Protein 2WOJ (pdb70)

InterPro domains:
  IPR016300 Arsenical pump ATPase, ArsA/GET3 [PTHR10803] (14-340)
  IPR016300 Arsenical pump ATPase, ArsA/GET3 [TIGR00345] (22-335)
  IPR025723 ArsA/GET3, Anion-transporting ATPase-like domain [PF02374] (18-335)
  IPR027417 P-loop containing nucleoside triphosphate hydrolase [G3DSA:3.40.50.300] (1-354)
  IPR027417 P-loop containing nucleoside triphosphate hydrolase [SSF52540] (15-328)
  IPR027542 Arsenical pump ATPase, ArsA/GET3, eukaryotic [MF_03112] (5-342)

Foldseek 3Di:
DALFCQCVLQAPQAAEEEEAFAPPQQLLLQLLLSLLSNCVNCVPFAEEEEELALVDCNCVFAVHDAEQDWDARPPGDHYTYYYYQQLVVQQVVVVCVDPSPVSNVCSPDPCSSLVVVVVVVLVQLLCCVVVVDHDGRHYYYSYHHQPVVLVSLCCLVVVQVVLVVDVVVVSVVVNVSSVVVLVQQLDASHYEYAYEAEQADVRLVRSVVSVVSCVVSNGHYAYYEHEAAAVPCVPVSVVVNVSSVVSVVVVCVVNVRHNNAYAHRAPADQHHPVRSNLRSVCNNPPDDCVPCVVSSDVRDD/DDAQFCQCVLQAPQAAEEEEAFAPPLQLLLQLLLSLVSNCVNCVPFAEEEEELALPDCNCVQAVHDAEQDWDDRPVGPHYTYYYYQQLVVVVVVVVCVVPPCCSVPLVPPPCSSLVVVVVVVLVCLVVVCPTRHYYYSYHHQPVVLVSLCVLVVLLVCCVVVVPDVVVVVVSVSVNVSSVVVLVQQLDASHYAYEYGAEQADVRLVRVVVSVVSCVVSNGHYAHYEHEAAAVVVLPPVSVVVNVSSVVSVVVVCVVRVRGNYAYFHRAPDDQHHPVSSNLRSVCSNPPDDCNPCVCSSVVD/DAQFCQCVLQAPQAAEEEEAFAPPLQLLLQLLLSLLSNCVNCVPFAEEEEELALVDCNCVFAVHDAEQDWDARVPGDHYTYYYYQQLVVQVVVVCVSNVLSPDPPSSLVVVVVVVLVVVVVPRGRHYYYSYHHQPVVLVSLCVLVVLQVVLCPVVSVVVNVSSVVVLVQQLDASHYAYAYEFEQADVRLVRVVVSVVSCVVSNGHYAYYEHEAAAVDVVVSVVVNVSSVVSVVVCCVVRVRHNYAYYHQAPADQHHPVRSNLRSVCSNPNDDCVVCVCSSDVHD/DAQFCQCVLQADQAAEEEEAFAPPLQLLLQLLLSQLSNCVNCVPFAEEEEELALVDCNCVFAVHDAEQDWDARVVGPHYIYYYRDQLVVQQVVLVVVVVVDVCNPVSCVSVVPVPPPVSSLVVVVVVVLVVVVPRRHYYYSYHHQPVVLVSLCPLVVLLVVLVVVCVVVCSVVSNVSSVVVLVQQLDARHYAYEYEAEQADVRLVRSVVSVVSCVVSNGHYQHYEHEAAAPDVADHDPVSVVVNVSSVVSVVVCCVVNVRGNYAYFHRAPDDQHHPVSSNLRSVCNNPPDDCNPCVCSSVVHDD

Nearest PDB structures (foldseek):
  2woj-assembly1_D  TM=1.003E+00  e=1.338E-62  Saccharomyces cerevisiae
  3zs9-assembly1_B  TM=9.549E-01  e=4.796E-55  Saccharomyces cerevisiae
  4xwo-assembly2_G  TM=9.759E-01  e=1.314E-53  Saccharomyces cerevisiae S288C
  4xwo-assembly4_T  TM=9.427E-01  e=5.570E-53  Saccharomyces cerevisiae S288C
  4xwo-assembly3_N  TM=9.546E-01  e=2.094E-52  Saccharomyces cerevisiae S288C

Solvent-accessible surface area: 49358 Å² total; per-residue (Å²): 122,100,61,8,1,87,76,15,0,53,18,116,72,27,39,7,0,0,0,0,0,36,6,31,1,13,13,18,26,1,0,0,0,0,0,0,16,3,2,95,47,22,100,151,41,56,1,1,0,2,2,14,20,31,15,39,6,0,22,14,3,16,56,46,162,3,14,62,86,38,109,113,1,105,67,20,134,9,0,5,0,8,11,17,72,13,47,36,12,22,136,56,88,40,88,195,190,110,88,31,40,61,10,90,8,36,2,23,63,14,7,18,8,8,42,6,6,1,96,15,3,21,86,19,1,65,88,60,81,102,69,123,35,97,68,24,52,2,9,0,1,1,2,2,14,5,5,5,4,19,28,7,15,31,14,5,76,10,45,9,110,52,35,111,121,187,193,45,43,117,49,30,34,66,55,10,6,1,44,16,0,87,44,30,12,49,38,79,88,43,0,6,0,0,0,0,1,34,0,33,31,28,1,8,86,6,1,44,104,2,4,104,69,0,104,81,55,103,13,47,14,60,5,1,1,0,10,55,0,12,52,37,184,66,147,25,10,99,34,25,26,156,16,7,87,108,12,4,65,65,0,53,131,105,5,117,115,32,31,19,0,62,0,3,35,8,0,7,35,29,64,21,36,122,36,0,43,67,4,0,54,6,0,38,119,70,24,60,78,167,97,12,24,137,27,12,66,79,8,62,151,187,56,93,48,7,2,89,73,14,0,56,15,111,66,24,53,5,0,0,0,0,0,35,7,30,0,14,14,18,25,1,0,0,0,0,0,0,16,1,2,98,50,22,95,155,44,67,0,0,0,2,0,11,24,26,16,35,7,0,16,14,2,16,53,52,155,4,12,65,83,41,103,103,1,102,68,20,133,7,0,5,0,9,10,14,63,16,56,30,16,19,132,50,92,50,81,110,85,118,95,178,148,134,14,109,41,39,11,21,56,13,8,24,5,7,39,9,1,5,65,18,3,33,86,7,4,125,149,72,162,86,50,70,1,7,0,1,1,2,2,15,5,7,6,4,21,24,6,8,24,12,4,49,5,35,2,104,42,48,123,115,109,49,159,179,162,96,90,67,30,118,72,101,93,51,46,59,18,0,61,33,0,73,130,18,10,57,48,79,90,41,0,4,1,0,0,0,1,34,0,35,39,30,1,2,75,6,2,60,109,1,2,108,74,0,93,80,48,101,11,41,15,61,3,1,0,0,10,56,1,12,25,22,130,106,73,154,21,7,86,6,26,13,111,17,9,70,96,10,2,79,56,1,50,129,89,12,130,111,24,33,11,0,53,0,6,35,8,12,15,38,24,60,22,36,120,28,0,44,70,6,0,64,5,0,44,90,72,23,62,31,142,95,21,23,135,26,10,93,75,70,104,87,62,18,1,88,66,16,0,55,13,121,68,26,40,8,0,0,0,0,1,32,6,29,0,13,15,19,28,1,0,0,0,0,0,0,17,0,2,96,49,22,100,151,38,49,0,0,0,2,2,11,24,24,15,38,7,0,18,14,3,17,55,38,157,6,26,64,98,41,103,102,1,105,68,21,138,11,0,4,0,7,11,19,72,11,42,33,13,16,144,76,104,104,146,149,18,94,26,46,5,12,57,14,8,19,10,8,41,8,6,2,73,15,3,22,84,13,15,116,131,147,105,35,67,0,8,0,0,1,1,2,15,6,6,8,4,21,33,5,7,35,11,3,40,7,38,4,79,71,49,161,116,54,155,92,102,74,58,39,56,23,0,45,44,0,91,113,32,6,60,47,80,89,43,0,6,1,0,0,0,1,31,0,36,35,29,0,4,87,6,1,53,113,2,3,104,69,0,94,80,34,106,11,44,14,60,6,0,0,0,10,53,0,9,56,75,60,119,22,14,112,36,26,44,162,19,7,90,96,10,3,72,60,1,57,136,90,6,133,110,34,19,18,0,63,0,4,35,8,1,5,33,26,64,22,37,122,38,0,42,62,6,0,50,6,0,43,125,71,23,57,79,158,103,19,21,144,27,13,76,84,9,121,110,96,52,11,3,88,76,17,0,57,18,110,70,28,69,5,1,0,0,0,1,35,6,34,1,14,13,19,27,2,0,0,0,0,0,0,20,3,2,95,59,18,56,119,44,56,1,2,0,3,0,11,21,28,15,37,8,0,18,16,3,18,50,57,162,2,14,48,94,36,103,96,1,87,16,17,32,12,0,2,0,11,13,6,61,15,62,31,10,8,124,70,77,6,74,142,54,94,92,236,69,110,88,62,140,70,52,33,20,27,85,32,17,8,23,56,12,8,20,3,7,37,4,2,5,60,13,3,26,87,32,36,129,192,110,68,2,8,0,2,1,2,2,15,4,5,5,5,21,27,7,7,26,13,2,52,5,36,0,91,56,23,98,127,133,88,177,67,45,141,57,81,73,54,48,52,21,0,50,50,0,77,130,40,6,57,49,80,87,45,0,3,0,0,0,0,1,31,0,35,39,29,2,3,69,5,1,55,105,2,0,107,72,0,90,77,31,104,8,41,13,54,1,1,0,0,9,57,1,10,26,7,116,52,111,188,62,159,19,7,74,8,26,20,134,15,7,74,106,12,9,88,69,0,52,141,95,8,132,115,35,35,15,0,61,0,6,33,6,12,14,36,27,59,21,23,45,6,0,41,61,5,0,55,5,0,44,126,72,24,69,29,150,108,29,21,115,23,12,62,74,38,92,182

CATH classification: 3.40.50.300

Sequence (1190 aa):
VEPNLHSLITSTTHKWIFVGGKGGVGKTTSSCSIAIQMALSQPNKQFLLISTDPAHNLSDAFGEKFGKDARKVTGMNNLSCMEIDPSAALKDMNDMLQGGALADLTGSIPGIDEALSFMEVMKHIKRQEQGEGETFDTVIFDTAPTGHTLRFLQLPNTLSKLLEKFISGKLNELKANVETIRQQFTDPDLTTFVCVCISEFLSLYETERLIQELISYDMDVNSIIVNQLLFAECKRCQARWKMQKKYLDQIDELYEDFHVVKMPLCAGEIRGLNNLTKFSQFLNKEYNPITDGKVIYELEDTVEPNLHSLITSTTHKWIFVGGKGGVGKTTSSCSIAIQMALSQPNKQFLLISTDPAHNLSDAFGEKFGKDARKVTGMNNLSCMEIDPSAALKDMNDMAVSRALADLTGSIPGIDEALSFMEVMKHIKRQETFDTVIFDTAPTGHTLRFLQLPNTLSKLLEKFGEIVDISGKLNELKANVETIRQQFTDPDLTTFVCVCISEFLSLYETERLIQELISYDMDVNSIIVNQLLFAENCKRCQARWKMQKKYLDQIDELYEDFHVVKMPLCAGEIRGLNNLTKFSQFLNKEYNPITDGKVIYELVEPNLHSLITSTTHKWIFVGGKGGVGKTTSSCSIAIQMALSQPNKQFLLISTDPAHNLSDAFGEKFGKDARKVTGMNNLSCMEIDPSAALKDMNDLADLTGSIPGIDEALSFMEVMKHIKRQTFDTVIFDTAPTGHTLRFLQLPNTLSKLLESGKLNELKANVETIRQQFTDPDLTTFVCVCISEFLSLYETERLIQELISYDMDVNSIIVNQLLFACKRCQARWKMQKKYLDQIDELYEDFHVVKMPLCAGEIRGLNNLTKFSQFLNKEYNPITDGKVIYELEVEPNLHSLITSTTHKWIFVGGKGGVGKTTSSCSIAIQMALSQPNKQFLLISTDPAHNLSDAFGEKFGKDARKVTGMNNLSCMEIDPSAALKDMNDMAVSRGSLLQGGALADLTGSIPGIDEALSFMEVMKHIKRFDTVIFDTAPTGHTLRFLQLPNTLSKLLEKFGISGKLNELKANVETIRQQFTDPDLTTFVCVCISEFLSLYETERLIQELISYDMDVNSIIVNQLLFAENDQCKRCQARWKMQKKYLDQIDELYEDFHVVKMPLCAGEIRGLNNLTKFSQFLNKEYNPITDGKVIYELED

Structure (mmCIF, N/CA/C/O backbone):
data_2WOJ
#
_entry.id   2WOJ
#
_cell.length_a   53.612
_cell.length_b   82.628
_cell.length_c   167.282
_cell.angle_alpha   90.00
_cell.angle_beta   98.28
_cell.angle_gamma   90.00
#
_symmetry.space_group_name_H-M   'P 1 21 1'
#
loop_
_entity.id
_entity.type
_entity.pdbx_description
1 polymer 'ATPASE GET3'
2 non-polymer "ADENOSINE-5'-DIPHOSPHATE"
3 non-polymer 'TETRAFLUOROALUMINATE ION'
4 non-polymer 'MAGNESIUM ION'
5 non-polymer 'ZINC ION'
6 water water
#
loop_
_atom_site.group_PDB
_atom_site.id
_atom_site.type_symbol
_atom_site.label_atom_id
_atom_site.label_alt_id
_atom_site.label_comp_id
_atom_site.label_asym_id
_atom_site.label_entity_id
_atom_site.label_seq_id
_atom_site.pdbx_PDB_ins_code
_atom_site.Cartn_x
_atom_site.Cartn_y
_atom_site.Cartn_z
_atom_site.occupancy
_atom_site.B_iso_or_equiv
_atom_site.auth_seq_id
_atom_site.auth_comp_id
_atom_site.auth_asym_id
_atom_site.auth_atom_id
_atom_site.pdbx_PDB_model_num
ATOM 1 N N . VAL A 1 5 ? 17.740 54.332 32.937 1.00 69.03 5 VAL A N 1
ATOM 2 C CA . VAL A 1 5 ? 17.527 53.295 33.947 1.00 61.52 5 VAL A CA 1
ATOM 3 C C . VAL A 1 5 ? 16.171 53.434 34.642 1.00 56.72 5 VAL A C 1
ATOM 4 O O . VAL A 1 5 ? 15.983 54.290 35.507 1.00 59.00 5 VAL A O 1
ATOM 8 N N . GLU A 1 6 ? 15.233 52.574 34.257 1.00 53.02 6 GLU A N 1
ATOM 9 C CA . GLU A 1 6 ? 13.862 52.595 34.767 1.00 54.74 6 GLU A CA 1
ATOM 10 C C . GLU A 1 6 ? 13.772 52.589 36.323 1.00 43.34 6 GLU A C 1
ATOM 11 O O . GLU A 1 6 ? 14.380 51.745 36.988 1.00 38.06 6 GLU A O 1
ATOM 17 N N . PRO A 1 7 ? 13.010 53.537 36.898 1.00 39.30 7 PRO A N 1
ATOM 18 C CA . PRO A 1 7 ? 12.866 53.711 38.359 1.00 37.47 7 PRO A CA 1
ATOM 19 C C . PRO A 1 7 ? 11.888 52.696 38.940 1.00 37.28 7 PRO A C 1
ATOM 20 O O . PRO A 1 7 ? 11.005 53.058 39.710 1.00 35.56 7 PRO A O 1
ATOM 24 N N . ASN A 1 8 ? 12.026 51.435 38.543 1.00 37.69 8 ASN A N 1
ATOM 25 C CA . ASN A 1 8 ? 11.078 50.401 38.944 1.00 35.00 8 ASN A CA 1
ATOM 26 C C . ASN A 1 8 ? 11.693 49.018 38.737 1.00 40.09 8 ASN A C 1
ATOM 27 O O . ASN A 1 8 ? 12.776 48.881 38.151 1.00 37.24 8 ASN A O 1
ATOM 32 N N . LEU A 1 9 ? 11.017 47.990 39.226 1.00 37.26 9 LEU A N 1
ATOM 33 C CA . LEU A 1 9 ? 11.532 46.628 39.103 1.00 37.17 9 LEU A CA 1
ATOM 34 C C . LEU A 1 9 ? 10.790 45.825 38.051 1.00 39.71 9 LEU A C 1
ATOM 35 O O . LEU A 1 9 ? 10.781 44.587 38.078 1.00 35.84 9 LEU A O 1
ATOM 40 N N . HIS A 1 10 ? 10.156 46.513 37.112 1.00 36.30 10 HIS A N 1
ATOM 41 C CA . HIS A 1 10 ? 9.424 45.796 36.074 1.00 37.83 10 HIS A CA 1
ATOM 42 C C . HIS A 1 10 ? 10.264 44.723 35.378 1.00 38.44 10 HIS A C 1
ATOM 43 O O . HIS A 1 10 ? 9.768 43.641 35.089 1.00 41.22 10 HIS A O 1
ATOM 50 N N . SER A 1 11 ? 11.524 45.022 35.083 1.00 43.18 11 SER A N 1
ATOM 51 C CA . SER A 1 11 ? 12.402 44.063 34.395 1.00 47.31 11 SER A CA 1
ATOM 52 C C . SER A 1 11 ? 12.580 42.740 35.148 1.00 45.85 11 SER A C 1
ATOM 53 O O . SER A 1 11 ? 12.551 41.633 34.584 1.00 39.19 11 SER A O 1
ATOM 56 N N . LEU A 1 12 ? 12.813 42.870 36.435 1.00 36.38 12 LEU A N 1
ATOM 57 C CA . LEU A 1 12 ? 13.005 41.716 37.286 1.00 39.58 12 LEU A CA 1
ATOM 58 C C . LEU A 1 12 ? 11.691 40.958 37.434 1.00 41.07 12 LEU A C 1
ATOM 59 O O . LEU A 1 12 ? 11.642 39.747 37.286 1.00 41.80 12 LEU A O 1
ATOM 64 N N . ILE A 1 13 ? 10.624 41.685 37.719 1.00 38.44 13 ILE A N 1
ATOM 65 C CA . ILE A 1 13 ? 9.316 41.075 37.916 1.00 42.32 13 ILE A CA 1
ATOM 66 C C . ILE A 1 13 ? 8.888 40.194 36.726 1.00 42.93 13 ILE A C 1
ATOM 67 O O . ILE A 1 13 ? 8.186 39.197 36.898 1.00 40.31 13 ILE A O 1
ATOM 72 N N . THR A 1 14 ? 9.327 40.558 35.526 1.00 38.83 14 THR A N 1
ATOM 73 C CA . THR A 1 14 ? 8.884 39.857 34.308 1.00 40.96 14 THR A CA 1
ATOM 74 C C . THR A 1 14 ? 10.019 39.029 33.745 1.00 41.62 14 THR A C 1
ATOM 75 O O . THR A 1 14 ? 9.947 38.511 32.633 1.00 45.42 14 THR A O 1
ATOM 79 N N . SER A 1 15 ? 11.075 38.873 34.531 1.00 40.15 15 SER A N 1
ATOM 80 C CA . SER A 1 15 ? 12.230 38.113 34.086 1.00 47.36 15 SER A CA 1
ATOM 81 C C . SER A 1 15 ? 11.818 36.666 33.851 1.00 51.28 15 SER A C 1
ATOM 82 O O . SER A 1 15 ? 11.063 36.090 34.653 1.00 51.27 15 SER A O 1
ATOM 85 N N . THR A 1 16 ? 12.329 36.078 32.778 1.00 53.66 16 THR A N 1
ATOM 86 C CA . THR A 1 16 ? 12.094 34.668 32.513 1.00 59.50 16 THR A CA 1
ATOM 87 C C . THR A 1 16 ? 13.322 33.814 32.843 1.00 58.12 16 THR A C 1
ATOM 88 O O . THR A 1 16 ? 13.315 32.600 32.634 1.00 61.16 16 THR A O 1
ATOM 92 N N . THR A 1 17 ? 14.379 34.436 33.354 1.00 49.56 17 THR A N 1
ATOM 93 C CA . THR A 1 17 ? 15.620 33.686 33.583 1.00 51.54 17 THR A CA 1
ATOM 94 C C . THR A 1 17 ? 16.031 33.589 35.051 1.00 45.21 17 THR A C 1
ATOM 95 O O . THR A 1 17 ? 16.849 32.748 35.404 1.00 42.56 17 THR A O 1
ATOM 99 N N . HIS A 1 18 ? 15.492 34.451 35.903 1.00 44.41 18 HIS A N 1
ATOM 100 C CA . HIS A 1 18 ? 15.941 34.484 37.303 1.00 42.20 18 HIS A CA 1
ATOM 101 C C . HIS A 1 18 ? 15.438 33.316 38.147 1.00 41.95 18 HIS A C 1
ATOM 102 O O . HIS A 1 18 ? 14.248 32.989 38.151 1.00 43.97 18 HIS A O 1
ATOM 109 N N . LYS A 1 19 ? 16.378 32.681 38.832 1.00 38.73 19 LYS A N 1
ATOM 110 C CA . LYS A 1 19 ? 16.121 31.521 39.679 1.00 40.90 19 LYS A CA 1
ATOM 111 C C . LYS A 1 19 ? 16.226 31.889 41.150 1.00 39.07 19 LYS A C 1
ATOM 112 O O . LYS A 1 19 ? 15.474 31.379 41.984 1.00 36.90 19 LYS A O 1
ATOM 118 N N . TRP A 1 20 ? 17.143 32.797 41.463 1.00 33.64 20 TRP A N 1
ATOM 119 C CA . TRP A 1 20 ? 17.406 33.127 42.857 1.00 38.33 20 TRP A CA 1
ATOM 120 C C . TRP A 1 20 ? 17.404 34.634 43.042 1.00 38.59 20 TRP A C 1
ATOM 121 O O . TRP A 1 20 ? 18.211 35.337 42.435 1.00 38.86 20 TRP A O 1
ATOM 132 N N . ILE A 1 21 ? 16.481 35.130 43.852 1.00 29.71 21 ILE A N 1
ATOM 133 C CA . ILE A 1 21 ? 16.389 36.571 44.076 1.00 30.14 21 ILE A CA 1
ATOM 134 C C . ILE A 1 21 ? 16.479 36.911 45.562 1.00 32.27 21 ILE A C 1
ATOM 135 O O . ILE A 1 21 ? 15.614 36.523 46.352 1.00 29.68 21 ILE A O 1
ATOM 140 N N . PHE A 1 22 ? 17.532 37.639 45.930 1.00 28.86 22 PHE A N 1
ATOM 141 C CA . PHE A 1 22 ? 17.774 38.015 47.315 1.00 26.81 22 PHE A CA 1
ATOM 142 C C . PHE A 1 22 ? 17.312 39.447 47.582 1.00 25.80 22 PHE A C 1
ATOM 143 O O . PHE A 1 22 ? 17.558 40.347 46.780 1.00 26.59 22 PHE A O 1
ATOM 151 N N . VAL A 1 23 ? 16.643 39.651 48.708 1.00 27.40 23 VAL A N 1
ATOM 152 C CA . VAL A 1 23 ? 16.172 40.990 49.088 1.00 24.20 23 VAL A CA 1
ATOM 153 C C . VAL A 1 23 ? 16.817 41.252 50.435 1.00 28.18 23 VAL A C 1
ATOM 154 O O . VAL A 1 23 ? 16.551 40.535 51.386 1.00 24.95 23 VAL A O 1
ATOM 158 N N . GLY A 1 24 ? 17.687 42.257 50.497 1.00 23.01 24 GLY A N 1
ATOM 159 C CA . GLY A 1 24 ? 18.513 42.458 51.661 1.00 23.61 24 GLY A CA 1
ATOM 160 C C . GLY A 1 24 ? 18.711 43.928 51.974 1.00 24.45 24 GLY A C 1
ATOM 161 O O . GLY A 1 24 ? 18.256 44.825 51.211 1.00 24.94 24 GLY A O 1
ATOM 162 N N . GLY A 1 25 ? 19.396 44.177 53.087 1.00 23.54 25 GLY A N 1
ATOM 163 C CA . GLY A 1 25 ? 19.606 45.521 53.617 1.00 23.10 25 GLY A CA 1
ATOM 164 C C . GLY A 1 25 ? 19.616 45.597 55.141 1.00 26.77 25 GLY A C 1
ATOM 165 O O . GLY A 1 25 ? 19.493 44.583 55.855 1.00 23.98 25 GLY A O 1
ATOM 166 N N . LYS A 1 26 ? 19.734 46.821 55.638 1.00 24.25 26 LYS A N 1
ATOM 167 C CA . LYS A 1 26 ? 19.754 47.089 57.068 1.00 26.06 26 LYS A CA 1
ATOM 168 C C . LYS A 1 26 ? 18.452 46.619 57.736 1.00 23.60 26 LYS A C 1
ATOM 169 O O . LYS A 1 26 ? 17.446 46.431 57.071 1.00 21.82 26 LYS A O 1
ATOM 175 N N . GLY A 1 27 ? 18.474 46.439 59.059 1.00 25.95 27 GLY A N 1
ATOM 176 C CA . GLY A 1 27 ? 17.278 46.034 59.785 1.00 20.50 27 GLY A CA 1
ATOM 177 C C . GLY A 1 27 ? 16.171 47.086 59.701 1.00 20.70 27 GLY A C 1
ATOM 178 O O . GLY A 1 27 ? 16.444 48.324 59.675 1.00 21.07 27 GLY A O 1
ATOM 179 N N . GLY A 1 28 ? 14.919 46.606 59.626 1.00 20.65 28 GLY A N 1
ATOM 180 C CA . GLY A 1 28 ? 13.730 47.448 59.736 1.00 21.04 28 GLY A CA 1
ATOM 181 C C . GLY A 1 28 ? 13.443 48.330 58.507 1.00 23.76 28 GLY A C 1
ATOM 182 O O . GLY A 1 28 ? 12.491 49.119 58.521 1.00 25.01 28 GLY A O 1
ATOM 183 N N . VAL A 1 29 ? 14.253 48.229 57.455 1.00 21.24 29 VAL A N 1
ATOM 184 C CA . VAL A 1 29 ? 14.015 49.071 56.257 1.00 29.76 29 VAL A CA 1
ATOM 185 C C . VAL A 1 29 ? 12.826 48.660 55.367 1.00 29.53 29 VAL A C 1
ATOM 186 O O . VAL A 1 29 ? 12.272 49.499 54.643 1.00 26.02 29 VAL A O 1
ATOM 190 N N . GLY A 1 30 ? 12.440 47.389 55.428 1.00 26.02 30 GLY A N 1
ATOM 191 C CA . GLY A 1 30 ? 11.350 46.847 54.614 1.00 22.06 30 GLY A CA 1
ATOM 192 C C . GLY A 1 30 ? 11.719 45.653 53.720 1.00 27.39 30 GLY A C 1
ATOM 193 O O . GLY A 1 30 ? 11.111 45.424 52.665 1.00 25.40 30 GLY A O 1
ATOM 194 N N . LYS A 1 31 ? 12.714 44.874 54.134 1.00 24.15 31 LYS A N 1
ATOM 195 C CA . LYS A 1 31 ? 13.072 43.647 53.421 1.00 28.38 31 LYS A CA 1
ATOM 196 C C . LYS A 1 31 ? 11.896 42.694 53.295 1.00 25.66 31 LYS A C 1
ATOM 197 O O . LYS A 1 31 ? 11.564 42.231 52.219 1.00 27.95 31 LYS A O 1
ATOM 203 N N . THR A 1 32 ? 11.260 42.389 54.412 1.00 26.86 32 THR A N 1
ATOM 204 C CA . THR A 1 32 ? 10.198 41.418 54.369 1.00 24.84 32 THR A CA 1
ATOM 205 C C . THR A 1 32 ? 8.985 41.972 53.560 1.00 31.12 32 THR A C 1
ATOM 206 O O . THR A 1 32 ? 8.393 41.265 52.763 1.00 28.89 32 THR A O 1
ATOM 210 N N . THR A 1 33 ? 8.627 43.228 53.790 1.00 26.78 33 THR A N 1
ATOM 211 C CA . THR A 1 33 ? 7.554 43.891 53.027 1.00 26.87 33 THR A CA 1
ATOM 212 C C . THR A 1 33 ? 7.836 43.882 51.531 1.00 27.19 33 THR A C 1
ATOM 213 O O . THR A 1 33 ? 6.943 43.585 50.739 1.00 29.14 33 THR A O 1
ATOM 217 N N . SER A 1 34 ? 9.069 44.205 51.154 1.00 26.54 34 SER A N 1
ATOM 218 C CA . SER A 1 34 ? 9.483 44.305 49.763 1.00 27.24 34 SER A CA 1
ATOM 219 C C . SER A 1 34 ? 9.590 42.934 49.105 1.00 30.27 34 SER A C 1
ATOM 220 O O . SER A 1 34 ? 9.260 42.789 47.939 1.00 27.74 34 SER A O 1
ATOM 223 N N . SER A 1 35 ? 10.070 41.936 49.845 1.00 26.08 35 SER A N 1
ATOM 224 C CA . SER A 1 35 ? 10.243 40.621 49.270 1.00 24.73 35 SER A CA 1
ATOM 225 C C . SER A 1 35 ? 8.862 39.962 49.089 1.00 25.67 35 SER A C 1
ATOM 226 O O . SER A 1 35 ? 8.626 39.311 48.080 1.00 31.07 35 SER A O 1
ATOM 229 N N . CYS A 1 36 ? 7.933 40.186 50.013 1.00 25.66 36 CYS A N 1
ATOM 230 C CA . CYS A 1 36 ? 6.569 39.730 49.820 1.00 30.06 36 CYS A CA 1
ATOM 231 C C . CYS A 1 36 ? 5.973 40.401 48.572 1.00 34.74 36 CYS A C 1
ATOM 232 O O . CYS A 1 36 ? 5.290 39.755 47.780 1.00 33.84 36 CYS A O 1
ATOM 235 N N . SER A 1 37 ? 6.247 41.695 48.407 1.00 33.57 37 SER A N 1
ATOM 236 C CA . SER A 1 37 ? 5.726 42.482 47.284 1.00 30.96 37 SER A CA 1
ATOM 237 C C . SER A 1 37 ? 6.262 42.007 45.958 1.00 30.04 37 SER A C 1
ATOM 238 O O . SER A 1 37 ? 5.519 41.873 44.982 1.00 32.04 37 SER A O 1
ATOM 241 N N . ILE A 1 38 ? 7.558 41.759 45.920 1.00 29.97 38 ILE A N 1
ATOM 242 C CA . ILE A 1 38 ? 8.190 41.219 44.730 1.00 32.19 38 ILE A CA 1
ATOM 243 C C . ILE A 1 38 ? 7.650 39.824 44.389 1.00 30.78 38 ILE A C 1
ATOM 244 O O . ILE A 1 38 ? 7.381 39.523 43.227 1.00 33.90 38 ILE A O 1
ATOM 249 N N . ALA A 1 39 ? 7.478 38.978 45.395 1.00 31.03 39 ALA A N 1
ATOM 250 C CA . ALA A 1 39 ? 6.979 37.635 45.165 1.00 34.09 39 ALA A CA 1
ATOM 251 C C . ALA A 1 39 ? 5.557 37.651 44.610 1.00 34.95 39 ALA A C 1
ATOM 252 O O . ALA A 1 39 ? 5.232 36.874 43.717 1.00 34.77 39 ALA A O 1
ATOM 254 N N . ILE A 1 40 ? 4.716 38.513 45.170 1.00 31.70 40 ILE A N 1
ATOM 255 C CA . ILE A 1 40 ? 3.351 38.651 44.707 1.00 40.13 40 ILE A CA 1
ATOM 256 C C . ILE A 1 40 ? 3.358 39.144 43.263 1.00 46.17 40 ILE A C 1
ATOM 257 O O . ILE A 1 40 ? 2.677 38.563 42.385 1.00 35.93 40 ILE A O 1
ATOM 262 N N . GLN A 1 41 ? 4.128 40.202 43.000 1.00 33.45 41 GLN A N 1
ATOM 263 C CA . GLN A 1 41 ? 4.178 40.734 41.629 1.00 38.17 41 GLN A CA 1
ATOM 264 C C . GLN A 1 41 ? 4.655 39.711 40.610 1.00 41.25 41 GLN A C 1
ATOM 265 O O . GLN A 1 41 ? 4.118 39.618 39.498 1.00 39.31 41 GLN A O 1
ATOM 271 N N . MET A 1 42 ? 5.672 38.938 40.967 1.00 34.63 42 MET A N 1
ATOM 272 C CA . MET A 1 42 ? 6.123 37.908 40.050 1.00 37.16 42 MET A CA 1
ATOM 273 C C . MET A 1 42 ? 5.075 36.828 39.808 1.00 39.46 42 MET A C 1
ATOM 274 O O . MET A 1 42 ? 4.910 36.374 38.694 1.00 41.11 42 MET A O 1
ATOM 279 N N . ALA A 1 43 ? 4.377 36.428 40.861 1.00 36.91 43 ALA A N 1
ATOM 280 C CA . ALA A 1 43 ? 3.393 35.366 40.783 1.00 38.50 43 ALA A CA 1
ATOM 281 C C . ALA A 1 43 ? 2.175 35.792 39.955 1.00 43.14 43 ALA A C 1
ATOM 282 O O . ALA A 1 43 ? 1.636 35.000 39.170 1.00 42.92 43 ALA A O 1
ATOM 284 N N . LEU A 1 44 ? 1.743 37.041 40.118 1.00 39.87 44 LEU A N 1
ATOM 285 C CA . LEU A 1 44 ? 0.625 37.555 39.310 1.00 42.53 44 LEU A CA 1
ATOM 286 C C . LEU A 1 44 ? 1.034 37.736 37.850 1.00 46.08 44 LEU A C 1
ATOM 287 O O . LEU A 1 44 ? 0.277 37.428 36.916 1.00 46.34 44 LEU A O 1
ATOM 292 N N . SER A 1 45 ? 2.254 38.215 37.656 1.00 44.58 45 SER A N 1
ATOM 293 C CA . SER A 1 45 ? 2.756 38.509 36.325 1.00 49.62 45 SER A CA 1
ATOM 294 C C . SER A 1 45 ? 3.162 37.244 35.553 1.00 48.64 45 SER A C 1
ATOM 295 O O . SER A 1 45 ? 3.176 37.223 34.303 1.00 45.72 45 SER A O 1
ATOM 298 N N . GLN A 1 46 ? 3.452 36.173 36.287 1.00 44.20 46 GLN A N 1
ATOM 299 C CA . GLN A 1 46 ? 3.820 34.896 35.650 1.00 51.81 46 GLN A CA 1
ATOM 300 C C . GLN A 1 46 ? 3.031 33.685 36.193 1.00 51.25 46 GLN A C 1
ATOM 301 O O . GLN A 1 46 ? 3.564 32.859 36.944 1.00 50.22 46 GLN A O 1
ATOM 307 N N . PRO A 1 47 ? 1.749 33.584 35.808 1.00 51.85 47 PRO A N 1
ATOM 308 C CA . PRO A 1 47 ? 0.766 32.607 36.301 1.00 50.49 47 PRO A CA 1
ATOM 309 C C . PRO A 1 47 ? 1.188 31.162 36.081 1.00 52.62 47 PRO A C 1
ATOM 310 O O . PRO A 1 47 ? 0.748 30.302 36.845 1.00 55.32 47 PRO A O 1
ATOM 314 N N . ASN A 1 48 ? 1.992 30.908 35.051 1.00 50.30 48 ASN A N 1
ATOM 315 C CA . ASN A 1 48 ? 2.425 29.566 34.698 1.00 51.66 48 ASN A CA 1
ATOM 316 C C . ASN A 1 48 ? 3.620 29.071 35.507 1.00 52.27 48 ASN A C 1
ATOM 317 O O . ASN A 1 48 ? 3.979 27.902 35.436 1.00 54.50 48 ASN A O 1
ATOM 322 N N . LYS A 1 49 ? 4.253 29.962 36.249 1.00 50.77 49 LYS A N 1
ATOM 323 C CA . LYS A 1 49 ? 5.427 29.593 37.035 1.00 45.99 49 LYS A CA 1
ATOM 324 C C . LYS A 1 49 ? 5.117 29.482 38.537 1.00 44.28 49 LYS A C 1
ATOM 325 O O . LYS A 1 49 ? 4.172 30.083 39.039 1.00 43.92 49 LYS A O 1
ATOM 331 N N . GLN A 1 50 ? 5.908 28.682 39.247 1.00 43.63 50 GLN A N 1
ATOM 332 C CA . GLN A 1 50 ? 5.744 28.530 40.698 1.00 42.33 50 GLN A CA 1
ATOM 333 C C . GLN A 1 50 ? 6.874 29.241 41.458 1.00 39.93 50 GLN A C 1
ATOM 334 O O . GLN A 1 50 ? 8.058 29.055 41.167 1.00 39.61 50 GLN A O 1
ATOM 340 N N . PHE A 1 51 ? 6.484 30.027 42.451 1.00 38.46 51 PHE A N 1
ATOM 341 C CA . PHE A 1 51 ? 7.400 30.870 43.223 1.00 37.78 51 PHE A CA 1
ATOM 342 C C . PHE A 1 51 ? 7.405 30.430 44.689 1.00 41.13 51 PHE A C 1
ATOM 343 O O . PHE A 1 51 ? 6.367 30.046 45.251 1.00 36.11 51 PHE A O 1
ATOM 351 N N . LEU A 1 52 ? 8.597 30.431 45.275 1.00 34.15 52 LEU A N 1
ATOM 352 C CA . LEU A 1 52 ? 8.745 30.214 46.710 1.00 34.72 52 LEU A CA 1
ATOM 353 C C . LEU A 1 52 ? 9.412 31.435 47.360 1.00 31.26 52 LEU A C 1
ATOM 354 O O . LEU A 1 52 ? 10.462 31.891 46.892 1.00 33.76 52 LEU A O 1
ATOM 359 N N . LEU A 1 53 ? 8.787 31.947 48.414 1.00 30.52 53 LEU A N 1
ATOM 360 C CA . LEU A 1 53 ? 9.371 33.019 49.249 1.00 29.69 53 LEU A CA 1
ATOM 361 C C . LEU A 1 53 ? 9.878 32.374 50.540 1.00 31.32 53 LEU A C 1
ATOM 362 O O . LEU A 1 53 ? 9.083 31.893 51.351 1.00 31.94 53 LEU A O 1
ATOM 367 N N . ILE A 1 54 ? 11.197 32.305 50.697 1.00 27.73 54 ILE A N 1
ATOM 368 C CA . ILE A 1 54 ? 11.802 31.760 51.922 1.00 27.37 54 ILE A CA 1
ATOM 369 C C . ILE A 1 54 ? 12.472 32.827 52.800 1.00 27.08 54 ILE A C 1
ATOM 370 O O . ILE A 1 54 ? 13.299 33.594 52.333 1.00 28.49 54 ILE A O 1
ATOM 375 N N . SER A 1 55 ? 12.137 32.834 54.086 1.00 28.67 55 SER A N 1
ATOM 376 C CA . SER A 1 55 ? 12.758 33.754 55.032 1.00 27.74 55 SER A CA 1
ATOM 377 C C . SER A 1 55 ? 14.012 33.103 55.593 1.00 27.69 55 SER A C 1
ATOM 378 O O . SER A 1 55 ? 13.959 31.995 56.141 1.00 29.23 55 SER A O 1
ATOM 381 N N . THR A 1 56 ? 15.145 33.775 55.450 1.00 24.35 56 THR A N 1
ATOM 382 C CA . THR A 1 56 ? 16.363 33.266 56.049 1.00 26.56 56 THR A CA 1
ATOM 383 C C . THR A 1 56 ? 16.734 34.135 57.253 1.00 26.80 56 THR A C 1
ATOM 384 O O . THR A 1 56 ? 17.842 34.044 57.757 1.00 26.08 56 THR A O 1
ATOM 388 N N . ASP A 1 57 ? 15.794 34.972 57.701 1.00 26.21 57 ASP A N 1
ATOM 389 C CA . ASP A 1 57 ? 15.927 35.699 58.968 1.00 23.74 57 ASP A CA 1
ATOM 390 C C . ASP A 1 57 ? 15.482 34.774 60.092 1.00 25.36 57 ASP A C 1
ATOM 391 O O . ASP A 1 57 ? 14.318 34.385 60.134 1.00 27.16 57 ASP A O 1
ATOM 396 N N . PRO A 1 58 ? 16.393 34.399 61.003 1.00 27.32 58 PRO A N 1
ATOM 397 C CA . PRO A 1 58 ? 16.001 33.478 62.090 1.00 27.05 58 PRO A CA 1
ATOM 398 C C . PRO A 1 58 ? 14.833 34.012 62.906 1.00 26.02 58 PRO A C 1
ATOM 399 O O . PRO A 1 58 ? 14.087 33.225 63.492 1.00 28.15 58 PRO A O 1
ATOM 403 N N . ALA A 1 59 ? 14.665 35.329 62.953 1.00 24.58 59 ALA A N 1
ATOM 404 C CA . ALA A 1 59 ? 13.458 35.886 63.551 1.00 25.55 59 ALA A CA 1
ATOM 405 C C . ALA A 1 59 ? 12.523 36.119 62.391 1.00 32.90 59 ALA A C 1
ATOM 406 O O . ALA A 1 59 ? 12.480 37.225 61.865 1.00 29.26 59 ALA A O 1
ATOM 408 N N . HIS A 1 60 ? 11.795 35.065 61.987 1.00 24.09 60 HIS A N 1
ATOM 409 C CA . HIS A 1 60 ? 10.947 35.103 60.791 1.00 26.16 60 HIS A CA 1
ATOM 410 C C . HIS A 1 60 ? 9.772 36.059 60.957 1.00 25.37 60 HIS A C 1
ATOM 411 O O . HIS A 1 60 ? 9.181 36.140 62.031 1.00 27.44 60 HIS A O 1
ATOM 418 N N . ASN A 1 61 ? 9.379 36.719 59.873 1.00 24.78 61 ASN A N 1
ATOM 419 C CA . ASN A 1 61 ? 8.189 37.573 59.909 1.00 24.51 61 ASN A CA 1
ATOM 420 C C . ASN A 1 61 ? 7.232 37.364 58.729 1.00 31.73 61 ASN A C 1
ATOM 421 O O . ASN A 1 61 ? 6.352 38.208 58.522 1.00 27.74 61 ASN A O 1
ATOM 426 N N . LEU A 1 62 ? 7.404 36.283 57.951 1.00 25.63 62 LEU A N 1
ATOM 427 C CA . LEU A 1 62 ? 6.515 36.055 56.795 1.00 26.49 62 LEU A CA 1
ATOM 428 C C . LEU A 1 62 ? 5.124 35.662 57.317 1.00 28.68 62 LEU A C 1
ATOM 429 O O . LEU A 1 62 ? 4.086 36.125 56.789 1.00 28.67 62 LEU A O 1
ATOM 434 N N . SER A 1 63 ? 5.076 34.839 58.370 1.00 28.51 63 SER A N 1
ATOM 435 C CA . SER A 1 63 ? 3.788 34.476 58.976 1.00 30.11 63 SER A CA 1
ATOM 436 C C . SER A 1 63 ? 3.098 35.703 59.546 1.00 32.63 63 SER A C 1
ATOM 437 O O . SER A 1 63 ? 1.878 35.838 59.473 1.00 31.94 63 SER A O 1
ATOM 440 N N . ASP A 1 64 ? 3.881 36.566 60.175 1.00 28.84 64 ASP A N 1
ATOM 441 C CA . ASP A 1 64 ? 3.356 37.804 60.733 1.00 33.90 64 ASP A CA 1
ATOM 442 C C . ASP A 1 64 ? 2.789 38.702 59.616 1.00 28.87 64 ASP A C 1
ATOM 443 O O . ASP A 1 64 ? 1.744 39.311 59.780 1.00 33.00 64 ASP A O 1
ATOM 448 N N . ALA A 1 65 ? 3.518 38.817 58.513 1.00 27.92 65 ALA A N 1
ATOM 449 C CA . ALA A 1 65 ? 3.124 39.706 57.413 1.00 28.31 65 ALA A CA 1
ATOM 450 C C . ALA A 1 65 ? 1.837 39.219 56.681 1.00 30.41 65 ALA A C 1
ATOM 451 O O . ALA A 1 65 ? 0.956 40.004 56.388 1.00 30.34 65 ALA A O 1
ATOM 453 N N . PHE A 1 66 ? 1.728 37.922 56.419 1.00 30.29 66 PHE A N 1
ATOM 454 C CA . PHE A 1 66 ? 0.540 37.381 55.741 1.00 32.86 66 PHE A CA 1
ATOM 455 C C . PHE A 1 66 ? -0.612 37.067 56.669 1.00 38.28 66 PHE A C 1
ATOM 456 O O . PHE A 1 66 ? -1.749 37.032 56.236 1.00 36.45 66 PHE A O 1
ATOM 464 N N . GLY A 1 67 ? -0.336 36.825 57.945 1.00 38.39 67 GLY A N 1
ATOM 465 C CA . GLY A 1 67 ? -1.412 36.442 58.832 1.00 35.30 67 GLY A CA 1
ATOM 466 C C . GLY A 1 67 ? -1.799 34.978 58.664 1.00 39.34 67 GLY A C 1
ATOM 467 O O . GLY A 1 67 ? -2.937 34.588 58.930 1.00 44.12 67 GLY A O 1
ATOM 468 N N . GLU A 1 68 ? -0.849 34.167 58.205 1.00 39.14 68 GLU A N 1
ATOM 469 C CA . GLU A 1 68 ? -1.010 32.715 58.235 1.00 45.19 68 GLU A CA 1
ATOM 470 C C . GLU A 1 68 ? 0.302 32.013 58.619 1.00 44.44 68 GLU A C 1
ATOM 471 O O . GLU A 1 68 ? 1.384 32.570 58.463 1.00 39.02 68 GLU A O 1
ATOM 477 N N . LYS A 1 69 ? 0.198 30.792 59.129 1.00 37.61 69 LYS A N 1
ATOM 478 C CA . LYS A 1 69 ? 1.355 30.133 59.757 1.00 40.57 69 LYS A CA 1
ATOM 479 C C . LYS A 1 69 ? 2.176 29.323 58.755 1.00 40.13 69 LYS A C 1
ATOM 480 O O . LYS A 1 69 ? 1.705 28.318 58.213 1.00 39.96 69 LYS A O 1
ATOM 486 N N . PHE A 1 70 ? 3.391 29.781 58.486 1.00 37.02 70 PHE A N 1
ATOM 487 C CA . PHE A 1 70 ? 4.301 29.051 57.604 1.00 38.42 70 PHE A CA 1
ATOM 488 C C . PHE A 1 70 ? 5.279 28.214 58.440 1.00 42.26 70 PHE A C 1
ATOM 489 O O . PHE A 1 70 ? 5.237 28.275 59.656 1.00 38.28 70 PHE A O 1
ATOM 497 N N . GLY A 1 71 ? 6.135 27.427 57.797 1.00 34.31 71 GLY A N 1
ATOM 498 C CA . GLY A 1 71 ? 6.973 26.485 58.526 1.00 40.25 71 GLY A CA 1
ATOM 499 C C . GLY A 1 71 ? 8.073 25.932 57.647 1.00 37.67 71 GLY A C 1
ATOM 500 O O . GLY A 1 71 ? 8.384 26.509 56.623 1.00 33.54 71 GLY A O 1
ATOM 501 N N . LYS A 1 72 ? 8.679 24.816 58.041 1.00 36.94 72 LYS A N 1
ATOM 502 C CA . LYS A 1 72 ? 9.789 24.285 57.252 1.00 39.21 72 LYS A CA 1
ATOM 503 C C . LYS A 1 72 ? 9.356 23.672 55.936 1.00 40.01 72 LYS A C 1
ATOM 504 O O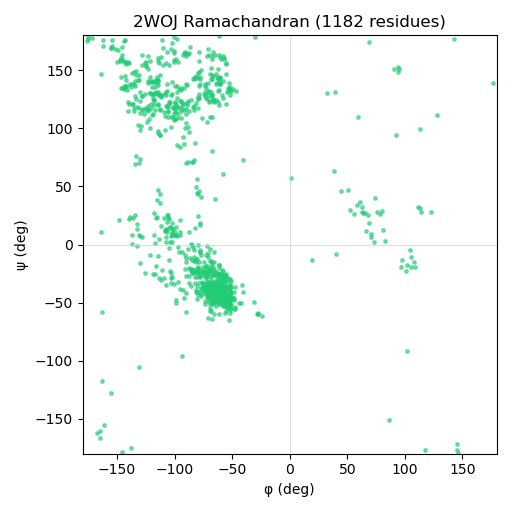 . LYS A 1 72 ? 10.151 23.591 55.004 1.00 40.91 72 LYS A O 1
ATOM 510 N N . ASP A 1 73 ? 8.111 23.214 55.861 1.00 42.86 73 ASP A N 1
ATOM 511 C CA . ASP A 1 73 ? 7.579 22.682 54.605 1.00 48.84 73 ASP A CA 1
ATOM 512 C C . ASP A 1 73 ? 6.770 23.770 53.939 1.00 47.88 73 ASP A C 1
ATOM 513 O O . ASP A 1 73 ? 5.931 24.394 54.582 1.00 38.62 73 ASP A O 1
ATOM 518 N N . ALA A 1 74 ? 7.028 23.999 52.654 1.00 44.52 74 ALA A N 1
ATOM 519 C CA . ALA A 1 74 ? 6.429 25.121 51.958 1.00 41.46 74 ALA A CA 1
ATOM 520 C C . ALA A 1 74 ? 4.897 25.007 51.975 1.00 47.16 74 ALA A C 1
ATOM 521 O O . ALA A 1 74 ? 4.354 23.898 51.903 1.00 42.76 74 ALA A O 1
ATOM 523 N N . ARG A 1 75 ? 4.211 26.147 52.094 1.00 38.65 75 ARG A N 1
ATOM 524 C CA . ARG A 1 75 ? 2.746 26.184 52.049 1.00 50.92 75 ARG A CA 1
ATOM 525 C C . ARG A 1 75 ? 2.303 27.316 51.139 1.00 49.15 75 ARG A C 1
ATOM 526 O O . ARG A 1 75 ? 2.900 28.396 51.159 1.00 37.72 75 ARG A O 1
ATOM 534 N N . LYS A 1 76 ? 1.248 27.068 50.357 1.00 41.81 76 LYS A N 1
ATOM 535 C CA . LYS A 1 76 ? 0.727 28.044 49.415 1.00 41.46 76 LYS A CA 1
ATOM 536 C C . LYS A 1 76 ? 0.214 29.228 50.223 1.00 40.44 76 LYS A C 1
ATOM 537 O O . LYS A 1 76 ? -0.373 29.052 51.289 1.00 46.82 76 LYS A O 1
ATOM 543 N N . VAL A 1 77 ? 0.471 30.443 49.762 1.00 39.04 77 VAL A N 1
ATOM 544 C CA . VAL A 1 77 ? -0.165 31.598 50.365 1.00 38.50 77 VAL A CA 1
ATOM 545 C C . VAL A 1 77 ? -1.675 31.576 50.063 1.00 47.03 77 VAL A C 1
ATOM 546 O O . VAL A 1 77 ? -2.074 31.415 48.918 1.00 42.40 77 VAL A O 1
ATOM 550 N N . THR A 1 78 ? -2.512 31.700 51.089 1.00 41.45 78 THR A N 1
ATOM 551 C CA . THR A 1 78 ? -3.956 31.633 50.877 1.00 45.01 78 THR A CA 1
ATOM 552 C C . THR A 1 78 ? -4.392 32.776 49.969 1.00 48.93 78 THR A C 1
ATOM 553 O O . THR A 1 78 ? -4.162 33.940 50.277 1.00 48.07 78 THR A O 1
ATOM 557 N N . GLY A 1 79 ? -5.024 32.448 48.847 1.00 55.18 79 GLY A N 1
ATOM 558 C CA . GLY A 1 79 ? -5.424 33.466 47.894 1.00 54.97 79 GLY A CA 1
ATOM 559 C C . GLY A 1 79 ? -4.573 33.438 46.632 1.00 53.38 79 GLY A C 1
ATOM 560 O O . GLY A 1 79 ? -4.941 34.036 45.615 1.00 51.66 79 GLY A O 1
ATOM 561 N N . MET A 1 80 ? -3.433 32.754 46.688 1.00 45.78 80 MET A N 1
ATOM 562 C CA . MET A 1 80 ? -2.583 32.627 45.503 1.00 43.62 80 MET A CA 1
ATOM 563 C C . MET A 1 80 ? -2.538 31.188 45.014 1.00 52.24 80 MET A C 1
ATOM 564 O O . MET A 1 80 ? -2.569 30.249 45.812 1.00 52.82 80 MET A O 1
ATOM 569 N N . ASN A 1 81 ? -2.452 31.020 43.697 1.00 55.49 81 ASN A N 1
ATOM 570 C CA . ASN A 1 81 ? -2.325 29.695 43.096 1.00 57.05 81 ASN A CA 1
ATOM 571 C C . ASN A 1 81 ? -0.870 29.241 42.987 1.00 46.48 81 ASN A C 1
ATOM 572 O O . ASN A 1 81 ? -0.586 28.041 42.975 1.00 48.28 81 ASN A O 1
ATOM 577 N N . ASN A 1 82 ? 0.046 30.200 42.890 1.00 44.94 82 ASN A N 1
ATOM 578 C CA . ASN A 1 82 ? 1.442 29.885 42.538 1.00 43.33 82 ASN A CA 1
ATOM 579 C C . ASN A 1 82 ? 2.487 30.615 43.391 1.00 40.69 82 ASN A C 1
ATOM 580 O O . ASN A 1 82 ? 3.632 30.797 42.957 1.00 39.73 82 ASN A O 1
ATOM 585 N N . LEU A 1 83 ? 2.094 31.052 44.583 1.00 39.72 83 LEU A N 1
ATOM 586 C CA . LEU A 1 83 ? 3.057 31.584 45.573 1.00 37.45 83 LEU A CA 1
ATOM 587 C C . LEU A 1 83 ? 3.001 30.790 46.881 1.00 37.34 83 LEU A C 1
ATOM 588 O O . LEU A 1 83 ? 1.922 30.562 47.417 1.00 39.74 83 LEU A O 1
ATOM 593 N N . SER A 1 84 ? 4.166 30.376 47.376 1.00 36.23 84 SER A N 1
ATOM 594 C CA . SER A 1 84 ? 4.292 29.587 48.597 1.00 36.18 84 SER A CA 1
ATOM 595 C C . SER A 1 84 ? 5.318 30.297 49.519 1.00 36.56 84 SER A C 1
ATOM 596 O O . SER A 1 84 ? 6.169 31.021 49.027 1.00 34.64 84 SER A O 1
ATOM 599 N N . CYS A 1 85 ? 5.233 30.103 50.835 1.00 38.96 85 CYS A N 1
ATOM 600 C CA . CYS A 1 85 ? 6.293 30.590 51.754 1.00 35.29 85 CYS A CA 1
ATOM 601 C C . CYS A 1 85 ? 6.908 29.481 52.603 1.00 38.65 85 CYS A C 1
ATOM 602 O O . CYS A 1 85 ? 6.313 28.411 52.747 1.00 33.77 85 CYS A O 1
ATOM 605 N N . MET A 1 86 ? 8.091 29.756 53.171 1.00 30.84 86 MET A N 1
ATOM 606 C CA . MET A 1 86 ? 8.802 28.801 53.995 1.00 31.08 86 MET A CA 1
ATOM 607 C C . MET A 1 86 ? 9.557 29.583 55.077 1.00 29.56 86 MET A C 1
ATOM 608 O O . MET A 1 86 ? 10.175 30.589 54.777 1.00 28.29 86 MET A O 1
ATOM 613 N N . GLU A 1 87 ? 9.472 29.114 56.309 1.00 29.90 87 GLU A N 1
ATOM 614 C CA . GLU A 1 87 ? 10.277 29.669 57.416 1.00 28.76 87 GLU A CA 1
ATOM 615 C C . GLU A 1 87 ? 10.883 28.479 58.110 1.00 33.04 87 GLU A C 1
ATOM 616 O O . GLU A 1 87 ? 10.204 27.771 58.854 1.00 33.59 87 GLU A O 1
ATOM 622 N N . ILE A 1 88 ? 12.154 28.232 57.858 1.0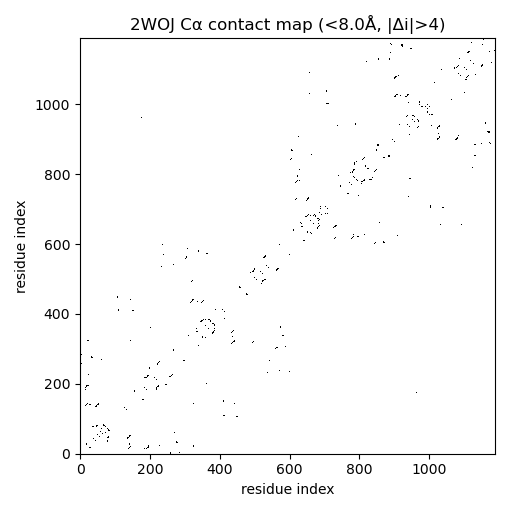0 29.23 88 ILE A N 1
ATOM 623 C CA . ILE A 1 88 ? 12.765 27.070 58.489 1.00 41.17 88 ILE A CA 1
ATOM 624 C C . ILE A 1 88 ? 12.939 27.269 59.975 1.00 37.00 88 ILE A C 1
ATOM 625 O O . ILE A 1 88 ? 13.437 28.306 60.402 1.00 32.35 88 ILE A O 1
ATOM 630 N N . ASP A 1 89 ? 12.525 26.259 60.753 1.00 42.20 89 ASP A N 1
ATOM 631 C CA . ASP A 1 89 ? 12.832 26.154 62.173 1.00 45.71 89 ASP A CA 1
ATOM 632 C C . ASP A 1 89 ? 13.949 25.126 62.364 1.00 45.10 89 ASP A C 1
ATOM 633 O O . ASP A 1 89 ? 13.699 23.916 62.322 1.00 38.88 89 ASP A O 1
ATOM 638 N N . PRO A 1 90 ? 15.184 25.610 62.565 1.00 41.29 90 PRO A N 1
ATOM 639 C CA . PRO A 1 90 ? 16.374 24.758 62.657 1.00 41.34 90 PRO A CA 1
ATOM 640 C C . PRO A 1 90 ? 16.188 23.578 63.602 1.00 40.87 90 PRO A C 1
ATOM 641 O O . PRO A 1 90 ? 16.510 22.464 63.239 1.00 40.34 90 PRO A O 1
ATOM 645 N N . SER A 1 91 ? 15.634 23.796 64.783 1.00 46.40 91 SER A N 1
ATOM 646 C CA . SER A 1 91 ? 15.521 22.692 65.730 1.00 52.61 91 SER A CA 1
ATOM 647 C C . SER A 1 91 ? 14.584 21.591 65.226 1.00 53.28 91 SER A C 1
ATOM 648 O O . SER A 1 91 ? 14.925 20.408 65.267 1.00 47.51 91 SER A O 1
ATOM 651 N N . ALA A 1 92 ? 13.410 21.989 64.740 1.00 54.89 92 ALA A N 1
ATOM 652 C CA . ALA A 1 92 ? 12.442 21.037 64.214 1.00 54.27 92 ALA A CA 1
ATOM 653 C C . ALA A 1 92 ? 12.990 20.381 62.955 1.00 52.22 92 ALA A C 1
ATOM 654 O O . ALA A 1 92 ? 12.711 19.209 62.681 1.00 52.60 92 ALA A O 1
ATOM 656 N N . ALA A 1 93 ? 13.764 21.137 62.179 1.00 44.14 93 ALA A N 1
ATOM 657 C CA . ALA A 1 93 ? 14.345 20.577 60.968 1.00 38.56 93 ALA A CA 1
ATOM 658 C C . ALA A 1 93 ? 15.357 19.469 61.310 1.00 46.21 93 ALA A C 1
ATOM 659 O O . ALA A 1 93 ? 15.310 18.389 60.726 1.00 45.99 93 ALA A O 1
ATOM 661 N N . LEU A 1 94 ? 16.248 19.731 62.272 1.00 44.60 94 LEU A N 1
ATOM 662 C CA . LEU A 1 94 ? 17.227 18.725 62.745 1.00 43.41 94 LEU A CA 1
ATOM 663 C C . LEU A 1 94 ? 16.585 17.534 63.428 1.00 43.47 94 LEU A C 1
ATOM 664 O O . LEU A 1 94 ? 16.994 16.392 63.201 1.00 46.35 94 LEU A O 1
ATOM 669 N N . LYS A 1 95 ? 15.594 17.785 64.277 1.00 49.33 95 LYS A N 1
ATOM 670 C CA . LYS A 1 95 ? 14.880 16.684 64.919 1.00 54.50 95 LYS A CA 1
ATOM 671 C C . LYS A 1 95 ? 14.386 15.706 63.855 1.00 62.64 95 LYS A C 1
ATOM 672 O O . LYS A 1 95 ? 14.557 14.483 63.980 1.00 63.99 95 LYS A O 1
ATOM 678 N N . ASP A 1 96 ? 13.790 16.252 62.795 1.00 61.62 96 ASP A N 1
ATOM 679 C CA . ASP A 1 96 ? 13.281 15.426 61.703 1.00 63.38 96 ASP A CA 1
ATOM 680 C C . ASP A 1 96 ? 14.381 14.675 60.926 1.00 64.49 96 ASP A C 1
ATOM 681 O O . ASP A 1 96 ? 14.196 13.507 60.590 1.00 65.32 96 ASP A O 1
ATOM 686 N N . MET A 1 97 ? 15.525 15.312 60.665 1.00 58.33 97 MET A N 1
ATOM 687 C CA . MET A 1 97 ? 16.640 14.580 60.054 1.00 54.43 97 MET A CA 1
ATOM 688 C C . MET A 1 97 ? 17.082 13.477 61.013 1.00 60.65 97 MET A C 1
ATOM 689 O O . MET A 1 97 ? 17.382 12.348 60.597 1.00 65.87 97 MET A O 1
ATOM 694 N N . ASN A 1 98 ? 17.129 13.807 62.302 1.00 59.23 98 ASN A N 1
ATOM 695 C CA . ASN A 1 98 ? 17.550 12.836 63.312 1.00 57.40 98 ASN A CA 1
ATOM 696 C C . ASN A 1 98 ? 16.570 11.669 63.379 1.00 66.45 98 ASN A C 1
ATOM 697 O O . ASN A 1 98 ? 16.968 10.527 63.604 1.00 73.39 98 ASN A O 1
ATOM 702 N N . ASP A 1 99 ? 15.289 11.966 63.176 1.00 74.93 99 ASP A N 1
ATOM 703 C CA . ASP A 1 99 ? 14.254 10.939 63.104 1.00 86.59 99 ASP A CA 1
ATOM 704 C C . ASP A 1 99 ? 14.252 10.281 61.723 1.00 95.83 99 ASP A C 1
ATOM 705 O O . ASP A 1 99 ? 13.189 10.071 61.137 1.00 102.07 99 ASP A O 1
ATOM 710 N N . MET A 1 100 ? 15.437 9.971 61.202 1.00 94.90 100 MET A N 1
ATOM 711 C CA . MET A 1 100 ? 15.563 9.318 59.901 1.00 93.14 100 MET A CA 1
ATOM 712 C C . MET A 1 100 ? 16.957 8.719 59.706 1.00 89.97 100 MET A C 1
ATOM 713 O O . MET A 1 100 ? 17.876 8.985 60.485 1.00 84.59 100 MET A O 1
ATOM 718 N N . LEU A 1 121 ? 24.402 7.689 67.190 1.00 103.15 121 LEU A N 1
ATOM 719 C CA . LEU A 1 121 ? 24.573 8.334 68.488 1.00 99.82 121 LEU A CA 1
ATOM 720 C C . LEU A 1 121 ? 23.434 9.306 68.801 1.00 95.46 121 LEU A C 1
ATOM 721 O O . LEU A 1 121 ? 23.674 10.487 69.061 1.00 99.32 121 LEU A O 1
ATOM 726 N N . GLN A 1 122 ? 22.198 8.802 68.788 1.00 90.91 122 GLN A N 1
ATOM 727 C CA . GLN A 1 122 ? 21.028 9.655 68.994 1.00 87.37 122 GLN A CA 1
ATOM 728 C C . GLN A 1 122 ? 19.936 9.142 69.944 1.00 90.57 122 GLN A C 1
ATOM 729 O O . GLN A 1 122 ? 19.312 8.101 69.715 1.00 92.49 122 GLN A O 1
ATOM 735 N N . GLY A 1 123 ? 19.738 9.893 71.023 1.00 88.45 123 GLY A N 1
ATOM 736 C CA . GLY A 1 123 ? 18.469 9.946 71.722 1.00 82.56 123 GLY A CA 1
ATOM 737 C C . GLY A 1 123 ? 17.925 11.339 71.413 1.00 81.66 123 GLY A C 1
ATOM 738 O O . GLY A 1 123 ? 17.114 11.895 72.159 1.00 87.27 123 GLY A O 1
ATOM 739 N N . GLY A 1 124 ? 18.398 11.913 70.307 1.00 65.32 124 GLY A N 1
ATOM 740 C CA . GLY A 1 124 ? 17.960 13.231 69.874 1.00 64.92 124 GLY A CA 1
ATOM 741 C C . GLY A 1 124 ? 18.672 14.398 70.546 1.00 64.36 124 GLY A C 1
ATOM 742 O O . GLY A 1 124 ? 18.347 15.558 70.296 1.00 65.24 124 GLY A O 1
ATOM 743 N N . ALA A 1 125 ? 19.651 14.101 71.394 1.00 64.26 125 ALA A N 1
ATOM 744 C CA . ALA A 1 125 ? 20.319 15.145 72.165 1.00 62.15 125 ALA A CA 1
ATOM 745 C C . ALA A 1 125 ? 21.325 15.950 71.344 1.00 61.27 125 ALA A C 1
ATOM 746 O O . ALA A 1 125 ? 21.354 17.179 71.432 1.00 58.13 125 ALA A O 1
ATOM 748 N N . LEU A 1 126 ? 22.138 15.270 70.540 1.00 62.77 126 LEU A N 1
ATOM 749 C CA . LEU A 1 126 ? 23.095 15.967 69.684 1.00 64.65 126 LEU A CA 1
ATOM 750 C C . LEU A 1 126 ? 22.427 16.894 68.660 1.00 60.88 126 LEU A C 1
ATOM 751 O O . LEU A 1 126 ? 22.940 17.973 68.351 1.00 54.70 126 LEU A O 1
ATOM 756 N N . ALA A 1 127 ? 21.281 16.486 68.133 1.00 64.23 127 ALA A N 1
ATOM 757 C CA . ALA A 1 127 ? 20.582 17.322 67.156 1.00 60.47 127 ALA A CA 1
ATOM 758 C C . ALA A 1 127 ? 19.996 18.564 67.814 1.00 56.42 127 ALA A C 1
ATOM 759 O O . ALA A 1 127 ? 19.965 19.650 67.218 1.00 47.65 127 ALA A O 1
ATOM 761 N N . ASP A 1 128 ? 19.511 18.417 69.039 1.00 57.81 128 ASP A N 1
ATOM 762 C CA . ASP A 1 128 ? 18.975 19.590 69.721 1.00 59.56 128 ASP A CA 1
ATOM 763 C C . ASP A 1 128 ? 20.093 20.577 70.043 1.00 52.68 128 ASP A C 1
ATOM 764 O O . ASP A 1 128 ? 19.913 21.781 69.925 1.00 56.48 128 ASP A O 1
ATOM 769 N N . LEU A 1 129 ? 21.241 20.059 70.467 1.00 51.85 129 LEU A N 1
ATOM 770 C CA . LEU A 1 129 ? 22.416 20.887 70.728 1.00 51.46 129 LEU A CA 1
ATOM 771 C C . LEU A 1 129 ? 22.813 21.654 69.466 1.00 51.75 129 LEU A C 1
ATOM 772 O O . LEU A 1 129 ? 22.977 22.883 69.483 1.00 46.96 129 LEU A O 1
ATOM 777 N N . THR A 1 130 ? 22.945 20.915 68.366 1.00 48.91 130 THR A N 1
ATOM 778 C CA . THR A 1 130 ? 23.337 21.468 67.076 1.00 40.57 130 THR A CA 1
ATOM 779 C C . THR A 1 130 ? 22.410 22.601 66.645 1.00 40.83 130 THR A C 1
ATOM 780 O O . THR A 1 130 ? 22.817 23.605 66.002 1.00 35.84 130 THR A O 1
ATOM 784 N N . GLY A 1 131 ? 21.133 22.435 66.963 1.00 43.08 131 GLY A N 1
ATOM 785 C CA . GLY A 1 131 ? 20.162 23.451 66.614 1.00 35.15 131 GLY A CA 1
ATOM 786 C C . GLY A 1 131 ? 20.319 24.741 67.418 1.00 48.06 131 GLY A C 1
ATOM 787 O O . GLY A 1 131 ? 19.606 25.709 67.169 1.00 49.66 131 GLY A O 1
ATOM 788 N N . SER A 1 132 ? 21.245 24.773 68.377 1.00 46.25 132 SER A N 1
ATOM 789 C CA . SER A 1 132 ? 21.463 26.005 69.143 1.00 55.99 132 SER A CA 1
ATOM 790 C C . SER A 1 132 ? 22.847 26.588 68.916 1.00 56.37 132 SER A C 1
ATOM 791 O O . SER A 1 132 ? 23.364 27.288 69.784 1.00 62.97 132 SER A O 1
ATOM 794 N N . ILE A 1 133 ? 23.473 26.264 67.792 1.00 41.53 133 ILE A N 1
ATOM 795 C CA . ILE A 1 133 ? 24.831 26.735 67.544 1.00 36.00 133 ILE A CA 1
ATOM 796 C C . ILE A 1 133 ? 24.761 27.900 66.576 1.00 37.25 133 ILE A C 1
ATOM 797 O O . ILE A 1 133 ? 24.119 27.805 65.550 1.00 37.17 133 ILE A O 1
ATOM 802 N N . PRO A 1 134 ? 25.404 29.016 66.916 1.00 38.01 134 PRO A N 1
ATOM 803 C CA . PRO A 1 134 ? 25.460 30.180 66.025 1.00 35.30 134 PRO A CA 1
ATOM 804 C C . PRO A 1 134 ? 25.944 29.759 64.631 1.00 29.30 134 PRO A C 1
ATOM 805 O O . PRO A 1 134 ? 26.901 29.007 64.527 1.00 30.75 134 PRO A O 1
ATOM 809 N N . GLY A 1 135 ? 25.293 30.245 63.585 1.00 28.28 135 GLY A N 1
ATOM 810 C CA . GLY A 1 135 ? 25.594 29.791 62.236 1.00 35.85 135 GLY A CA 1
ATOM 811 C C . GLY A 1 135 ? 24.666 28.687 61.728 1.00 36.18 135 GLY A C 1
ATOM 812 O O . GLY A 1 135 ? 24.560 28.460 60.515 1.00 31.74 135 GLY A O 1
ATOM 813 N N . ILE A 1 136 ? 23.989 27.993 62.640 1.00 34.90 136 ILE A N 1
ATOM 814 C CA . ILE A 1 136 ? 23.092 26.912 62.245 1.00 36.47 136 ILE A CA 1
ATOM 815 C C . ILE A 1 136 ? 21.978 27.399 61.303 1.00 36.39 136 ILE A C 1
ATOM 816 O O . ILE A 1 136 ? 21.608 26.694 60.375 1.00 29.84 136 ILE A O 1
ATOM 821 N N . ASP A 1 137 ? 21.449 28.606 61.529 1.00 27.94 137 ASP A N 1
ATOM 822 C CA . ASP A 1 137 ? 20.387 29.147 60.677 1.00 29.61 137 ASP A CA 1
ATOM 823 C C . ASP A 1 137 ? 20.827 29.280 59.223 1.00 33.55 137 ASP A C 1
ATOM 824 O O . ASP A 1 137 ? 20.080 28.941 58.305 1.00 31.68 137 ASP A O 1
ATOM 829 N N . GLU A 1 138 ? 22.045 29.772 59.032 1.00 31.46 138 GLU A N 1
ATOM 830 C CA . GLU A 1 138 ? 22.626 29.901 57.714 1.00 28.02 138 GLU A CA 1
ATOM 831 C C . GLU A 1 138 ? 22.904 28.520 57.109 1.00 34.37 138 GLU A C 1
ATOM 832 O O . GLU A 1 138 ? 22.652 28.300 55.931 1.00 28.91 138 GLU A O 1
ATOM 838 N N . ALA A 1 139 ? 23.395 27.580 57.905 1.00 29.56 139 ALA A N 1
ATOM 839 C CA . ALA A 1 139 ? 23.621 26.248 57.365 1.00 32.43 139 ALA A CA 1
ATOM 840 C C . ALA A 1 139 ? 22.318 25.609 56.856 1.00 33.24 139 ALA A C 1
ATOM 841 O O . ALA A 1 139 ? 22.304 24.982 55.810 1.00 33.05 139 ALA A O 1
ATOM 843 N N . LEU A 1 140 ? 21.235 25.740 57.607 1.00 30.91 140 LEU A N 1
ATOM 844 C CA . LEU A 1 140 ? 19.982 25.120 57.192 1.00 35.35 140 LEU A CA 1
ATOM 845 C C . LEU A 1 140 ? 19.364 25.805 55.983 1.00 32.61 140 LEU A C 1
ATOM 846 O O . LEU A 1 140 ? 18.780 25.144 55.127 1.00 31.75 140 LEU A O 1
ATOM 851 N N . SER A 1 141 ? 19.469 27.131 55.923 1.00 31.69 141 SER A N 1
ATOM 852 C CA . SER A 1 141 ? 18.969 27.874 54.775 1.00 31.98 141 SER A CA 1
ATOM 853 C C . SER A 1 141 ? 19.719 27.373 53.565 1.00 36.74 141 SER A C 1
ATOM 854 O O . SER A 1 141 ? 19.134 27.115 52.528 1.00 37.42 141 SER A O 1
ATOM 857 N N . PHE A 1 142 ? 21.028 27.229 53.709 1.00 31.46 142 PHE A N 1
ATOM 858 C CA . PHE A 1 142 ? 21.845 26.790 52.614 1.00 31.51 142 PHE A CA 1
ATOM 859 C C . PHE A 1 142 ? 21.488 25.354 52.186 1.00 32.99 142 PHE A C 1
ATOM 860 O O . PHE A 1 142 ? 21.482 25.045 50.997 1.00 33.94 142 PHE A O 1
ATOM 868 N N . MET A 1 143 ? 21.210 24.492 53.160 1.00 36.81 143 MET A N 1
ATOM 869 C CA . MET A 1 143 ? 20.854 23.102 52.875 1.00 39.47 143 MET A CA 1
ATOM 870 C C . MET A 1 143 ? 19.554 23.031 52.075 1.00 35.58 143 MET A C 1
ATOM 871 O O . MET A 1 143 ? 19.370 22.143 51.244 1.00 38.31 143 MET A O 1
ATOM 876 N N . GLU A 1 144 ? 18.653 23.962 52.343 1.00 34.16 144 GLU A N 1
ATOM 877 C CA . GLU A 1 144 ? 17.418 24.027 51.588 1.00 34.41 144 GLU A CA 1
ATOM 878 C C . GLU A 1 144 ? 17.742 24.379 50.127 1.00 42.71 144 GLU A C 1
ATOM 879 O O . GLU A 1 144 ? 17.169 23.796 49.197 1.00 38.36 144 GLU A O 1
ATOM 885 N N . VAL A 1 145 ? 18.653 25.323 49.916 1.00 37.43 145 VAL A N 1
ATOM 886 C CA . VAL A 1 145 ? 19.087 25.644 48.545 1.00 37.29 145 VAL A CA 1
ATOM 887 C C . VAL A 1 145 ? 19.676 24.402 47.864 1.00 37.15 145 VAL A C 1
ATOM 888 O O . VAL A 1 145 ? 19.403 24.102 46.684 1.00 43.23 145 VAL A O 1
ATOM 892 N N . MET A 1 146 ? 20.467 23.661 48.625 1.00 36.83 146 MET A N 1
ATOM 893 C CA . MET A 1 146 ? 21.108 22.448 48.132 1.00 38.93 146 MET A CA 1
ATOM 894 C C . MET A 1 146 ? 20.105 21.343 47.774 1.00 49.14 146 MET A C 1
ATOM 895 O O . MET A 1 146 ? 20.331 20.545 46.851 1.00 43.57 146 MET A O 1
ATOM 900 N N . LYS A 1 147 ? 19.014 21.269 48.525 1.00 39.98 147 LYS A N 1
ATOM 901 C CA . LYS A 1 147 ? 18.002 20.239 48.300 1.00 55.93 147 LYS A CA 1
ATOM 902 C C . LYS A 1 147 ? 17.387 20.383 46.904 1.00 54.53 147 LYS A C 1
ATOM 903 O O . LYS A 1 147 ? 17.167 19.390 46.198 1.00 52.64 147 LYS A O 1
ATOM 909 N N . HIS A 1 148 ? 17.138 21.625 46.510 1.00 49.87 148 HIS A N 1
ATOM 910 C CA . HIS A 1 148 ? 16.572 21.917 45.196 1.00 50.19 148 HIS A CA 1
ATOM 911 C C . HIS A 1 148 ? 17.548 21.562 44.077 1.00 56.34 148 HIS A C 1
ATOM 912 O O . HIS A 1 148 ? 17.184 20.848 43.139 1.00 58.07 148 HIS A O 1
ATOM 919 N N . ILE A 1 149 ? 18.783 22.049 44.189 1.00 52.73 149 ILE A N 1
ATOM 920 C CA . ILE A 1 149 ? 19.860 21.650 43.287 1.00 51.19 149 ILE A CA 1
ATOM 921 C C . ILE A 1 149 ? 19.914 20.131 43.135 1.00 51.23 149 ILE A C 1
ATOM 922 O O . ILE A 1 149 ? 19.828 19.614 42.037 1.00 54.99 149 ILE A O 1
ATOM 927 N N . LYS A 1 150 ? 20.034 19.430 44.258 1.00 49.72 150 LYS A N 1
ATOM 928 C CA . LYS A 1 150 ? 20.151 17.977 44.315 1.00 57.27 150 LYS A CA 1
ATOM 929 C C . LYS A 1 150 ? 19.039 17.232 43.579 1.00 63.72 150 LYS A C 1
ATOM 930 O O . LYS A 1 150 ? 19.280 16.214 42.895 1.00 63.97 150 LYS A O 1
ATOM 936 N N . ARG A 1 151 ? 17.820 17.715 43.763 1.00 64.27 151 ARG A N 1
ATOM 937 C CA . ARG A 1 151 ? 16.655 17.098 43.150 1.00 69.85 151 ARG A CA 1
ATOM 938 C C . ARG A 1 151 ? 16.691 17.182 41.629 1.00 67.70 151 ARG A C 1
ATOM 939 O O . ARG A 1 151 ? 16.446 16.179 40.963 1.00 69.26 151 ARG A O 1
ATOM 947 N N . GLN A 1 152 ? 16.995 18.362 41.084 1.00 67.00 152 GLN A N 1
ATOM 948 C CA . GLN A 1 152 ? 17.181 18.499 39.636 1.00 69.08 152 GLN A CA 1
ATOM 949 C C . GLN A 1 152 ? 18.203 17.476 39.125 1.00 75.70 152 GLN A C 1
ATOM 950 O O . GLN A 1 152 ? 17.877 16.571 38.348 1.00 69.13 152 GLN A O 1
ATOM 956 N N . GLU A 1 153 ? 19.445 17.619 39.578 1.00 81.68 153 GLU A N 1
ATOM 957 C CA . GLU A 1 153 ? 20.501 16.664 39.250 1.00 85.33 153 GLU A CA 1
ATOM 958 C C . GLU A 1 153 ? 19.993 15.224 39.290 1.00 85.96 153 GLU A C 1
ATOM 959 O O . GLU A 1 153 ? 20.340 14.413 38.435 1.00 91.64 153 GLU A O 1
ATOM 965 N N . GLN A 1 154 ? 19.168 14.912 40.286 1.00 83.90 154 GLN A N 1
ATOM 966 C CA . GLN A 1 154 ? 18.737 13.536 40.542 1.00 86.53 154 GLN A CA 1
ATOM 967 C C . GLN A 1 154 ? 17.653 13.047 39.580 1.00 88.28 154 GLN A C 1
ATOM 968 O O . GLN A 1 154 ? 17.311 11.860 39.575 1.00 89.68 154 GLN A O 1
ATOM 974 N N . GLY A 1 155 ? 17.106 13.960 38.780 1.00 87.19 155 GLY A N 1
ATOM 975 C CA . GLY A 1 155 ? 16.042 13.613 37.852 1.00 88.60 155 GLY A CA 1
ATOM 976 C C . GLY A 1 155 ? 14.687 13.563 38.538 1.00 84.29 155 GLY A C 1
ATOM 977 O O . GLY A 1 155 ? 13.714 13.050 37.981 1.00 80.17 155 GLY A O 1
ATOM 978 N N . GLU A 1 156 ? 14.630 14.085 39.760 1.00 79.60 156 GLU A N 1
ATOM 979 C CA . GLU A 1 156 ? 13.373 14.183 40.489 1.00 80.57 156 GLU A CA 1
ATOM 980 C C . GLU A 1 156 ? 12.626 15.415 40.000 1.00 75.37 156 GLU A C 1
ATOM 981 O O . GLU A 1 156 ? 11.439 15.602 40.290 1.00 70.54 156 GLU A O 1
ATOM 987 N N . GLY A 1 157 ? 13.336 16.253 39.251 1.00 72.25 157 GLY A N 1
ATOM 988 C CA . GLY A 1 157 ? 12.752 17.464 38.707 1.00 69.95 157 GLY A CA 1
ATOM 989 C C . GLY A 1 157 ? 12.798 18.645 39.662 1.00 67.38 157 GLY A C 1
ATOM 990 O O . GLY A 1 157 ? 13.678 18.759 40.534 1.00 62.64 157 GLY A O 1
ATOM 991 N N . GLU A 1 158 ? 11.823 19.529 39.508 1.00 68.37 158 GLU A N 1
ATOM 992 C CA . GLU A 1 158 ? 11.887 20.820 40.152 1.00 71.73 158 GLU A CA 1
ATOM 993 C C . GLU A 1 158 ? 10.512 21.211 40.644 1.00 67.48 158 GLU A C 1
ATOM 994 O O . GLU A 1 158 ? 9.527 21.101 39.921 1.00 66.36 158 GLU A O 1
ATOM 1000 N N . THR A 1 159 ? 10.439 21.673 41.880 1.00 64.35 159 THR A N 1
ATOM 1001 C CA . THR A 1 159 ? 9.155 22.079 42.418 1.00 63.61 159 THR A CA 1
ATOM 1002 C C . THR A 1 159 ? 8.905 23.580 42.213 1.00 58.79 159 THR A C 1
ATOM 1003 O O . THR A 1 159 ? 7.788 23.984 41.877 1.00 62.49 159 THR A O 1
ATOM 1007 N N . PHE A 1 160 ? 9.942 24.401 42.383 1.00 46.41 160 PHE A N 1
ATOM 1008 C CA . PHE A 1 160 ? 9.801 25.850 42.174 1.00 44.98 160 PHE A CA 1
ATOM 1009 C C . PHE A 1 160 ? 10.661 26.372 41.028 1.00 44.97 160 PHE A C 1
ATOM 1010 O O . PHE A 1 160 ? 11.796 25.954 40.845 1.00 48.26 160 PHE A O 1
ATOM 1018 N N . ASP A 1 161 ? 10.115 27.305 40.272 1.00 41.29 161 ASP A N 1
ATOM 1019 C CA . ASP A 1 161 ? 10.843 27.938 39.180 1.00 45.98 161 ASP A CA 1
ATOM 1020 C C . ASP A 1 161 ? 11.761 29.052 39.690 1.00 43.27 161 ASP A C 1
ATOM 1021 O O . ASP A 1 161 ? 12.865 29.243 39.187 1.00 44.55 161 ASP A O 1
ATOM 1026 N N . THR A 1 162 ? 11.281 29.808 40.663 1.00 37.78 162 THR A N 1
ATOM 1027 C CA . THR A 1 162 ? 12.075 30.896 41.215 1.00 37.71 162 THR A CA 1
ATOM 1028 C C . THR A 1 162 ? 11.965 30.932 42.733 1.00 36.62 162 THR A C 1
ATOM 1029 O O . THR A 1 162 ? 10.877 30.759 43.309 1.00 34.83 162 THR A O 1
ATOM 1033 N N . VAL A 1 163 ? 13.091 31.165 43.392 1.00 33.21 163 VAL A N 1
ATOM 1034 C CA . VAL A 1 163 ? 13.062 31.358 44.828 1.00 32.68 163 VAL A CA 1
ATOM 1035 C C . VAL A 1 163 ? 13.447 32.775 45.178 1.00 31.09 163 VAL A C 1
ATOM 1036 O O . VAL A 1 163 ? 14.476 33.267 44.712 1.00 32.74 163 VAL A O 1
ATOM 1040 N N . ILE A 1 164 ? 12.614 33.423 45.998 1.00 29.58 164 ILE A N 1
ATOM 1041 C CA . ILE A 1 164 ? 12.906 34.754 46.511 1.00 28.81 164 ILE A CA 1
ATOM 1042 C C . ILE A 1 164 ? 13.284 34.612 47.994 1.00 29.16 164 ILE A C 1
ATOM 1043 O O . ILE A 1 164 ? 12.584 33.939 48.746 1.00 28.99 164 ILE A O 1
ATOM 1048 N N . PHE A 1 165 ? 14.383 35.239 48.401 1.00 26.55 165 PHE A N 1
ATOM 1049 C CA . PHE A 1 165 ? 14.850 35.126 49.786 1.00 27.38 165 PHE A CA 1
ATOM 1050 C C . PHE A 1 165 ? 14.601 36.423 50.553 1.00 27.52 165 PHE A C 1
ATOM 1051 O O . PHE A 1 165 ? 15.147 37.465 50.193 1.00 27.88 165 PHE A O 1
ATOM 1059 N N . ASP A 1 166 ? 13.804 36.344 51.616 1.00 23.89 166 ASP A N 1
ATOM 1060 C CA . ASP A 1 166 ? 13.600 37.479 52.496 1.00 27.28 166 ASP A CA 1
ATOM 1061 C C . ASP A 1 166 ? 14.706 37.308 53.550 1.00 31.54 166 ASP A C 1
ATOM 1062 O O . ASP A 1 166 ? 14.642 36.414 54.381 1.00 30.95 166 ASP A O 1
ATOM 1067 N N . THR A 1 167 ? 15.758 38.106 53.462 1.00 27.61 167 THR A N 1
ATOM 1068 C CA . THR A 1 167 ? 16.973 37.790 54.217 1.00 29.60 167 THR A CA 1
ATOM 1069 C C . THR A 1 167 ? 17.035 38.461 55.597 1.00 29.91 167 THR A C 1
ATOM 1070 O O . THR A 1 167 ? 16.280 39.391 55.897 1.00 23.27 167 THR A O 1
ATOM 1074 N N . ALA A 1 168 ? 17.914 37.940 56.448 1.00 27.09 168 ALA A N 1
ATOM 1075 C CA . ALA A 1 168 ? 18.304 38.610 57.688 1.00 25.59 168 ALA A CA 1
ATOM 1076 C C . ALA A 1 168 ? 18.959 39.940 57.368 1.00 21.56 168 ALA A C 1
ATOM 1077 O O . ALA A 1 168 ? 19.420 40.159 56.246 1.00 23.08 168 ALA A O 1
ATOM 1079 N N . PRO A 1 169 ? 19.060 40.821 58.368 1.00 22.22 169 PRO A N 1
ATOM 1080 C CA . PRO A 1 169 ? 19.760 42.076 58.105 1.00 22.64 169 PRO A CA 1
ATOM 1081 C C . PRO A 1 169 ? 21.206 41.865 57.666 1.00 29.61 169 PRO A C 1
ATOM 1082 O O . PRO A 1 169 ? 21.833 40.817 57.888 1.00 27.86 169 PRO A O 1
ATOM 1086 N N . THR A 1 170 ? 21.722 42.899 57.022 1.00 25.16 170 THR A N 1
ATOM 1087 C CA . THR A 1 170 ? 23.005 42.881 56.332 1.00 25.08 170 THR A CA 1
ATOM 1088 C C . THR A 1 170 ? 24.121 41.945 56.823 1.00 32.87 170 THR A C 1
ATOM 1089 O O . THR A 1 170 ? 24.649 41.136 56.049 1.00 26.49 170 THR A O 1
ATOM 1093 N N . GLY A 1 171 ? 24.541 42.123 58.069 1.00 33.47 171 GLY A N 1
ATOM 1094 C CA . GLY A 1 171 ? 25.759 41.488 58.530 1.00 30.91 171 GLY A CA 1
ATOM 1095 C C . GLY A 1 171 ? 25.731 39.985 58.368 1.00 30.20 171 GLY A C 1
ATOM 1096 O O . GLY A 1 171 ? 26.713 39.376 57.949 1.00 36.45 171 GLY A O 1
ATOM 1097 N N . HIS A 1 172 ? 24.601 39.372 58.687 1.00 26.47 172 HIS A N 1
ATOM 1098 C CA . HIS A 1 172 ? 24.526 37.906 58.671 1.00 28.69 172 HIS A CA 1
ATOM 1099 C C . HIS A 1 172 ? 24.175 37.358 57.291 1.00 29.69 172 HIS A C 1
ATOM 1100 O O . HIS A 1 172 ? 24.450 36.194 56.957 1.00 27.70 172 HIS A O 1
ATOM 1107 N N . THR A 1 173 ? 23.586 38.209 56.469 1.00 26.05 173 THR A N 1
ATOM 1108 C CA . THR A 1 173 ? 23.318 37.810 55.100 1.00 27.35 173 THR A CA 1
ATOM 1109 C C . THR A 1 173 ? 24.582 37.730 54.272 1.00 28.84 173 THR A C 1
ATOM 1110 O O . THR A 1 173 ? 24.687 36.875 53.403 1.00 28.26 173 THR A O 1
ATOM 1114 N N . LEU A 1 174 ? 25.556 38.587 54.557 1.00 29.17 174 LEU A N 1
ATOM 1115 C CA . LEU A 1 174 ? 26.842 38.470 53.897 1.00 30.74 174 LEU A CA 1
ATOM 1116 C C . LEU A 1 174 ? 27.487 37.130 54.251 1.00 35.68 174 LEU A C 1
ATOM 1117 O O . LEU A 1 174 ? 28.145 36.502 53.411 1.00 32.30 174 LEU A O 1
ATOM 1122 N N . ARG A 1 175 ? 27.290 36.671 55.483 1.00 26.19 175 ARG A N 1
ATOM 1123 C CA . ARG A 1 175 ? 27.851 35.384 55.864 1.00 27.04 175 ARG A CA 1
ATOM 1124 C C . ARG A 1 175 ? 27.213 34.255 55.088 1.00 27.32 175 ARG A C 1
ATOM 1125 O O . ARG A 1 175 ? 27.905 33.360 54.621 1.00 29.67 175 ARG A O 1
ATOM 1133 N N . PHE A 1 176 ? 25.889 34.278 54.978 1.00 27.13 176 PHE A N 1
ATOM 1134 C CA . PHE A 1 176 ? 25.189 33.324 54.127 1.00 32.20 176 PHE A CA 1
ATOM 1135 C C . PHE A 1 176 ? 25.694 33.332 52.672 1.00 35.58 176 PHE A C 1
ATOM 1136 O O . PHE A 1 176 ? 25.959 32.278 52.103 1.00 36.75 176 PHE A O 1
ATOM 1144 N N . LEU A 1 177 ? 25.823 34.514 52.071 1.00 31.28 177 LEU A N 1
ATOM 1145 C CA . LEU A 1 177 ? 26.289 34.603 50.674 1.00 37.27 177 LEU A CA 1
ATOM 1146 C C . LEU A 1 177 ? 27.742 34.206 50.475 1.00 41.43 177 LEU A C 1
ATOM 1147 O O . LEU A 1 177 ? 28.167 34.021 49.345 1.00 40.95 177 LEU A O 1
ATOM 1152 N N . GLN A 1 178 ? 28.501 34.102 51.564 1.00 34.95 178 GLN A N 1
ATOM 1153 C CA . GLN A 1 178 ? 29.907 33.690 51.482 1.00 43.58 178 GLN A CA 1
ATOM 1154 C C . GLN A 1 178 ? 30.019 32.181 51.629 1.00 37.65 178 GLN A C 1
ATOM 1155 O O . GLN A 1 178 ? 31.084 31.594 51.454 1.00 41.31 178 GLN A O 1
ATOM 1161 N N . LEU A 1 179 ? 28.908 31.553 51.981 1.00 34.29 179 LEU A N 1
ATOM 1162 C CA . LEU A 1 179 ? 28.935 30.143 52.370 1.00 33.97 179 LEU A CA 1
ATOM 1163 C C . LEU A 1 179 ? 29.277 29.185 51.213 1.00 34.30 179 LEU A C 1
ATOM 1164 O O . LEU A 1 179 ? 29.934 28.176 51.425 1.00 38.67 179 LEU A O 1
ATOM 1169 N N . PRO A 1 180 ? 28.857 29.502 49.975 1.00 40.60 180 PRO A N 1
ATOM 1170 C CA . PRO A 1 180 ? 29.288 28.582 48.906 1.00 41.53 180 PRO A CA 1
ATOM 1171 C C . PRO A 1 180 ? 30.824 28.531 48.743 1.00 40.63 180 PRO A C 1
ATOM 1172 O O . PRO A 1 180 ? 31.427 27.458 48.641 1.00 39.74 180 PRO A O 1
ATOM 1176 N N . ASN A 1 181 ? 31.442 29.708 48.728 1.00 43.30 181 ASN A N 1
ATOM 1177 C CA . ASN A 1 181 ? 32.906 29.877 48.712 1.00 44.54 181 ASN A CA 1
ATOM 1178 C C . ASN A 1 181 ? 33.623 29.317 49.959 1.00 50.73 181 ASN A C 1
ATOM 1179 O O . ASN A 1 181 ? 34.679 28.662 49.869 1.00 52.22 181 ASN A O 1
ATOM 1184 N N . THR A 1 182 ? 33.059 29.554 51.135 1.00 49.10 182 THR A N 1
ATOM 1185 C CA . THR A 1 182 ? 33.662 29.016 52.355 1.00 47.50 182 THR A CA 1
ATOM 1186 C C . THR A 1 182 ? 33.532 27.498 52.383 1.00 47.04 182 THR A C 1
ATOM 1187 O O . THR A 1 182 ? 34.479 26.777 52.670 1.00 50.30 182 THR A O 1
ATOM 1191 N N . LEU A 1 183 ? 32.332 27.018 52.094 1.00 47.71 183 LEU A N 1
ATOM 1192 C CA . LEU A 1 183 ? 32.033 25.594 52.124 1.00 52.35 183 LEU A CA 1
ATOM 1193 C C . LEU A 1 183 ? 32.926 24.894 51.103 1.00 59.33 183 LEU A C 1
ATOM 1194 O O . LEU A 1 183 ? 33.377 23.764 51.302 1.00 61.96 183 LEU A O 1
ATOM 1199 N N . SER A 1 184 ? 33.196 25.604 50.012 1.00 59.88 184 SER A N 1
ATOM 1200 C CA . SER A 1 184 ? 34.021 25.106 48.932 1.00 62.43 184 SER A CA 1
ATOM 1201 C C . SER A 1 184 ? 35.485 24.958 49.359 1.00 66.55 184 SER A C 1
ATOM 1202 O O . SER A 1 184 ? 36.055 23.867 49.261 1.00 60.55 184 SER A O 1
ATOM 1205 N N . LYS A 1 185 ? 36.089 26.053 49.826 1.00 67.69 185 LYS A N 1
ATOM 1206 C CA . LYS A 1 185 ? 37.512 26.049 50.173 1.00 70.82 185 LYS A CA 1
ATOM 1207 C C . LYS A 1 185 ? 37.804 25.050 51.284 1.00 72.20 185 LYS A C 1
ATOM 1208 O O . LYS A 1 185 ? 38.797 24.323 51.240 1.00 81.29 185 LYS A O 1
ATOM 1214 N N . LEU A 1 186 ? 36.922 25.012 52.275 1.00 67.07 186 LEU A N 1
ATOM 1215 C CA . LEU A 1 186 ? 37.031 24.058 53.366 1.00 65.39 186 LEU A CA 1
ATOM 1216 C C . LEU A 1 186 ? 36.940 22.623 52.861 1.00 66.35 186 LEU A C 1
ATOM 1217 O O . LEU A 1 186 ? 37.858 21.835 53.063 1.00 63.09 186 LEU A O 1
ATOM 1222 N N . LEU A 1 187 ? 35.815 22.295 52.233 1.00 69.56 187 LEU A N 1
ATOM 1223 C CA . LEU A 1 187 ? 35.504 20.939 51.777 1.00 76.22 187 LEU A CA 1
ATOM 1224 C C . LEU A 1 187 ? 36.688 20.334 51.032 1.00 82.08 187 LEU A C 1
ATOM 1225 O O . LEU A 1 187 ? 36.970 19.126 51.122 1.00 75.72 187 LEU A O 1
ATOM 1230 N N . GLU A 1 188 ? 37.386 21.183 50.287 1.00 85.52 188 GLU A N 1
ATOM 1231 C CA . GLU A 1 188 ? 38.604 20.757 49.621 1.00 87.73 188 GLU A CA 1
ATOM 1232 C C . GLU A 1 188 ? 39.708 20.530 50.655 1.00 91.49 188 GLU A C 1
ATOM 1233 O O . GLU A 1 188 ? 40.197 19.403 50.825 1.00 93.57 188 GLU A O 1
ATOM 1239 N N . LYS A 1 189 ? 40.093 21.603 51.345 1.00 90.94 189 LYS A N 1
ATOM 1240 C CA . LYS A 1 189 ? 41.152 21.529 52.349 1.00 93.14 189 LYS A CA 1
ATOM 1241 C C . LYS A 1 189 ? 40.648 20.685 53.503 1.00 88.41 189 LYS A C 1
ATOM 1242 O O . LYS A 1 189 ? 40.208 21.199 54.535 1.00 83.21 189 LYS A O 1
ATOM 1248 N N . PHE A 1 190 ? 40.725 19.376 53.312 1.00 91.01 190 PHE A N 1
ATOM 1249 C CA . PHE A 1 190 ? 40.062 18.436 54.187 1.00 94.71 190 PHE A CA 1
ATOM 1250 C C . PHE A 1 190 ? 40.777 17.095 54.126 1.00 104.47 190 PHE A C 1
ATOM 1251 O O . PHE A 1 190 ? 41.057 16.578 53.041 1.00 111.74 190 PHE A O 1
ATOM 1259 N N . ILE A 1 212 ? 31.718 6.497 51.258 1.00 88.54 212 ILE A N 1
ATOM 1260 C CA . ILE A 1 212 ? 31.382 7.770 51.906 1.00 88.25 212 ILE A CA 1
ATOM 1261 C C . ILE A 1 212 ? 32.131 8.919 51.237 1.00 88.79 212 ILE A C 1
ATOM 1262 O O . ILE A 1 212 ? 31.895 10.095 51.513 1.00 86.22 212 ILE A O 1
ATOM 1267 N N . SER A 1 213 ? 33.046 8.552 50.350 1.00 94.14 213 SER A N 1
ATOM 1268 C CA . SER A 1 213 ? 33.875 9.507 49.638 1.00 93.10 213 SER A CA 1
ATOM 1269 C C . SER A 1 213 ? 33.032 10.165 48.555 1.00 86.03 213 SER A C 1
ATOM 1270 O O . SER A 1 213 ? 33.197 11.344 48.238 1.00 83.30 213 SER A O 1
ATOM 1273 N N . GLY A 1 214 ? 32.117 9.384 47.994 1.00 85.12 214 GLY A N 1
ATOM 1274 C CA . GLY A 1 214 ? 31.282 9.846 46.906 1.00 79.38 214 GLY A CA 1
ATOM 1275 C C . GLY A 1 214 ? 30.245 10.849 47.357 1.00 81.51 214 GLY A C 1
ATOM 1276 O O . GLY A 1 214 ? 29.737 11.638 46.554 1.00 83.11 214 GLY A O 1
ATOM 1277 N N . LYS A 1 215 ? 29.911 10.836 48.640 1.00 79.29 215 LYS A N 1
ATOM 1278 C CA . LYS A 1 215 ? 28.913 11.786 49.105 1.00 74.37 215 LYS A CA 1
ATOM 1279 C C . LYS A 1 215 ? 29.564 13.142 49.376 1.00 71.82 215 LYS A C 1
ATOM 1280 O O . LYS A 1 215 ? 28.927 14.194 49.249 1.00 65.52 215 LYS A O 1
ATOM 1286 N N . LEU A 1 216 ? 30.845 13.118 49.726 1.00 74.94 216 LEU A N 1
ATOM 1287 C CA . LEU A 1 216 ? 31.609 14.356 49.822 1.00 68.43 216 LEU A CA 1
ATOM 1288 C C . LEU A 1 216 ? 31.705 14.996 48.431 1.00 67.19 216 LEU A C 1
ATOM 1289 O O . LEU A 1 216 ? 31.610 16.217 48.300 1.00 69.23 216 LEU A O 1
ATOM 1294 N N . ASN A 1 217 ? 31.885 14.156 47.405 1.00 66.90 217 ASN A N 1
ATOM 1295 C CA . ASN A 1 217 ? 31.957 14.601 46.012 1.00 62.67 217 ASN A CA 1
ATOM 1296 C C . ASN A 1 217 ? 30.647 15.225 45.555 1.00 61.01 217 ASN A C 1
ATOM 1297 O O . ASN A 1 217 ? 30.639 16.295 44.956 1.00 61.55 217 ASN A O 1
ATOM 1302 N N . GLU A 1 218 ? 29.547 14.534 45.835 1.00 67.30 218 GLU A N 1
ATOM 1303 C CA . GLU A 1 218 ? 28.213 15.003 45.473 1.00 69.56 218 GLU A CA 1
ATOM 1304 C C . GLU A 1 218 ? 27.933 16.345 46.138 1.00 58.57 218 GLU A C 1
ATOM 1305 O O . GLU A 1 218 ? 27.274 17.214 45.559 1.00 60.43 218 GLU A O 1
ATOM 1311 N N . LEU A 1 219 ? 28.438 16.518 47.355 1.00 54.74 219 LEU A N 1
ATOM 1312 C CA . LEU A 1 219 ? 28.216 17.759 48.090 1.00 63.56 219 LEU A CA 1
ATOM 1313 C C . LEU A 1 219 ? 29.061 18.894 47.524 1.00 48.95 219 LEU A C 1
ATOM 1314 O O . LEU A 1 219 ? 28.607 20.034 47.437 1.00 48.31 219 LEU A O 1
ATOM 1319 N N . LYS A 1 220 ? 30.290 18.574 47.146 1.00 50.86 220 LYS A N 1
ATOM 1320 C CA . LYS A 1 220 ? 31.199 19.543 46.555 1.00 51.63 220 LYS A CA 1
ATOM 1321 C C . LYS A 1 220 ? 30.642 20.052 45.215 1.00 50.71 220 LYS A C 1
ATOM 1322 O O . LYS A 1 220 ? 30.594 21.260 44.963 1.00 49.21 220 LYS A O 1
ATOM 1328 N N . ALA A 1 221 ? 30.195 19.121 44.380 1.00 52.48 221 ALA A N 1
ATOM 1329 C CA . ALA A 1 221 ? 29.491 19.453 43.140 1.00 52.61 221 ALA A CA 1
ATOM 1330 C C . ALA A 1 221 ? 28.290 20.389 43.357 1.00 49.95 221 ALA A C 1
ATOM 1331 O O . ALA A 1 221 ? 28.157 21.420 42.688 1.00 49.11 221 ALA A O 1
ATOM 1333 N N . ASN A 1 222 ? 27.414 20.023 44.287 1.00 48.84 222 ASN A N 1
ATOM 1334 C CA . ASN A 1 222 ? 26.214 20.809 44.563 1.00 46.57 222 ASN A CA 1
ATOM 1335 C C . ASN A 1 222 ? 26.546 22.228 44.996 1.00 44.42 222 ASN A C 1
ATOM 1336 O O . ASN A 1 222 ? 25.836 23.165 44.678 1.00 43.02 222 ASN A O 1
ATOM 1341 N N . VAL A 1 223 ? 27.636 22.379 45.734 1.00 46.79 223 VAL A N 1
ATOM 1342 C CA . VAL A 1 223 ? 28.066 23.691 46.194 1.00 42.61 223 VAL A CA 1
ATOM 1343 C C . VAL A 1 223 ? 28.596 24.505 45.025 1.00 43.17 223 VAL A C 1
ATOM 1344 O O . VAL A 1 223 ? 28.310 25.687 44.882 1.00 41.74 223 VAL A O 1
ATOM 1348 N N . GLU A 1 224 ? 29.376 23.847 44.189 1.00 45.48 224 GLU A N 1
ATOM 1349 C CA . GLU A 1 224 ? 29.929 24.475 42.998 1.00 55.50 224 GLU A CA 1
ATOM 1350 C C . GLU A 1 224 ? 28.831 24.959 42.084 1.00 51.99 224 GLU A C 1
ATOM 1351 O O . GLU A 1 224 ? 28.949 26.018 41.473 1.00 45.64 224 GLU A O 1
ATOM 1357 N N . THR A 1 225 ? 27.749 24.195 41.998 1.00 53.98 225 THR A N 1
ATOM 1358 C CA . THR A 1 225 ? 26.619 24.613 41.172 1.00 54.86 225 THR A CA 1
ATOM 1359 C C . THR A 1 225 ? 26.013 25.893 41.749 1.00 46.90 225 THR A C 1
ATOM 1360 O O . THR A 1 225 ? 25.742 26.839 41.010 1.00 49.06 225 THR A O 1
ATOM 1364 N N . ILE A 1 226 ? 25.821 25.933 43.065 1.00 41.38 226 ILE A N 1
ATOM 1365 C CA . ILE A 1 226 ? 25.269 27.137 43.702 1.00 39.08 226 ILE A CA 1
ATOM 1366 C C . ILE A 1 226 ? 26.195 28.329 43.438 1.00 38.85 226 ILE A C 1
ATOM 1367 O O . ILE A 1 226 ? 25.757 29.404 43.089 1.00 39.81 226 ILE A O 1
ATOM 1372 N N . ARG A 1 227 ? 27.492 28.110 43.582 1.00 40.88 227 ARG A N 1
ATOM 1373 C CA . ARG A 1 227 ? 28.459 29.181 43.447 1.00 43.38 227 ARG A CA 1
ATOM 1374 C C . ARG A 1 227 ? 28.398 29.736 42.036 1.00 48.22 227 ARG A C 1
ATOM 1375 O O . ARG A 1 227 ? 28.444 30.948 41.842 1.00 42.63 227 ARG A O 1
ATOM 1383 N N . GLN A 1 228 ? 28.276 28.847 41.047 1.00 42.82 228 GLN A N 1
ATOM 1384 C CA . GLN A 1 228 ? 28.139 29.291 39.668 1.00 49.34 228 GLN A CA 1
ATOM 1385 C C . GLN A 1 228 ? 26.796 29.996 39.386 1.00 46.27 228 GLN A C 1
ATOM 1386 O O . GLN A 1 228 ? 26.751 30.995 38.673 1.00 47.21 228 GLN A O 1
ATOM 1392 N N . GLN A 1 229 ? 25.708 29.499 39.961 1.00 41.48 229 GLN A N 1
ATOM 1393 C CA . GLN A 1 229 ? 24.419 30.114 39.733 1.00 41.16 229 GLN A CA 1
ATOM 1394 C C . GLN A 1 229 ? 24.269 31.472 40.454 1.00 45.17 229 GLN A C 1
ATOM 1395 O O . GLN A 1 229 ? 23.712 32.416 39.882 1.00 40.02 229 GLN A O 1
ATOM 1401 N N . PHE A 1 230 ? 24.790 31.585 41.678 1.00 37.16 230 PHE A N 1
ATOM 1402 C CA . PHE A 1 230 ? 24.652 32.830 42.445 1.00 39.70 230 PHE A CA 1
ATOM 1403 C C . PHE A 1 230 ? 25.419 33.943 41.768 1.00 36.72 230 PHE A C 1
ATOM 1404 O O . PHE A 1 230 ? 25.152 35.119 41.990 1.00 40.10 230 PHE A O 1
ATOM 1412 N N . THR A 1 231 ? 26.390 33.556 40.956 1.00 37.95 231 THR A N 1
ATOM 1413 C CA . THR A 1 231 ? 27.316 34.519 40.396 1.00 51.29 231 THR A CA 1
ATOM 1414 C C . THR A 1 231 ? 27.052 34.770 38.893 1.00 49.72 231 THR A C 1
ATOM 1415 O O . THR A 1 231 ? 27.834 35.418 38.182 1.00 52.35 231 THR A O 1
ATOM 1419 N N . ASP A 1 232 ? 25.917 34.251 38.428 1.00 45.80 232 ASP A N 1
ATOM 1420 C CA . ASP A 1 232 ? 25.407 34.475 37.067 1.00 47.25 232 ASP A CA 1
ATOM 1421 C C . ASP A 1 232 ? 24.300 35.545 37.109 1.00 44.17 232 ASP A C 1
ATOM 1422 O O . ASP A 1 232 ? 23.223 35.315 37.675 1.00 39.44 232 ASP A O 1
ATOM 1427 N N . PRO A 1 233 ? 24.561 36.724 36.522 1.00 45.57 233 PRO A N 1
ATOM 1428 C CA . PRO A 1 233 ? 23.619 37.863 36.587 1.00 45.69 233 PRO A CA 1
ATOM 1429 C C . PRO A 1 233 ? 22.219 37.568 36.026 1.00 47.04 233 PRO A C 1
ATOM 1430 O O . PRO A 1 233 ? 21.288 38.262 36.414 1.00 46.64 233 PRO A O 1
ATOM 1434 N N . ASP A 1 234 ? 22.074 36.575 35.147 1.00 44.45 234 ASP A N 1
ATOM 1435 C CA . ASP A 1 234 ? 20.771 36.236 34.573 1.00 44.79 234 ASP A CA 1
ATOM 1436 C C . ASP A 1 234 ? 19.973 35.299 35.483 1.00 45.05 234 ASP A C 1
ATOM 1437 O O . ASP A 1 234 ? 18.735 35.229 35.401 1.00 43.29 234 ASP A O 1
ATOM 1442 N N . LEU A 1 235 ? 20.687 34.552 36.318 1.00 40.07 235 LEU A N 1
ATOM 1443 C CA . LEU A 1 235 ? 20.050 33.598 37.235 1.00 39.06 235 LEU A CA 1
ATOM 1444 C C . LEU A 1 235 ? 19.829 34.193 38.622 1.00 36.76 235 LEU A C 1
ATOM 1445 O O . LEU A 1 235 ? 18.835 33.903 39.275 1.00 39.25 235 LEU A O 1
ATOM 1450 N N . THR A 1 236 ? 20.765 34.991 39.106 1.00 38.40 236 THR A N 1
ATOM 1451 C CA . THR A 1 236 ? 20.537 35.532 40.447 1.00 35.06 236 THR A CA 1
ATOM 1452 C C . THR A 1 236 ? 20.884 37.000 40.576 1.00 33.41 236 THR A C 1
ATOM 1453 O O . THR A 1 236 ? 21.805 37.489 39.941 1.00 35.76 236 THR A O 1
ATOM 1457 N N . THR A 1 237 ? 20.135 37.678 41.432 1.00 31.88 237 THR A N 1
ATOM 1458 C CA . THR A 1 237 ? 20.358 39.091 41.671 1.00 31.47 237 THR A CA 1
ATOM 1459 C C . THR A 1 237 ? 20.020 39.417 43.107 1.00 33.80 237 THR A C 1
ATOM 1460 O O . THR A 1 237 ? 19.271 38.682 43.755 1.00 29.79 237 THR A O 1
ATOM 1464 N N . PHE A 1 238 ? 20.581 40.520 43.592 1.00 33.99 238 PHE A N 1
ATOM 1465 C CA . PHE A 1 238 ? 20.359 40.995 44.960 1.00 29.18 238 PHE A CA 1
ATOM 1466 C C . PHE A 1 238 ? 19.681 42.367 44.906 1.00 32.43 238 PHE A C 1
ATOM 1467 O O . PHE A 1 238 ? 20.220 43.300 44.321 1.00 34.53 238 PHE A O 1
ATOM 1475 N N . VAL A 1 239 ? 18.496 42.465 45.493 1.00 26.46 239 VAL A N 1
ATOM 1476 C CA . VAL A 1 239 ? 17.770 43.724 45.566 1.00 26.26 239 VAL A CA 1
ATOM 1477 C C . VAL A 1 239 ? 18.014 44.335 46.935 1.00 28.89 239 VAL A C 1
ATOM 1478 O O . VAL A 1 239 ? 17.653 43.763 47.975 1.00 25.73 239 VAL A O 1
ATOM 1482 N N . CYS A 1 240 ? 18.679 45.473 46.947 1.00 26.19 240 CYS A N 1
ATOM 1483 C CA . CYS A 1 240 ? 18.900 46.175 48.221 1.00 28.02 240 CYS A CA 1
ATOM 1484 C C . CYS A 1 240 ? 17.666 47.001 48.594 1.00 26.32 240 CYS A C 1
ATOM 1485 O O . CYS A 1 240 ? 17.014 47.567 47.723 1.00 31.82 240 CYS A O 1
ATOM 1488 N N . VAL A 1 241 ? 17.362 47.055 49.885 1.00 25.08 241 VAL A N 1
ATOM 1489 C CA . VAL A 1 241 ? 16.341 47.907 50.428 1.00 28.18 241 VAL A CA 1
ATOM 1490 C C . VAL A 1 241 ? 17.012 48.842 51.435 1.00 28.21 241 VAL A C 1
ATOM 1491 O O . VAL A 1 241 ? 17.848 48.412 52.234 1.00 24.94 241 VAL A O 1
ATOM 1495 N N . CYS A 1 242 ? 16.599 50.103 51.443 1.00 23.77 242 CYS A N 1
ATOM 1496 C CA . CYS A 1 242 ? 17.147 51.066 52.390 1.00 23.90 242 CYS A CA 1
ATOM 1497 C C . CYS A 1 242 ? 16.120 52.126 52.774 1.00 29.78 242 CYS A C 1
ATOM 1498 O O . CYS A 1 242 ? 15.068 52.232 52.154 1.00 26.61 242 CYS A O 1
ATOM 1501 N N . ILE A 1 243 ? 16.416 52.901 53.812 1.00 24.64 243 ILE A N 1
ATOM 1502 C CA . ILE A 1 243 ? 15.686 54.148 54.045 1.00 25.08 243 ILE A CA 1
ATOM 1503 C C . ILE A 1 243 ? 16.643 55.312 53.815 1.00 27.77 243 ILE A C 1
ATOM 1504 O O . ILE A 1 243 ? 17.864 55.132 53.787 1.00 29.98 243 ILE A O 1
ATOM 1509 N N . SER A 1 244 ? 16.103 56.506 53.602 1.00 27.31 244 SER A N 1
ATOM 1510 C CA . SER A 1 244 ? 16.949 57.625 53.221 1.00 28.55 244 SER A CA 1
ATOM 1511 C C . SER A 1 244 ? 17.477 58.346 54.478 1.00 31.46 244 SER A C 1
ATOM 1512 O O . SER A 1 244 ? 17.043 59.449 54.825 1.00 29.93 244 SER A O 1
ATOM 1515 N N . GLU A 1 245 ? 18.390 57.671 55.187 1.00 30.40 245 GLU A N 1
ATOM 1516 C CA . GLU A 1 245 ? 19.004 58.204 56.408 1.00 33.36 245 GLU A CA 1
ATOM 1517 C C . GLU A 1 245 ? 20.481 57.775 56.401 1.00 32.30 245 GLU A C 1
ATOM 1518 O O . GLU A 1 245 ? 20.832 56.780 55.782 1.00 29.22 245 GLU A O 1
ATOM 1524 N N . PHE A 1 246 ? 21.337 58.518 57.095 1.00 29.87 246 PHE A N 1
ATOM 1525 C CA . PHE A 1 246 ? 22.764 58.254 57.114 1.00 30.38 246 PHE A CA 1
ATOM 1526 C C . PHE A 1 246 ? 23.110 56.781 57.373 1.00 29.70 246 PHE A C 1
ATOM 1527 O O . PHE A 1 246 ? 23.880 56.164 56.612 1.00 29.10 246 PHE A O 1
ATOM 1535 N N . LEU A 1 247 ? 22.569 56.231 58.463 1.00 28.81 247 LEU A N 1
ATOM 1536 C CA . LEU A 1 247 ? 23.003 54.899 58.914 1.00 33.51 247 LEU A CA 1
ATOM 1537 C C . LEU A 1 247 ? 22.658 53.858 57.854 1.00 33.80 247 LEU A C 1
ATOM 1538 O O . LEU A 1 247 ? 23.478 53.001 57.521 1.00 32.06 247 LEU A O 1
ATOM 1543 N N . SER A 1 248 ? 21.460 53.958 57.294 1.00 25.66 248 SER A N 1
ATOM 1544 C CA . SER A 1 248 ? 21.050 53.021 56.254 1.00 27.56 248 SER A CA 1
ATOM 1545 C C . SER A 1 248 ? 21.823 53.241 54.966 1.00 31.12 248 SER A C 1
ATOM 1546 O O . SER A 1 248 ? 22.229 52.280 54.299 1.00 31.62 248 SER A O 1
ATOM 1549 N N . LEU A 1 249 ? 22.025 54.504 54.584 1.00 28.19 249 LEU A N 1
ATOM 1550 C CA . LEU A 1 249 ? 22.690 54.748 53.308 1.00 31.37 249 LEU A CA 1
ATOM 1551 C C . LEU A 1 249 ? 24.134 54.237 53.343 1.00 33.46 249 LEU A C 1
ATOM 1552 O O . LEU A 1 249 ? 24.584 53.574 52.416 1.00 30.96 249 LEU A O 1
ATOM 1557 N N . TYR A 1 250 ? 24.858 54.537 54.414 1.00 31.54 250 TYR A N 1
ATOM 1558 C CA . TYR A 1 250 ? 26.255 54.120 54.492 1.00 37.14 250 TYR A CA 1
ATOM 1559 C C . TYR A 1 250 ? 26.369 52.611 54.636 1.00 35.11 250 TYR A C 1
ATOM 1560 O O . TYR A 1 250 ? 27.264 52.003 54.071 1.00 32.53 250 TYR A O 1
ATOM 1569 N N . GLU A 1 251 ? 25.445 52.003 55.365 1.00 29.55 251 GLU A N 1
ATOM 1570 C CA . GLU A 1 251 ? 25.439 50.552 55.443 1.00 29.51 251 GLU A CA 1
ATOM 1571 C C . GLU A 1 251 ? 25.155 49.915 54.076 1.00 30.05 251 GLU A C 1
ATOM 1572 O O . GLU A 1 251 ? 25.785 48.922 53.680 1.00 29.25 251 GLU A O 1
ATOM 1578 N N . THR A 1 252 ? 24.179 50.460 53.377 1.00 28.27 252 THR A N 1
ATOM 1579 C CA . THR A 1 252 ? 23.851 49.954 52.050 1.00 30.43 252 THR A CA 1
ATOM 1580 C C . THR A 1 252 ? 25.029 50.015 51.075 1.00 34.27 252 THR A C 1
ATOM 1581 O O . THR A 1 252 ? 25.246 49.085 50.288 1.00 30.25 252 THR A O 1
ATOM 1585 N N . GLU A 1 253 ? 25.785 51.106 51.116 1.00 30.30 253 GLU A N 1
ATOM 1586 C CA . GLU A 1 253 ? 26.922 51.238 50.210 1.00 36.29 253 GLU A CA 1
ATOM 1587 C C . GLU A 1 253 ? 28.001 50.201 50.534 1.00 36.75 253 GLU A C 1
ATOM 1588 O O . GLU A 1 253 ? 28.633 49.637 49.640 1.00 33.52 253 GLU A O 1
ATOM 1594 N N . ARG A 1 254 ? 28.199 49.933 51.818 1.00 36.74 254 ARG A N 1
ATOM 1595 C CA . ARG A 1 254 ? 29.186 48.932 52.214 1.00 38.39 254 ARG A CA 1
ATOM 1596 C C . ARG A 1 254 ? 28.687 47.544 51.786 1.00 29.35 254 ARG A C 1
ATOM 1597 O O . ARG A 1 254 ? 29.438 46.750 51.242 1.00 33.89 254 ARG A O 1
ATOM 1605 N N . LEU A 1 255 ? 27.411 47.268 52.005 1.00 27.89 255 LEU A N 1
ATOM 1606 C CA . LEU A 1 255 ? 26.822 46.013 51.542 1.00 32.74 255 LEU A CA 1
ATOM 1607 C C . LEU A 1 255 ? 27.061 45.858 50.023 1.00 35.78 255 LEU A C 1
ATOM 1608 O O . LEU A 1 255 ? 27.618 44.852 49.557 1.00 30.94 255 LEU A O 1
ATOM 1613 N N . ILE A 1 256 ? 26.670 46.868 49.251 1.00 33.95 256 ILE A N 1
ATOM 1614 C CA . ILE A 1 256 ? 26.845 46.796 47.799 1.00 35.44 256 ILE A CA 1
ATOM 1615 C C . ILE A 1 256 ? 28.291 46.529 47.376 1.00 41.28 256 ILE A C 1
ATOM 1616 O O . ILE A 1 256 ? 28.527 45.699 46.485 1.00 34.07 256 ILE A O 1
ATOM 1621 N N . GLN A 1 257 ? 29.260 47.206 48.001 1.00 32.44 257 GLN A N 1
ATOM 1622 C CA . GLN A 1 257 ? 30.667 46.932 47.678 1.00 41.01 257 GLN A CA 1
ATOM 1623 C C . GLN A 1 257 ? 31.092 45.486 47.968 1.00 39.50 257 GLN A C 1
ATOM 1624 O O . GLN A 1 257 ? 31.911 44.932 47.243 1.00 38.75 257 GLN A O 1
ATOM 1630 N N . GLU A 1 258 ? 30.566 44.886 49.035 1.00 38.04 258 GLU A N 1
ATOM 1631 C CA . GLU A 1 258 ? 30.883 43.493 49.321 1.00 35.89 258 GLU A CA 1
ATOM 1632 C C . GLU A 1 258 ? 30.297 42.578 48.249 1.00 35.59 258 GLU A C 1
ATOM 1633 O O . GLU A 1 258 ? 30.961 41.654 47.785 1.00 38.08 258 GLU A O 1
ATOM 1639 N N . LEU A 1 259 ? 29.049 42.829 47.867 1.00 33.57 259 LEU A N 1
ATOM 1640 C CA . LEU A 1 259 ? 28.379 41.955 46.911 1.00 33.01 259 LEU A CA 1
ATOM 1641 C C . LEU A 1 259 ? 29.092 41.973 45.581 1.00 37.75 259 LEU A C 1
ATOM 1642 O O . LEU A 1 259 ? 29.235 40.932 44.939 1.00 40.10 259 LEU A O 1
ATOM 1647 N N . ILE A 1 260 ? 29.541 43.153 45.162 1.00 35.85 260 ILE A N 1
ATOM 1648 C CA . ILE A 1 260 ? 30.309 43.259 43.928 1.00 38.15 260 ILE A CA 1
ATOM 1649 C C . ILE A 1 260 ? 31.630 42.502 44.082 1.00 42.36 260 ILE A C 1
ATOM 1650 O O . ILE A 1 260 ? 32.079 41.833 43.158 1.00 46.51 260 ILE A O 1
ATOM 1655 N N . SER A 1 261 ? 32.247 42.573 45.257 1.00 42.24 261 SER A N 1
ATOM 1656 C CA . SER A 1 261 ? 33.497 41.829 45.448 1.00 44.00 261 SER A CA 1
ATOM 1657 C C . SER A 1 261 ? 33.241 40.322 45.466 1.00 41.32 261 SER A C 1
ATOM 1658 O O . SER A 1 261 ? 34.145 39.539 45.204 1.00 47.94 261 SER A O 1
ATOM 1661 N N . TYR A 1 262 ? 32.010 39.920 45.776 1.00 38.06 262 TYR A N 1
ATOM 1662 C CA . TYR A 1 262 ? 31.637 38.508 45.710 1.00 43.89 262 TYR A CA 1
ATOM 1663 C C . TYR A 1 262 ? 31.206 38.124 44.293 1.00 44.61 262 TYR A C 1
ATOM 1664 O O . TYR A 1 262 ? 30.817 36.982 44.061 1.00 44.78 262 TYR A O 1
ATOM 1673 N N . ASP A 1 263 ? 31.232 39.078 43.365 1.00 39.26 263 ASP A N 1
ATOM 1674 C CA . ASP A 1 263 ? 30.731 38.831 42.010 1.00 47.25 263 ASP A CA 1
ATOM 1675 C C . ASP A 1 263 ? 29.258 38.452 41.996 1.00 45.15 263 ASP A C 1
ATOM 1676 O O . ASP A 1 263 ? 28.827 37.611 41.223 1.00 43.86 263 ASP A O 1
ATOM 1681 N N . MET A 1 264 ? 28.484 39.065 42.869 1.00 40.91 264 MET A N 1
ATOM 1682 C CA . MET A 1 264 ? 27.049 38.856 42.849 1.00 42.79 264 MET A CA 1
ATOM 1683 C C . MET A 1 264 ? 26.456 40.090 42.186 1.00 45.86 264 MET A C 1
ATOM 1684 O O . MET A 1 264 ? 26.944 41.199 42.393 1.00 46.68 264 MET A O 1
ATOM 1689 N N . ASP A 1 265 ? 25.445 39.890 41.349 1.00 44.45 265 ASP A N 1
ATOM 1690 C CA . ASP A 1 265 ? 24.806 40.996 40.649 1.00 37.64 265 ASP A CA 1
ATOM 1691 C C . ASP A 1 265 ? 23.932 41.835 41.598 1.00 42.25 265 ASP A C 1
ATOM 1692 O O . ASP A 1 265 ? 23.067 41.298 42.298 1.00 38.54 265 ASP A O 1
ATOM 1697 N N . VAL A 1 266 ? 24.163 43.145 41.638 1.00 37.40 266 VAL A N 1
ATOM 1698 C CA . VAL A 1 266 ? 23.203 44.043 42.282 1.00 36.07 266 VAL A CA 1
ATOM 1699 C C . VAL A 1 266 ? 22.852 45.220 41.371 1.00 40.96 266 VAL A C 1
ATOM 1700 O O . VAL A 1 266 ? 23.729 45.956 40.929 1.00 37.10 266 VAL A O 1
ATOM 1704 N N . ASN A 1 267 ? 21.565 45.392 41.095 1.00 39.84 267 ASN A N 1
ATOM 1705 C CA . ASN A 1 267 ? 21.153 46.313 40.048 1.00 45.51 267 ASN A CA 1
ATOM 1706 C C . ASN A 1 267 ? 20.034 47.239 40.470 1.00 42.10 267 ASN A C 1
ATOM 1707 O O . ASN A 1 267 ? 19.619 48.113 39.690 1.00 45.11 267 ASN A O 1
ATOM 1712 N N . SER A 1 268 ? 19.578 47.049 41.708 1.00 35.18 268 SER A N 1
ATOM 1713 C CA . SER A 1 268 ? 18.282 47.527 42.169 1.00 35.27 268 SER A CA 1
ATOM 1714 C C . SER A 1 268 ? 18.373 47.993 43.600 1.00 33.92 268 SER A C 1
ATOM 1715 O O . SER A 1 268 ? 18.953 47.309 44.442 1.00 33.07 268 SER A O 1
ATOM 1718 N N . ILE A 1 269 ? 17.785 49.155 43.879 1.00 32.24 269 ILE A N 1
ATOM 1719 C CA . ILE A 1 269 ? 17.677 49.647 45.233 1.00 28.08 269 ILE A CA 1
ATOM 1720 C C . ILE A 1 269 ? 16.283 50.198 45.452 1.00 33.57 269 ILE A C 1
ATOM 1721 O O . ILE A 1 269 ? 15.829 51.095 44.717 1.00 35.93 269 ILE A O 1
ATOM 1726 N N . ILE A 1 270 ? 15.591 49.624 46.429 1.00 26.72 270 ILE A N 1
ATOM 1727 C CA . ILE A 1 270 ? 14.323 50.163 46.891 1.00 32.48 270 ILE A CA 1
ATOM 1728 C C . ILE A 1 270 ? 14.602 51.151 48.030 1.00 29.86 270 ILE A C 1
ATOM 1729 O O . ILE A 1 270 ? 15.148 50.760 49.087 1.00 29.24 270 ILE A O 1
ATOM 1734 N N . VAL A 1 271 ? 14.273 52.428 47.809 1.00 29.71 271 VAL A N 1
ATOM 1735 C CA . VAL A 1 271 ? 14.315 53.409 48.884 1.00 31.65 271 VAL A CA 1
ATOM 1736 C C . VAL A 1 271 ? 12.911 53.502 49.471 1.00 32.45 271 VAL A C 1
ATOM 1737 O O . VAL A 1 271 ? 11.980 53.997 48.823 1.00 28.51 271 VAL A O 1
ATOM 1741 N N . ASN A 1 272 ? 12.762 52.978 50.679 1.00 29.37 272 ASN A N 1
ATOM 1742 C CA . ASN A 1 272 ? 11.464 52.810 51.311 1.00 25.67 272 ASN A CA 1
ATOM 1743 C C . ASN A 1 272 ? 11.143 53.897 52.347 1.00 26.84 272 ASN A C 1
ATOM 1744 O O . ASN A 1 272 ? 12.033 54.637 52.774 1.00 28.73 272 ASN A O 1
ATOM 1749 N N . GLN A 1 273 ? 9.865 53.993 52.728 1.00 26.36 273 GLN A N 1
ATOM 1750 C CA . GLN A 1 273 ? 9.398 54.861 53.817 1.00 26.80 273 GLN A CA 1
ATOM 1751 C C . GLN A 1 273 ? 9.621 56.359 53.558 1.00 31.60 273 GLN A C 1
ATOM 1752 O O . GLN A 1 273 ? 9.848 57.156 54.487 1.00 28.31 273 GLN A O 1
ATOM 1758 N N . LEU A 1 274 ? 9.550 56.739 52.283 1.00 28.78 274 LEU A N 1
ATOM 1759 C CA . LEU A 1 274 ? 9.772 58.124 51.898 1.00 39.20 274 LEU A CA 1
ATOM 1760 C C . LEU A 1 274 ? 8.527 58.974 52.173 1.00 40.21 274 LEU A C 1
ATOM 1761 O O . LEU A 1 274 ? 7.404 58.557 51.876 1.00 31.59 274 LEU A O 1
ATOM 1766 N N . LEU A 1 275 ? 8.735 60.163 52.727 1.00 32.30 275 LEU A N 1
ATOM 1767 C CA . LEU A 1 275 ? 7.621 61.047 53.048 1.00 34.42 275 LEU A CA 1
ATOM 1768 C C . LEU A 1 275 ? 7.115 61.827 51.831 1.00 35.31 275 LEU A C 1
ATOM 1769 O O . LEU A 1 275 ? 5.929 62.088 51.727 1.00 43.11 275 LEU A O 1
ATOM 1774 N N . PHE A 1 276 ? 8.030 62.207 50.946 1.00 35.73 276 PHE A N 1
ATOM 1775 C CA . PHE A 1 276 ? 7.718 63.045 49.770 1.00 44.14 276 PHE A CA 1
ATOM 1776 C C . PHE A 1 276 ? 6.971 64.322 50.183 1.00 50.89 276 PHE A C 1
ATOM 1777 O O . PHE A 1 276 ? 6.201 64.850 49.395 1.00 59.90 276 PHE A O 1
ATOM 1785 N N . ALA A 1 277 ? 7.203 64.834 51.393 1.00 48.58 277 ALA A N 1
ATOM 1786 C CA . ALA A 1 277 ? 6.307 65.863 51.955 1.00 55.63 277 ALA A CA 1
ATOM 1787 C C . ALA A 1 277 ? 6.052 67.092 51.056 1.00 62.98 277 ALA A C 1
ATOM 1788 O O . ALA A 1 277 ? 4.893 67.454 50.828 1.00 61.05 277 ALA A O 1
ATOM 1790 N N . GLU A 1 278 ? 7.123 67.721 50.564 1.00 69.60 278 GLU A N 1
ATOM 1791 C CA . GLU A 1 278 ? 7.022 68.860 49.630 1.00 73.97 278 GLU A CA 1
ATOM 1792 C C . GLU A 1 278 ? 8.332 69.155 48.881 1.00 72.94 278 GLU A C 1
ATOM 1793 O O . GLU A 1 278 ? 8.773 68.369 48.021 1.00 71.98 278 GLU A O 1
ATOM 1799 N N . CYS A 1 285 ? 2.865 68.022 58.272 1.00 65.10 285 CYS A N 1
ATOM 1800 C CA . CYS A 1 285 ? 3.081 68.779 59.492 1.00 62.41 285 CYS A CA 1
ATOM 1801 C C . CYS A 1 285 ? 4.557 69.194 59.592 1.00 50.59 285 CYS A C 1
ATOM 1802 O O . CYS A 1 285 ? 5.344 68.837 58.734 1.00 50.18 285 CYS A O 1
ATOM 1805 N N . LYS A 1 286 ? 4.935 69.929 60.632 1.00 50.24 286 LYS A N 1
ATOM 1806 C CA . LYS A 1 286 ? 6.313 70.422 60.777 1.00 52.83 286 LYS A CA 1
ATOM 1807 C C . LYS A 1 286 ? 7.362 69.312 60.935 1.00 47.54 286 LYS A C 1
ATOM 1808 O O . LYS A 1 286 ? 8.488 69.427 60.449 1.00 48.49 286 LYS A O 1
ATOM 1814 N N . ARG A 1 287 ? 7.004 68.252 61.645 1.00 43.35 287 ARG A N 1
ATOM 1815 C CA . ARG A 1 287 ? 7.881 67.090 61.747 1.00 41.07 287 ARG A CA 1
ATOM 1816 C C . ARG A 1 287 ? 8.073 66.439 60.368 1.00 43.93 287 ARG A C 1
ATOM 1817 O O . ARG A 1 287 ? 9.201 66.157 59.945 1.00 42.70 287 ARG A O 1
ATOM 1825 N N . CYS A 1 288 ? 6.979 66.202 59.652 1.00 45.24 288 CYS A N 1
ATOM 1826 C CA . CYS A 1 288 ? 7.103 65.629 58.312 1.00 45.88 288 CYS A CA 1
ATOM 1827 C C . CYS A 1 288 ? 7.925 66.528 57.377 1.00 40.87 288 CYS A C 1
ATOM 1828 O O . CYS A 1 288 ? 8.724 66.034 56.599 1.00 38.93 288 CYS A O 1
ATOM 1831 N N . GLN A 1 289 ? 7.746 67.847 57.473 1.00 42.07 289 GLN A N 1
ATOM 1832 C CA . GLN A 1 289 ? 8.533 68.752 56.631 1.00 50.10 289 GLN A CA 1
ATOM 1833 C C . GLN A 1 289 ? 10.036 68.646 56.899 1.00 45.88 289 GLN A C 1
ATOM 1834 O O . GLN A 1 289 ? 10.833 68.578 55.966 1.00 42.43 289 GLN A O 1
ATOM 1840 N N . ALA A 1 290 ? 10.415 68.634 58.174 1.00 44.02 290 ALA A N 1
ATOM 1841 C CA . ALA A 1 290 ? 11.815 68.489 58.573 1.00 41.81 290 ALA A CA 1
ATOM 1842 C C . ALA A 1 290 ? 12.339 67.102 58.225 1.00 41.72 290 ALA A C 1
ATOM 1843 O O . ALA A 1 290 ? 13.459 66.952 57.737 1.00 44.24 290 ALA A O 1
ATOM 1845 N N . ARG A 1 291 ? 11.535 66.078 58.477 1.00 38.58 291 ARG A N 1
ATOM 1846 C CA . ARG A 1 291 ? 11.985 64.724 58.161 1.00 35.94 291 ARG A CA 1
ATOM 1847 C C . ARG A 1 291 ? 12.164 64.530 56.647 1.00 43.35 291 ARG A C 1
ATOM 1848 O O . ARG A 1 291 ? 13.139 63.911 56.197 1.00 34.91 291 ARG A O 1
ATOM 1856 N N . TRP A 1 292 ? 11.248 65.079 55.856 1.00 41.67 292 TRP A N 1
ATOM 1857 C CA . TRP A 1 292 ? 11.378 64.986 54.395 1.00 40.91 292 TRP A CA 1
ATOM 1858 C C . TRP A 1 292 ? 12.614 65.747 53.910 1.00 42.59 292 TRP A C 1
ATOM 1859 O O . TRP A 1 292 ? 13.336 65.290 53.026 1.00 39.80 292 TRP A O 1
ATOM 1870 N N . LYS A 1 293 ? 12.844 66.920 54.493 1.00 42.76 293 LYS A N 1
ATOM 1871 C CA . LYS A 1 293 ? 14.054 67.667 54.233 1.00 45.27 293 LYS A CA 1
ATOM 1872 C C . LYS A 1 293 ? 15.311 66.810 54.405 1.00 46.63 293 LYS A C 1
ATOM 1873 O O . LYS A 1 293 ? 16.223 66.847 53.570 1.00 42.73 293 LYS A O 1
ATOM 1879 N N . MET A 1 294 ? 15.382 66.043 55.492 1.00 38.25 294 MET A N 1
ATOM 1880 C CA . MET A 1 294 ? 16.518 65.165 55.679 1.00 37.05 294 MET A CA 1
ATOM 1881 C C . MET A 1 294 ? 16.548 64.047 54.613 1.00 38.59 294 MET A C 1
ATOM 1882 O O . MET A 1 294 ? 17.590 63.787 54.010 1.00 36.28 294 MET A O 1
ATOM 1887 N N . GLN A 1 295 ? 15.417 63.379 54.407 1.00 34.68 295 GLN A N 1
ATOM 1888 C CA . GLN A 1 295 ? 15.333 62.296 53.427 1.00 33.57 295 GLN A CA 1
ATOM 1889 C C . GLN A 1 295 ? 15.775 62.761 52.040 1.00 37.13 295 GLN A C 1
ATOM 1890 O O . GLN A 1 295 ? 16.433 62.026 51.292 1.00 37.98 295 GLN A O 1
ATOM 1896 N N . LYS A 1 296 ? 15.423 63.999 51.706 1.00 36.64 296 LYS A N 1
ATOM 1897 C CA . LYS A 1 296 ? 15.700 64.517 50.366 1.00 38.14 296 LYS A CA 1
ATOM 1898 C C . LYS A 1 296 ? 17.198 64.733 50.188 1.00 42.83 296 LYS A C 1
ATOM 1899 O O . LYS A 1 296 ? 17.741 64.523 49.094 1.00 42.33 296 LYS A O 1
ATOM 1905 N N . LYS A 1 297 ? 17.867 65.129 51.270 1.00 43.37 297 LYS A N 1
ATOM 1906 C CA . LYS A 1 297 ? 19.319 65.275 51.244 1.00 48.11 297 LYS A CA 1
ATOM 1907 C C . LYS A 1 297 ? 20.018 63.941 50.912 1.00 42.15 297 LYS A C 1
ATOM 1908 O O . LYS A 1 297 ? 20.917 63.887 50.063 1.00 40.31 297 LYS A O 1
ATOM 1914 N N . TYR A 1 298 ? 19.620 62.869 51.585 1.00 37.83 298 TYR A N 1
ATOM 1915 C CA . TYR A 1 298 ? 20.214 61.574 51.292 1.00 37.52 298 TYR A CA 1
ATOM 1916 C C . TYR A 1 298 ? 19.715 60.998 49.964 1.00 41.48 298 TYR A C 1
ATOM 1917 O O . TYR A 1 298 ? 20.413 60.203 49.309 1.00 38.77 298 TYR A O 1
ATOM 1926 N N . LEU A 1 299 ? 18.508 61.394 49.569 1.00 35.15 299 LEU A N 1
ATOM 1927 C CA . LEU A 1 299 ? 17.955 60.924 48.313 1.00 39.74 299 LEU A CA 1
ATOM 1928 C C . LEU A 1 299 ? 18.820 61.456 47.160 1.00 42.84 299 LEU A C 1
ATOM 1929 O O . LEU A 1 299 ? 19.108 60.750 46.184 1.00 44.61 299 LEU A O 1
ATOM 1934 N N . ASP A 1 300 ? 19.245 62.706 47.274 1.00 40.25 300 ASP A N 1
ATOM 1935 C CA . ASP A 1 300 ? 20.073 63.297 46.231 1.00 45.26 300 ASP A CA 1
ATOM 1936 C C . ASP A 1 300 ? 21.402 62.562 46.134 1.00 44.59 300 ASP A C 1
ATOM 1937 O O . ASP A 1 300 ? 21.967 62.422 45.056 1.00 48.17 300 ASP A O 1
ATOM 1942 N N . GLN A 1 301 ? 21.919 62.124 47.273 1.00 44.59 301 GLN A N 1
ATOM 1943 C CA . GLN A 1 301 ? 23.167 61.379 47.284 1.00 43.34 301 GLN A CA 1
ATOM 1944 C C . GLN A 1 301 ? 22.921 60.002 46.659 1.00 43.97 301 GLN A C 1
ATOM 1945 O O . GLN A 1 301 ? 23.708 59.510 45.848 1.00 41.62 301 GLN A O 1
ATOM 1951 N N . ILE A 1 302 ? 21.810 59.384 47.020 1.00 36.25 302 ILE A N 1
ATOM 1952 C CA . ILE A 1 302 ? 21.443 58.125 46.394 1.00 41.75 302 ILE A CA 1
ATOM 1953 C C . ILE A 1 302 ? 21.358 58.261 44.877 1.00 45.22 302 ILE A C 1
ATOM 1954 O O . ILE A 1 302 ? 21.828 57.388 44.129 1.00 40.91 302 ILE A O 1
ATOM 1959 N N . ASP A 1 303 ? 20.776 59.364 44.421 1.00 50.03 303 ASP A N 1
ATOM 1960 C CA . ASP A 1 303 ? 20.624 59.606 42.983 1.00 48.90 303 ASP A CA 1
ATOM 1961 C C . ASP A 1 303 ? 21.944 59.639 42.204 1.00 52.62 303 ASP A C 1
ATOM 1962 O O . ASP A 1 303 ? 22.011 59.115 41.091 1.00 49.21 303 ASP A O 1
ATOM 1967 N N . GLU A 1 304 ? 22.981 60.265 42.763 1.00 58.73 304 GLU A N 1
ATOM 1968 C CA . GLU A 1 304 ? 24.286 60.296 42.094 1.00 59.26 304 GLU A CA 1
ATOM 1969 C C . GLU A 1 304 ? 24.972 58.933 42.173 1.00 51.74 304 GLU A C 1
ATOM 1970 O O . GLU A 1 304 ? 25.481 58.412 41.184 1.00 53.78 304 GLU A O 1
ATOM 1976 N N . LEU A 1 305 ? 24.996 58.371 43.368 1.00 45.38 305 LEU A N 1
ATOM 1977 C CA . LEU A 1 305 ? 25.799 57.184 43.617 1.00 50.18 305 LEU A CA 1
ATOM 1978 C C . LEU A 1 305 ? 25.268 55.986 42.836 1.00 49.84 305 LEU A C 1
ATOM 1979 O O . LEU A 1 305 ? 26.037 55.161 42.363 1.00 52.41 305 LEU A O 1
ATOM 1984 N N . TYR A 1 306 ? 23.949 55.905 42.696 1.00 46.03 306 TYR A N 1
ATOM 1985 C CA . TYR A 1 306 ? 23.316 54.749 42.064 1.00 42.78 306 TYR A CA 1
ATOM 1986 C C . TYR A 1 306 ? 22.612 55.128 40.759 1.00 45.30 306 TYR A C 1
ATOM 1987 O O . TYR A 1 306 ? 21.534 54.625 40.424 1.00 41.65 306 TYR A O 1
ATOM 1996 N N . GLU A 1 307 ? 23.250 56.024 40.022 1.00 49.26 307 GLU A N 1
ATOM 1997 C CA . GLU A 1 307 ? 22.716 56.502 38.760 1.00 50.79 307 GLU A CA 1
ATOM 1998 C C . GLU A 1 307 ? 22.488 55.366 37.764 1.00 51.79 307 GLU A C 1
ATOM 1999 O O . GLU A 1 307 ? 21.534 55.384 36.990 1.00 48.18 307 GLU A O 1
ATOM 2005 N N . ASP A 1 308 ? 23.361 54.372 37.783 1.00 51.05 308 ASP A N 1
ATOM 2006 C CA . ASP A 1 308 ? 23.206 53.262 36.865 1.00 56.27 308 ASP A CA 1
ATOM 2007 C C . ASP A 1 308 ? 22.469 52.065 37.477 1.00 54.13 308 ASP A C 1
ATOM 2008 O O . ASP A 1 308 ? 22.588 50.946 36.987 1.00 58.41 308 ASP A O 1
ATOM 2013 N N . PHE A 1 309 ? 21.701 52.310 38.541 1.00 45.02 309 PHE A N 1
ATOM 2014 C CA . PHE A 1 309 ? 20.865 51.287 39.155 1.00 36.91 309 PHE A CA 1
ATOM 2015 C C . PHE A 1 309 ? 19.393 51.590 38.905 1.00 39.64 309 PHE A C 1
ATOM 2016 O O . PHE A 1 309 ? 19.026 52.739 38.737 1.00 43.85 309 PHE A O 1
ATOM 2024 N N . HIS A 1 310 ? 18.536 50.574 38.919 1.00 38.36 310 HIS A N 1
ATOM 2025 C CA . HIS A 1 310 ? 17.112 50.837 39.086 1.00 38.87 310 HIS A CA 1
ATOM 2026 C C . HIS A 1 310 ? 16.904 51.340 40.527 1.00 41.59 310 HIS A C 1
ATOM 2027 O O . HIS A 1 310 ? 17.069 50.577 41.492 1.00 32.17 310 HIS A O 1
ATOM 2034 N N . VAL A 1 311 ? 16.587 52.614 40.695 1.00 34.18 311 VAL A N 1
ATOM 2035 C CA . VAL A 1 311 ? 16.237 53.059 42.049 1.00 34.03 311 VAL A CA 1
ATOM 2036 C C . VAL A 1 311 ? 14.743 53.313 42.194 1.00 32.71 311 VAL A C 1
ATOM 2037 O O . VAL A 1 311 ? 14.138 54.111 41.453 1.00 39.64 311 VAL A O 1
ATOM 2041 N N . VAL A 1 312 ? 14.149 52.547 43.098 1.00 31.23 312 VAL A N 1
ATOM 2042 C CA . VAL A 1 312 ? 12.706 52.485 43.220 1.00 36.58 312 VAL A CA 1
ATOM 2043 C C . VAL A 1 312 ? 12.307 53.176 44.502 1.00 33.83 312 VAL A C 1
ATOM 2044 O O . VAL A 1 312 ? 12.677 52.731 45.600 1.00 31.70 312 VAL A O 1
ATOM 2048 N N . LYS A 1 313 ? 11.596 54.295 44.369 1.00 31.42 313 LYS A N 1
ATOM 2049 C CA . LYS A 1 313 ? 11.243 55.129 45.521 1.00 31.12 313 LYS A CA 1
ATOM 2050 C C . LYS A 1 313 ? 9.824 54.833 46.009 1.00 33.90 313 LYS A C 1
ATOM 2051 O O . LYS A 1 313 ? 8.854 55.002 45.268 1.00 35.25 313 LYS A O 1
ATOM 2057 N N . MET A 1 314 ? 9.708 54.376 47.249 1.00 29.64 314 MET A N 1
ATOM 2058 C CA . MET A 1 314 ? 8.420 53.951 47.808 1.00 29.47 314 MET A CA 1
ATOM 2059 C C . MET A 1 314 ? 7.966 54.841 48.972 1.00 33.99 314 MET A C 1
ATOM 2060 O O . MET A 1 314 ? 8.770 55.182 49.854 1.00 33.77 314 MET A O 1
ATOM 2065 N N . PRO A 1 315 ? 6.662 55.167 49.015 1.00 35.45 315 PRO A N 1
ATOM 2066 C CA . PRO A 1 315 ? 6.145 56.065 50.054 1.00 33.82 315 PRO A CA 1
ATOM 2067 C C . PRO A 1 315 ? 5.948 55.359 51.396 1.00 32.58 315 PRO A C 1
ATOM 2068 O O . PRO A 1 315 ? 5.563 54.210 51.413 1.00 29.34 315 PRO A O 1
ATOM 2072 N N . LEU A 1 316 ? 6.122 56.085 52.491 1.00 35.32 316 LEU A N 1
ATOM 2073 C CA . LEU A 1 316 ? 5.593 55.657 53.785 1.00 33.71 316 LEU A CA 1
ATOM 2074 C C . LEU A 1 316 ? 4.067 55.706 53.700 1.00 33.48 316 LEU A C 1
ATOM 2075 O O . LEU A 1 316 ? 3.487 56.742 53.360 1.00 34.94 316 LEU A O 1
ATOM 2080 N N . CYS A 1 317 ? 3.416 54.593 53.991 1.00 30.45 317 CY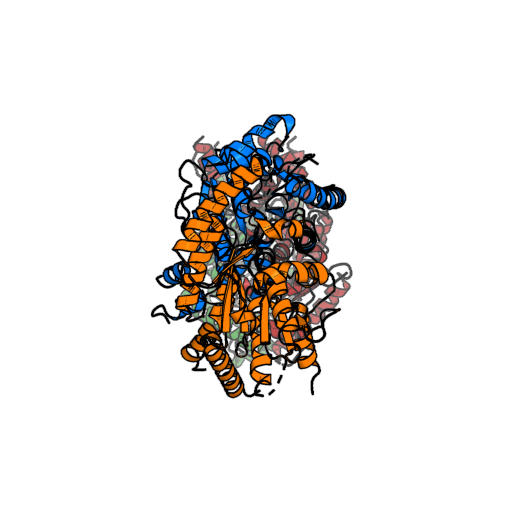S A N 1
ATOM 2081 C CA . CYS A 1 317 ? 1.964 54.517 54.006 1.00 31.75 317 CYS A CA 1
ATOM 2082 C C . CYS A 1 317 ? 1.360 54.845 55.379 1.00 33.83 317 CYS A C 1
ATOM 2083 O O . CYS A 1 317 ? 2.064 54.817 56.385 1.00 31.68 317 CYS A O 1
ATOM 2086 N N . ALA A 1 318 ? 0.067 55.155 55.413 1.00 34.52 318 ALA A N 1
ATOM 2087 C CA . ALA A 1 318 ? -0.607 55.593 56.647 1.00 38.27 318 ALA A CA 1
ATOM 2088 C C . ALA A 1 318 ? -0.986 54.437 57.584 1.00 39.89 318 ALA A C 1
ATOM 2089 O O . ALA A 1 318 ? -1.898 54.555 58.394 1.00 40.57 318 ALA A O 1
ATOM 2091 N N . GLY A 1 319 ? -0.270 53.319 57.466 1.00 34.36 319 GLY A N 1
ATOM 2092 C CA . GLY A 1 319 ? -0.473 52.176 58.343 1.00 38.77 319 GLY A CA 1
ATOM 2093 C C . GLY A 1 319 ? 0.590 51.133 58.010 1.00 36.56 319 GLY A C 1
ATOM 2094 O O . GLY A 1 319 ? 1.388 51.341 57.095 1.00 42.45 319 GLY A O 1
ATOM 2095 N N . GLU A 1 320 ? 0.599 50.020 58.733 1.00 31.97 320 GLU A N 1
ATOM 2096 C CA . GLU A 1 320 ? 1.568 48.950 58.471 1.00 35.49 320 GLU A CA 1
ATOM 2097 C C . GLU A 1 320 ? 1.076 48.166 57.259 1.00 33.22 320 GLU A C 1
ATOM 2098 O O . GLU A 1 320 ? -0.070 48.312 56.849 1.00 38.67 320 GLU A O 1
ATOM 2104 N N . ILE A 1 321 ? 1.920 47.337 56.659 1.00 33.34 321 ILE A N 1
ATOM 2105 C CA . ILE A 1 321 ? 1.466 46.659 55.436 1.00 31.18 321 ILE A CA 1
ATOM 2106 C C . ILE A 1 321 ? 1.362 45.160 55.650 1.00 31.75 321 ILE A C 1
ATOM 2107 O O . ILE A 1 321 ? 2.369 44.458 55.575 1.00 29.32 321 ILE A O 1
ATOM 2112 N N . ARG A 1 322 ? 0.154 44.673 55.937 1.00 31.99 322 ARG A N 1
ATOM 2113 C CA . ARG A 1 322 ? -0.028 43.250 56.246 1.00 35.16 322 ARG A CA 1
ATOM 2114 C C . ARG A 1 322 ? -1.215 42.644 55.539 1.00 40.91 322 ARG A C 1
ATOM 2115 O O . ARG A 1 322 ? -2.222 43.316 55.343 1.00 33.78 322 ARG A O 1
ATOM 2123 N N . GLY A 1 323 ? -1.104 41.359 55.208 1.00 32.65 323 GLY A N 1
ATOM 2124 C CA . GLY A 1 323 ? -2.197 40.629 54.607 1.00 36.27 323 GLY A CA 1
ATOM 2125 C C . GLY A 1 323 ? -2.061 40.662 53.100 1.00 40.57 323 GLY A C 1
ATOM 2126 O O . GLY A 1 323 ? -1.522 41.612 52.545 1.00 37.97 323 GLY A O 1
ATOM 2127 N N . LEU A 1 324 ? -2.515 39.614 52.428 1.00 35.75 324 LEU A N 1
ATOM 2128 C CA . LEU A 1 324 ? -2.310 39.552 50.998 1.00 36.98 324 LEU A CA 1
ATOM 2129 C C . LEU A 1 324 ? -2.904 40.811 50.314 1.00 39.31 324 LEU A C 1
ATOM 2130 O O . LEU A 1 324 ? -2.278 41.380 49.430 1.00 38.81 324 LEU A O 1
ATOM 2135 N N . ASN A 1 325 ? -4.072 41.260 50.763 1.00 38.03 325 ASN A N 1
ATOM 2136 C CA . ASN A 1 325 ? -4.753 42.402 50.126 1.00 44.04 325 ASN A CA 1
ATOM 2137 C C . ASN A 1 325 ? -3.849 43.645 50.079 1.00 44.99 325 ASN A C 1
ATOM 2138 O O . ASN A 1 325 ? -3.536 44.145 48.994 1.00 38.75 325 ASN A O 1
ATOM 2143 N N . ASN A 1 326 ? -3.405 44.108 51.254 1.00 37.27 326 ASN A N 1
ATOM 2144 C CA . ASN A 1 326 ? -2.579 45.311 51.359 1.00 38.18 326 ASN A CA 1
ATOM 2145 C C . ASN A 1 326 ? -1.155 45.204 50.798 1.00 38.05 326 ASN A C 1
ATOM 2146 O O . ASN A 1 326 ? -0.610 46.187 50.293 1.00 34.58 326 ASN A O 1
ATOM 2151 N N . LEU A 1 327 ? -0.541 44.025 50.899 1.00 32.52 327 LEU A N 1
ATOM 2152 C CA . LEU A 1 327 ? 0.795 43.824 50.323 1.00 31.17 327 LEU A CA 1
ATOM 2153 C C . LEU A 1 327 ? 0.737 43.906 48.797 1.00 37.39 327 LEU A C 1
ATOM 2154 O O . LEU A 1 327 ? 1.638 44.458 48.154 1.00 33.11 327 LEU A O 1
ATOM 2159 N N . THR A 1 328 ? -0.323 43.341 48.222 1.00 35.25 328 THR A N 1
ATOM 2160 C CA . THR A 1 328 ? -0.560 43.416 46.777 1.00 36.54 328 THR A CA 1
ATOM 2161 C C . THR A 1 328 ? -0.729 44.878 46.353 1.00 39.17 328 THR A C 1
ATOM 2162 O O . THR A 1 328 ? -0.085 45.347 45.420 1.00 38.24 328 THR A O 1
ATOM 2166 N N . LYS A 1 329 ? -1.570 45.601 47.075 1.00 41.74 329 LYS A N 1
ATOM 2167 C CA . LYS A 1 329 ? -1.776 47.027 46.831 1.00 45.09 329 LYS A CA 1
ATOM 2168 C C . LYS A 1 329 ? -0.458 47.831 46.842 1.00 38.92 329 LYS A C 1
ATOM 2169 O O . LYS A 1 329 ? -0.170 48.609 45.925 1.00 38.14 329 LYS A O 1
ATOM 2175 N N . PHE A 1 330 ? 0.364 47.600 47.851 1.00 42.25 330 PHE A N 1
ATOM 2176 C CA . PHE A 1 330 ? 1.687 48.210 47.934 1.00 32.25 330 PHE A CA 1
ATOM 2177 C C . PHE A 1 330 ? 2.622 47.778 46.817 1.00 36.40 330 PHE A C 1
ATOM 2178 O O . PHE A 1 330 ? 3.421 48.578 46.316 1.00 35.08 330 PHE A O 1
ATOM 2186 N N . SER A 1 331 ? 2.565 46.490 46.473 1.00 35.50 331 SER A N 1
ATOM 2187 C CA . SER A 1 331 ? 3.517 45.896 45.537 1.00 31.28 331 SER A CA 1
ATOM 2188 C C . SER A 1 331 ? 3.422 46.492 44.136 1.00 32.55 331 SER A C 1
ATOM 2189 O O . SER A 1 331 ? 4.372 46.470 43.351 1.00 33.95 331 SER A O 1
ATOM 2192 N N . GLN A 1 332 ? 2.259 47.014 43.803 1.00 38.41 332 GLN A N 1
ATOM 2193 C CA . GLN A 1 332 ? 2.098 47.541 42.456 1.00 37.44 332 GLN A CA 1
ATOM 2194 C C . GLN A 1 332 ? 3.126 48.624 42.190 1.00 38.64 332 GLN A C 1
ATOM 2195 O O . GLN A 1 332 ? 3.539 48.800 41.051 1.00 39.60 332 GLN A O 1
ATOM 2201 N N . PHE A 1 333 ? 3.572 49.330 43.239 1.00 34.96 333 PHE A N 1
ATOM 2202 C CA . PHE A 1 333 ? 4.538 50.404 43.021 1.00 37.08 333 PHE A CA 1
ATOM 2203 C C . PHE A 1 333 ? 5.983 49.963 42.806 1.00 38.54 333 PHE A C 1
ATOM 2204 O O . PHE A 1 333 ? 6.846 50.792 42.511 1.00 38.77 333 PHE A O 1
ATOM 2212 N N . LEU A 1 334 ? 6.252 48.661 42.928 1.00 32.83 334 LEU A N 1
ATOM 2213 C CA . LEU A 1 334 ? 7.546 48.157 42.512 1.00 32.48 334 LEU A CA 1
ATOM 2214 C C . LEU A 1 334 ? 7.565 47.959 41.004 1.00 35.13 334 LEU A C 1
ATOM 2215 O O . LEU A 1 334 ? 8.633 47.894 40.389 1.00 37.92 334 LEU A O 1
ATOM 2220 N N . ASN A 1 335 ? 6.377 47.864 40.418 1.00 38.81 335 ASN A N 1
ATOM 2221 C CA . ASN A 1 335 ? 6.245 47.493 39.020 1.00 38.36 335 ASN A CA 1
ATOM 2222 C C . ASN A 1 335 ? 6.046 48.761 38.194 1.00 39.31 335 ASN A C 1
ATOM 2223 O O . ASN A 1 335 ? 6.750 48.997 37.224 1.00 43.53 335 ASN A O 1
ATOM 2228 N N . LYS A 1 336 ? 5.100 49.587 38.607 1.00 38.97 336 LYS A N 1
ATOM 2229 C CA . LYS A 1 336 ? 4.950 50.909 38.011 1.00 48.98 336 LYS A CA 1
ATOM 2230 C C . LYS A 1 336 ? 5.163 51.909 39.131 1.00 44.50 336 LYS A C 1
ATOM 2231 O O . LYS A 1 336 ? 4.361 51.987 40.051 1.00 43.63 336 LYS A O 1
ATOM 2237 N N . GLU A 1 337 ? 6.260 52.653 39.054 1.00 37.89 337 GLU A N 1
ATOM 2238 C CA . GLU A 1 337 ? 6.724 53.480 40.169 1.00 36.85 337 GLU A CA 1
ATOM 2239 C C . GLU A 1 337 ? 5.638 54.415 40.690 1.00 41.85 337 GLU A C 1
ATOM 2240 O O . GLU A 1 337 ? 4.891 55.019 39.908 1.00 39.27 337 GLU A O 1
ATOM 2246 N N . TYR A 1 338 ? 5.574 54.527 42.012 1.00 36.24 338 TYR A N 1
ATOM 2247 C CA . TYR A 1 338 ? 4.699 55.478 42.697 1.00 36.83 338 TYR A CA 1
ATOM 2248 C C . TYR A 1 338 ? 4.804 56.904 42.143 1.00 45.88 338 TYR A C 1
ATOM 2249 O O . TYR A 1 338 ? 5.903 57.435 41.936 1.00 38.44 338 TYR A O 1
ATOM 2258 N N . ASN A 1 339 ? 3.644 57.518 41.920 1.00 40.02 339 ASN A N 1
ATOM 2259 C CA . ASN A 1 339 ? 3.559 58.877 41.399 1.00 41.88 339 ASN A CA 1
ATOM 2260 C C . ASN A 1 339 ? 2.511 59.561 42.257 1.00 43.81 339 ASN A C 1
ATOM 2261 O O . ASN A 1 339 ? 1.347 59.165 42.234 1.00 46.63 339 ASN A O 1
ATOM 2266 N N . PRO A 1 340 ? 2.922 60.571 43.039 1.00 42.50 340 PRO A N 1
ATOM 2267 C CA . PRO A 1 340 ? 2.028 61.277 43.976 1.00 50.34 340 PRO A CA 1
ATOM 2268 C C . PRO A 1 340 ? 0.839 61.946 43.272 1.00 49.34 340 PRO A C 1
ATOM 2269 O O . PRO A 1 340 ? -0.245 62.047 43.850 1.00 47.86 340 PRO A O 1
ATOM 2273 N N . ILE A 1 341 ? 1.040 62.422 42.050 1.00 47.14 341 ILE A N 1
ATOM 2274 C CA . ILE A 1 341 ? -0.046 63.117 41.339 1.00 49.72 341 ILE A CA 1
ATOM 2275 C C . ILE A 1 341 ? -1.200 62.135 41.156 1.00 58.17 341 ILE A C 1
ATOM 2276 O O . ILE A 1 341 ? -2.357 62.448 41.384 1.00 57.51 341 ILE A O 1
ATOM 2281 N N . THR A 1 342 ? -0.844 60.919 40.778 1.00 51.08 342 THR A N 1
ATOM 2282 C CA . THR A 1 342 ? -1.777 59.897 40.355 1.00 53.33 342 THR A CA 1
ATOM 2283 C C . THR A 1 342 ? -2.192 58.877 41.435 1.00 51.20 342 THR A C 1
ATOM 2284 O O . THR A 1 342 ? -3.325 58.386 41.422 1.00 51.39 342 THR A O 1
ATOM 2288 N N . ASP A 1 343 ? -1.285 58.573 42.362 1.00 45.12 343 ASP A N 1
ATOM 2289 C CA . ASP A 1 343 ? -1.461 57.461 43.301 1.00 43.50 343 ASP A CA 1
ATOM 2290 C C . ASP A 1 343 ? -1.506 57.926 44.762 1.00 44.82 343 ASP A C 1
ATOM 2291 O O . ASP A 1 343 ? -1.468 57.104 45.683 1.00 49.25 343 ASP A O 1
ATOM 2296 N N . GLY A 1 344 ? -1.545 59.233 44.973 1.00 48.34 344 GLY A N 1
ATOM 2297 C CA . GLY A 1 344 ? -1.461 59.777 46.317 1.00 53.52 344 GLY A CA 1
ATOM 2298 C C . GLY A 1 344 ? -2.485 59.191 47.269 1.00 59.20 344 GLY A C 1
ATOM 2299 O O . GLY A 1 344 ? -2.188 59.002 48.440 1.00 65.01 344 GLY A O 1
ATOM 2300 N N . LYS A 1 345 ? -3.690 58.901 46.775 1.00 55.27 345 LYS A N 1
ATOM 2301 C CA . LYS A 1 345 ? -4.746 58.341 47.622 1.00 59.07 345 LYS A CA 1
ATOM 2302 C C . LYS A 1 345 ? -4.425 56.945 48.185 1.00 55.96 345 LYS A C 1
ATOM 2303 O O . LYS A 1 345 ? -4.790 56.624 49.322 1.00 52.20 345 LYS A O 1
ATOM 2309 N N . VAL A 1 346 ? -3.731 56.123 47.408 1.00 47.63 346 VAL A N 1
ATOM 2310 C CA . VAL A 1 346 ? -3.494 54.740 47.816 1.00 51.36 346 VAL A CA 1
ATOM 2311 C C . VAL A 1 346 ? -2.798 54.624 49.183 1.00 53.63 346 VAL A C 1
ATOM 2312 O O . VAL A 1 346 ? -3.075 53.707 49.958 1.00 52.56 346 VAL A O 1
ATOM 2316 N N . ILE A 1 347 ? -1.910 55.570 49.471 1.00 55.03 347 ILE A N 1
ATOM 2317 C CA . ILE A 1 347 ? -1.191 55.646 50.750 1.00 51.53 347 ILE A CA 1
ATOM 2318 C C . ILE A 1 347 ? -2.111 55.595 51.972 1.00 45.02 347 ILE A C 1
ATOM 2319 O O . ILE A 1 347 ? -1.755 55.011 53.010 1.00 42.14 347 ILE A O 1
ATOM 2324 N N . TYR A 1 348 ? -3.275 56.231 51.852 1.00 39.71 348 TYR A N 1
ATOM 2325 C CA . TYR A 1 348 ? -4.240 56.344 52.945 1.00 45.95 348 TYR A CA 1
ATOM 2326 C C . TYR A 1 348 ? -5.172 55.136 53.051 1.00 54.00 348 TYR A C 1
ATOM 2327 O O . TYR A 1 348 ? -5.848 54.968 54.073 1.00 60.23 348 TYR A O 1
ATOM 2336 N N . GLU A 1 349 ? -5.184 54.291 52.015 1.00 47.91 349 GLU A N 1
ATOM 2337 C CA . GLU A 1 349 ? -5.957 53.052 52.030 1.00 54.54 349 GLU A CA 1
ATOM 2338 C C . GLU A 1 349 ? -5.349 51.972 52.957 1.00 58.96 349 GLU A C 1
ATOM 2339 O O . GLU A 1 349 ? -5.969 50.933 53.212 1.00 62.49 349 GLU A O 1
ATOM 2345 N N . LEU A 1 350 ? -4.144 52.208 53.464 1.00 56.14 350 LEU A N 1
ATOM 2346 C CA . LEU A 1 350 ? -3.517 51.213 54.349 1.00 53.73 350 LEU A CA 1
ATOM 2347 C C . LEU A 1 350 ? -3.904 51.352 55.822 1.00 53.82 350 LEU A C 1
ATOM 2348 O O . LEU A 1 350 ? -3.631 50.461 56.630 1.00 60.18 350 LEU A O 1
ATOM 2353 N N . GLU A 1 351 ? -4.547 52.460 56.168 1.00 46.05 351 GLU A N 1
ATOM 2354 C CA . GLU A 1 351 ? -5.009 52.648 57.538 1.00 54.10 351 GLU A CA 1
ATOM 2355 C C . GLU A 1 351 ? -6.176 51.711 57.821 1.00 58.40 351 GLU A C 1
ATOM 2356 O O . GLU A 1 351 ? -7.049 51.532 56.965 1.00 55.93 351 GLU A O 1
ATOM 2362 N N . ASP A 1 352 ? -6.166 51.126 59.022 1.00 61.66 352 ASP A N 1
ATOM 2363 C CA . ASP A 1 352 ? -7.202 50.205 59.528 1.00 74.24 352 ASP A CA 1
ATOM 2364 C C . ASP A 1 352 ? -6.854 48.721 59.375 1.00 83.61 352 ASP A C 1
ATOM 2365 O O . ASP A 1 352 ? -6.365 48.087 60.322 1.00 85.42 352 ASP A O 1
ATOM 2370 N N . THR B 1 4 ? 1.689 51.907 89.385 1.00 72.23 4 THR B N 1
ATOM 2371 C CA . THR B 1 4 ? 2.341 51.694 88.101 1.00 75.63 4 THR B CA 1
ATOM 2372 C C . THR B 1 4 ? 3.855 51.800 88.232 1.00 74.51 4 THR B C 1
ATOM 2373 O O . THR B 1 4 ? 4.369 52.535 89.079 1.00 77.03 4 THR B O 1
ATOM 2377 N N . VAL B 1 5 ? 4.553 51.063 87.376 1.00 70.00 5 VAL B N 1
ATOM 2378 C CA . VAL B 1 5 ? 6.013 51.035 87.354 1.00 66.54 5 VAL B CA 1
ATOM 2379 C C . VAL B 1 5 ? 6.575 52.245 86.601 1.00 59.42 5 VAL B C 1
ATOM 2380 O O . VAL B 1 5 ? 6.001 52.697 85.607 1.00 61.59 5 VAL B O 1
ATOM 2384 N N . GLU B 1 6 ? 7.693 52.775 87.079 1.00 48.40 6 GLU B N 1
ATOM 2385 C CA . GLU B 1 6 ? 8.255 53.992 86.499 1.00 45.78 6 GLU B CA 1
ATOM 2386 C C . GLU B 1 6 ? 8.556 53.845 85.007 1.00 37.96 6 GLU B C 1
ATOM 2387 O O . GLU B 1 6 ? 9.279 52.917 84.608 1.00 37.90 6 GLU B O 1
ATOM 2393 N N . PRO B 1 7 ? 8.017 54.761 84.168 1.00 36.20 7 PRO B N 1
ATOM 2394 C CA . PRO B 1 7 ? 8.225 54.676 82.698 1.00 36.87 7 PRO B CA 1
ATOM 2395 C C . PRO B 1 7 ? 9.578 55.254 82.252 1.00 38.81 7 PRO B C 1
ATOM 2396 O O . PRO B 1 7 ? 9.633 56.070 81.330 1.00 37.11 7 PRO B O 1
ATOM 2400 N N . ASN B 1 8 ? 10.657 54.843 82.909 1.00 34.47 8 ASN B N 1
ATOM 2401 C CA . ASN B 1 8 ? 11.985 55.370 82.608 1.00 32.87 8 ASN B CA 1
ATOM 2402 C C . ASN B 1 8 ? 13.016 54.323 83.022 1.00 35.21 8 ASN B C 1
ATOM 2403 O O . ASN B 1 8 ? 12.664 53.341 83.660 1.00 32.80 8 ASN B O 1
ATOM 2408 N N . LEU B 1 9 ? 14.276 54.533 82.668 1.00 30.72 9 LEU B N 1
ATOM 2409 C CA . LEU B 1 9 ? 15.333 53.603 83.023 1.00 31.75 9 LEU B CA 1
ATOM 2410 C C . LEU B 1 9 ? 16.204 54.165 84.170 1.00 31.22 9 LEU B C 1
ATOM 2411 O O . LEU B 1 9 ? 17.353 53.768 84.335 1.00 32.93 9 LEU B O 1
ATOM 2416 N N . HIS B 1 10 ? 15.655 55.100 84.939 1.00 32.85 10 HIS B N 1
ATOM 2417 C CA . HIS B 1 10 ? 16.431 55.750 86.011 1.00 34.29 10 HIS B CA 1
ATOM 2418 C C . HIS B 1 10 ? 17.142 54.720 86.904 1.00 44.85 10 HIS B C 1
ATOM 2419 O O . HIS B 1 10 ? 18.337 54.844 87.159 1.00 45.52 10 HIS B O 1
ATOM 2426 N N . SER B 1 11 ? 16.419 53.689 87.331 1.00 34.18 11 SER B N 1
ATOM 2427 C CA . SER B 1 11 ? 16.989 52.629 88.176 1.00 42.28 11 SER B CA 1
ATOM 2428 C C . SER B 1 11 ? 18.165 51.899 87.556 1.00 37.61 11 SER B C 1
ATOM 2429 O O . SER B 1 11 ? 19.087 51.487 88.249 1.00 44.32 11 SER B O 1
ATOM 2432 N N . LEU B 1 12 ? 18.123 51.702 86.253 1.00 31.34 12 LEU B N 1
ATOM 2433 C CA . LEU B 1 12 ? 19.208 51.007 85.594 1.00 33.33 12 LEU B CA 1
ATOM 2434 C C . LEU B 1 12 ? 20.368 51.982 85.408 1.00 32.88 12 LEU B C 1
ATOM 2435 O O . LEU B 1 12 ? 21.522 51.624 85.577 1.00 34.65 12 LEU B O 1
ATOM 2440 N N . ILE B 1 13 ? 20.053 53.217 85.043 1.00 35.11 13 ILE B N 1
ATOM 2441 C CA . ILE B 1 13 ? 21.079 54.216 84.755 1.00 34.55 13 ILE B CA 1
ATOM 2442 C C . ILE B 1 13 ? 21.916 54.496 86.021 1.00 34.76 13 ILE B C 1
ATOM 2443 O O . ILE B 1 13 ? 23.111 54.788 85.948 1.00 39.63 13 ILE B O 1
ATOM 2448 N N . THR B 1 14 ? 21.279 54.406 87.178 1.00 34.03 14 THR B N 1
ATOM 2449 C CA . THR B 1 14 ? 21.972 54.674 88.437 1.00 35.75 14 THR B CA 1
ATOM 2450 C C . THR B 1 14 ? 22.393 53.391 89.160 1.00 39.99 14 THR B C 1
ATOM 2451 O O . THR B 1 14 ? 22.874 53.444 90.289 1.00 37.92 14 THR B O 1
ATOM 2455 N N . SER B 1 15 ? 22.235 52.240 88.511 1.00 37.82 15 SER B N 1
ATOM 2456 C CA . SER B 1 15 ? 22.553 50.978 89.177 1.00 37.08 15 SER B CA 1
ATOM 2457 C C . SER B 1 15 ? 24.024 50.935 89.546 1.00 40.66 15 SER B C 1
ATOM 2458 O O . SER B 1 15 ? 24.878 51.386 88.780 1.00 45.20 15 SER B O 1
ATOM 2461 N N . THR B 1 16 ? 24.318 50.363 90.706 1.00 42.97 16 THR B N 1
ATOM 2462 C CA . THR B 1 16 ? 25.691 50.182 91.137 1.00 47.48 16 THR B CA 1
ATOM 2463 C C . THR B 1 16 ? 26.095 48.717 91.049 1.00 49.82 16 THR B C 1
ATOM 2464 O O . THR B 1 16 ? 27.180 48.338 91.482 1.00 49.33 16 THR B O 1
ATOM 2468 N N . THR B 1 17 ? 25.230 47.881 90.489 1.00 43.90 17 THR B N 1
ATOM 2469 C CA . THR B 1 17 ? 25.561 46.459 90.421 1.00 42.26 17 THR B CA 1
ATOM 2470 C C . THR B 1 17 ? 25.694 45.897 89.017 1.00 38.79 17 THR B C 1
ATOM 2471 O O . THR B 1 17 ? 26.394 44.897 88.828 1.00 38.55 17 THR B O 1
ATOM 2475 N N . HIS B 1 18 ? 25.031 46.515 88.035 1.00 33.44 18 HIS B N 1
ATOM 2476 C CA . HIS B 1 18 ? 25.033 45.950 86.676 1.00 31.88 18 HIS B CA 1
ATOM 2477 C C . HIS B 1 18 ? 26.382 46.003 85.997 1.00 34.04 18 HIS B C 1
ATOM 2478 O O . HIS B 1 18 ? 27.050 47.033 85.944 1.00 35.44 18 HIS B O 1
ATOM 2485 N N . LYS B 1 19 ? 26.773 44.848 85.493 1.00 28.93 19 LYS B N 1
ATOM 2486 C CA . LYS B 1 19 ? 28.014 44.664 84.764 1.00 29.72 19 LYS B CA 1
ATOM 2487 C C . LYS B 1 19 ? 27.754 44.430 83.275 1.00 29.69 19 LYS B C 1
ATOM 2488 O O . LYS B 1 19 ? 28.593 44.760 82.435 1.00 29.41 19 LYS B O 1
ATOM 2494 N N . TRP B 1 20 ? 26.594 43.853 82.949 1.00 26.48 20 TRP B N 1
ATOM 2495 C CA . TRP B 1 20 ? 26.287 43.483 81.544 1.00 25.26 20 TRP B CA 1
ATOM 2496 C C . TRP B 1 20 ? 24.870 43.940 81.133 1.00 26.10 20 TRP B C 1
ATOM 2497 O O . TRP B 1 20 ? 23.898 43.504 81.730 1.00 27.48 20 TRP B O 1
ATOM 2508 N N . ILE B 1 21 ? 24.753 44.821 80.142 1.00 24.02 21 ILE B N 1
ATOM 2509 C CA . ILE B 1 21 ? 23.453 45.350 79.749 1.00 24.70 21 ILE B CA 1
ATOM 2510 C C . ILE B 1 21 ? 23.295 45.133 78.239 1.00 25.18 21 ILE B C 1
ATOM 2511 O O . ILE B 1 21 ? 24.032 45.685 77.430 1.00 23.94 21 ILE B O 1
ATOM 2516 N N . PHE B 1 22 ? 22.367 44.260 77.891 1.00 24.34 22 PHE B N 1
ATOM 2517 C CA . PHE B 1 22 ? 22.076 43.945 76.498 1.00 23.71 22 PHE B CA 1
ATOM 2518 C C . PHE B 1 22 ? 20.925 44.827 76.040 1.00 21.01 22 PHE B C 1
ATOM 2519 O O . PHE B 1 22 ? 19.917 44.987 76.750 1.00 25.10 22 PHE B O 1
ATOM 2527 N N . VAL B 1 23 ? 21.081 45.430 74.873 1.00 23.33 23 VAL B N 1
ATOM 2528 C CA . VAL B 1 23 ? 19.978 46.233 74.302 1.00 20.45 23 VAL B CA 1
ATOM 2529 C C . VAL B 1 23 ? 19.663 45.553 72.948 1.00 19.90 23 VAL B C 1
ATOM 2530 O O . VAL B 1 23 ? 20.523 45.497 72.097 1.00 24.55 23 VAL B O 1
ATOM 2534 N N . GLY B 1 24 ? 18.454 45.036 72.780 1.00 20.17 24 GLY B N 1
ATOM 2535 C CA . GLY B 1 24 ? 18.126 44.240 71.611 1.00 21.26 24 GLY B CA 1
ATOM 2536 C C . GLY B 1 24 ? 16.690 44.427 71.151 1.00 20.45 24 GLY B C 1
ATOM 2537 O O . GLY B 1 24 ? 15.938 45.190 71.765 1.00 25.18 24 GLY B O 1
ATOM 2538 N N . GLY B 1 25 ? 16.301 43.702 70.092 1.00 20.39 25 GLY B N 1
ATOM 2539 C CA . GLY B 1 25 ? 14.993 43.891 69.477 1.00 22.69 25 GLY B CA 1
ATOM 2540 C C . GLY B 1 25 ? 15.071 43.659 67.980 1.00 20.59 25 GLY B C 1
ATOM 2541 O O . GLY B 1 25 ? 16.136 43.323 67.429 1.00 19.86 25 GLY B O 1
ATOM 2542 N N . LYS B 1 26 ? 13.937 43.822 67.321 1.00 21.53 26 LYS B N 1
ATOM 2543 C CA . LYS B 1 26 ? 13.864 43.729 65.866 1.00 21.95 26 LYS B CA 1
ATOM 2544 C C . LYS B 1 26 ? 14.777 44.714 65.120 1.00 21.15 26 LYS B C 1
ATOM 2545 O O . LYS B 1 26 ? 15.199 45.726 65.663 1.00 23.08 26 LYS B O 1
ATOM 2551 N N . GLY B 1 27 ? 15.035 44.447 63.835 1.00 21.61 27 GLY B N 1
ATOM 2552 C CA . GLY B 1 27 ? 15.862 45.341 63.057 1.00 21.43 27 GLY B CA 1
ATOM 2553 C C . GLY B 1 27 ? 15.256 46.752 62.951 1.00 24.96 27 GLY B C 1
ATOM 2554 O O . GLY B 1 27 ? 14.029 46.920 62.856 1.00 20.71 27 GLY B O 1
ATOM 2555 N N . GLY B 1 28 ? 16.131 47.758 62.980 1.00 23.91 28 GLY B N 1
ATOM 2556 C CA . GLY B 1 28 ? 15.773 49.156 62.754 1.00 26.41 28 GLY B CA 1
ATOM 2557 C C . GLY B 1 28 ? 14.877 49.845 63.777 1.00 30.12 28 GLY B C 1
ATOM 2558 O O . GLY B 1 28 ? 14.396 50.950 63.508 1.00 26.62 28 GLY B O 1
ATOM 2559 N N . VAL B 1 29 ? 14.658 49.234 64.945 1.00 21.07 29 VAL B N 1
ATOM 2560 C CA . VAL B 1 29 ? 13.795 49.853 65.973 1.00 22.99 29 VAL B CA 1
ATOM 2561 C C . VAL B 1 29 ? 14.473 50.951 66.773 1.00 24.02 29 VAL B C 1
ATOM 2562 O O . VAL B 1 29 ? 13.807 51.730 67.473 1.00 25.15 29 VAL B O 1
ATOM 2566 N N . GLY B 1 30 ? 15.804 51.000 66.683 1.00 24.37 30 GLY B N 1
ATOM 2567 C CA . GLY B 1 30 ? 16.609 51.955 67.428 1.00 22.79 30 GLY B CA 1
ATOM 2568 C C . GLY B 1 30 ? 17.492 51.355 68.526 1.00 26.00 30 GLY B C 1
ATOM 2569 O O . GLY B 1 30 ? 17.726 51.994 69.568 1.00 26.64 30 GLY B O 1
ATOM 2570 N N . LYS B 1 31 ? 17.979 50.133 68.312 1.00 25.49 31 LYS B N 1
ATOM 2571 C CA . LYS B 1 31 ? 18.949 49.520 69.230 1.00 27.90 31 LYS B CA 1
ATOM 2572 C C . LYS B 1 31 ? 20.230 50.329 69.382 1.00 24.72 31 LYS B C 1
ATOM 2573 O O . LYS B 1 31 ? 20.659 50.611 70.500 1.00 25.67 31 LYS B O 1
ATOM 2579 N N . THR B 1 32 ? 20.826 50.719 68.260 1.00 23.86 32 THR B N 1
ATOM 2580 C CA . THR B 1 32 ? 22.081 51.432 68.305 1.00 22.13 32 THR B CA 1
ATOM 2581 C C . THR B 1 32 ? 21.839 52.807 68.935 1.00 29.71 32 THR B C 1
ATOM 2582 O O . THR B 1 32 ? 22.596 53.234 69.800 1.00 25.04 32 THR B O 1
ATOM 2586 N N . THR B 1 33 ? 20.763 53.478 68.527 1.00 26.37 33 THR B N 1
ATOM 2587 C CA . THR B 1 33 ? 20.392 54.770 69.120 1.00 27.31 33 THR B CA 1
ATOM 2588 C C . THR B 1 33 ? 20.133 54.713 70.634 1.00 28.53 33 THR B C 1
ATOM 2589 O O . THR B 1 33 ? 20.559 55.607 71.403 1.00 29.57 33 THR B O 1
ATOM 2593 N N . SER B 1 34 ? 19.450 53.664 71.065 1.00 28.33 34 SER B N 1
ATOM 2594 C CA . SER B 1 34 ? 19.108 53.504 72.477 1.00 24.46 34 SER B CA 1
ATOM 2595 C C . SER B 1 34 ? 20.316 53.126 73.353 1.00 24.54 34 SER B C 1
ATOM 2596 O O . SER B 1 34 ? 20.463 53.628 74.466 1.00 26.26 34 SER B O 1
ATOM 2599 N N . SER B 1 35 ? 21.145 52.214 72.848 1.00 22.29 35 SER B N 1
ATOM 2600 C CA . SER B 1 35 ? 22.303 51.715 73.592 1.00 26.04 35 SER B CA 1
ATOM 2601 C C . SER B 1 35 ? 23.310 52.848 73.780 1.00 28.95 35 SER B C 1
ATOM 2602 O O . SER B 1 35 ? 23.894 53.000 74.848 1.00 31.62 35 SER B O 1
ATOM 2605 N N . CYS B 1 36 ? 23.497 53.649 72.738 1.00 28.51 36 CYS B N 1
ATOM 2606 C CA . CYS B 1 36 ? 24.299 54.860 72.833 1.00 24.91 36 CYS B CA 1
ATOM 2607 C C . CYS B 1 36 ? 23.707 55.782 73.889 1.00 27.87 36 CYS B C 1
ATOM 2608 O O . CYS B 1 36 ? 24.423 56.343 74.728 1.00 29.69 36 CYS B O 1
ATOM 2611 N N . SER B 1 37 ? 22.391 55.923 73.873 1.00 31.95 37 SER B N 1
ATOM 2612 C CA . SER B 1 37 ? 21.725 56.788 74.843 1.00 32.52 37 SER B CA 1
ATOM 2613 C C . SER B 1 37 ? 21.844 56.270 76.278 1.00 31.35 37 SER B C 1
ATOM 2614 O O . SER B 1 37 ? 22.095 57.052 77.207 1.00 30.84 37 SER B O 1
ATOM 2617 N N . ILE B 1 38 ? 21.643 54.964 76.469 1.00 25.78 38 ILE B N 1
ATOM 2618 C CA . ILE B 1 38 ? 21.805 54.351 77.788 1.00 27.64 38 ILE B CA 1
ATOM 2619 C C . ILE B 1 38 ? 23.244 54.482 78.281 1.00 29.37 38 ILE B C 1
ATOM 2620 O O . ILE B 1 38 ? 23.477 54.824 79.432 1.00 29.98 38 ILE B O 1
ATOM 2625 N N . ALA B 1 39 ? 24.211 54.199 77.412 1.00 27.01 39 ALA B N 1
ATOM 2626 C CA . ALA B 1 39 ? 25.632 54.294 77.779 1.00 27.70 39 ALA B CA 1
ATOM 2627 C C . ALA B 1 39 ? 25.999 55.720 78.176 1.00 30.32 39 ALA B C 1
ATOM 2628 O O . ALA B 1 39 ? 26.694 55.950 79.183 1.00 29.91 39 ALA B O 1
ATOM 2630 N N . ILE B 1 40 ? 25.539 56.683 77.393 1.00 28.97 40 ILE B N 1
ATOM 2631 C CA . ILE B 1 40 ? 25.790 58.077 77.750 1.00 34.45 40 ILE B CA 1
ATOM 2632 C C . ILE B 1 40 ? 25.181 58.457 79.105 1.00 37.42 40 ILE B C 1
ATOM 2633 O O . ILE B 1 40 ? 25.850 59.068 79.938 1.00 33.92 40 ILE B O 1
ATOM 2638 N N . GLN B 1 41 ? 23.917 58.103 79.344 1.00 36.57 41 GLN B N 1
ATOM 2639 C CA . GLN B 1 41 ? 23.298 58.441 80.624 1.00 33.25 41 GLN B CA 1
ATOM 2640 C C . GLN B 1 41 ? 24.075 57.811 81.775 1.00 32.62 41 GLN B C 1
ATOM 2641 O O . GLN B 1 41 ? 24.317 58.445 82.792 1.00 34.11 41 GLN B O 1
ATOM 2647 N N . MET B 1 42 ? 24.491 56.561 81.613 1.00 31.28 42 MET B N 1
ATOM 2648 C CA . MET B 1 42 ? 25.204 55.881 82.694 1.00 37.34 42 MET B CA 1
ATOM 2649 C C . MET B 1 42 ? 26.556 56.513 82.958 1.00 37.77 42 MET B C 1
ATOM 2650 O O . MET B 1 42 ? 26.945 56.681 84.094 1.00 41.81 42 MET B O 1
ATOM 2655 N N . ALA B 1 43 ? 27.274 56.847 81.892 1.00 40.15 43 ALA B N 1
ATOM 2656 C CA . ALA B 1 43 ? 28.587 57.489 82.004 1.00 42.76 43 ALA B CA 1
ATOM 2657 C C . ALA B 1 43 ? 28.515 58.850 82.694 1.00 40.79 43 ALA B C 1
ATOM 2658 O O . ALA B 1 43 ? 29.369 59.184 83.542 1.00 39.88 43 ALA B O 1
ATOM 2660 N N . LEU B 1 44 ? 27.508 59.644 82.322 1.00 38.49 44 LEU B N 1
ATOM 2661 C CA . LEU B 1 44 ? 27.326 60.967 82.917 1.00 43.66 44 LEU B CA 1
ATOM 2662 C C . LEU B 1 44 ? 26.901 60.812 84.362 1.00 46.69 44 LEU B C 1
ATOM 2663 O O . LEU B 1 44 ? 27.240 61.618 85.210 1.00 46.33 44 LEU B O 1
ATOM 2668 N N . SER B 1 45 ? 26.161 59.750 84.646 1.00 45.35 45 SER B N 1
ATOM 2669 C CA . SER B 1 45 ? 25.568 59.581 85.961 1.00 42.25 45 SER B CA 1
ATOM 2670 C C . SER B 1 45 ? 26.552 58.939 86.973 1.00 47.18 45 SER B C 1
ATOM 2671 O O . SER B 1 45 ? 26.416 59.096 88.181 1.00 44.36 45 SER B O 1
ATOM 2674 N N . GLN B 1 46 ? 27.553 58.231 86.464 1.00 38.84 46 GLN B N 1
ATOM 2675 C CA . GLN B 1 46 ? 28.555 57.604 87.309 1.00 40.89 46 GLN B CA 1
ATOM 2676 C C . GLN B 1 46 ? 29.955 57.878 86.758 1.00 44.44 46 GLN B C 1
ATOM 2677 O O . GLN B 1 46 ? 30.579 57.006 86.151 1.00 40.87 46 GLN B O 1
ATOM 2683 N N . PRO B 1 47 ? 30.440 59.107 86.971 1.00 48.12 47 PRO B N 1
ATOM 2684 C CA . PRO B 1 47 ? 31.697 59.618 86.406 1.00 52.04 47 PRO B CA 1
ATOM 2685 C C . PRO B 1 47 ? 32.933 58.838 86.858 1.00 51.28 47 PRO B C 1
ATOM 2686 O O . PRO B 1 47 ? 33.980 58.960 86.227 1.00 54.10 47 PRO B O 1
ATOM 2690 N N . ASN B 1 48 ? 32.844 58.067 87.936 1.00 44.10 48 ASN B N 1
ATOM 2691 C CA . ASN B 1 48 ? 34.027 57.325 88.365 1.00 47.37 48 ASN B CA 1
ATOM 2692 C C . ASN B 1 48 ? 34.072 55.849 87.964 1.00 42.90 48 ASN B C 1
ATOM 2693 O O . ASN B 1 48 ? 34.960 55.101 88.398 1.00 48.39 48 ASN B O 1
ATOM 2698 N N . LYS B 1 49 ? 33.116 55.440 87.131 1.00 40.71 49 LYS B N 1
ATOM 2699 C CA . LYS B 1 49 ? 33.128 54.116 86.525 1.00 49.39 49 LYS B CA 1
ATOM 2700 C C . LYS B 1 49 ? 33.488 54.259 85.047 1.00 45.74 49 LYS B C 1
ATOM 2701 O O . LYS B 1 49 ? 33.284 55.310 84.459 1.00 41.57 49 LYS B O 1
ATOM 2707 N N . GLN B 1 50 ? 34.014 53.192 84.463 1.00 39.34 50 GLN B N 1
ATOM 2708 C CA . GLN B 1 50 ? 34.400 53.188 83.068 1.00 39.96 50 GLN B CA 1
ATOM 2709 C C . GLN B 1 50 ? 33.466 52.256 82.334 1.00 37.34 50 GLN B C 1
ATOM 2710 O O . GLN B 1 50 ? 33.291 51.101 82.721 1.00 38.79 50 GLN B O 1
ATOM 2716 N N . PHE B 1 51 ? 32.869 52.765 81.269 1.00 35.67 51 PHE B N 1
ATOM 2717 C CA . PHE B 1 51 ? 31.841 52.008 80.537 1.00 31.09 51 PHE B CA 1
ATOM 2718 C C . PHE B 1 51 ? 32.310 51.677 79.141 1.00 32.65 51 PHE B C 1
ATOM 2719 O O . PHE B 1 51 ? 32.966 52.494 78.493 1.00 31.17 51 PHE B O 1
ATOM 2727 N N . LEU B 1 52 ? 31.978 50.467 78.680 1.00 33.43 52 LEU B N 1
ATOM 2728 C CA . LEU B 1 52 ? 32.282 50.063 77.312 1.00 31.89 52 LEU B CA 1
ATOM 2729 C C . LEU B 1 52 ? 30.982 49.771 76.571 1.00 31.31 52 LEU B C 1
ATOM 2730 O O . LEU B 1 52 ? 30.134 49.017 77.057 1.00 28.73 52 LEU B O 1
ATOM 2735 N N . LEU B 1 53 ? 30.819 50.364 75.398 1.00 28.75 53 LEU B N 1
ATOM 2736 C CA . LEU B 1 53 ? 29.670 50.048 74.567 1.00 28.82 53 LEU B CA 1
ATOM 2737 C C . LEU B 1 53 ? 30.204 49.191 73.427 1.00 29.65 53 LEU B C 1
ATOM 2738 O O . LEU B 1 53 ? 31.048 49.637 72.663 1.00 33.93 53 LEU B O 1
ATOM 2743 N N . ILE B 1 54 ? 29.728 47.956 73.313 1.00 27.30 54 ILE B N 1
ATOM 2744 C CA . ILE B 1 54 ? 30.251 47.070 72.292 1.00 28.78 54 ILE B CA 1
ATOM 2745 C C . ILE B 1 54 ? 29.131 46.695 71.324 1.00 26.37 54 ILE B C 1
ATOM 2746 O O . ILE B 1 54 ? 28.037 46.319 71.738 1.00 25.93 54 ILE B O 1
ATOM 2751 N N . SER B 1 55 ? 29.406 46.845 70.042 1.00 29.03 55 SER B N 1
ATOM 2752 C CA . SER B 1 55 ? 28.427 46.471 69.014 1.00 26.82 55 SER B CA 1
ATOM 2753 C C . SER B 1 55 ? 28.675 45.014 68.680 1.00 24.23 55 SER B C 1
ATOM 2754 O O . SER B 1 55 ? 29.770 44.662 68.268 1.00 25.54 55 SER B O 1
ATOM 2757 N N . THR B 1 56 ? 27.674 44.163 68.879 1.00 24.64 56 THR B N 1
ATOM 2758 C CA . THR B 1 56 ? 27.789 42.794 68.394 1.00 26.90 56 THR B CA 1
ATOM 2759 C C . THR B 1 56 ? 27.048 42.585 67.065 1.00 28.79 56 THR B C 1
ATOM 2760 O O . THR B 1 56 ? 26.869 41.462 66.604 1.00 26.93 56 THR B O 1
ATOM 2764 N N . ASP B 1 57 ? 26.614 43.681 66.453 1.00 31.79 57 ASP B N 1
ATOM 2765 C CA . ASP B 1 57 ? 25.980 43.609 65.127 1.00 25.91 57 ASP B CA 1
ATOM 2766 C C . ASP B 1 57 ? 27.096 43.580 64.120 1.00 24.65 57 ASP B C 1
ATOM 2767 O O . ASP B 1 57 ? 27.893 44.517 64.054 1.00 27.20 57 ASP B O 1
ATOM 2772 N N . PRO B 1 58 ? 27.189 42.496 63.326 1.00 25.16 58 PRO B N 1
ATOM 2773 C CA . PRO B 1 58 ? 28.312 42.397 62.394 1.00 26.58 58 PRO B CA 1
ATOM 2774 C C . PRO B 1 58 ? 28.313 43.576 61.400 1.00 31.21 58 PRO B C 1
ATOM 2775 O O . PRO B 1 58 ? 29.363 43.958 60.858 1.00 30.02 58 PRO B O 1
ATOM 2779 N N . ALA B 1 59 ? 27.137 44.155 61.161 1.00 24.08 59 ALA B N 1
ATOM 2780 C CA . ALA B 1 59 ? 27.092 45.393 60.377 1.00 29.09 59 ALA B CA 1
ATOM 2781 C C . ALA B 1 59 ? 27.002 46.545 61.370 1.00 33.12 59 ALA B C 1
ATOM 2782 O O . ALA B 1 59 ? 25.910 46.998 61.732 1.00 29.07 59 ALA B O 1
ATOM 2784 N N . HIS B 1 60 ? 28.165 46.990 61.840 1.00 28.80 60 HIS B N 1
ATOM 2785 C CA . HIS B 1 60 ? 28.229 47.982 62.919 1.00 29.46 60 HIS B CA 1
ATOM 2786 C C . HIS B 1 60 ? 27.725 49.344 62.507 1.00 30.33 60 HIS B C 1
ATOM 2787 O O . HIS B 1 60 ? 27.834 49.753 61.342 1.00 29.81 60 HIS B O 1
ATOM 2794 N N . ASN B 1 61 ? 27.223 50.079 63.482 1.00 27.23 61 ASN B N 1
ATOM 2795 C CA . ASN B 1 61 ? 26.812 51.460 63.232 1.00 31.01 61 ASN B CA 1
ATOM 2796 C C . ASN B 1 61 ? 27.238 52.431 64.339 1.00 29.77 61 ASN B C 1
ATOM 2797 O O . ASN B 1 61 ? 26.763 53.552 64.346 1.00 26.40 61 ASN B O 1
ATOM 2802 N N . LEU B 1 62 ? 28.054 51.986 65.306 1.00 27.88 62 LEU B N 1
ATOM 2803 C CA . LEU B 1 62 ? 28.492 52.899 66.388 1.00 28.97 62 LEU B CA 1
ATOM 2804 C C . LEU B 1 62 ? 29.367 54.024 65.850 1.00 26.47 62 LEU B C 1
ATOM 2805 O O . LEU B 1 62 ? 29.176 55.169 66.224 1.00 33.48 62 LEU B O 1
ATOM 2810 N N . SER B 1 63 ? 30.311 53.716 64.961 1.00 29.79 63 SER B N 1
ATOM 2811 C CA . SER B 1 63 ? 31.078 54.766 64.266 1.00 29.58 63 SER B CA 1
ATOM 2812 C C . SER B 1 63 ? 30.165 55.732 63.502 1.00 35.78 63 SER B C 1
ATOM 2813 O O . SER B 1 63 ? 30.343 56.956 63.574 1.00 36.39 63 SER B O 1
ATOM 2816 N N . ASP B 1 64 ? 29.213 55.191 62.739 1.00 34.00 64 ASP B N 1
ATOM 2817 C CA . ASP B 1 64 ? 28.254 56.053 62.032 1.00 38.07 64 ASP B CA 1
ATOM 2818 C C . ASP B 1 64 ? 27.399 56.853 63.028 1.00 34.48 64 ASP B C 1
ATOM 2819 O O . ASP B 1 64 ? 27.068 58.013 62.791 1.00 36.51 64 ASP B O 1
ATOM 2824 N N . ALA B 1 65 ? 26.982 56.219 64.115 1.00 27.95 65 ALA B N 1
ATOM 2825 C CA . ALA B 1 65 ? 26.106 56.919 65.060 1.00 32.90 65 ALA B CA 1
ATOM 2826 C C . ALA B 1 65 ? 26.803 58.103 65.784 1.00 37.54 65 ALA B C 1
ATOM 2827 O O . ALA B 1 65 ? 26.193 59.167 65.948 1.00 38.53 65 ALA B O 1
ATOM 2829 N N . PHE B 1 66 ? 28.075 57.943 66.168 1.00 35.32 66 PHE B N 1
ATOM 2830 C CA . PHE B 1 66 ? 28.827 59.023 66.847 1.00 33.93 66 PHE B CA 1
ATOM 2831 C C . PHE B 1 66 ? 29.593 59.921 65.872 1.00 39.96 66 PHE B C 1
ATOM 2832 O O . PHE B 1 66 ? 29.992 61.053 66.219 1.00 37.21 66 PHE B O 1
ATOM 2840 N N . GLY B 1 67 ? 29.850 59.405 64.674 1.00 34.95 67 GLY B N 1
ATOM 2841 C CA . GLY B 1 67 ? 30.550 60.174 63.661 1.00 45.44 67 GLY B CA 1
ATOM 2842 C C . GLY B 1 67 ? 32.055 60.195 63.845 1.00 46.38 67 GLY B C 1
ATOM 2843 O O . GLY B 1 67 ? 32.714 61.149 63.447 1.00 43.97 67 GLY B O 1
ATOM 2844 N N . GLU B 1 68 ? 32.601 59.143 64.444 1.00 42.75 68 GLU B N 1
ATOM 2845 C CA . GLU B 1 68 ? 34.045 58.961 64.496 1.00 47.55 68 GLU B CA 1
ATOM 2846 C C . GLU B 1 68 ? 34.360 57.476 64.413 1.00 44.81 68 GLU B C 1
ATOM 2847 O O . GLU B 1 68 ? 33.491 56.658 64.663 1.00 41.94 68 GLU B O 1
ATOM 2853 N N . LYS B 1 69 ? 35.606 57.133 64.099 1.00 41.77 69 LYS B N 1
ATOM 2854 C CA . LYS B 1 69 ? 35.950 55.751 63.778 1.00 44.81 69 LYS B CA 1
ATOM 2855 C C . LYS B 1 69 ? 36.310 54.884 64.991 1.00 44.40 69 LYS B C 1
ATOM 2856 O O . LYS B 1 69 ? 37.308 55.129 65.657 1.00 44.15 69 LYS B O 1
ATOM 2862 N N . PHE B 1 70 ? 35.488 53.870 65.268 1.00 39.55 70 PHE B N 1
ATOM 2863 C CA . PHE B 1 70 ? 35.813 52.847 66.264 1.00 42.73 70 PHE B CA 1
ATOM 2864 C C . PHE B 1 70 ? 36.291 51.552 65.599 1.00 45.25 70 PHE B C 1
ATOM 2865 O O . PHE B 1 70 ? 36.260 51.437 64.375 1.00 43.91 70 PHE B O 1
ATOM 2873 N N . GLY B 1 71 ? 36.745 50.585 66.394 1.00 43.39 71 GLY B N 1
ATOM 2874 C CA . GLY B 1 71 ? 37.356 49.392 65.835 1.00 41.90 71 GLY B CA 1
ATOM 2875 C C . GLY B 1 71 ? 37.481 48.274 66.843 1.00 42.57 71 GLY B C 1
ATOM 2876 O O . GLY B 1 71 ? 36.804 48.279 67.866 1.00 42.04 71 GLY B O 1
ATOM 2877 N N . LYS B 1 72 ? 38.362 47.313 66.578 1.00 41.05 72 LYS B N 1
ATOM 2878 C CA . LYS B 1 72 ? 38.425 46.148 67.459 1.00 47.31 72 LYS B CA 1
ATOM 2879 C C . LYS B 1 72 ? 39.049 46.509 68.795 1.00 46.73 72 LYS B C 1
ATOM 2880 O O . LYS B 1 72 ? 38.892 45.796 69.785 1.00 42.31 72 LYS B O 1
ATOM 2886 N N . ASP B 1 73 ? 39.761 47.625 68.836 1.00 44.57 73 ASP B N 1
ATOM 2887 C CA . ASP B 1 73 ? 40.302 48.073 70.116 1.00 49.37 73 ASP B CA 1
ATOM 2888 C C . ASP B 1 73 ? 39.493 49.229 70.681 1.00 46.54 73 ASP B C 1
ATOM 2889 O O . ASP B 1 73 ? 39.231 50.224 69.986 1.00 45.71 73 ASP B O 1
ATOM 2894 N N . ALA B 1 74 ? 39.085 49.077 71.937 1.00 39.57 74 ALA B N 1
ATOM 2895 C CA . ALA B 1 74 ? 38.264 50.075 72.605 1.00 42.29 74 ALA B CA 1
ATOM 2896 C C . ALA B 1 74 ? 38.872 51.470 72.474 1.00 39.30 74 ALA B C 1
ATOM 2897 O O . ALA B 1 74 ? 40.052 51.658 72.712 1.00 38.56 74 ALA B O 1
ATOM 2899 N N . ARG B 1 75 ? 38.044 52.436 72.105 1.00 43.26 75 ARG B N 1
ATOM 2900 C CA . ARG B 1 75 ? 38.453 53.836 72.021 1.00 45.77 75 ARG B CA 1
ATOM 2901 C C . ARG B 1 75 ? 37.444 54.747 72.734 1.00 40.24 75 ARG B C 1
ATOM 2902 O O . ARG B 1 75 ? 36.236 54.527 72.670 1.00 39.00 75 ARG B O 1
ATOM 2910 N N . LYS B 1 76 ? 37.949 55.773 73.411 1.00 41.44 76 LYS B N 1
ATOM 2911 C CA . LYS B 1 76 ? 37.098 56.770 74.055 1.00 42.62 76 LYS B CA 1
ATOM 2912 C C . LYS B 1 76 ? 36.210 57.497 73.057 1.00 44.20 76 LYS B C 1
ATOM 2913 O O . LYS B 1 76 ? 36.657 57.850 71.969 1.00 42.65 76 LYS B O 1
ATOM 2919 N N . VAL B 1 77 ? 34.951 57.705 73.436 1.00 42.67 77 VAL B N 1
ATOM 2920 C CA . VAL B 1 77 ? 34.077 58.626 72.731 1.00 40.21 77 VAL B CA 1
ATOM 2921 C C . VAL B 1 77 ? 34.584 60.062 72.991 1.00 44.68 77 VAL B C 1
ATOM 2922 O O . VAL B 1 77 ? 34.736 60.462 74.141 1.00 41.68 77 VAL B O 1
ATOM 2926 N N . THR B 1 78 ? 34.873 60.813 71.926 1.00 45.35 78 THR B N 1
ATOM 2927 C CA . THR B 1 78 ? 35.402 62.170 72.071 1.00 42.85 78 THR B CA 1
ATOM 2928 C C . THR B 1 78 ? 34.368 63.001 72.784 1.00 41.74 78 THR B C 1
ATOM 2929 O O . THR B 1 78 ? 33.196 63.002 72.403 1.00 41.86 78 THR B O 1
ATOM 2933 N N . GLY B 1 79 ? 34.798 63.735 73.803 1.00 49.23 79 GLY B N 1
ATOM 2934 C CA . GLY B 1 79 ? 33.869 64.475 74.630 1.00 51.45 79 GLY B CA 1
ATOM 2935 C C . GLY B 1 79 ? 33.507 63.732 75.908 1.00 53.91 79 GLY B C 1
ATOM 2936 O O . GLY B 1 79 ? 32.933 64.331 76.820 1.00 54.27 79 GLY B O 1
ATOM 2937 N N . MET B 1 80 ? 33.833 62.437 75.985 1.00 47.88 80 MET B N 1
ATOM 2938 C CA . MET B 1 80 ? 33.592 61.666 77.218 1.00 46.39 80 MET B CA 1
ATOM 2939 C C . MET B 1 80 ? 34.872 61.168 77.921 1.00 50.39 80 MET B C 1
ATOM 2940 O O . MET B 1 80 ? 35.804 60.681 77.287 1.00 53.80 80 MET B O 1
ATOM 2945 N N . ASN B 1 81 ? 34.905 61.290 79.240 1.00 48.65 81 ASN B N 1
ATOM 2946 C CA . ASN B 1 81 ? 36.024 60.769 80.018 1.00 53.75 81 ASN B CA 1
ATOM 2947 C C . ASN B 1 81 ? 35.919 59.256 80.282 1.00 47.44 81 ASN B C 1
ATOM 2948 O O . ASN B 1 81 ? 36.924 58.589 80.548 1.00 46.25 81 ASN B O 1
ATOM 2953 N N . ASN B 1 82 ? 34.706 58.718 80.232 1.00 42.52 82 ASN B N 1
ATOM 2954 C CA . ASN B 1 82 ? 34.465 57.370 80.777 1.00 44.49 82 ASN B CA 1
ATOM 2955 C C . ASN B 1 82 ? 33.549 56.477 79.941 1.00 37.09 82 ASN B C 1
ATOM 2956 O O . ASN B 1 82 ? 32.916 55.534 80.456 1.00 35.66 82 ASN B O 1
ATOM 2961 N N . LEU B 1 83 ? 33.463 56.779 78.645 1.00 37.97 83 LEU B N 1
ATOM 2962 C CA . LEU B 1 83 ? 32.712 55.933 77.718 1.00 34.98 83 LEU B CA 1
ATOM 2963 C C . LEU B 1 83 ? 33.614 55.591 76.535 1.00 35.69 83 LEU B C 1
ATOM 2964 O O . LEU B 1 83 ? 34.234 56.475 75.916 1.00 38.04 83 LEU B O 1
ATOM 2969 N N . SER B 1 84 ? 33.714 54.304 76.242 1.00 32.62 84 SER B N 1
ATOM 2970 C CA . SER B 1 84 ? 34.487 53.847 75.106 1.00 33.70 84 SER B CA 1
ATOM 2971 C C . SER B 1 84 ? 33.588 52.997 74.205 1.00 36.50 84 SER B C 1
ATOM 2972 O O . SER B 1 84 ? 32.580 52.493 74.676 1.00 33.05 84 SER B O 1
ATOM 2975 N N . CYS B 1 85 ? 33.935 52.871 72.923 1.00 36.71 85 CYS B N 1
ATOM 2976 C CA . CYS B 1 85 ? 33.172 52.006 72.001 1.00 30.09 85 CYS B CA 1
ATOM 2977 C C . CYS B 1 85 ? 34.094 51.005 71.323 1.00 34.32 85 CYS B C 1
ATOM 2978 O O . CYS B 1 85 ? 35.290 51.262 71.187 1.00 32.51 85 CYS B O 1
ATOM 2981 N N . MET B 1 86 ? 33.517 49.886 70.880 1.00 32.82 86 MET B N 1
ATOM 2982 C CA . MET B 1 86 ? 34.257 48.819 70.238 1.00 33.68 86 MET B CA 1
ATOM 2983 C C . MET B 1 86 ? 33.378 48.235 69.138 1.00 27.90 86 MET B C 1
ATOM 2984 O O . MET B 1 86 ? 32.197 47.993 69.338 1.00 30.30 86 MET B O 1
ATOM 2989 N N . GLU B 1 87 ? 33.972 48.042 67.967 1.00 28.01 87 GLU B N 1
ATOM 2990 C CA . GLU B 1 87 ? 33.324 47.361 66.849 1.00 33.36 87 GLU B CA 1
ATOM 2991 C C . GLU B 1 87 ? 34.305 46.309 66.385 1.00 31.28 87 GLU B C 1
ATOM 2992 O O . GLU B 1 87 ? 35.281 46.604 65.718 1.00 32.32 87 GLU B O 1
ATOM 2998 N N . ILE B 1 88 ? 34.056 45.076 66.774 1.00 33.21 88 ILE B N 1
ATOM 2999 C CA . ILE B 1 88 ? 34.986 43.983 66.501 1.00 41.31 88 ILE B CA 1
ATOM 3000 C C . ILE B 1 88 ? 34.944 43.642 65.011 1.00 42.41 88 ILE B C 1
ATOM 3001 O O . ILE B 1 88 ? 33.858 43.405 64.470 1.00 34.97 88 ILE B O 1
ATOM 3006 N N . ASP B 1 89 ? 36.107 43.658 64.354 1.00 45.97 89 ASP B N 1
ATOM 3007 C CA . ASP B 1 89 ? 36.253 43.241 62.957 1.00 50.48 89 ASP B CA 1
ATOM 3008 C C . ASP B 1 89 ? 36.799 41.819 62.962 1.00 55.30 89 ASP B C 1
ATOM 3009 O O . ASP B 1 89 ? 37.956 41.616 63.300 1.00 55.59 89 ASP B O 1
ATOM 3014 N N . PRO B 1 90 ? 35.963 40.829 62.602 1.00 53.57 90 PRO B N 1
ATOM 3015 C CA . PRO B 1 90 ? 36.360 39.423 62.762 1.00 49.34 90 PRO B CA 1
ATOM 3016 C C . PRO B 1 90 ? 37.589 39.026 61.954 1.00 48.25 90 PRO B C 1
ATOM 3017 O O . PRO B 1 90 ? 38.378 38.218 62.440 1.00 51.32 90 PRO B O 1
ATOM 3021 N N . SER B 1 91 ? 37.761 39.587 60.762 1.00 44.23 91 SER B N 1
ATOM 3022 C CA . SER B 1 91 ? 38.919 39.251 59.950 1.00 53.94 91 SER B CA 1
ATOM 3023 C C . SER B 1 91 ? 40.187 39.949 60.468 1.00 51.93 91 SER B C 1
ATOM 3024 O O . SER B 1 91 ? 41.271 39.394 60.376 1.00 46.97 91 SER B O 1
ATOM 3027 N N . ALA B 1 92 ? 40.046 41.147 61.029 1.00 48.27 92 ALA B N 1
ATOM 3028 C CA . ALA B 1 92 ? 41.194 41.807 61.638 1.00 46.62 92 ALA B CA 1
ATOM 3029 C C . ALA B 1 92 ? 41.579 41.072 62.911 1.00 42.72 92 ALA B C 1
ATOM 3030 O O . ALA B 1 92 ? 42.770 40.827 63.156 1.00 43.64 92 ALA B O 1
ATOM 3032 N N . ALA B 1 93 ? 40.575 40.711 63.712 1.00 34.69 93 ALA B N 1
ATOM 3033 C CA . ALA B 1 93 ? 40.818 39.975 64.944 1.00 38.32 93 ALA B CA 1
ATOM 3034 C C . ALA B 1 93 ? 41.499 38.627 64.709 1.00 41.90 93 ALA B C 1
ATOM 3035 O O . ALA B 1 93 ? 42.458 38.289 65.421 1.00 39.01 93 ALA B O 1
ATOM 3037 N N . LEU B 1 94 ? 41.028 37.863 63.721 1.00 38.85 94 LEU B N 1
ATOM 3038 C CA . LEU B 1 94 ? 41.677 36.575 63.387 1.00 42.88 94 LEU B CA 1
ATOM 3039 C C . LEU B 1 94 ? 43.091 36.697 62.819 1.00 43.00 94 LEU B C 1
ATOM 3040 O O . LEU B 1 94 ? 43.928 35.814 63.043 1.00 41.21 94 LEU B O 1
ATOM 3045 N N . LYS B 1 95 ? 43.341 37.737 62.026 1.00 40.09 95 LYS B N 1
ATOM 3046 C CA . LYS B 1 95 ? 44.683 37.997 61.551 1.00 46.98 95 LYS B CA 1
ATOM 3047 C C . LYS B 1 95 ? 45.635 38.319 62.707 1.00 43.57 95 LYS B C 1
ATOM 3048 O O . LYS B 1 95 ? 46.755 37.819 62.732 1.00 45.71 95 LYS B O 1
ATOM 3054 N N . ASP B 1 96 ? 45.189 39.129 63.667 1.00 42.26 96 ASP B N 1
ATOM 3055 C CA . ASP B 1 96 ? 46.040 39.416 64.832 1.00 60.28 96 ASP B CA 1
ATOM 3056 C C . ASP B 1 96 ? 46.290 38.174 65.697 1.00 51.74 96 ASP B C 1
ATOM 3057 O O . ASP B 1 96 ? 47.404 37.955 66.163 1.00 46.72 96 ASP B O 1
ATOM 3062 N N . MET B 1 97 ? 45.270 37.351 65.908 1.00 42.02 97 MET B N 1
ATOM 3063 C CA . MET B 1 97 ? 45.495 36.076 66.601 1.00 44.88 97 MET B CA 1
ATOM 3064 C C . MET B 1 97 ? 46.521 35.218 65.853 1.00 44.93 97 MET B C 1
ATOM 3065 O O . MET B 1 97 ? 47.462 34.675 66.442 1.00 46.71 97 MET B O 1
ATOM 3070 N N . ASN B 1 98 ? 46.346 35.115 64.541 1.00 45.06 98 ASN B N 1
ATOM 3071 C CA . ASN B 1 98 ? 47.282 34.390 63.676 1.00 47.41 98 ASN B CA 1
ATOM 3072 C C . ASN B 1 98 ? 48.731 34.947 63.703 1.00 49.95 98 ASN B C 1
ATOM 3073 O O . ASN B 1 98 ? 49.692 34.172 63.762 1.00 52.17 98 ASN B O 1
ATOM 3078 N N . ASP B 1 99 ? 48.892 36.271 63.661 1.00 49.83 99 ASP B N 1
ATOM 3079 C CA . ASP B 1 99 ? 50.237 36.870 63.678 1.00 52.41 99 ASP B CA 1
ATOM 3080 C C . ASP B 1 99 ? 50.949 36.504 64.970 1.00 53.51 99 ASP B C 1
ATOM 3081 O O . ASP B 1 99 ? 52.125 36.137 64.965 1.00 56.17 99 ASP B O 1
ATOM 3086 N N . MET B 1 100 ? 50.217 36.619 66.077 1.00 53.67 100 MET B N 1
ATOM 3087 C CA . MET B 1 100 ? 50.756 36.320 67.404 1.00 59.34 100 MET B CA 1
ATOM 3088 C C . MET B 1 100 ? 51.180 34.866 67.538 1.00 53.78 100 MET B C 1
ATOM 3089 O O . MET B 1 100 ? 52.277 34.567 68.004 1.00 56.16 100 MET B O 1
ATOM 3094 N N . ALA B 1 101 ? 50.311 33.956 67.123 1.00 52.42 101 ALA B N 1
ATOM 3095 C CA . ALA B 1 101 ? 50.665 32.545 67.108 1.00 62.37 101 ALA B CA 1
ATOM 3096 C C . ALA B 1 101 ? 51.891 32.283 66.237 1.00 56.80 101 ALA B C 1
ATOM 3097 O O . ALA B 1 101 ? 52.801 31.529 66.626 1.00 59.09 101 ALA B O 1
ATOM 3099 N N . VAL B 1 102 ? 51.943 32.911 65.065 1.00 56.98 102 VAL B N 1
ATOM 3100 C CA . VAL B 1 102 ? 53.099 32.716 64.198 1.00 59.97 102 VAL B CA 1
ATOM 3101 C C . VAL B 1 102 ? 54.388 33.249 64.836 1.00 62.43 102 VAL B C 1
ATOM 3102 O O . VAL B 1 102 ? 55.443 32.615 64.752 1.00 65.27 102 VAL B O 1
ATOM 3106 N N . SER B 1 103 ? 54.298 34.409 65.475 1.00 61.50 103 SER B N 1
ATOM 3107 C CA . SER B 1 103 ? 55.497 35.165 65.818 1.00 63.99 103 SER B CA 1
ATOM 3108 C C . SER B 1 103 ? 55.921 35.122 67.293 1.00 64.61 103 SER B C 1
ATOM 3109 O O . SER B 1 103 ? 57.023 35.515 67.626 1.00 67.16 103 SER B O 1
ATOM 3112 N N . ARG B 1 104 ? 55.034 34.651 68.162 1.00 69.40 104 ARG B N 1
ATOM 3113 C CA . ARG B 1 104 ? 55.307 34.611 69.593 1.00 68.69 104 ARG B CA 1
ATOM 3114 C C . ARG B 1 104 ? 56.378 33.596 69.957 1.00 73.05 104 ARG B C 1
ATOM 3115 O O . ARG B 1 104 ? 56.520 32.559 69.307 1.00 74.98 104 ARG B O 1
ATOM 3123 N N . ALA B 1 105 ? 57.147 33.921 70.990 1.00 74.92 105 ALA B N 1
ATOM 3124 C CA . ALA B 1 105 ? 58.177 33.024 71.497 1.00 75.58 105 ALA B CA 1
ATOM 3125 C C . ALA B 1 105 ? 57.551 31.752 72.074 1.00 73.54 105 ALA B C 1
ATOM 3126 O O . ALA B 1 105 ? 56.385 31.757 72.485 1.00 68.44 105 ALA B O 1
ATOM 3128 N N . LEU B 1 126 ? 44.391 31.024 57.933 1.00 89.75 126 LEU B N 1
ATOM 3129 C CA . LEU B 1 126 ? 43.217 30.457 58.590 1.00 86.31 126 LEU B CA 1
ATOM 3130 C C . LEU B 1 126 ? 42.134 31.513 58.869 1.00 83.17 126 LEU B C 1
ATOM 3131 O O . LEU B 1 126 ? 40.961 31.174 59.064 1.00 78.61 126 LEU B O 1
ATOM 3136 N N . ALA B 1 127 ? 42.522 32.787 58.874 1.00 82.60 127 ALA B N 1
ATOM 3137 C CA . ALA B 1 127 ? 41.553 33.885 58.985 1.00 84.85 127 ALA B CA 1
ATOM 3138 C C . ALA B 1 127 ? 40.683 33.921 57.731 1.00 83.61 127 ALA B C 1
ATOM 3139 O O . ALA B 1 127 ? 39.492 34.241 57.760 1.00 76.25 127 ALA B O 1
ATOM 3141 N N . ASP B 1 128 ? 41.328 33.591 56.622 1.00 87.23 128 ASP B N 1
ATOM 3142 C CA . ASP B 1 128 ? 40.696 33.440 55.325 1.00 84.86 128 ASP B CA 1
ATOM 3143 C C . ASP B 1 128 ? 39.593 32.375 55.330 1.00 77.04 128 ASP B C 1
ATOM 3144 O O . ASP B 1 128 ? 38.527 32.582 54.751 1.00 76.83 128 ASP B O 1
ATOM 3149 N N . LEU B 1 129 ? 39.843 31.245 55.987 1.00 72.74 129 LEU B N 1
ATOM 3150 C CA . LEU B 1 129 ? 38.837 30.187 56.066 1.00 72.62 129 LEU B CA 1
ATOM 3151 C C . LEU B 1 129 ? 37.778 30.446 57.144 1.00 71.02 129 LEU B C 1
ATOM 3152 O O . LEU B 1 129 ? 36.582 30.337 56.877 1.00 75.27 129 LEU B O 1
ATOM 3157 N N . THR B 1 130 ? 38.202 30.822 58.345 1.00 60.84 130 THR B N 1
ATOM 3158 C CA . THR B 1 130 ? 37.254 30.972 59.446 1.00 56.90 130 THR B CA 1
ATOM 3159 C C . THR B 1 130 ? 36.566 32.346 59.533 1.00 47.65 130 THR B C 1
ATOM 3160 O O . THR B 1 130 ? 35.482 32.454 60.086 1.00 45.84 130 THR B O 1
ATOM 3164 N N . GLY B 1 131 ? 37.174 33.380 58.962 1.00 45.61 131 GLY B N 1
ATOM 3165 C CA . GLY B 1 131 ? 36.629 34.729 59.055 1.00 40.14 131 GLY B CA 1
ATOM 3166 C C . GLY B 1 131 ? 35.300 34.975 58.367 1.00 47.34 131 GLY B C 1
ATOM 3167 O O . GLY B 1 131 ? 34.709 36.055 58.507 1.00 48.27 131 GLY B O 1
ATOM 3168 N N . SER B 1 132 ? 34.803 33.993 57.626 1.00 51.69 132 SER B N 1
ATOM 3169 C CA . SER B 1 132 ? 33.504 34.189 56.970 1.00 55.83 132 SER B CA 1
ATOM 3170 C C . SER B 1 132 ? 32.487 33.074 57.236 1.00 52.22 132 SER B C 1
ATOM 3171 O O . SER B 1 132 ? 31.386 33.072 56.652 1.00 55.34 132 SER B O 1
ATOM 3174 N N . ILE B 1 133 ? 32.848 32.144 58.117 1.00 39.48 133 ILE B N 1
ATOM 3175 C CA . ILE B 1 133 ? 31.924 31.098 58.536 1.00 40.92 133 ILE B CA 1
ATOM 3176 C C . ILE B 1 133 ? 30.774 31.704 59.350 1.00 40.02 133 ILE B C 1
ATOM 3177 O O . ILE B 1 133 ? 31.005 32.458 60.304 1.00 35.48 133 ILE B O 1
ATOM 3182 N N . PRO B 1 134 ? 29.519 31.394 58.970 1.00 41.63 134 PRO B N 1
ATOM 3183 C CA . PRO B 1 134 ? 28.405 31.861 59.806 1.00 33.57 134 PRO B CA 1
ATOM 3184 C C . PRO B 1 134 ? 28.600 31.428 61.279 1.00 31.82 134 PRO B C 1
ATOM 3185 O O . PRO B 1 134 ? 28.949 30.272 61.574 1.00 31.02 134 PRO B O 1
ATOM 3189 N N . GLY B 1 135 ? 28.369 32.366 62.195 1.00 28.19 135 GLY B N 1
ATOM 3190 C CA . GLY B 1 135 ? 28.565 32.100 63.603 1.00 28.80 135 GLY B CA 1
ATOM 3191 C C . GLY B 1 135 ? 29.872 32.687 64.105 1.00 31.70 135 GLY B C 1
ATOM 3192 O O . GLY B 1 135 ? 30.063 32.843 65.327 1.00 28.96 135 GLY B O 1
ATOM 3193 N N . ILE B 1 136 ? 30.774 33.017 63.187 1.00 27.26 136 ILE B N 1
ATOM 3194 C CA . ILE B 1 136 ? 32.070 33.600 63.575 1.00 29.88 136 ILE B CA 1
ATOM 3195 C C . ILE B 1 136 ? 31.924 34.915 64.364 1.00 32.55 136 ILE B C 1
ATOM 3196 O O . ILE B 1 136 ? 32.695 35.201 65.283 1.00 30.34 136 ILE B O 1
ATOM 3201 N N . ASP B 1 137 ? 30.932 35.716 64.013 1.00 27.93 137 ASP B N 1
ATOM 3202 C CA . ASP B 1 137 ? 30.716 36.982 64.701 1.00 29.66 137 ASP B CA 1
ATOM 3203 C C . ASP B 1 137 ? 30.339 36.777 66.166 1.00 31.01 137 ASP B C 1
ATOM 3204 O O . ASP B 1 137 ? 30.825 37.494 67.047 1.00 28.00 137 ASP B O 1
ATOM 3209 N N . GLU B 1 138 ? 29.446 35.821 66.406 1.00 28.49 138 GLU B N 1
ATOM 3210 C CA . GLU B 1 138 ? 29.039 35.467 67.759 1.00 29.58 138 GLU B CA 1
ATOM 3211 C C . GLU B 1 138 ? 30.191 34.833 68.556 1.00 28.37 138 GLU B C 1
ATOM 3212 O O . GLU B 1 138 ? 30.400 35.156 69.723 1.00 25.32 138 GLU B O 1
ATOM 3218 N N . ALA B 1 139 ? 30.923 33.922 67.930 1.00 25.97 139 ALA B N 1
ATOM 3219 C CA . ALA B 1 139 ? 32.120 33.343 68.544 1.00 28.49 139 ALA B CA 1
ATOM 3220 C C . ALA B 1 139 ? 33.086 34.442 69.029 1.00 31.28 139 ALA B C 1
ATOM 3221 O O . ALA B 1 139 ? 33.539 34.419 70.169 1.00 31.72 139 ALA B O 1
ATOM 3223 N N . LEU B 1 140 ? 33.396 35.414 68.167 1.00 28.75 140 LEU B N 1
ATOM 3224 C CA . LEU B 1 140 ? 34.336 36.476 68.532 1.00 27.25 140 LEU B CA 1
ATOM 3225 C C . LEU B 1 140 ? 33.777 37.455 69.577 1.00 32.64 140 LEU B C 1
ATOM 3226 O O . LEU B 1 140 ? 34.524 37.952 70.427 1.00 31.22 140 LEU B O 1
ATOM 3231 N N . SER B 1 141 ? 32.472 37.726 69.515 1.00 25.14 141 SER B N 1
ATOM 3232 C CA . SER B 1 141 ? 31.834 38.582 70.511 1.00 27.55 141 SER B CA 1
ATOM 3233 C C . SER B 1 141 ? 31.928 37.911 71.878 1.00 30.18 141 SER B C 1
ATOM 3234 O O . SER B 1 141 ? 32.179 38.557 72.899 1.00 25.89 141 SER B O 1
ATOM 3237 N N . PHE B 1 142 ? 31.772 36.596 71.868 1.00 30.31 142 PHE B N 1
ATOM 3238 C CA . PHE B 1 142 ? 31.864 35.823 73.079 1.00 29.09 142 PHE B CA 1
ATOM 3239 C C . PHE B 1 142 ? 33.294 35.778 73.626 1.00 30.58 142 PHE B C 1
ATOM 3240 O O . PHE B 1 142 ? 33.504 35.803 74.849 1.00 31.10 142 PHE B O 1
ATOM 3248 N N . MET B 1 143 ? 34.269 35.660 72.738 1.00 27.78 143 MET B N 1
ATOM 3249 C CA . MET B 1 143 ? 35.662 35.712 73.178 1.00 30.72 143 MET B CA 1
ATOM 3250 C C . MET B 1 143 ? 35.966 37.028 73.861 1.00 32.11 143 MET B C 1
ATOM 3251 O O . MET B 1 143 ? 36.686 37.054 74.846 1.00 34.45 143 MET B O 1
ATOM 3256 N N . GLU B 1 144 ? 35.426 38.118 73.340 1.00 28.15 144 GLU B N 1
ATOM 3257 C CA . GLU B 1 144 ? 35.612 39.409 73.979 1.00 31.64 144 GLU B CA 1
ATOM 3258 C C . GLU B 1 144 ? 35.046 39.374 75.407 1.00 31.97 144 GLU B C 1
ATOM 3259 O O . GLU B 1 144 ? 35.718 39.785 76.354 1.00 34.12 144 GLU B O 1
ATOM 3265 N N . VAL B 1 145 ? 33.831 38.856 75.570 1.00 27.82 145 VAL B N 1
ATOM 3266 C CA . VAL B 1 145 ? 33.244 38.735 76.905 1.00 27.86 145 VAL B CA 1
ATOM 3267 C C . VAL B 1 145 ? 34.136 37.919 77.845 1.00 32.49 145 VAL B C 1
ATOM 3268 O O . VAL B 1 145 ? 34.294 38.261 79.032 1.00 34.06 145 VAL B O 1
ATOM 3272 N N . MET B 1 146 ? 34.700 36.834 77.323 1.00 29.10 146 MET B N 1
ATOM 3273 C CA . MET B 1 146 ? 35.523 35.964 78.142 1.00 31.92 146 MET B CA 1
ATOM 3274 C C . MET B 1 146 ? 36.791 36.695 78.553 1.00 35.88 146 MET B C 1
ATOM 3275 O O . MET B 1 146 ? 37.271 36.504 79.653 1.00 37.65 146 MET B O 1
ATOM 3280 N N . LYS B 1 147 ? 37.351 37.514 77.671 1.00 36.01 147 LYS B N 1
ATOM 3281 C CA . LYS B 1 147 ? 38.550 38.237 78.084 1.00 42.62 147 LYS B CA 1
ATOM 3282 C C . LYS B 1 147 ? 38.273 39.207 79.241 1.00 42.08 147 LYS B C 1
ATOM 3283 O O . LYS B 1 147 ? 39.091 39.317 80.165 1.00 41.64 147 LYS B O 1
ATOM 3289 N N . HIS B 1 148 ? 37.114 39.860 79.234 1.00 40.20 148 HIS B N 1
ATOM 3290 C CA . HIS B 1 148 ? 36.733 40.729 80.358 1.00 41.05 148 HIS B CA 1
ATOM 3291 C C . HIS B 1 148 ? 36.476 39.953 81.653 1.00 41.58 148 HIS B C 1
ATOM 3292 O O . HIS B 1 148 ? 36.926 40.354 82.734 1.00 44.49 148 HIS B O 1
ATOM 3299 N N . ILE B 1 149 ? 35.761 38.840 81.538 1.00 37.27 149 ILE B N 1
ATOM 3300 C CA . ILE B 1 149 ? 35.575 37.910 82.644 1.00 48.76 149 ILE B CA 1
ATOM 3301 C C . ILE B 1 149 ? 36.900 37.495 83.272 1.00 52.50 149 ILE B C 1
ATOM 3302 O O . ILE B 1 149 ? 37.069 37.568 84.481 1.00 52.15 149 ILE B O 1
ATOM 3307 N N . LYS B 1 150 ? 37.835 37.060 82.437 1.00 52.66 150 LYS B N 1
ATOM 3308 C CA . LYS B 1 150 ? 39.162 36.668 82.898 1.00 53.23 150 LYS B CA 1
ATOM 3309 C C . LYS B 1 150 ? 39.881 37.825 83.596 1.00 56.10 150 LYS B C 1
ATOM 3310 O O . LYS B 1 150 ? 40.520 37.635 84.639 1.00 59.64 150 LYS B O 1
ATOM 3316 N N . ARG B 1 151 ? 39.782 39.019 83.022 1.00 49.61 151 ARG B N 1
ATOM 3317 C CA . ARG B 1 151 ? 40.457 40.189 83.569 1.00 58.25 151 ARG B CA 1
ATOM 3318 C C . ARG B 1 151 ? 39.853 40.694 84.882 1.00 61.55 151 ARG B C 1
ATOM 3319 O O . ARG B 1 151 ? 40.547 41.338 85.672 1.00 61.06 151 ARG B O 1
ATOM 3327 N N . GLN B 1 152 ? 38.573 40.405 85.114 1.00 57.75 152 GLN B N 1
ATOM 3328 C CA . GLN B 1 152 ? 37.953 40.665 86.415 1.00 64.60 152 GLN B CA 1
ATOM 3329 C C . GLN B 1 152 ? 38.774 40.061 87.548 1.00 70.21 152 GLN B C 1
ATOM 3330 O O . GLN B 1 152 ? 38.858 40.620 88.645 1.00 71.86 152 GLN B O 1
ATOM 3336 N N . GLU B 1 153 ? 39.359 38.898 87.274 1.00 76.54 153 GLU B N 1
ATOM 3337 C CA . GLU B 1 153 ? 40.014 38.089 88.295 1.00 82.79 153 GLU B CA 1
ATOM 3338 C C . GLU B 1 153 ? 41.527 38.039 88.100 1.00 81.46 153 GLU B C 1
ATOM 3339 O O . GLU B 1 153 ? 42.245 38.930 88.547 1.00 82.96 153 GLU B O 1
ATOM 3345 N N . THR B 1 159 ? 40.153 46.548 81.525 1.00 49.44 159 THR B N 1
ATOM 3346 C CA . THR B 1 159 ? 38.708 46.278 81.493 1.00 53.73 159 THR B CA 1
ATOM 3347 C C . THR B 1 159 ? 37.873 47.431 82.082 1.00 51.85 159 THR B C 1
ATOM 3348 O O . THR B 1 159 ? 38.398 48.471 82.489 1.00 57.84 159 THR B O 1
ATOM 3352 N N . PHE B 1 160 ? 36.569 47.210 82.144 1.00 41.07 160 PHE B N 1
ATOM 3353 C CA . PHE B 1 160 ? 35.594 48.244 82.412 1.00 42.08 160 PHE B CA 1
ATOM 3354 C C . PHE B 1 160 ? 34.720 47.771 83.552 1.00 37.07 160 PHE B C 1
ATOM 3355 O O . PHE B 1 160 ? 34.692 46.586 83.851 1.00 42.87 160 PHE B O 1
ATOM 3363 N N . ASP B 1 161 ? 33.992 48.687 84.178 1.00 33.78 161 ASP B N 1
ATOM 3364 C CA . ASP B 1 161 ? 33.029 48.309 85.201 1.00 36.84 161 ASP B CA 1
ATOM 3365 C C . ASP B 1 161 ? 31.747 47.729 84.622 1.00 37.32 161 ASP B C 1
ATOM 3366 O O . ASP B 1 161 ? 31.148 46.830 85.209 1.00 36.66 161 ASP B O 1
ATOM 3371 N N . THR B 1 162 ? 31.311 48.276 83.497 1.00 33.56 162 THR B N 1
ATOM 3372 C CA . THR B 1 162 ? 30.028 47.881 82.914 1.00 32.19 162 THR B CA 1
ATOM 3373 C C . THR B 1 162 ? 30.149 47.884 81.398 1.00 37.38 162 THR B C 1
ATOM 3374 O O . THR B 1 162 ? 30.716 48.804 80.822 1.00 32.94 162 THR B O 1
ATOM 3378 N N . VAL B 1 163 ? 29.619 46.839 80.770 1.00 34.29 163 VAL B N 1
ATOM 3379 C CA . VAL B 1 163 ? 29.632 46.694 79.324 1.00 30.64 163 VAL B CA 1
ATOM 3380 C C . VAL B 1 163 ? 28.176 46.750 78.848 1.00 28.75 163 VAL B C 1
ATOM 3381 O O . VAL B 1 163 ? 27.291 46.081 79.408 1.00 28.11 163 VAL B O 1
ATOM 3385 N N . ILE B 1 164 ? 27.929 47.574 77.843 1.00 26.00 164 ILE B N 1
ATOM 3386 C CA . ILE B 1 164 ? 26.610 47.666 77.219 1.00 29.87 164 ILE B CA 1
ATOM 3387 C C . ILE B 1 164 ? 26.742 47.094 75.809 1.00 27.98 164 ILE B C 1
ATOM 3388 O O . ILE B 1 164 ? 27.652 47.462 75.074 1.00 27.34 164 ILE B O 1
ATOM 3393 N N . PHE B 1 165 ? 25.868 46.171 75.445 1.00 24.26 165 PHE B N 1
ATOM 3394 C CA . PHE B 1 165 ? 25.987 45.547 74.125 1.00 21.43 165 PHE B CA 1
ATOM 3395 C C . PHE B 1 165 ? 24.938 46.141 73.227 1.00 20.87 165 PHE B C 1
ATOM 3396 O O . PHE B 1 165 ? 23.748 46.070 73.516 1.00 23.26 165 PHE B O 1
ATOM 3404 N N . ASP B 1 166 ? 25.394 46.713 72.134 1.00 22.10 166 ASP B N 1
ATOM 3405 C CA . ASP B 1 166 ? 24.488 47.137 71.073 1.00 24.51 166 ASP B CA 1
ATOM 3406 C C . ASP B 1 166 ? 24.378 45.926 70.126 1.00 26.22 166 ASP B C 1
ATOM 3407 O O . ASP B 1 166 ? 25.283 45.641 69.359 1.00 26.06 166 ASP B O 1
ATOM 3412 N N . THR B 1 167 ? 23.297 45.169 70.243 1.00 19.61 167 THR B N 1
ATOM 3413 C CA . THR B 1 167 ? 23.267 43.822 69.681 1.00 26.28 167 THR B CA 1
ATOM 3414 C C . THR B 1 167 ? 22.726 43.792 68.253 1.00 28.40 167 THR B C 1
ATOM 3415 O O . THR B 1 167 ? 22.152 44.763 67.787 1.00 22.95 167 THR B O 1
ATOM 3419 N N . ALA B 1 168 ? 22.947 42.680 67.550 1.00 24.84 168 ALA B N 1
ATOM 3420 C CA . ALA B 1 168 ? 22.344 42.445 66.246 1.00 23.93 168 ALA B CA 1
ATOM 3421 C C . ALA B 1 168 ? 20.854 42.222 66.449 1.00 23.99 168 ALA B C 1
ATOM 3422 O O . ALA B 1 168 ? 20.423 41.962 67.553 1.00 23.55 168 ALA B O 1
ATOM 3424 N N . PRO B 1 169 ? 20.061 42.325 65.375 1.00 25.03 169 PRO B N 1
ATOM 3425 C CA . PRO B 1 169 ? 18.629 42.041 65.518 1.00 24.70 169 PRO B CA 1
ATOM 3426 C C . PRO B 1 169 ? 18.358 40.663 66.101 1.00 24.98 169 PRO B C 1
ATOM 3427 O O . PRO B 1 169 ? 19.173 39.738 66.007 1.00 29.30 169 PRO B O 1
ATOM 3431 N N . THR B 1 170 ? 17.185 40.566 66.702 1.00 22.20 170 THR B N 1
ATOM 3432 C CA . THR B 1 170 ? 16.702 39.434 67.485 1.00 21.22 170 THR B CA 1
ATOM 3433 C C . THR B 1 170 ? 17.293 38.047 67.216 1.00 27.26 170 THR B C 1
ATOM 3434 O O . THR B 1 170 ? 17.818 37.401 68.126 1.00 27.03 170 THR B O 1
ATOM 3438 N N . GLY B 1 171 ? 17.117 37.554 66.003 1.00 23.42 171 GLY B N 1
ATOM 3439 C CA . GLY B 1 171 ? 17.393 36.163 65.682 1.00 28.28 171 GLY B CA 1
ATOM 3440 C C . GLY B 1 171 ? 18.807 35.755 66.062 1.00 30.47 171 GLY B C 1
ATOM 3441 O O . GLY B 1 171 ? 19.031 34.748 66.742 1.00 31.14 171 GLY B O 1
ATOM 3442 N N . HIS B 1 172 ? 19.762 36.584 65.684 1.00 21.06 172 HIS B N 1
ATOM 3443 C CA . HIS B 1 172 ? 21.150 36.241 65.882 1.00 26.13 172 HIS B CA 1
ATOM 3444 C C . HIS B 1 172 ? 21.596 36.582 67.303 1.00 26.42 172 HIS B C 1
ATOM 3445 O O . HIS B 1 172 ? 22.564 36.041 67.793 1.00 27.70 172 HIS B O 1
ATOM 3452 N N . THR B 1 173 ? 20.886 37.492 67.954 1.00 24.72 173 THR B N 1
ATOM 3453 C CA . THR B 1 173 ? 21.242 37.845 69.322 1.00 24.20 173 THR B CA 1
ATOM 3454 C C . THR B 1 173 ? 20.780 36.723 70.250 1.00 23.12 173 THR B C 1
ATOM 3455 O O . THR B 1 173 ? 21.448 36.425 71.221 1.00 22.58 173 THR B O 1
ATOM 3459 N N . LEU B 1 174 ? 19.662 36.067 69.929 1.00 21.31 174 LEU B N 1
ATOM 3460 C CA . LEU B 1 174 ? 19.271 34.851 70.651 1.00 25.44 174 LEU B CA 1
ATOM 3461 C C . LEU B 1 174 ? 20.337 33.746 70.540 1.00 25.43 174 LEU B C 1
ATOM 3462 O O . LEU B 1 174 ? 20.597 32.994 71.535 1.00 23.45 174 LEU B O 1
ATOM 3467 N N . ARG B 1 175 ? 20.967 33.630 69.375 1.00 22.71 175 ARG B N 1
ATOM 3468 C CA . ARG B 1 175 ? 22.026 32.615 69.206 1.00 29.00 175 ARG B CA 1
ATOM 3469 C C . ARG B 1 175 ? 23.217 32.964 70.099 1.00 28.09 175 ARG B C 1
ATOM 3470 O O . ARG B 1 175 ? 23.822 32.101 70.735 1.00 28.07 175 ARG B O 1
ATOM 3478 N N . PHE B 1 176 ? 23.584 34.233 70.078 1.00 26.21 176 PHE B N 1
ATOM 3479 C CA . PHE B 1 176 ? 24.650 34.704 70.941 1.00 25.70 176 PHE B CA 1
ATOM 3480 C C . PHE B 1 176 ? 24.378 34.363 72.418 1.00 28.65 176 PHE B C 1
ATOM 3481 O O . PHE B 1 176 ? 25.233 33.821 73.079 1.00 26.38 176 PHE B O 1
ATOM 3489 N N . LEU B 1 177 ? 23.179 34.660 72.912 1.00 25.02 177 LEU B N 1
ATOM 3490 C CA . LEU B 1 177 ? 22.833 34.387 74.312 1.00 29.03 177 LEU B CA 1
ATOM 3491 C C . LEU B 1 177 ? 22.712 32.908 74.630 1.00 31.29 177 LEU B C 1
ATOM 3492 O O . LEU B 1 177 ? 22.910 32.509 75.766 1.00 31.42 177 LEU B O 1
ATOM 3497 N N . GLN B 1 178 ? 22.382 32.083 73.635 1.00 28.15 178 GLN B N 1
ATOM 3498 C CA . GLN B 1 178 ? 22.381 30.641 73.848 1.00 32.56 178 GLN B CA 1
ATOM 3499 C C . GLN B 1 178 ? 23.797 30.101 74.010 1.00 32.56 178 GLN B C 1
ATOM 3500 O O . GLN B 1 178 ? 24.004 29.013 74.528 1.00 30.49 178 GLN B O 1
ATOM 3506 N N . LEU B 1 179 ? 24.775 30.837 73.506 1.00 30.07 179 LEU B N 1
ATOM 3507 C CA . LEU B 1 179 ? 26.089 30.243 73.294 1.00 32.79 179 LEU B CA 1
ATOM 3508 C C . LEU B 1 179 ? 26.750 29.711 74.582 1.00 32.35 179 LEU B C 1
ATOM 3509 O O . LEU B 1 179 ? 27.313 28.622 74.575 1.00 33.94 179 LEU B O 1
ATOM 3514 N N . PRO B 1 180 ? 26.654 30.458 75.692 1.00 28.26 180 PRO B N 1
ATOM 3515 C CA . PRO B 1 180 ? 27.294 29.947 76.912 1.00 33.92 180 PRO B CA 1
ATOM 3516 C C . PRO B 1 180 ? 26.733 28.582 77.289 1.00 35.87 180 PRO B C 1
ATOM 3517 O O . PRO B 1 180 ? 27.470 27.681 77.706 1.00 34.30 180 PRO B O 1
ATOM 3521 N N . ASN B 1 181 ? 25.420 28.435 77.142 1.00 33.14 181 ASN B N 1
ATOM 3522 C CA . ASN B 1 181 ? 24.731 27.197 77.527 1.00 35.78 181 ASN B CA 1
ATOM 3523 C C . ASN B 1 181 ? 25.083 26.074 76.569 1.00 38.44 181 ASN B C 1
ATOM 3524 O O . ASN B 1 181 ? 25.234 24.936 76.954 1.00 33.29 181 ASN B O 1
ATOM 3529 N N . THR B 1 182 ? 25.196 26.415 75.289 1.00 35.00 182 THR B N 1
ATOM 3530 C CA . THR B 1 182 ? 25.535 25.432 74.273 1.00 39.87 182 THR B CA 1
ATOM 3531 C C . THR B 1 182 ? 26.985 24.999 74.405 1.00 37.92 182 THR B C 1
ATOM 3532 O O . THR B 1 182 ? 27.295 23.814 74.304 1.00 42.64 182 THR B O 1
ATOM 3536 N N . LEU B 1 183 ? 27.873 25.966 74.613 1.00 38.40 183 LEU B N 1
ATOM 3537 C CA . LEU B 1 183 ? 29.260 25.668 74.950 1.00 43.64 183 LEU B CA 1
ATOM 3538 C C . LEU B 1 183 ? 29.349 24.700 76.143 1.00 50.33 183 LEU B C 1
ATOM 3539 O O . LEU B 1 183 ? 29.939 23.620 76.047 1.00 46.30 183 LEU B O 1
ATOM 3544 N N . SER B 1 184 ? 28.747 25.081 77.261 1.00 41.45 184 SER B N 1
ATOM 3545 C CA . SER B 1 184 ? 28.785 24.230 78.442 1.00 41.70 184 SER B CA 1
ATOM 3546 C C . SER B 1 184 ? 28.337 22.784 78.151 1.00 48.84 184 SER B C 1
ATOM 3547 O O . SER B 1 184 ? 29.003 21.824 78.561 1.00 57.52 184 SER B O 1
ATOM 3550 N N . LYS B 1 185 ? 27.211 22.633 77.463 1.00 41.30 185 LYS B N 1
ATOM 3551 C CA . LYS B 1 185 ? 26.626 21.315 77.218 1.00 44.45 185 LYS B CA 1
ATOM 3552 C C . LYS B 1 185 ? 27.471 20.481 76.274 1.00 52.28 185 LYS B C 1
ATOM 3553 O O . LYS B 1 185 ? 27.501 19.245 76.383 1.00 54.18 185 LYS B O 1
ATOM 3559 N N . LEU B 1 186 ? 28.131 21.148 75.330 1.00 48.74 186 LEU B N 1
ATOM 3560 C CA . LEU B 1 186 ? 29.013 20.443 74.410 1.00 56.23 186 LEU B CA 1
ATOM 3561 C C . LEU B 1 186 ? 30.146 19.824 75.182 1.00 58.62 186 LEU B C 1
ATOM 3562 O O . LEU B 1 186 ? 30.502 18.672 74.942 1.00 57.51 186 LEU B O 1
ATOM 3567 N N . LEU B 1 187 ? 30.698 20.582 76.127 1.00 60.88 187 LEU B N 1
ATOM 3568 C CA . LEU B 1 187 ? 31.844 20.114 76.917 1.00 63.12 187 LEU B CA 1
ATOM 3569 C C . LEU B 1 187 ? 31.512 18.948 77.849 1.00 68.02 187 LEU B C 1
ATOM 3570 O O . LEU B 1 187 ? 32.397 18.188 78.225 1.00 72.31 187 LEU B O 1
ATOM 3575 N N . GLU B 1 188 ? 30.238 18.799 78.204 1.00 71.45 188 GLU B N 1
ATOM 3576 C CA . GLU B 1 188 ? 29.799 17.652 79.005 1.00 78.99 188 GLU B CA 1
ATOM 3577 C C . GLU B 1 188 ? 29.381 16.466 78.124 1.00 80.08 188 GLU B C 1
ATOM 3578 O O . GLU B 1 188 ? 29.707 15.322 78.428 1.00 82.80 188 GLU B O 1
ATOM 3584 N N . LYS B 1 189 ? 28.657 16.738 77.039 1.00 76.34 189 LYS B N 1
ATOM 3585 C CA . LYS B 1 189 ? 28.330 15.697 76.060 1.00 74.51 189 LYS B CA 1
ATOM 3586 C C . LYS B 1 189 ? 29.600 15.091 75.460 1.00 75.50 189 LYS B C 1
ATOM 3587 O O . LYS B 1 189 ? 29.753 13.866 75.400 1.00 76.08 189 LYS B O 1
ATOM 3593 N N . PHE B 1 190 ? 30.511 15.959 75.026 1.00 77.49 190 PHE B N 1
ATOM 3594 C CA . PHE B 1 190 ? 31.704 15.537 74.294 1.00 81.93 190 PHE B CA 1
ATOM 3595 C C . PHE B 1 190 ? 32.966 15.622 75.157 1.00 87.40 190 PHE B C 1
ATOM 3596 O O . PHE B 1 190 ? 34.080 15.756 74.643 1.00 89.08 190 PHE B O 1
ATOM 3604 N N . GLY B 1 191 ? 32.787 15.534 76.472 1.00 87.87 191 GLY B N 1
ATOM 3605 C CA . GLY B 1 191 ? 33.898 15.642 77.400 1.00 87.36 191 GLY B CA 1
ATOM 3606 C C . GLY B 1 191 ? 34.893 14.494 77.321 1.00 87.28 191 GLY B C 1
ATOM 3607 O O . GLY B 1 191 ? 36.067 14.652 77.669 1.00 86.05 191 GLY B O 1
ATOM 3608 N N . GLU B 1 192 ? 34.430 13.333 76.875 1.00 85.83 192 GLU B N 1
ATOM 3609 C CA . GLU B 1 192 ? 35.323 12.198 76.707 1.00 91.53 192 GLU B CA 1
ATOM 3610 C C . GLU B 1 192 ? 36.068 12.312 75.380 1.00 92.69 192 GLU B C 1
ATOM 3611 O O . GLU B 1 192 ? 35.454 12.388 74.311 1.00 91.27 192 GLU B O 1
ATOM 3617 N N . ILE B 1 193 ? 37.396 12.330 75.457 1.00 94.34 193 ILE B N 1
ATOM 3618 C CA . ILE B 1 193 ? 38.212 12.583 74.277 1.00 92.34 193 ILE B CA 1
ATOM 3619 C C . ILE B 1 193 ? 39.677 12.168 74.469 1.00 95.48 193 ILE B C 1
ATOM 3620 O O . ILE B 1 193 ? 40.018 11.412 75.388 1.00 99.36 193 ILE B O 1
ATOM 3625 N N . VAL B 1 210 ? 50.834 21.989 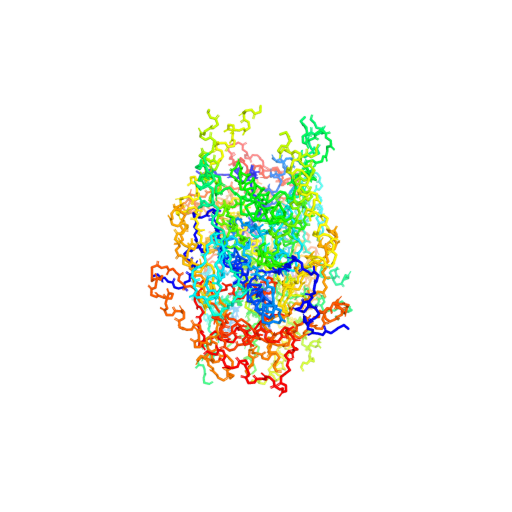73.959 1.00 88.82 210 VAL B N 1
ATOM 3626 C CA . VAL B 1 210 ? 49.687 22.666 74.566 1.00 87.17 210 VAL B CA 1
ATOM 3627 C C . VAL B 1 210 ? 48.815 21.701 75.370 1.00 86.67 210 VAL B C 1
ATOM 3628 O O . VAL B 1 210 ? 48.431 20.635 74.884 1.00 87.85 210 VAL B O 1
ATOM 3632 N N . ASP B 1 211 ? 48.503 22.088 76.603 1.00 79.78 211 ASP B N 1
ATOM 3633 C CA . ASP B 1 211 ? 47.734 21.243 77.502 1.00 73.39 211 ASP B CA 1
ATOM 3634 C C . ASP B 1 211 ? 46.247 21.372 77.206 1.00 64.05 211 ASP B C 1
ATOM 3635 O O . ASP B 1 211 ? 45.561 22.196 77.818 1.00 57.95 211 ASP B O 1
ATOM 3640 N N . ILE B 1 212 ? 45.747 20.564 76.269 1.00 63.47 212 ILE B N 1
ATOM 3641 C CA . ILE B 1 212 ? 44.386 20.757 75.749 1.00 63.41 212 ILE B CA 1
ATOM 3642 C C . ILE B 1 212 ? 43.308 20.530 76.806 1.00 66.05 212 ILE B C 1
ATOM 3643 O O . ILE B 1 212 ? 42.421 21.362 76.993 1.00 63.33 212 ILE B O 1
ATOM 3648 N N . SER B 1 213 ? 43.411 19.404 77.502 1.00 72.57 213 SER B N 1
ATOM 3649 C CA . SER B 1 213 ? 42.552 19.101 78.633 1.00 69.51 213 SER B CA 1
ATOM 3650 C C . SER B 1 213 ? 42.479 20.277 79.605 1.00 64.82 213 SER B C 1
ATOM 3651 O O . SER B 1 213 ? 41.389 20.670 80.026 1.00 64.93 213 SER B O 1
ATOM 3654 N N . GLY B 1 214 ? 43.637 20.833 79.959 1.00 63.01 214 GLY B N 1
ATOM 3655 C CA . GLY B 1 214 ? 43.706 21.962 80.874 1.00 59.07 214 GLY B CA 1
ATOM 3656 C C . GLY B 1 214 ? 43.106 23.230 80.286 1.00 58.82 214 GLY B C 1
ATOM 3657 O O . GLY B 1 214 ? 42.445 24.013 80.975 1.00 52.10 214 GLY B O 1
ATOM 3658 N N . LYS B 1 215 ? 43.348 23.440 79.002 1.00 59.15 215 LYS B N 1
ATOM 3659 C CA . LYS B 1 215 ? 42.745 24.557 78.289 1.00 58.29 215 LYS B CA 1
ATOM 3660 C C . LYS B 1 215 ? 41.220 24.462 78.265 1.00 54.39 215 LYS B C 1
ATOM 3661 O O . LYS B 1 215 ? 40.529 25.479 78.375 1.00 55.20 215 LYS B O 1
ATOM 3667 N N . LEU B 1 216 ? 40.691 23.249 78.126 1.00 53.92 216 LEU B N 1
ATOM 3668 C CA . LEU B 1 216 ? 39.234 23.047 78.079 1.00 53.82 216 LEU B CA 1
ATOM 3669 C C . LEU B 1 216 ? 38.582 23.348 79.435 1.00 51.24 216 LEU B C 1
ATOM 3670 O O . LEU B 1 216 ? 37.469 23.879 79.506 1.00 50.00 216 LEU B O 1
ATOM 3675 N N . ASN B 1 217 ? 39.277 22.966 80.501 1.00 46.21 217 ASN B N 1
ATOM 3676 C CA . ASN B 1 217 ? 38.851 23.244 81.870 1.00 60.88 217 ASN B CA 1
ATOM 3677 C C . ASN B 1 217 ? 38.833 24.735 82.182 1.00 53.29 217 ASN B C 1
ATOM 3678 O O . ASN B 1 217 ? 37.907 25.231 82.824 1.00 51.36 217 ASN B O 1
ATOM 3683 N N . GLU B 1 218 ? 39.884 25.431 81.762 1.00 48.24 218 GLU B N 1
ATOM 3684 C CA . GLU B 1 218 ? 39.933 26.880 81.847 1.00 53.77 218 GLU B CA 1
ATOM 3685 C C . GLU B 1 218 ? 38.749 27.471 81.067 1.00 52.10 218 GLU B C 1
ATOM 3686 O O . GLU B 1 218 ? 38.150 28.464 81.479 1.00 55.94 218 GLU B O 1
ATOM 3692 N N . LEU B 1 219 ? 38.402 26.850 79.944 1.00 49.17 219 LEU B N 1
ATOM 3693 C CA . LEU B 1 219 ? 37.339 27.386 79.093 1.00 43.50 219 LEU B CA 1
ATOM 3694 C C . LEU B 1 219 ? 35.984 27.155 79.743 1.00 43.65 219 LEU B C 1
ATOM 3695 O O . LEU B 1 219 ? 35.153 28.059 79.858 1.00 47.83 219 LEU B O 1
ATOM 3700 N N . LYS B 1 220 ? 35.768 25.913 80.133 1.00 42.02 220 LYS B N 1
ATOM 3701 C CA . LYS B 1 220 ? 34.583 25.500 80.861 1.00 46.50 220 LYS B CA 1
ATOM 3702 C C . LYS B 1 220 ? 34.334 26.405 82.074 1.00 42.48 220 LYS B C 1
ATOM 3703 O O . LYS B 1 220 ? 33.216 26.843 82.306 1.00 44.30 220 LYS B O 1
ATOM 3709 N N . ALA B 1 221 ? 35.383 26.705 82.829 1.00 42.67 221 ALA B N 1
ATOM 3710 C CA . ALA B 1 221 ? 35.247 27.517 84.043 1.00 42.52 221 ALA B CA 1
ATOM 3711 C C . ALA B 1 221 ? 34.823 28.944 83.708 1.00 44.30 221 ALA B C 1
ATOM 3712 O O . ALA B 1 221 ? 33.969 29.518 84.384 1.00 40.71 221 ALA B O 1
ATOM 3714 N N . ASN B 1 222 ? 35.442 29.512 82.676 1.00 41.56 222 ASN B N 1
ATOM 3715 C CA . ASN B 1 222 ? 35.058 30.822 82.146 1.00 44.64 222 ASN B CA 1
ATOM 3716 C C . ASN B 1 222 ? 33.601 30.824 81.680 1.00 40.87 222 ASN B C 1
ATOM 3717 O O . ASN B 1 222 ? 32.854 31.763 81.946 1.00 35.73 222 ASN B O 1
ATOM 3722 N N . VAL B 1 223 ? 33.186 29.759 81.005 1.00 33.90 223 VAL B N 1
ATOM 3723 C CA . VAL B 1 223 ? 31.821 29.729 80.460 1.00 37.52 223 VAL B CA 1
ATOM 3724 C C . VAL B 1 223 ? 30.797 29.692 81.579 1.00 34.74 223 VAL B C 1
ATOM 3725 O O . VAL B 1 223 ? 29.806 30.415 81.546 1.00 37.04 223 VAL B O 1
ATOM 3729 N N . GLU B 1 224 ? 31.065 28.848 82.575 1.00 34.36 224 GLU B N 1
ATOM 3730 C CA . GLU B 1 224 ? 30.235 28.756 83.764 1.00 38.11 224 GLU B CA 1
ATOM 3731 C C . GLU B 1 224 ? 30.140 30.098 84.496 1.00 37.79 224 GLU B C 1
ATOM 3732 O O . GLU B 1 224 ? 29.072 30.480 84.960 1.00 35.71 224 GLU B O 1
ATOM 3738 N N . THR B 1 225 ? 31.244 30.830 84.595 1.00 34.37 225 THR B N 1
ATOM 3739 C CA . THR B 1 225 ? 31.165 32.146 85.220 1.00 41.67 225 THR B CA 1
ATOM 3740 C C . THR B 1 225 ? 30.265 33.102 84.409 1.00 32.12 225 THR B C 1
ATOM 3741 O O . THR B 1 225 ? 29.465 33.838 84.980 1.00 37.26 225 THR B O 1
ATOM 3745 N N . ILE B 1 226 ? 30.391 33.087 83.089 1.00 31.15 226 ILE B N 1
ATOM 3746 C CA . ILE B 1 226 ? 29.493 33.898 82.254 1.00 30.44 226 ILE B CA 1
ATOM 3747 C C . ILE B 1 226 ? 28.037 33.483 82.486 1.00 30.46 226 ILE B C 1
ATOM 3748 O O . ILE B 1 226 ? 27.168 34.334 82.675 1.00 31.78 226 ILE B O 1
ATOM 3753 N N . ARG B 1 227 ? 27.762 32.187 82.490 1.00 30.10 227 ARG B N 1
ATOM 3754 C CA . ARG B 1 227 ? 26.378 31.761 82.688 1.00 33.29 227 ARG B CA 1
ATOM 3755 C C . ARG B 1 227 ? 25.858 32.216 84.040 1.00 36.66 227 ARG B C 1
ATOM 3756 O O . ARG B 1 227 ? 24.722 32.659 84.158 1.00 31.07 227 ARG B O 1
ATOM 3764 N N . GLN B 1 228 ? 26.712 32.133 85.056 1.00 31.89 228 GLN B N 1
ATOM 3765 C CA . GLN B 1 228 ? 26.323 32.582 86.378 1.00 41.09 228 GLN B CA 1
ATOM 3766 C C . GLN B 1 228 ? 26.030 34.099 86.385 1.00 37.87 228 GLN B C 1
ATOM 3767 O O . GLN B 1 228 ? 25.021 34.537 86.942 1.00 31.81 228 GLN B O 1
ATOM 3773 N N . GLN B 1 229 ? 26.882 34.901 85.754 1.00 30.89 229 GLN B N 1
ATOM 3774 C CA . GLN B 1 229 ? 26.639 36.338 85.757 1.00 30.16 229 GLN B CA 1
ATOM 3775 C C . GLN B 1 229 ? 25.474 36.769 84.852 1.00 34.11 229 GLN B C 1
ATOM 3776 O O . GLN B 1 229 ? 24.692 37.651 85.224 1.00 28.70 229 GLN B O 1
ATOM 3782 N N . PHE B 1 230 ? 25.355 36.133 83.683 1.00 28.08 230 PHE B N 1
ATOM 3783 C CA . PHE B 1 230 ? 24.244 36.438 82.765 1.00 27.00 230 PHE B CA 1
ATOM 3784 C C . PHE B 1 230 ? 22.867 36.113 83.340 1.00 27.48 230 PHE B C 1
ATOM 3785 O O . PHE B 1 230 ? 21.874 36.727 82.945 1.00 27.72 230 PHE B O 1
ATOM 3793 N N . THR B 1 231 ? 22.808 35.134 84.243 1.00 28.74 231 THR B N 1
ATOM 3794 C CA . THR B 1 231 ? 21.543 34.743 84.866 1.00 32.06 231 THR B CA 1
ATOM 3795 C C . THR B 1 231 ? 21.331 35.358 86.258 1.00 32.95 231 THR B C 1
ATOM 3796 O O . THR B 1 231 ? 20.472 34.931 87.008 1.00 32.96 231 THR B O 1
ATOM 3800 N N . ASP B 1 232 ? 22.118 36.378 86.582 1.00 34.47 232 ASP B N 1
ATOM 3801 C CA . ASP B 1 232 ? 22.002 37.085 87.865 1.00 32.49 232 ASP B CA 1
ATOM 3802 C C . ASP B 1 232 ? 21.392 38.467 87.569 1.00 30.61 232 ASP B C 1
ATOM 3803 O O . ASP B 1 232 ? 22.010 39.312 86.919 1.00 29.66 232 ASP B O 1
ATOM 3808 N N . PRO B 1 233 ? 20.154 38.674 88.008 1.00 31.16 233 PRO B N 1
ATOM 3809 C CA . PRO B 1 233 ? 19.365 39.884 87.708 1.00 36.18 233 PRO B CA 1
ATOM 3810 C C . PRO B 1 233 ? 20.036 41.185 88.191 1.00 39.45 233 PRO B C 1
ATOM 3811 O O . PRO B 1 233 ? 19.787 42.225 87.621 1.00 36.18 233 PRO B O 1
ATOM 3815 N N . ASP B 1 234 ? 20.885 41.123 89.213 1.00 38.82 234 ASP B N 1
ATOM 3816 C CA . ASP B 1 234 ? 21.600 42.317 89.661 1.00 37.97 234 ASP B CA 1
ATOM 3817 C C . ASP B 1 234 ? 22.808 42.645 88.788 1.00 32.17 234 ASP B C 1
ATOM 3818 O O . ASP B 1 234 ? 23.325 43.754 88.850 1.00 33.05 234 ASP B O 1
ATOM 3823 N N . LEU B 1 235 ? 23.288 41.666 88.028 1.00 30.54 235 LEU B N 1
ATOM 3824 C CA . LEU B 1 235 ? 24.523 41.807 87.265 1.00 29.88 235 LEU B CA 1
ATOM 3825 C C . LEU B 1 235 ? 24.200 42.037 85.792 1.00 28.80 235 LEU B C 1
ATOM 3826 O O . LEU B 1 235 ? 24.910 42.752 85.088 1.00 27.78 235 LEU B O 1
ATOM 3831 N N . THR B 1 236 ? 23.107 41.435 85.337 1.00 29.56 236 THR B N 1
ATOM 3832 C CA . THR B 1 236 ? 22.817 41.412 83.901 1.00 27.92 236 THR B CA 1
ATOM 3833 C C . THR B 1 236 ? 21.344 41.665 83.634 1.00 27.79 236 THR B C 1
ATOM 3834 O O . THR B 1 236 ? 20.473 41.097 84.303 1.00 26.83 236 THR B O 1
ATOM 3838 N N . THR B 1 237 ? 21.055 42.507 82.652 1.00 26.65 237 THR B N 1
ATOM 3839 C CA . THR B 1 237 ? 19.652 42.645 82.232 1.00 26.26 237 THR B CA 1
ATOM 3840 C C . THR B 1 237 ? 19.594 42.910 80.737 1.00 27.53 237 THR B C 1
ATOM 3841 O O . THR B 1 237 ? 20.573 43.320 80.137 1.00 25.86 237 THR B O 1
ATOM 3845 N N . PHE B 1 238 ? 18.433 42.664 80.144 1.00 24.89 238 PHE B N 1
ATOM 3846 C CA . PHE B 1 238 ? 18.257 42.843 78.725 1.00 22.68 238 PHE B CA 1
ATOM 3847 C C . PHE B 1 238 ? 17.176 43.920 78.545 1.00 28.16 238 PHE B C 1
ATOM 3848 O O . PHE B 1 238 ? 16.087 43.773 79.054 1.00 27.41 238 PHE B O 1
ATOM 3856 N N . VAL B 1 239 ? 17.498 44.991 77.823 1.00 26.42 239 VAL B N 1
ATOM 3857 C CA . VAL B 1 239 ? 16.552 46.056 77.534 1.00 26.92 239 VAL B CA 1
ATOM 3858 C C . VAL B 1 239 ? 16.019 45.869 76.103 1.00 23.92 239 VAL B C 1
ATOM 3859 O O . VAL B 1 239 ? 16.770 45.871 75.157 1.00 23.46 239 VAL B O 1
ATOM 3863 N N . CYS B 1 240 ? 14.726 45.640 75.973 1.00 23.21 240 CYS B N 1
ATOM 3864 C CA . CYS B 1 240 ? 14.135 45.482 74.639 1.00 25.45 240 CYS B CA 1
ATOM 3865 C C . CYS B 1 240 ? 13.807 46.852 74.043 1.00 27.31 240 CYS B C 1
ATOM 3866 O O . CYS B 1 240 ? 13.398 47.786 74.764 1.00 28.72 240 CYS B O 1
ATOM 3869 N N . VAL B 1 241 ? 14.013 46.976 72.738 1.00 24.32 241 VAL B N 1
ATOM 3870 C CA . VAL B 1 241 ? 13.618 48.158 71.975 1.00 24.43 241 VAL B CA 1
ATOM 3871 C C . VAL B 1 241 ? 12.613 47.700 70.907 1.00 24.39 241 VAL B C 1
ATOM 3872 O O . VAL B 1 241 ? 12.778 46.640 70.298 1.00 22.30 241 VAL B O 1
ATOM 3876 N N . CYS B 1 242 ? 11.536 48.454 70.736 1.00 25.64 242 CYS B N 1
ATOM 3877 C CA . CYS B 1 242 ? 10.553 48.078 69.724 1.00 23.10 242 CYS B CA 1
ATOM 3878 C C . CYS B 1 242 ? 9.952 49.319 69.102 1.00 30.59 242 CYS B C 1
ATOM 3879 O O . CYS B 1 242 ? 10.191 50.439 69.567 1.00 24.14 242 CYS B O 1
ATOM 3882 N N . ILE B 1 243 ? 9.195 49.122 68.028 1.00 28.67 243 ILE B N 1
ATOM 3883 C CA . ILE B 1 243 ? 8.322 50.184 67.564 1.00 25.90 243 ILE B CA 1
ATOM 3884 C C . ILE B 1 243 ? 6.907 49.669 67.763 1.00 30.28 243 ILE B C 1
ATOM 3885 O O . ILE B 1 243 ? 6.681 48.469 67.842 1.00 29.77 243 ILE B O 1
ATOM 3890 N N . SER B 1 244 ? 5.955 50.578 67.853 1.00 27.79 244 SER B N 1
ATOM 3891 C CA . SER B 1 244 ? 4.577 50.195 68.068 1.00 30.01 244 SER B CA 1
ATOM 3892 C C . SER B 1 244 ? 3.852 49.813 66.747 1.00 31.72 244 SER B C 1
ATOM 3893 O O . SER B 1 244 ? 3.029 50.571 66.224 1.00 30.65 244 SER B O 1
ATOM 3896 N N . GLU B 1 245 ? 4.201 48.642 66.207 1.00 30.16 245 GLU B N 1
ATOM 3897 C CA . GLU B 1 245 ? 3.565 48.039 65.025 1.00 32.86 245 GLU B CA 1
ATOM 3898 C C . GLU B 1 245 ? 3.526 46.528 65.247 1.00 30.25 245 GLU B C 1
ATOM 3899 O O . GLU B 1 245 ? 4.333 45.982 66.021 1.00 27.47 245 GLU B O 1
ATOM 3905 N N . PHE B 1 246 ? 2.611 45.861 64.561 1.00 29.26 246 PHE B N 1
ATOM 3906 C CA . PHE B 1 246 ? 2.395 44.426 64.710 1.00 30.78 246 PHE B CA 1
ATOM 3907 C C . PHE B 1 246 ? 3.670 43.588 64.652 1.00 34.13 246 PHE B C 1
ATOM 3908 O O . PHE B 1 246 ? 3.960 42.795 65.570 1.00 29.09 246 PHE B O 1
ATOM 3916 N N . LEU B 1 247 ? 4.430 43.740 63.579 1.00 27.52 247 LEU B N 1
ATOM 3917 C CA . LEU B 1 247 ? 5.582 42.843 63.405 1.00 32.43 247 LEU B CA 1
ATOM 3918 C C . LEU B 1 247 ? 6.603 42.971 64.528 1.00 33.46 247 LEU B C 1
ATOM 3919 O O . LEU B 1 247 ? 7.154 41.968 64.990 1.00 29.19 247 LEU B O 1
ATOM 3924 N N . SER B 1 248 ? 6.854 44.200 64.964 1.00 30.21 248 SER B N 1
ATOM 3925 C CA . SER B 1 248 ? 7.842 44.444 66.008 1.00 29.97 248 SER B CA 1
ATOM 3926 C C . SER B 1 248 ? 7.291 43.990 67.368 1.00 26.76 248 SER B C 1
ATOM 3927 O O . SER B 1 248 ? 7.981 43.348 68.139 1.00 29.95 248 SER B O 1
ATOM 3930 N N . LEU B 1 249 ? 6.025 44.272 67.631 1.00 27.25 249 LEU B N 1
ATOM 3931 C CA . LEU B 1 249 ? 5.422 43.898 68.887 1.00 26.56 249 LEU B CA 1
ATOM 3932 C C . LEU B 1 249 ? 5.449 42.381 69.130 1.00 32.17 249 LEU B C 1
ATOM 3933 O O . LEU B 1 249 ? 5.815 41.909 70.211 1.00 31.01 249 LEU B O 1
ATOM 3938 N N . TYR B 1 250 ? 5.070 41.617 68.122 1.00 29.15 250 TYR B N 1
ATOM 3939 C CA . TYR B 1 250 ? 4.992 40.173 68.241 1.00 28.69 250 TYR B CA 1
ATOM 3940 C C . TYR B 1 250 ? 6.369 39.516 68.223 1.00 29.00 250 TYR B C 1
ATOM 3941 O O . TYR B 1 250 ? 6.599 38.523 68.942 1.00 27.65 250 TYR B O 1
ATOM 3950 N N . GLU B 1 251 ? 7.283 40.053 67.419 1.00 27.39 251 GLU B N 1
ATOM 3951 C CA . GLU B 1 251 ? 8.677 39.627 67.525 1.00 25.54 251 GLU B CA 1
ATOM 3952 C C . GLU B 1 251 ? 9.232 39.879 68.945 1.00 31.72 251 GLU B C 1
ATOM 3953 O O . GLU B 1 251 ? 9.919 39.029 69.521 1.00 27.92 251 GLU B O 1
ATOM 3959 N N . THR B 1 252 ? 8.926 41.046 69.507 1.00 24.05 252 THR B N 1
ATOM 3960 C CA . THR B 1 252 ? 9.399 41.394 70.844 1.00 27.78 252 THR B CA 1
ATOM 3961 C C . THR B 1 252 ? 8.800 40.468 71.913 1.00 27.19 252 THR B C 1
ATOM 3962 O O . THR B 1 252 ? 9.482 40.061 72.825 1.00 26.71 252 THR B O 1
ATOM 3966 N N . GLU B 1 253 ? 7.531 40.118 71.773 1.00 26.48 253 GLU B N 1
ATOM 3967 C CA . GLU B 1 253 ? 6.873 39.204 72.700 1.00 27.40 253 GLU B CA 1
ATOM 3968 C C . GLU B 1 253 ? 7.534 37.813 72.625 1.00 35.00 253 GLU B C 1
ATOM 3969 O O . GLU B 1 253 ? 7.727 37.146 73.639 1.00 28.12 253 GLU B O 1
ATOM 3975 N N . ARG B 1 254 ? 7.846 37.359 71.409 1.00 26.98 254 ARG B N 1
ATOM 3976 C CA . ARG B 1 254 ? 8.500 36.065 71.241 1.00 32.38 254 ARG B CA 1
ATOM 3977 C C . ARG B 1 254 ? 9.929 36.108 71.804 1.00 28.03 254 ARG B C 1
ATOM 3978 O O . ARG B 1 254 ? 10.397 35.131 72.411 1.00 28.76 254 ARG B O 1
ATOM 3986 N N . LEU B 1 255 ? 10.609 37.236 71.607 1.00 25.59 255 LEU B N 1
ATOM 3987 C CA . LEU B 1 255 ? 11.959 37.451 72.118 1.00 25.25 255 LEU B CA 1
ATOM 3988 C C . LEU B 1 255 ? 11.972 37.359 73.652 1.00 30.03 255 LEU B C 1
ATOM 3989 O O . LEU B 1 255 ? 12.834 36.720 74.223 1.00 28.09 255 LEU B O 1
ATOM 3994 N N . ILE B 1 256 ? 11.026 38.030 74.291 1.00 24.98 256 ILE B N 1
ATOM 3995 C CA . ILE B 1 256 ? 10.946 38.076 75.742 1.00 28.75 256 ILE B CA 1
ATOM 3996 C C . ILE B 1 256 ? 10.658 36.688 76.341 1.00 32.84 256 ILE B C 1
ATOM 3997 O O . ILE B 1 256 ? 11.314 36.255 77.291 1.00 31.41 256 ILE B O 1
ATOM 4002 N N . GLN B 1 257 ? 9.713 35.965 75.764 1.00 30.18 257 GLN B N 1
ATOM 4003 C CA . GLN B 1 257 ? 9.459 34.617 76.243 1.00 30.99 257 GLN B CA 1
ATOM 4004 C C . GLN B 1 257 ? 10.734 33.759 76.180 1.00 28.70 257 GLN B C 1
ATOM 4005 O O . GLN B 1 257 ? 11.011 33.000 77.098 1.00 31.82 257 GLN B O 1
ATOM 4011 N N . GLU B 1 258 ? 11.495 33.881 75.102 1.00 27.53 258 GLU B N 1
ATOM 4012 C CA . GLU B 1 258 ? 12.755 33.166 74.948 1.00 31.54 258 GLU B CA 1
ATOM 4013 C C . GLU B 1 258 ? 13.799 33.576 76.023 1.00 29.20 258 GLU B C 1
ATOM 4014 O O . GLU B 1 258 ? 14.449 32.728 76.644 1.00 28.48 258 GLU B O 1
ATOM 4020 N N . LEU B 1 259 ? 13.969 34.872 76.232 1.00 27.65 25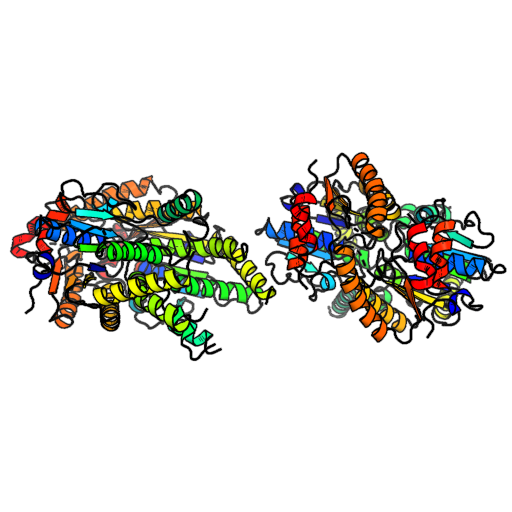9 LEU B N 1
ATOM 4021 C CA . LEU B 1 259 ? 14.900 35.345 77.258 1.00 29.44 259 LEU B CA 1
ATOM 4022 C C . LEU B 1 259 ? 14.539 34.802 78.637 1.00 32.95 259 LEU B C 1
ATOM 4023 O O . LEU B 1 259 ? 15.400 34.383 79.401 1.00 32.01 259 LEU B O 1
ATOM 4028 N N . ILE B 1 260 ? 13.258 34.837 78.968 1.00 30.89 260 ILE B N 1
ATOM 4029 C CA . ILE B 1 260 ? 12.793 34.322 80.248 1.00 36.18 260 ILE B CA 1
ATOM 4030 C C . ILE B 1 260 ? 13.152 32.841 80.371 1.00 39.61 260 ILE B C 1
ATOM 4031 O O . ILE B 1 260 ? 13.557 32.387 81.437 1.00 38.34 260 ILE B O 1
ATOM 4036 N N . SER B 1 261 ? 13.022 32.079 79.288 1.00 36.18 261 SER B N 1
ATOM 4037 C CA . SER B 1 261 ? 13.384 30.658 79.345 1.00 33.82 261 SER B CA 1
ATOM 4038 C C . SER B 1 261 ? 14.904 30.445 79.490 1.00 36.62 261 SER B C 1
ATOM 4039 O O . SER B 1 261 ? 15.344 29.368 79.915 1.00 36.20 261 SER B O 1
ATOM 4042 N N . TYR B 1 262 ? 15.704 31.444 79.107 1.00 34.46 262 TYR B N 1
ATOM 4043 C CA . TYR B 1 262 ? 17.152 31.363 79.301 1.00 32.84 262 TYR B CA 1
ATOM 4044 C C . TYR B 1 262 ? 17.523 31.828 80.715 1.00 32.88 262 TYR B C 1
ATOM 4045 O O . TYR B 1 262 ? 18.696 31.860 81.060 1.00 34.25 262 TYR B O 1
ATOM 4054 N N . ASP B 1 263 ? 16.524 32.214 81.503 1.00 31.38 263 ASP B N 1
ATOM 4055 C CA . ASP B 1 263 ? 16.757 32.840 82.806 1.00 41.03 263 ASP B CA 1
ATOM 4056 C C . ASP B 1 263 ? 17.463 34.177 82.730 1.00 40.59 263 ASP B C 1
ATOM 4057 O O . ASP B 1 263 ? 18.167 34.566 83.658 1.00 29.20 263 ASP B O 1
ATOM 4062 N N . MET B 1 264 ? 17.304 34.874 81.615 1.00 29.13 264 MET B N 1
ATOM 4063 C CA . MET B 1 264 ? 17.893 36.193 81.507 1.00 32.32 264 MET B CA 1
ATOM 4064 C C . MET B 1 264 ? 16.878 37.230 82.028 1.00 31.59 264 MET B C 1
ATOM 4065 O O . MET B 1 264 ? 15.683 37.107 81.808 1.00 34.57 264 MET B O 1
ATOM 4070 N N . ASP B 1 265 ? 17.347 38.202 82.799 1.00 29.37 265 ASP B N 1
ATOM 4071 C CA . ASP B 1 265 ? 16.445 39.217 83.343 1.00 27.35 265 ASP B CA 1
ATOM 4072 C C . ASP B 1 265 ? 16.010 40.183 82.237 1.00 26.30 265 ASP B C 1
ATOM 4073 O O . ASP B 1 265 ? 16.824 40.714 81.494 1.00 27.60 265 ASP B O 1
ATOM 4078 N N . VAL B 1 266 ? 14.713 40.423 82.143 1.00 26.73 266 VAL B N 1
ATOM 4079 C CA . VAL B 1 266 ? 14.215 41.442 81.235 1.00 26.03 266 VAL B CA 1
ATOM 4080 C C . VAL B 1 266 ? 13.085 42.142 81.949 1.00 34.00 266 VAL B C 1
ATOM 4081 O O . VAL B 1 266 ? 12.131 41.505 82.434 1.00 34.08 266 VAL B O 1
ATOM 4085 N N . ASN B 1 267 ? 13.206 43.454 82.095 1.00 29.05 267 ASN B N 1
ATOM 4086 C CA . ASN B 1 267 ? 12.116 44.162 82.756 1.00 34.36 267 ASN B CA 1
ATOM 4087 C C . ASN B 1 267 ? 11.917 45.585 82.254 1.00 35.21 267 ASN B C 1
ATOM 4088 O O . ASN B 1 267 ? 11.277 46.401 82.917 1.00 33.32 267 ASN B O 1
ATOM 4093 N N . SER B 1 268 ? 12.419 45.841 81.043 1.00 32.42 268 SER B N 1
ATOM 4094 C CA . SER B 1 268 ? 12.382 47.164 80.426 1.00 35.33 268 SER B CA 1
ATOM 4095 C C . SER B 1 268 ? 12.092 47.029 78.946 1.00 30.59 268 SER B C 1
ATOM 4096 O O . SER B 1 268 ? 12.684 46.199 78.276 1.00 29.16 268 SER B O 1
ATOM 4099 N N . ILE B 1 269 ? 11.218 47.880 78.435 1.00 26.82 269 ILE B N 1
ATOM 4100 C CA . ILE B 1 269 ? 10.984 47.976 77.005 1.00 26.30 269 ILE B CA 1
ATOM 4101 C C . ILE B 1 269 ? 10.974 49.438 76.600 1.00 27.04 269 ILE B C 1
ATOM 4102 O O . ILE B 1 269 ? 10.212 50.245 77.166 1.00 30.86 269 ILE B O 1
ATOM 4107 N N . ILE B 1 270 ? 11.812 49.795 75.640 1.00 24.81 270 ILE B N 1
ATOM 4108 C CA . ILE B 1 270 ? 11.767 51.133 75.049 1.00 25.39 270 ILE B CA 1
ATOM 4109 C C . ILE B 1 270 ? 10.868 51.068 73.810 1.00 26.96 270 ILE B C 1
ATOM 4110 O O . ILE B 1 270 ? 11.128 50.276 72.922 1.00 24.08 270 ILE B O 1
ATOM 4115 N N . VAL B 1 271 ? 9.799 51.861 73.788 1.00 26.59 271 VAL B N 1
ATOM 4116 C CA . VAL B 1 271 ? 8.935 51.948 72.599 1.00 27.29 271 VAL B CA 1
ATOM 4117 C C . VAL B 1 271 ? 9.338 53.224 71.884 1.00 28.74 271 VAL B C 1
ATOM 4118 O O . VAL B 1 271 ? 9.064 54.333 72.355 1.00 26.88 271 VAL B O 1
ATOM 4122 N N . ASN B 1 272 ? 10.023 53.052 70.765 1.00 24.99 272 ASN B N 1
ATOM 4123 C CA . ASN B 1 272 ? 10.698 54.147 70.092 1.00 25.05 272 ASN B CA 1
ATOM 4124 C C . ASN B 1 272 ? 9.862 54.635 68.901 1.00 29.37 272 ASN B C 1
ATOM 4125 O O . ASN B 1 272 ? 8.893 53.976 68.519 1.00 31.75 272 ASN B O 1
ATOM 4130 N N . GLN B 1 273 ? 10.227 55.799 68.369 1.00 27.81 273 GLN B N 1
ATOM 4131 C CA . GLN B 1 273 ? 9.676 56.376 67.144 1.00 26.73 273 GLN B CA 1
ATOM 4132 C C . GLN B 1 273 ? 8.198 56.758 67.238 1.00 28.00 273 GLN B C 1
ATOM 4133 O O . GLN B 1 273 ? 7.500 56.808 66.225 1.00 29.16 273 GLN B O 1
ATOM 4139 N N . LEU B 1 274 ? 7.728 57.073 68.446 1.00 28.75 274 LEU B N 1
ATOM 4140 C CA . LEU B 1 274 ? 6.326 57.434 68.654 1.00 30.20 274 LEU B CA 1
ATOM 4141 C C . LEU B 1 274 ? 5.994 58.851 68.120 1.00 38.85 274 LEU B C 1
ATOM 4142 O O . LEU B 1 274 ? 6.785 59.792 68.294 1.00 33.73 274 LEU B O 1
ATOM 4147 N N . LEU B 1 275 ? 4.835 58.991 67.468 1.00 33.68 275 LEU B N 1
ATOM 4148 C CA . LEU B 1 275 ? 4.422 60.279 66.902 1.00 35.33 275 LEU B CA 1
ATOM 4149 C C . LEU B 1 275 ? 3.767 61.230 67.926 1.00 41.97 275 LEU B C 1
ATOM 4150 O O . LEU B 1 275 ? 3.910 62.451 67.805 1.00 45.82 275 LEU B O 1
ATOM 4155 N N . PHE B 1 276 ? 3.048 60.677 68.906 1.00 40.63 276 PHE B N 1
ATOM 4156 C CA . PHE B 1 276 ? 2.249 61.479 69.836 1.00 42.17 276 PHE B CA 1
ATOM 4157 C C . PHE B 1 276 ? 1.469 62.565 69.081 1.00 47.96 276 PHE B C 1
ATOM 4158 O O . PHE B 1 276 ? 1.451 63.725 69.498 1.00 51.27 276 PHE B O 1
ATOM 4166 N N . ALA B 1 277 ? 0.832 62.183 67.978 1.00 40.13 277 ALA B N 1
ATOM 4167 C CA . ALA B 1 277 ? 0.246 63.151 67.024 1.00 47.25 277 ALA B CA 1
ATOM 4168 C C . ALA B 1 277 ? -0.853 64.030 67.599 1.00 58.10 277 ALA B C 1
ATOM 4169 O O . ALA B 1 277 ? -1.093 65.116 67.083 1.00 64.10 277 ALA B O 1
ATOM 4171 N N . GLU B 1 278 ? -1.526 63.562 68.647 1.00 63.01 278 GLU B N 1
ATOM 4172 C CA . GLU B 1 278 ? -2.576 64.353 69.284 1.00 73.96 278 GLU B CA 1
ATOM 4173 C C . GLU B 1 278 ? -1.980 65.535 70.053 1.00 74.09 278 GLU B C 1
ATOM 4174 O O . GLU B 1 278 ? -2.708 66.394 70.533 1.00 77.71 278 GLU B O 1
ATOM 4180 N N . ASN B 1 279 ? -0.653 65.574 70.159 1.00 73.77 279 ASN B N 1
ATOM 4181 C CA . ASN B 1 279 ? 0.040 66.672 70.831 1.00 77.29 279 ASN B CA 1
ATOM 4182 C C . ASN B 1 279 ? 0.965 67.428 69.878 1.00 79.76 279 ASN B C 1
ATOM 4183 O O . ASN B 1 279 ? 0.924 68.659 69.808 1.00 86.12 279 ASN B O 1
ATOM 4188 N N . CYS B 1 285 ? -2.128 66.902 59.607 1.00 68.76 285 CYS B N 1
ATOM 4189 C CA . CYS B 1 285 ? -1.328 65.850 58.939 1.00 55.61 285 CYS B CA 1
ATOM 4190 C C . CYS B 1 285 ? -2.030 64.499 58.983 1.00 49.44 285 CYS B C 1
ATOM 4191 O O . CYS B 1 285 ? -1.905 63.744 59.954 1.00 46.18 285 CYS B O 1
ATOM 4194 N N . LYS B 1 286 ? -2.766 64.198 57.923 1.00 47.59 286 LYS B N 1
ATOM 4195 C CA . LYS B 1 286 ? -3.582 62.993 57.887 1.00 47.40 286 LYS B CA 1
ATOM 4196 C C . LYS B 1 286 ? -2.700 61.783 58.136 1.00 44.84 286 LYS B C 1
ATOM 4197 O O . LYS B 1 286 ? -3.123 60.841 58.777 1.00 51.49 286 LYS B O 1
ATOM 4203 N N . ARG B 1 287 ? -1.484 61.795 57.605 1.00 43.41 287 ARG B N 1
ATOM 4204 C CA . ARG B 1 287 ? -0.655 60.589 57.703 1.00 41.16 287 ARG B CA 1
ATOM 4205 C C . ARG B 1 287 ? -0.205 60.359 59.130 1.00 42.82 287 ARG B C 1
ATOM 4206 O O . ARG B 1 287 ? -0.254 59.231 59.627 1.00 41.97 287 ARG B O 1
ATOM 4214 N N . CYS B 1 288 ? 0.252 61.414 59.797 1.00 44.17 288 CYS B N 1
ATOM 4215 C CA . CYS B 1 288 ? 0.673 61.271 61.199 1.00 43.69 288 CYS B CA 1
ATOM 4216 C C . CYS B 1 288 ? -0.494 60.875 62.104 1.00 43.45 288 CYS B C 1
ATOM 4217 O O . CYS B 1 288 ? -0.343 60.079 63.029 1.00 39.57 288 CYS B O 1
ATOM 4220 N N . GLN B 1 289 ? -1.664 61.446 61.834 1.00 42.27 289 GLN B N 1
ATOM 4221 C CA . GLN B 1 289 ? -2.855 61.157 62.610 1.00 48.20 289 GLN B CA 1
ATOM 4222 C C . GLN B 1 289 ? -3.260 59.701 62.397 1.00 45.22 289 GLN B C 1
ATOM 4223 O O . GLN B 1 289 ? -3.585 58.997 63.355 1.00 43.86 289 GLN B O 1
ATOM 4229 N N . ALA B 1 290 ? -3.246 59.250 61.146 1.00 42.59 290 ALA B N 1
ATOM 4230 C CA . ALA B 1 290 ? -3.512 57.847 60.849 1.00 46.58 290 ALA B CA 1
ATOM 4231 C C . ALA B 1 290 ? -2.480 56.934 61.520 1.00 42.07 290 ALA B C 1
ATOM 4232 O O . ALA B 1 290 ? -2.831 55.909 62.098 1.00 40.69 290 ALA B O 1
ATOM 4234 N N . ARG B 1 291 ? -1.211 57.292 61.421 1.00 38.21 291 ARG B N 1
ATOM 4235 C CA . ARG B 1 291 ? -0.162 56.415 61.958 1.00 36.17 291 ARG B CA 1
ATOM 4236 C C . ARG B 1 291 ? -0.133 56.410 63.481 1.00 40.79 291 ARG B C 1
ATOM 4237 O O . ARG B 1 291 ? 0.218 55.400 64.093 1.00 34.86 291 ARG B O 1
ATOM 4245 N N . TRP B 1 292 ? -0.505 57.536 64.086 1.00 38.57 292 TRP B N 1
ATOM 4246 C CA . TRP B 1 292 ? -0.592 57.617 65.544 1.00 38.62 292 TRP B CA 1
ATOM 4247 C C . TRP B 1 292 ? -1.718 56.719 66.034 1.00 41.79 292 TRP B C 1
ATOM 4248 O O . TRP B 1 292 ? -1.578 56.019 67.028 1.00 37.80 292 TRP B O 1
ATOM 4259 N N . LYS B 1 293 ? -2.831 56.714 65.310 1.00 45.21 293 LYS B N 1
ATOM 4260 C CA . LYS B 1 293 ? -3.948 55.869 65.711 1.00 43.99 293 LYS B CA 1
ATOM 4261 C C . LYS B 1 293 ? -3.451 54.424 65.802 1.00 42.41 293 LYS B C 1
ATOM 4262 O O . LYS B 1 293 ? -3.728 53.715 66.773 1.00 46.31 293 LYS B O 1
ATOM 4268 N N . MET B 1 294 ? -2.690 54.001 64.804 1.00 40.65 294 MET B N 1
ATOM 4269 C CA . MET B 1 294 ? -2.105 52.655 64.825 1.00 43.53 294 MET B CA 1
ATOM 4270 C C . MET B 1 294 ? -1.099 52.458 65.986 1.00 41.32 294 MET B C 1
ATOM 4271 O O . MET B 1 294 ? -1.150 51.451 66.712 1.00 37.63 294 MET B O 1
ATOM 4276 N N . GLN B 1 295 ? -0.181 53.399 66.172 1.00 37.21 295 GLN B N 1
ATOM 4277 C CA . GLN B 1 295 ? 0.780 53.229 67.264 1.00 37.08 295 GLN B CA 1
ATOM 4278 C C . GLN B 1 295 ? 0.079 53.109 68.610 1.00 39.18 295 GLN B C 1
ATOM 4279 O O . GLN B 1 295 ? 0.466 52.286 69.460 1.00 37.54 295 GLN B O 1
ATOM 4285 N N . LYS B 1 296 ? -0.961 53.913 68.796 1.00 36.07 296 LYS B N 1
ATOM 4286 C CA . LYS B 1 296 ? -1.671 53.963 70.073 1.00 43.40 296 LYS B CA 1
ATOM 4287 C C . LYS B 1 296 ? -2.397 52.656 70.372 1.00 42.54 296 LYS B C 1
ATOM 4288 O O . LYS B 1 296 ? -2.461 52.234 71.521 1.00 41.99 296 LYS B O 1
ATOM 4294 N N . LYS B 1 297 ? -2.971 52.039 69.343 1.00 38.37 297 LYS B N 1
ATOM 4295 C CA . LYS B 1 297 ? -3.554 50.717 69.492 1.00 50.33 297 LYS B CA 1
ATOM 4296 C C . LYS B 1 297 ? -2.544 49.704 70.014 1.00 45.29 297 LYS B C 1
ATOM 4297 O O . LYS B 1 297 ? -2.873 48.941 70.918 1.00 48.23 297 LYS B O 1
ATOM 4303 N N . TYR B 1 298 ? -1.341 49.673 69.427 1.00 35.27 298 TYR B N 1
ATOM 4304 C CA . TYR B 1 298 ? -0.297 48.753 69.893 1.00 38.49 298 TYR B CA 1
ATOM 4305 C C . TYR B 1 298 ? 0.310 49.176 71.232 1.00 38.58 298 TYR B C 1
ATOM 4306 O O . TYR B 1 298 ? 0.753 48.326 71.995 1.00 39.68 298 TYR B O 1
ATOM 4315 N N . LEU B 1 299 ? 0.326 50.475 71.528 1.00 38.88 299 LEU B N 1
ATOM 4316 C CA . LEU B 1 299 ? 0.786 50.927 72.849 1.00 42.13 299 LEU B CA 1
ATOM 4317 C C . LEU B 1 299 ? -0.142 50.420 73.944 1.00 45.17 299 LEU B C 1
ATOM 4318 O O . LEU B 1 299 ? 0.310 50.002 75.016 1.00 45.20 299 LEU B O 1
ATOM 4323 N N . ASP B 1 300 ? -1.445 50.459 73.677 1.00 43.47 300 ASP B N 1
ATOM 4324 C CA . ASP B 1 300 ? -2.414 49.957 74.639 1.00 47.23 300 ASP B CA 1
ATOM 4325 C C . ASP B 1 300 ? -2.148 48.473 74.931 1.00 48.72 300 ASP B C 1
ATOM 4326 O O . ASP B 1 300 ? -2.168 48.053 76.080 1.00 52.28 300 ASP B O 1
ATOM 4331 N N . GLN B 1 301 ? -1.877 47.687 73.891 1.00 44.60 301 GLN B N 1
ATOM 4332 C CA . GLN B 1 301 ? -1.513 46.273 74.070 1.00 43.24 301 GLN B CA 1
ATOM 4333 C C . GLN B 1 301 ? -0.222 46.086 74.903 1.00 39.87 301 GLN B C 1
ATOM 4334 O O . GLN B 1 301 ? -0.165 45.251 75.791 1.00 43.01 301 GLN B O 1
ATOM 4340 N N . ILE B 1 302 ? 0.796 46.884 74.604 1.00 39.91 302 ILE B N 1
ATOM 4341 C CA . ILE B 1 302 ? 2.067 46.867 75.327 1.00 40.70 302 ILE B CA 1
ATOM 4342 C C . ILE B 1 302 ? 1.914 47.194 76.821 1.00 42.91 302 ILE B C 1
ATOM 4343 O O . ILE B 1 302 ? 2.495 46.519 77.679 1.00 43.23 302 ILE B O 1
ATOM 4348 N N . ASP B 1 303 ? 1.146 48.241 77.124 1.00 45.01 303 ASP B N 1
ATOM 4349 C CA . ASP B 1 303 ? 0.972 48.710 78.493 1.00 52.82 303 ASP B CA 1
ATOM 4350 C C . ASP B 1 303 ? 0.243 47.654 79.340 1.00 54.98 303 ASP B C 1
ATOM 4351 O O . ASP B 1 303 ? 0.537 47.484 80.528 1.00 48.47 303 ASP B O 1
ATOM 4356 N N . GLU B 1 304 ? -0.689 46.947 78.706 1.00 51.58 304 GLU B N 1
ATOM 4357 C CA . GLU B 1 304 ? -1.416 45.834 79.315 1.00 54.26 304 GLU B CA 1
ATOM 4358 C C . GLU B 1 304 ? -0.499 44.627 79.545 1.00 55.78 304 GLU B C 1
ATOM 4359 O O . GLU B 1 304 ? -0.394 44.128 80.665 1.00 59.21 304 GLU B O 1
ATOM 4365 N N . LEU B 1 305 ? 0.163 44.180 78.477 1.00 49.11 305 LEU B N 1
ATOM 4366 C CA . LEU B 1 305 ? 1.086 43.050 78.506 1.00 50.60 305 LEU B CA 1
ATOM 4367 C C . LEU B 1 305 ? 2.272 43.213 79.461 1.00 49.50 305 LEU B C 1
ATOM 4368 O O . LEU B 1 305 ? 2.653 42.264 80.163 1.00 46.91 305 LEU B O 1
ATOM 4373 N N . TYR B 1 306 ? 2.877 44.397 79.450 1.00 39.72 306 TYR B N 1
ATOM 4374 C CA . TYR B 1 306 ? 4.084 44.637 80.230 1.00 40.39 306 TYR B CA 1
ATOM 4375 C C . TYR B 1 306 ? 3.829 45.633 81.358 1.00 40.68 306 TYR B C 1
ATOM 4376 O O . TYR B 1 306 ? 4.615 46.544 81.615 1.00 40.04 306 TYR B O 1
ATOM 4385 N N . GLU B 1 307 ? 2.704 45.439 82.024 1.00 38.57 307 GLU B N 1
ATOM 4386 C CA . GLU B 1 307 ? 2.322 46.247 83.182 1.00 46.20 307 GLU B CA 1
ATOM 4387 C C . GLU B 1 307 ? 3.408 46.352 84.238 1.00 49.91 307 GLU B C 1
ATOM 4388 O O . GLU B 1 307 ? 3.550 47.397 84.872 1.00 49.09 307 GLU B O 1
ATOM 4394 N N . ASP B 1 308 ? 4.164 45.274 84.444 1.00 48.19 308 ASP B N 1
ATOM 4395 C CA . ASP B 1 308 ? 5.216 45.307 85.453 1.00 52.57 308 ASP B CA 1
ATOM 4396 C C . ASP B 1 308 ? 6.616 45.487 84.907 1.00 47.10 308 ASP B C 1
ATOM 4397 O O . ASP B 1 308 ? 7.583 45.196 85.596 1.00 47.24 308 ASP B O 1
ATOM 4402 N N . PHE B 1 309 ? 6.721 45.971 83.672 1.00 40.49 309 PHE B N 1
ATOM 4403 C CA . PHE B 1 309 ? 7.999 46.368 83.125 1.00 31.86 309 PHE B CA 1
ATOM 4404 C C . PHE B 1 309 ? 8.109 47.881 83.204 1.00 32.07 309 PHE B C 1
ATOM 4405 O O . PHE B 1 309 ? 7.105 48.585 83.193 1.00 37.40 309 PHE B O 1
ATOM 4413 N N . HIS B 1 310 ? 9.329 48.396 83.209 1.00 34.31 310 HIS B N 1
ATOM 4414 C CA . HIS B 1 310 ? 9.537 49.794 82.842 1.00 32.31 310 HIS B CA 1
ATOM 4415 C C . HIS B 1 310 ? 9.226 49.947 81.348 1.00 30.06 310 HIS B C 1
ATOM 4416 O O . HIS B 1 310 ? 9.965 49.452 80.523 1.00 28.66 310 HIS B O 1
ATOM 4423 N N . VAL B 1 311 ? 8.133 50.618 81.003 1.00 30.91 311 VAL B N 1
ATOM 4424 C CA . VAL B 1 311 ? 7.825 50.843 79.584 1.00 34.06 311 VAL B CA 1
ATOM 4425 C C . VAL B 1 311 ? 8.211 52.273 79.213 1.00 34.22 311 VAL B C 1
ATOM 4426 O O . VAL B 1 311 ? 7.574 53.212 79.667 1.00 33.29 311 VAL B O 1
ATOM 4430 N N . VAL B 1 312 ? 9.267 52.444 78.421 1.00 28.87 312 VAL B N 1
ATOM 4431 C CA . VAL B 1 312 ? 9.798 53.785 78.173 1.00 30.59 312 VAL B CA 1
ATOM 4432 C C . VAL B 1 312 ? 9.467 54.337 76.780 1.00 31.96 312 VAL B C 1
ATOM 4433 O O . VAL B 1 312 ? 9.940 53.814 75.788 1.00 30.37 312 VAL B O 1
ATOM 4437 N N . LYS B 1 313 ? 8.683 55.411 76.713 1.00 30.02 313 LYS B N 1
ATOM 4438 C CA . LYS B 1 313 ? 8.180 55.891 75.414 1.00 30.00 313 LYS B CA 1
ATOM 4439 C C . LYS B 1 313 ? 8.991 57.060 74.886 1.00 34.04 313 LYS B C 1
ATOM 4440 O O . LYS B 1 313 ? 9.099 58.088 75.543 1.00 33.32 313 LYS B O 1
ATOM 4446 N N . MET B 1 314 ? 9.560 56.897 73.690 1.00 28.94 314 MET B N 1
ATOM 4447 C CA . MET B 1 314 ? 10.456 57.889 73.116 1.00 28.99 314 MET B CA 1
ATOM 4448 C C . MET B 1 314 ? 9.861 58.421 71.794 1.00 31.26 314 MET B C 1
ATOM 4449 O O . MET B 1 314 ? 9.327 57.646 71.005 1.00 29.26 314 MET B O 1
ATOM 4454 N N . PRO B 1 315 ? 10.000 59.730 71.541 1.00 33.28 315 PRO B N 1
ATOM 4455 C CA . PRO B 1 315 ? 9.431 60.368 70.330 1.00 31.03 315 PRO B CA 1
ATOM 4456 C C . PRO B 1 315 ? 10.219 60.117 69.062 1.00 32.49 315 PRO B C 1
ATOM 4457 O O . PRO B 1 315 ? 11.440 60.015 69.107 1.00 29.30 315 PRO B O 1
ATOM 4461 N N . LEU B 1 316 ? 9.526 60.106 67.928 1.00 33.86 316 LEU B N 1
ATOM 4462 C CA . LEU B 1 316 ? 10.193 60.227 66.643 1.00 32.91 316 LEU B CA 1
ATOM 4463 C C . LEU B 1 316 ? 10.683 61.649 66.576 1.00 31.97 316 LEU B C 1
ATOM 4464 O O . LEU B 1 316 ? 9.887 62.605 66.686 1.00 32.62 316 LEU B O 1
ATOM 4469 N N . CYS B 1 317 ? 11.983 61.823 66.389 1.00 30.71 317 CYS B N 1
ATOM 4470 C CA . CYS B 1 317 ? 12.509 63.187 66.335 1.00 35.28 317 CYS B CA 1
ATOM 4471 C C . CYS B 1 317 ? 12.412 63.700 64.907 1.00 41.75 317 CYS B C 1
ATOM 4472 O O . CYS B 1 317 ? 12.102 62.929 63.990 1.00 38.76 317 CYS B O 1
ATOM 4475 N N . ALA B 1 318 ? 12.650 64.989 64.708 1.00 34.46 318 ALA B N 1
ATOM 4476 C CA . ALA B 1 318 ? 12.437 65.578 63.376 1.00 35.45 318 ALA B CA 1
ATOM 4477 C C . ALA B 1 318 ? 13.609 65.372 62.412 1.00 40.70 318 ALA B C 1
ATOM 4478 O O . ALA B 1 318 ? 13.679 66.026 61.381 1.00 44.91 318 ALA B O 1
ATOM 4480 N N . GLY B 1 319 ? 14.519 64.470 62.772 1.00 36.75 319 GLY B N 1
ATOM 4481 C CA . GLY B 1 319 ? 15.648 64.077 61.945 1.00 37.62 319 GLY B CA 1
ATOM 4482 C C . GLY B 1 319 ? 16.324 62.873 62.618 1.00 35.52 319 GLY B C 1
ATOM 4483 O O . GLY B 1 319 ? 15.908 62.456 63.685 1.00 36.98 319 GLY B O 1
ATOM 4484 N N . GLU B 1 320 ? 17.363 62.326 61.997 1.00 34.16 320 GLU B N 1
ATOM 4485 C CA . GLU B 1 320 ? 18.123 61.232 62.582 1.00 32.81 320 GLU B CA 1
ATOM 4486 C C . GLU B 1 320 ? 18.865 61.755 63.817 1.00 33.00 320 GLU B C 1
ATOM 4487 O O . GLU B 1 320 ? 19.074 62.961 63.988 1.00 37.27 320 GLU B O 1
ATOM 4493 N N . ILE B 1 321 ? 19.293 60.848 64.666 1.00 33.54 321 ILE B N 1
ATOM 4494 C CA . ILE B 1 321 ? 19.922 61.246 65.924 1.00 34.17 321 ILE B CA 1
ATOM 4495 C C . ILE B 1 321 ? 21.388 60.806 65.915 1.00 36.10 321 ILE B C 1
ATOM 4496 O O . ILE B 1 321 ? 21.714 59.648 66.233 1.00 33.25 321 ILE B O 1
ATOM 4501 N N . ARG B 1 322 ? 22.269 61.736 65.546 1.00 33.07 322 ARG B N 1
ATOM 4502 C CA . ARG B 1 322 ? 23.682 61.430 65.401 1.00 34.51 322 ARG B CA 1
ATOM 4503 C C . ARG B 1 322 ? 24.558 62.477 66.064 1.00 37.93 322 ARG B C 1
ATOM 4504 O O . ARG B 1 322 ? 24.234 63.674 66.063 1.00 34.16 322 ARG B O 1
ATOM 4512 N N . GLY B 1 323 ? 25.687 62.022 66.602 1.00 38.93 323 GLY B N 1
ATOM 4513 C CA . GLY B 1 323 ? 26.609 62.909 67.281 1.00 33.89 323 GLY B CA 1
ATOM 4514 C C . GLY B 1 323 ? 26.333 62.920 68.765 1.00 38.46 323 GLY B C 1
ATOM 4515 O O . GLY B 1 323 ? 25.193 62.691 69.195 1.00 32.90 323 GLY B O 1
ATOM 4516 N N . LEU B 1 324 ? 27.375 63.199 69.547 1.00 38.79 324 LEU B N 1
ATOM 4517 C CA . LEU B 1 324 ? 27.300 63.072 71.002 1.00 39.51 324 LEU B CA 1
ATOM 4518 C C . LEU B 1 324 ? 26.249 64.042 71.542 1.00 38.51 324 LEU B C 1
ATOM 4519 O O . LEU B 1 324 ? 25.394 63.687 72.351 1.00 35.97 324 LEU B O 1
ATOM 4524 N N . ASN B 1 325 ? 26.303 65.272 71.067 1.00 40.77 325 ASN B N 1
ATOM 4525 C CA . ASN B 1 325 ? 25.334 66.265 71.484 1.00 45.02 325 ASN B CA 1
ATOM 4526 C C . ASN B 1 325 ? 23.878 65.815 71.286 1.00 41.49 325 ASN B C 1
ATOM 4527 O O . ASN B 1 325 ? 23.102 65.837 72.232 1.00 38.70 325 ASN B O 1
ATOM 4532 N N . ASN B 1 326 ? 23.518 65.390 70.072 1.00 36.95 326 ASN B N 1
ATOM 4533 C CA . ASN B 1 326 ? 22.146 64.958 69.786 1.00 36.23 326 ASN B CA 1
ATOM 4534 C C . ASN B 1 326 ? 21.751 63.697 70.550 1.00 35.19 326 ASN B C 1
ATOM 4535 O O . ASN B 1 326 ? 20.636 63.593 71.054 1.00 33.37 326 ASN B O 1
ATOM 4540 N N . LEU B 1 327 ? 22.650 62.716 70.607 1.00 32.07 327 LEU B N 1
ATOM 4541 C CA . LEU B 1 327 ? 22.373 61.507 71.386 1.00 33.07 327 LEU B CA 1
ATOM 4542 C C . LEU B 1 327 ? 22.184 61.836 72.856 1.00 38.03 327 LEU B C 1
ATOM 4543 O O . LEU B 1 327 ? 21.333 61.260 73.521 1.00 38.48 327 LEU B O 1
ATOM 4548 N N . THR B 1 328 ? 22.985 62.764 73.373 1.00 33.06 328 THR B N 1
ATOM 4549 C CA . THR B 1 328 ? 22.855 63.144 74.784 1.00 38.33 328 THR B CA 1
ATOM 4550 C C . THR B 1 328 ? 21.477 63.772 75.011 1.00 36.88 328 THR B C 1
ATOM 4551 O O . THR B 1 328 ? 20.777 63.444 75.961 1.00 37.97 328 THR B O 1
ATOM 4555 N N . LYS B 1 329 ? 21.080 64.665 74.113 1.00 36.08 329 LYS B N 1
ATOM 4556 C CA . LYS B 1 329 ? 19.809 65.364 74.259 1.00 38.06 329 LYS B CA 1
ATOM 4557 C C . LYS B 1 329 ? 18.614 64.380 74.200 1.00 38.99 329 LYS B C 1
ATOM 4558 O O . LYS B 1 329 ? 17.672 64.480 74.977 1.00 37.70 329 LYS B O 1
ATOM 4564 N N . PHE B 1 330 ? 18.684 63.404 73.305 1.00 34.29 330 PHE B N 1
ATOM 4565 C CA . PHE B 1 330 ? 17.643 62.384 73.211 1.00 35.48 330 PHE B CA 1
ATOM 4566 C C . PHE B 1 330 ? 17.645 61.473 74.450 1.00 36.63 330 PHE B C 1
ATOM 4567 O O . PHE B 1 330 ? 16.588 61.100 74.958 1.00 37.29 330 PHE B O 1
ATOM 4575 N N . SER B 1 331 ? 18.837 61.162 74.959 1.00 31.80 331 SER B N 1
ATOM 4576 C CA . SER B 1 331 ? 18.997 60.204 76.054 1.00 30.36 331 SER B CA 1
ATOM 4577 C C . SER B 1 331 ? 18.387 60.688 77.383 1.00 31.68 331 SER B C 1
ATOM 4578 O O . SER B 1 331 ? 18.049 59.878 78.249 1.00 31.32 331 SER B O 1
ATOM 4581 N N . GLN B 1 332 ? 18.239 62.006 77.565 1.00 33.80 332 GLN B N 1
ATOM 4582 C CA . GLN B 1 332 ? 17.641 62.485 78.802 1.00 37.80 332 GLN B CA 1
ATOM 4583 C C . GLN B 1 332 ? 16.275 61.845 79.069 1.00 37.66 332 GLN B C 1
ATOM 4584 O O . GLN B 1 332 ? 15.864 61.681 80.227 1.00 40.20 332 GLN B O 1
ATOM 4590 N N . PHE B 1 333 ? 15.583 61.452 78.009 1.00 38.28 333 PHE B N 1
ATOM 4591 C CA . PHE B 1 333 ? 14.232 60.920 78.166 1.00 39.15 333 PHE B CA 1
ATOM 4592 C C . PHE B 1 333 ? 14.199 59.437 78.539 1.00 39.70 333 PHE B C 1
ATOM 4593 O O . PHE B 1 333 ? 13.135 58.882 78.820 1.00 38.56 333 PHE B O 1
ATOM 4601 N N . LEU B 1 334 ? 15.376 58.818 78.581 1.00 35.18 334 LEU B N 1
ATOM 4602 C CA . LEU B 1 334 ? 15.508 57.495 79.171 1.00 34.82 334 LEU B CA 1
ATOM 4603 C C . LEU B 1 334 ? 15.551 57.636 80.687 1.00 38.09 334 LEU B C 1
ATOM 4604 O O . LEU B 1 334 ? 15.259 56.689 81.412 1.00 41.11 334 LEU B O 1
ATOM 4609 N N . ASN B 1 335 ? 15.902 58.832 81.156 1.00 33.73 335 ASN B N 1
ATOM 4610 C CA . ASN B 1 335 ? 16.096 59.076 82.590 1.00 38.01 335 ASN B CA 1
ATOM 4611 C C . ASN B 1 335 ? 14.864 59.725 83.232 1.00 44.71 335 ASN B C 1
ATOM 4612 O O . ASN B 1 335 ? 14.397 59.281 84.283 1.00 39.77 335 ASN B O 1
ATOM 4617 N N . LYS B 1 336 ? 14.337 60.771 82.594 1.00 48.60 336 LYS B N 1
ATOM 4618 C CA . LYS B 1 336 ? 13.073 61.378 83.014 1.00 50.31 336 LYS B CA 1
ATOM 4619 C C . LYS B 1 336 ? 12.114 61.280 81.829 1.00 47.33 336 LYS B C 1
ATOM 4620 O O . LYS B 1 336 ? 12.427 61.755 80.734 1.00 42.83 336 LYS B O 1
ATOM 4626 N N . GLU B 1 337 ? 10.978 60.611 82.021 1.00 44.53 337 GLU B N 1
ATOM 4627 C CA . GLU B 1 337 ? 10.115 60.236 80.880 1.00 44.04 337 GLU B CA 1
ATOM 4628 C C . GLU B 1 337 ? 9.704 61.444 80.024 1.00 46.40 337 GLU B C 1
ATOM 4629 O O . GLU B 1 337 ? 9.493 62.550 80.538 1.00 40.45 337 GLU B O 1
ATOM 4635 N N . TYR B 1 338 ? 9.562 61.219 78.726 1.00 40.06 338 TYR B N 1
ATOM 4636 C CA . TYR B 1 338 ? 9.188 62.280 77.783 1.00 46.72 338 TYR B CA 1
ATOM 4637 C C . TYR B 1 338 ? 7.733 62.670 77.943 1.00 45.87 338 TYR B C 1
ATOM 4638 O O . TYR B 1 338 ? 6.859 61.820 78.057 1.00 47.66 338 TYR B O 1
ATOM 4647 N N . ASN B 1 339 ? 7.478 63.968 77.969 1.00 43.83 339 ASN B N 1
ATOM 4648 C CA . ASN B 1 339 ? 6.113 64.465 78.037 1.00 47.69 339 ASN B CA 1
ATOM 4649 C C . ASN B 1 339 ? 5.893 65.370 76.830 1.00 50.37 339 ASN B C 1
ATOM 4650 O O . ASN B 1 339 ? 6.453 66.459 76.759 1.00 55.73 339 ASN B O 1
ATOM 4655 N N . PRO B 1 340 ? 5.096 64.898 75.862 1.00 51.70 340 PRO B N 1
ATOM 4656 C CA . PRO B 1 340 ? 4.843 65.563 74.576 1.00 52.20 340 PRO B CA 1
ATOM 4657 C C . PRO B 1 340 ? 4.239 66.948 74.749 1.00 53.66 340 PRO B C 1
ATOM 4658 O O . PRO B 1 340 ? 4.467 67.848 73.934 1.00 52.15 340 PRO B O 1
ATOM 4662 N N . ILE B 1 341 ? 3.447 67.110 75.802 1.00 50.94 341 ILE B N 1
ATOM 4663 C CA . ILE B 1 341 ? 2.757 68.374 76.044 1.00 57.55 341 ILE B CA 1
ATOM 4664 C C . ILE B 1 341 ? 3.737 69.462 76.445 1.00 60.91 341 ILE B C 1
ATOM 4665 O O . ILE B 1 341 ? 3.555 70.620 76.097 1.00 71.17 341 ILE B O 1
ATOM 4670 N N . THR B 1 342 ? 4.788 69.086 77.161 1.00 53.36 342 THR B N 1
ATOM 4671 C CA . THR B 1 342 ? 5.766 70.062 77.612 1.00 59.18 342 THR B CA 1
ATOM 4672 C C . THR B 1 342 ? 7.135 69.929 76.922 1.00 54.81 342 THR B C 1
ATOM 4673 O O . THR B 1 342 ? 7.914 70.874 76.897 1.00 49.92 342 THR B O 1
ATOM 4677 N N . ASP B 1 343 ? 7.443 68.764 76.367 1.00 46.31 343 ASP B N 1
ATOM 4678 C CA . ASP B 1 343 ? 8.791 68.548 75.843 1.00 48.50 343 ASP B CA 1
ATOM 4679 C C . ASP B 1 343 ? 8.854 68.526 74.318 1.00 50.10 343 ASP B C 1
ATOM 4680 O O . ASP B 1 343 ? 9.927 68.308 73.755 1.00 47.54 343 ASP B O 1
ATOM 4685 N N . GLY B 1 344 ? 7.719 68.753 73.656 1.00 53.37 344 GLY B N 1
ATOM 4686 C CA . GLY B 1 344 ? 7.615 68.501 72.224 1.00 47.15 344 GLY B CA 1
ATOM 4687 C C . GLY B 1 344 ? 8.628 69.260 71.381 1.00 53.22 344 GLY B C 1
ATOM 4688 O O . GLY B 1 344 ? 9.084 68.792 70.342 1.00 53.33 344 GLY B O 1
ATOM 4689 N N . LYS B 1 345 ? 8.986 70.447 71.844 1.00 48.56 345 LYS B N 1
ATOM 4690 C CA . LYS B 1 345 ? 9.942 71.295 71.158 1.00 51.53 345 LYS B CA 1
ATOM 4691 C C . LYS B 1 345 ? 11.275 70.596 70.962 1.00 47.72 345 LYS B C 1
ATOM 4692 O O . LYS B 1 345 ? 12.007 70.893 70.014 1.00 51.35 345 LYS B O 1
ATOM 4698 N N . VAL B 1 346 ? 11.596 69.661 71.847 1.00 43.21 346 VAL B N 1
ATOM 4699 C CA . VAL B 1 346 ? 12.887 68.992 71.753 1.00 46.14 346 VAL B CA 1
ATOM 4700 C C . VAL B 1 346 ? 13.108 68.204 70.458 1.00 44.74 346 VAL B C 1
ATOM 4701 O O . VAL B 1 346 ? 14.241 68.009 70.038 1.00 45.26 346 VAL B O 1
ATOM 4705 N N . ILE B 1 347 ? 12.046 67.752 69.808 1.00 41.73 347 ILE B N 1
ATOM 4706 C CA . ILE B 1 347 ? 12.249 66.961 68.609 1.00 44.43 347 ILE B CA 1
ATOM 4707 C C . ILE B 1 347 ? 12.839 67.779 67.454 1.00 46.13 347 ILE B C 1
ATOM 4708 O O . ILE B 1 347 ? 13.362 67.200 66.501 1.00 41.78 347 ILE B O 1
ATOM 4713 N N . TYR B 1 348 ? 12.773 69.112 67.560 1.00 43.77 348 TYR B N 1
ATOM 4714 C CA . TYR B 1 348 ? 13.287 70.028 66.533 1.00 42.60 348 TYR B CA 1
ATOM 4715 C C . TYR B 1 348 ? 14.633 70.657 66.891 1.00 52.18 348 TYR B C 1
ATOM 4716 O O . TYR B 1 348 ? 15.096 71.563 66.189 1.00 53.00 348 TYR B O 1
ATOM 4725 N N . GLU B 1 349 ? 15.254 70.193 67.977 1.00 50.82 349 GLU B N 1
ATOM 4726 C CA . GLU B 1 349 ? 16.421 70.878 68.545 1.00 56.45 349 GLU B CA 1
ATOM 4727 C C . GLU B 1 349 ? 17.737 70.178 68.219 1.00 59.79 349 GLU B C 1
ATOM 4728 O O . GLU B 1 349 ? 18.788 70.542 68.748 1.00 61.98 349 GLU B O 1
ATOM 4734 N N . LEU B 1 350 ? 17.671 69.163 67.372 1.00 52.37 350 LEU B N 1
ATOM 4735 C CA . LEU B 1 350 ? 18.871 68.500 66.876 1.00 56.97 350 LEU B CA 1
ATOM 4736 C C . LEU B 1 350 ? 19.646 69.421 65.924 1.00 62.78 350 LEU B C 1
ATOM 4737 O O . LEU B 1 350 ? 20.876 69.523 65.995 1.00 64.34 350 LEU B O 1
ATOM 4742 N N . VAL C 1 5 ? 44.681 -28.662 34.468 1.00 65.30 5 VAL C N 1
ATOM 4743 C CA . VAL C 1 5 ? 44.953 -28.036 33.171 1.00 60.67 5 VAL C CA 1
ATOM 4744 C C . VAL C 1 5 ? 46.270 -27.260 33.210 1.00 58.08 5 VAL C C 1
ATOM 4745 O O . VAL C 1 5 ? 46.362 -26.217 33.862 1.00 54.42 5 VAL C O 1
ATOM 4749 N N . GLU C 1 6 ? 47.276 -27.774 32.503 1.00 53.74 6 GLU C N 1
ATOM 4750 C CA . GLU C 1 6 ? 48.651 -27.261 32.569 1.00 51.47 6 GLU C CA 1
ATOM 4751 C C . GLU C 1 6 ? 48.819 -25.742 32.332 1.00 43.45 6 GLU C C 1
ATOM 4752 O O . GLU C 1 6 ? 48.260 -25.184 31.386 1.00 41.56 6 GLU C O 1
ATOM 4758 N N . PRO C 1 7 ? 49.623 -25.081 33.183 1.00 40.10 7 PRO C N 1
ATOM 4759 C CA . PRO C 1 7 ? 49.827 -23.624 33.158 1.00 36.73 7 PRO C CA 1
ATOM 4760 C C . PRO C 1 7 ? 50.827 -23.184 32.089 1.00 37.31 7 PRO C C 1
ATOM 4761 O O . PRO C 1 7 ? 51.694 -22.340 32.356 1.00 36.80 7 PRO C O 1
ATOM 4765 N N . ASN C 1 8 ? 50.702 -23.743 30.888 1.00 39.49 8 ASN C N 1
ATOM 4766 C CA . ASN C 1 8 ? 51.580 -23.391 29.778 1.00 35.58 8 ASN C CA 1
ATOM 4767 C C . ASN C 1 8 ? 50.879 -23.654 28.432 1.00 38.03 8 ASN C C 1
ATOM 4768 O O . ASN C 1 8 ? 49.750 -24.140 28.413 1.00 34.69 8 ASN C O 1
ATOM 4773 N N . LEU C 1 9 ? 51.529 -23.302 27.323 1.00 33.63 9 LEU C N 1
ATOM 4774 C CA . LEU C 1 9 ? 50.942 -23.482 25.989 1.00 35.18 9 LEU C CA 1
ATOM 4775 C C . LEU C 1 9 ? 51.625 -24.643 25.268 1.00 38.25 9 LEU C C 1
ATOM 4776 O O . LEU C 1 9 ? 51.566 -24.743 24.049 1.00 40.42 9 LEU C O 1
ATOM 4781 N N . HIS C 1 10 ? 52.293 -25.514 26.021 1.00 35.11 10 HIS C N 1
ATOM 4782 C CA . HIS C 1 10 ? 52.971 -26.632 25.375 1.00 37.04 10 HIS C CA 1
ATOM 4783 C C . HIS C 1 10 ? 52.050 -27.421 24.423 1.00 38.61 10 HIS C C 1
ATOM 4784 O O . HIS C 1 10 ? 52.483 -27.822 23.347 1.00 39.92 10 HIS C O 1
ATOM 4791 N N . SER C 1 11 ? 50.793 -27.632 24.814 1.00 40.15 11 SER C N 1
ATOM 4792 C CA . SER C 1 11 ? 49.824 -28.387 23.990 1.00 51.17 11 SER C CA 1
ATOM 4793 C C . SER C 1 11 ? 49.567 -27.725 22.633 1.00 35.98 11 SER C C 1
ATOM 4794 O O . SER C 1 11 ? 49.373 -28.382 21.613 1.00 36.76 11 SER C O 1
ATOM 4797 N N . LEU C 1 12 ? 49.556 -26.411 22.639 1.00 34.31 12 LEU C N 1
ATOM 4798 C CA . LEU C 1 12 ? 49.284 -25.651 21.423 1.00 41.20 12 LEU C CA 1
ATOM 4799 C C . LEU C 1 12 ? 50.568 -25.582 20.602 1.00 41.25 12 LEU C C 1
ATOM 4800 O O . LEU C 1 12 ? 50.555 -25.746 19.383 1.00 35.46 12 LEU C O 1
ATOM 4805 N N . ILE C 1 13 ? 51.688 -25.378 21.288 1.00 39.40 13 ILE C N 1
ATOM 4806 C CA . ILE C 1 13 ? 52.953 -25.170 20.604 1.00 39.16 13 ILE C CA 1
ATOM 4807 C C . ILE C 1 13 ? 53.357 -26.393 19.783 1.00 42.18 13 ILE C C 1
ATOM 4808 O O . ILE C 1 13 ? 53.944 -26.255 18.712 1.00 37.59 13 ILE C O 1
ATOM 4813 N N . THR C 1 14 ? 53.014 -27.579 20.279 1.00 35.87 14 THR C N 1
ATOM 4814 C CA . THR C 1 14 ? 53.299 -28.822 19.577 1.00 37.61 14 THR C CA 1
ATOM 4815 C C . THR C 1 14 ? 52.072 -29.382 18.846 1.00 41.68 14 THR C C 1
ATOM 4816 O O . THR C 1 14 ? 52.065 -30.533 18.439 1.00 45.16 14 THR C O 1
ATOM 4820 N N . SER C 1 15 ? 51.022 -28.583 18.698 1.00 37.10 15 SER C N 1
ATOM 4821 C CA . SER C 1 15 ? 49.821 -29.087 18.036 1.00 41.59 15 SER C CA 1
ATOM 4822 C C . SER C 1 15 ? 50.145 -29.513 16.605 1.00 44.73 15 SER C C 1
ATOM 4823 O O . SER C 1 15 ? 50.898 -28.830 15.906 1.00 44.99 15 SER C O 1
ATOM 4826 N N . THR C 1 16 ? 49.561 -30.630 16.181 1.00 41.63 16 THR C N 1
ATOM 4827 C CA . THR C 1 16 ? 49.733 -31.114 14.816 1.00 53.56 16 THR C CA 1
ATOM 4828 C C . THR C 1 16 ? 48.520 -30.813 13.931 1.00 53.05 16 THR C C 1
ATOM 4829 O O . THR C 1 16 ? 48.496 -31.178 12.763 1.00 50.33 16 THR C O 1
ATOM 4833 N N . THR C 1 17 ? 47.518 -30.134 14.477 1.00 49.63 17 THR C N 1
ATOM 4834 C CA . THR C 1 17 ? 46.277 -29.920 13.733 1.00 44.20 17 THR C CA 1
ATOM 4835 C C . THR C 1 17 ? 45.951 -28.447 13.477 1.00 44.60 17 THR C C 1
ATOM 4836 O O . THR C 1 17 ? 45.227 -28.136 12.528 1.00 45.79 17 THR C O 1
ATOM 4840 N N . HIS C 1 18 ? 46.461 -27.551 14.328 1.00 37.31 18 HIS C N 1
ATOM 4841 C CA . HIS C 1 18 ? 46.078 -26.130 14.286 1.00 40.84 18 HIS C CA 1
ATOM 4842 C C . HIS C 1 18 ? 46.628 -25.390 13.072 1.00 39.56 18 HIS C C 1
ATOM 4843 O O . HIS C 1 18 ? 47.820 -25.448 12.774 1.00 39.06 18 HIS C O 1
ATOM 4850 N N . LYS C 1 19 ? 45.735 -24.704 12.370 1.00 35.03 19 LYS C N 1
ATOM 4851 C CA . LYS C 1 19 ? 46.090 -23.982 11.152 1.00 36.08 19 LYS C CA 1
ATOM 4852 C C . LYS C 1 19 ? 45.981 -22.478 11.369 1.00 33.33 19 LYS C C 1
ATOM 4853 O O . LYS C 1 19 ? 46.658 -21.699 10.708 1.00 34.90 19 LYS C O 1
ATOM 4859 N N . TRP C 1 20 ? 45.068 -22.088 12.248 1.00 32.98 20 TRP C N 1
ATOM 4860 C CA . TRP C 1 20 ? 44.804 -20.671 12.528 1.00 31.25 20 TRP C CA 1
ATOM 4861 C C . TRP C 1 20 ? 44.869 -20.373 14.028 1.00 30.22 20 TRP C C 1
ATOM 4862 O O . TRP C 1 20 ? 44.032 -20.862 14.796 1.00 34.36 20 TRP C O 1
ATOM 4873 N N . ILE C 1 21 ? 45.809 -19.536 14.442 1.00 29.16 21 ILE C N 1
ATOM 4874 C CA . ILE C 1 21 ? 45.902 -19.209 15.865 1.00 28.35 21 ILE C CA 1
ATOM 4875 C C . ILE C 1 21 ? 45.824 -17.701 16.055 1.00 27.27 21 ILE C C 1
ATOM 4876 O O . ILE C 1 21 ? 46.676 -16.971 15.555 1.00 32.59 21 ILE C O 1
ATOM 4881 N N . PHE C 1 22 ? 44.773 -17.238 16.713 1.00 27.02 22 PHE C N 1
ATOM 4882 C CA . PHE C 1 22 ? 44.607 -15.803 16.963 1.00 26.20 22 PHE C CA 1
ATOM 4883 C C . PHE C 1 22 ? 45.165 -15.427 18.345 1.00 29.66 22 PHE C C 1
ATOM 4884 O O . PHE C 1 22 ? 44.925 -16.142 19.321 1.00 31.85 22 PHE C O 1
ATOM 4892 N N . VAL C 1 23 ? 45.921 -14.329 18.421 1.00 26.74 23 VAL C N 1
ATOM 4893 C CA . VAL C 1 23 ? 46.412 -13.830 19.729 1.00 27.34 23 VAL C CA 1
ATOM 4894 C C . VAL C 1 23 ? 45.800 -12.446 19.933 1.00 27.63 23 VAL C C 1
ATOM 4895 O O . VAL C 1 23 ? 46.072 -11.529 19.164 1.00 25.23 23 VAL C O 1
ATOM 4899 N N . GLY C 1 24 ? 44.960 -12.293 20.947 1.00 26.78 24 GLY C N 1
ATOM 4900 C CA . GLY C 1 24 ? 44.196 -11.068 21.094 1.00 24.17 24 GLY C CA 1
ATOM 4901 C C . GLY C 1 24 ? 44.006 -10.646 22.541 1.00 31.25 24 GLY C C 1
ATOM 4902 O O . GLY C 1 24 ? 44.410 -11.373 23.454 1.00 27.38 24 GLY C O 1
ATOM 4903 N N . GLY C 1 25 ? 43.399 -9.475 22.739 1.00 29.00 25 GLY C N 1
ATOM 4904 C CA . GLY C 1 25 ? 43.151 -8.906 24.059 1.00 27.01 25 GLY C CA 1
ATOM 4905 C C . GLY C 1 25 ? 43.258 -7.380 24.041 1.00 30.42 25 GLY C C 1
ATOM 4906 O O . GLY C 1 25 ? 43.377 -6.752 22.980 1.00 27.81 25 GLY C O 1
ATOM 4907 N N . LYS C 1 26 ? 43.224 -6.772 25.215 1.00 28.67 26 LYS C N 1
ATOM 4908 C CA . LYS C 1 26 ? 43.222 -5.316 25.331 1.00 29.97 26 LYS C CA 1
ATOM 4909 C C . LYS C 1 26 ? 44.519 -4.716 24.806 1.00 28.01 26 LYS C C 1
ATOM 4910 O O . LYS C 1 26 ? 45.503 -5.426 24.628 1.00 24.92 26 LYS C O 1
ATOM 4916 N N . GLY C 1 27 ? 44.518 -3.413 24.537 1.00 27.21 27 GLY C N 1
ATOM 4917 C CA . GLY C 1 27 ? 45.700 -2.747 24.020 1.00 30.99 27 GLY C CA 1
ATOM 4918 C C . GLY C 1 27 ? 46.886 -2.812 24.993 1.00 29.29 27 GLY C C 1
ATOM 4919 O O . GLY C 1 27 ? 46.711 -2.748 26.227 1.00 30.34 27 GLY C O 1
ATOM 4920 N N . GLY C 1 28 ? 48.085 -2.963 24.436 1.00 25.61 28 GLY C N 1
ATOM 4921 C CA . GLY C 1 28 ? 49.321 -2.841 25.201 1.00 25.05 28 GLY C CA 1
ATOM 4922 C C . GLY C 1 28 ? 49.625 -3.960 26.203 1.00 29.65 28 GLY C C 1
ATOM 4923 O O . GLY C 1 28 ? 50.551 -3.823 27.033 1.00 29.98 28 GLY C O 1
ATOM 4924 N N . VAL C 1 29 ? 48.845 -5.035 26.170 1.00 24.62 29 VAL C N 1
ATOM 4925 C CA . VAL C 1 29 ? 49.002 -6.109 27.153 1.00 28.09 29 VAL C CA 1
ATOM 4926 C C . VAL C 1 29 ? 50.127 -7.057 26.803 1.00 25.65 29 VAL C C 1
ATOM 4927 O O . VAL C 1 29 ? 50.587 -7.835 27.656 1.00 29.68 29 VAL C O 1
ATOM 4931 N N . GLY C 1 30 ? 50.588 -6.996 25.556 1.00 24.21 30 GLY C N 1
ATOM 4932 C CA . GLY C 1 30 ? 51.596 -7.924 25.052 1.00 26.58 30 GLY C CA 1
ATOM 4933 C C . GLY C 1 30 ? 51.156 -8.896 23.938 1.00 26.63 30 GLY C C 1
ATOM 4934 O O . GLY C 1 30 ? 51.714 -9.998 23.815 1.00 24.37 30 GLY C O 1
ATOM 4935 N N . LYS C 1 31 ? 50.168 -8.512 23.116 1.00 29.27 31 LYS C N 1
ATOM 4936 C CA . LYS C 1 31 ? 49.716 -9.388 22.015 1.00 27.05 31 LYS C CA 1
ATOM 4937 C C . LYS C 1 31 ? 50.828 -9.623 20.996 1.00 28.94 31 LYS C C 1
ATOM 4938 O O . LYS C 1 31 ? 51.096 -10.744 20.594 1.00 25.52 31 LYS C O 1
ATOM 4944 N N . THR C 1 32 ? 51.480 -8.553 20.565 1.00 27.03 32 THR C N 1
ATOM 4945 C CA . THR C 1 32 ? 52.564 -8.700 19.614 1.00 28.17 32 THR C CA 1
ATOM 4946 C C . THR C 1 32 ? 53.725 -9.487 20.227 1.00 25.09 32 THR C C 1
ATOM 4947 O O . THR C 1 32 ? 54.263 -10.410 19.612 1.00 26.24 32 THR C O 1
ATOM 4951 N N . THR C 1 33 ? 54.120 -9.115 21.444 1.00 25.69 33 THR C N 1
ATOM 4952 C CA . THR C 1 33 ? 55.206 -9.822 22.106 1.00 26.64 33 THR C CA 1
ATOM 4953 C C . THR C 1 33 ? 54.882 -11.335 22.201 1.00 34.03 33 THR C C 1
ATOM 4954 O O . THR C 1 33 ? 55.722 -12.175 21.880 1.00 34.88 33 THR C O 1
ATOM 4958 N N . SER C 1 34 ? 53.658 -11.659 22.615 1.00 28.30 34 SER C N 1
ATOM 4959 C CA . SER C 1 34 ? 53.208 -13.057 22.779 1.00 28.93 34 SER C CA 1
ATOM 4960 C C . SER C 1 34 ? 53.053 -13.811 21.446 1.00 27.67 34 SER C C 1
ATOM 4961 O O . SER C 1 34 ? 53.338 -15.005 21.360 1.00 29.85 34 SER C O 1
ATOM 4964 N N . SER C 1 35 ? 52.600 -13.128 20.403 1.00 24.58 35 SER C N 1
ATOM 4965 C CA . SER C 1 35 ? 52.367 -13.833 19.135 1.00 25.43 35 SER C CA 1
ATOM 4966 C C . SER C 1 35 ? 53.735 -14.059 18.479 1.00 29.23 35 SER C C 1
ATOM 4967 O O . SER C 1 35 ? 54.001 -15.126 17.978 1.00 27.49 35 SER C O 1
ATOM 4970 N N . CYS C 1 36 ? 54.649 -13.097 18.565 1.00 29.92 36 CYS C N 1
ATOM 4971 C CA . CYS C 1 36 ? 56.017 -13.400 18.158 1.00 36.22 36 CYS C CA 1
ATOM 4972 C C . CYS C 1 36 ? 56.527 -14.611 18.938 1.00 34.13 36 CYS C C 1
ATOM 4973 O O . CYS C 1 36 ? 57.107 -15.508 18.355 1.00 30.68 36 CYS C O 1
ATOM 4976 N N . SER C 1 37 ? 56.276 -14.642 20.241 1.00 26.50 37 SER C N 1
ATOM 4977 C CA . SER C 1 37 ? 56.793 -15.741 21.085 1.00 27.68 37 SER C CA 1
ATOM 4978 C C . SER C 1 37 ? 56.156 -17.085 20.733 1.00 30.48 37 SER C C 1
ATOM 4979 O O . SER C 1 37 ? 56.840 -18.103 20.665 1.00 30.29 37 SER C O 1
ATOM 4982 N N . ILE C 1 38 ? 54.838 -17.113 20.576 1.00 26.91 38 ILE C N 1
ATOM 4983 C CA . ILE C 1 38 ? 54.194 -18.362 20.196 1.00 35.63 38 ILE C CA 1
ATOM 4984 C C . ILE C 1 38 ? 54.737 -18.805 18.836 1.00 34.64 38 ILE C C 1
ATOM 4985 O O . ILE C 1 38 ? 55.049 -19.985 18.640 1.00 34.67 38 ILE C O 1
ATOM 4990 N N . ALA C 1 39 ? 54.832 -17.868 17.883 1.00 31.76 39 ALA C N 1
ATOM 4991 C CA . ALA C 1 39 ? 55.289 -18.231 16.536 1.00 30.72 39 ALA C CA 1
ATOM 4992 C C . ALA C 1 39 ? 56.729 -18.781 16.576 1.00 35.85 39 ALA C C 1
ATOM 4993 O O . ALA C 1 39 ? 57.054 -19.766 15.900 1.00 33.37 39 ALA C O 1
ATOM 4995 N N . ILE C 1 40 ? 57.589 -18.159 17.374 1.00 34.52 40 ILE C N 1
ATOM 4996 C CA . ILE C 1 40 ? 58.958 -18.660 17.506 1.00 32.19 40 ILE C CA 1
ATOM 4997 C C . ILE C 1 40 ? 58.988 -20.057 18.112 1.00 36.67 40 ILE C C 1
ATOM 4998 O O . ILE C 1 40 ? 59.664 -20.936 17.579 1.00 35.01 40 ILE C O 1
ATOM 5003 N N . GLN C 1 41 ? 58.257 -20.267 19.215 1.00 34.39 41 GLN C N 1
ATOM 5004 C CA . GLN C 1 41 ? 58.186 -21.595 19.839 1.00 34.95 41 GLN C CA 1
ATOM 5005 C C . GLN C 1 41 ? 57.622 -22.664 18.883 1.00 38.61 41 GLN C C 1
ATOM 5006 O O . GLN C 1 41 ? 58.144 -23.768 18.785 1.00 33.77 41 GLN C O 1
ATOM 5012 N N . MET C 1 42 ? 56.575 -22.342 18.143 1.00 31.77 42 MET C N 1
ATOM 5013 C CA . MET C 1 42 ? 56.077 -23.323 17.171 1.00 32.71 42 MET C CA 1
ATOM 5014 C C . MET C 1 42 ? 57.096 -23.653 16.071 1.00 36.56 42 MET C C 1
ATOM 5015 O O . MET C 1 42 ? 57.339 -24.822 15.765 1.00 38.22 42 MET C O 1
ATOM 5020 N N . ALA C 1 43 ? 57.727 -22.631 15.508 1.00 36.12 43 ALA C N 1
ATOM 5021 C CA . ALA C 1 43 ? 58.713 -22.847 14.455 1.00 35.68 43 ALA C CA 1
ATOM 5022 C C . ALA C 1 43 ? 59.931 -23.674 14.916 1.00 41.33 43 ALA C C 1
ATOM 5023 O O . ALA C 1 43 ? 60.399 -24.568 14.198 1.00 42.09 43 ALA C O 1
ATOM 5025 N N . LEU C 1 44 ? 60.445 -23.369 16.105 1.00 45.13 44 LEU C N 1
ATOM 5026 C CA . LEU C 1 44 ? 61.550 -24.140 16.678 1.00 47.40 44 LEU C CA 1
ATOM 5027 C C . LEU C 1 44 ? 61.119 -25.575 16.977 1.00 50.21 44 LEU C C 1
ATOM 5028 O O . LEU C 1 44 ? 61.886 -26.530 16.794 1.00 48.28 44 LEU C O 1
ATOM 5033 N N . SER C 1 45 ? 59.886 -25.717 17.445 1.00 46.39 45 SER C N 1
ATOM 5034 C CA . SER C 1 45 ? 59.402 -27.002 17.903 1.00 46.82 45 SER C CA 1
ATOM 5035 C C . SER C 1 45 ? 58.943 -27.910 16.753 1.00 46.37 45 SER C C 1
ATOM 5036 O O . SER C 1 45 ? 58.931 -29.128 16.899 1.00 43.34 45 SER C O 1
ATOM 5039 N N . GLN C 1 46 ? 58.577 -27.321 15.612 1.00 46.27 46 GLN C N 1
ATOM 5040 C CA . GLN C 1 46 ? 58.131 -28.096 14.439 1.00 46.95 46 GLN C CA 1
ATOM 5041 C C . GLN C 1 46 ? 58.866 -27.644 13.184 1.00 44.89 46 GLN C C 1
ATOM 5042 O O . GLN C 1 46 ? 58.273 -27.028 12.291 1.00 44.53 46 GLN C O 1
ATOM 5048 N N . PRO C 1 47 ? 60.167 -27.969 13.117 1.00 49.56 47 PRO C N 1
ATOM 5049 C CA . PRO C 1 47 ? 61.105 -27.596 12.052 1.00 54.16 47 PRO C CA 1
ATOM 5050 C C . PRO C 1 47 ? 60.571 -27.945 10.660 1.00 57.22 47 PRO C C 1
ATOM 5051 O O . PRO C 1 47 ? 60.926 -27.276 9.687 1.00 58.95 47 PRO C O 1
ATOM 5055 N N . ASN C 1 48 ? 59.749 -28.989 10.571 1.00 55.47 48 ASN C N 1
ATOM 5056 C CA . ASN C 1 48 ? 59.233 -29.462 9.290 1.00 59.47 48 ASN C CA 1
ATOM 5057 C C . ASN C 1 48 ? 58.198 -28.539 8.700 1.00 55.27 48 ASN C C 1
ATOM 5058 O O . ASN C 1 48 ? 57.963 -28.548 7.501 1.00 53.44 48 ASN C O 1
ATOM 5063 N N . LYS C 1 49 ? 57.560 -27.759 9.558 1.00 47.26 49 LYS C N 1
ATOM 5064 C CA . LYS C 1 49 ? 56.417 -26.977 9.158 1.00 50.01 49 LYS C CA 1
ATOM 5065 C C . LYS C 1 49 ? 56.783 -25.523 8.872 1.00 48.53 49 LYS C C 1
ATOM 5066 O O . LYS C 1 49 ? 57.799 -25.017 9.326 1.00 44.89 49 LYS C O 1
ATOM 5072 N N . GLN C 1 50 ? 55.926 -24.861 8.115 1.00 47.82 50 GLN C N 1
ATOM 5073 C CA . GLN C 1 50 ? 56.163 -23.502 7.689 1.00 46.07 50 GLN C CA 1
ATOM 5074 C C . GLN C 1 50 ? 55.115 -22.620 8.371 1.00 40.52 50 GLN C C 1
ATOM 5075 O O . GLN C 1 50 ? 53.915 -22.904 8.295 1.00 43.41 50 GLN C O 1
ATOM 5081 N N . PHE C 1 51 ? 55.568 -21.550 9.026 1.00 36.02 51 PHE C N 1
ATOM 5082 C CA . PHE C 1 51 ? 54.691 -20.689 9.827 1.00 34.22 51 PHE C CA 1
ATOM 5083 C C . PHE C 1 51 ? 54.651 -19.247 9.325 1.00 40.02 51 PHE C C 1
ATOM 5084 O O . PHE C 1 51 ? 55.675 -18.687 8.925 1.00 37.01 51 PHE C O 1
ATOM 5092 N N . LEU C 1 52 ? 53.460 -18.659 9.341 1.00 33.98 52 LEU C N 1
ATOM 5093 C CA . LEU C 1 52 ? 53.307 -17.252 9.022 1.00 37.85 52 LEU C CA 1
ATOM 5094 C C . LEU C 1 52 ? 52.745 -16.520 10.218 1.00 33.85 52 LEU C C 1
ATOM 5095 O O . LEU C 1 52 ? 51.751 -16.942 10.806 1.00 32.88 52 LEU C O 1
ATOM 5100 N N . LEU C 1 53 ? 53.403 -15.429 10.586 1.00 30.57 53 LEU C N 1
ATOM 5101 C CA . LEU C 1 53 ? 52.888 -14.508 11.585 1.00 28.73 53 LEU C CA 1
ATOM 5102 C C . LEU C 1 53 ? 52.391 -13.242 10.870 1.00 34.21 53 LEU C C 1
ATOM 5103 O O . LEU C 1 53 ? 53.171 -12.498 10.274 1.00 39.14 53 LEU C O 1
ATOM 5108 N N . ILE C 1 54 ? 51.092 -12.992 10.908 1.00 30.25 54 ILE C N 1
ATOM 5109 C CA . ILE C 1 54 ? 50.550 -11.825 10.217 1.00 31.65 54 ILE C CA 1
ATOM 5110 C C . ILE C 1 54 ? 49.931 -10.872 11.207 1.00 31.81 54 ILE C C 1
ATOM 5111 O O . ILE C 1 54 ? 49.200 -11.278 12.113 1.00 29.75 54 ILE C O 1
ATOM 5116 N N . SER C 1 55 ? 50.228 -9.598 11.030 1.00 28.88 55 SER C N 1
ATOM 5117 C CA . SER C 1 55 ? 49.702 -8.591 11.924 1.00 29.26 55 SER C CA 1
ATOM 5118 C C . SER C 1 55 ? 48.440 -8.042 11.307 1.00 27.04 55 SER C C 1
ATOM 5119 O O . SER C 1 55 ? 48.469 -7.558 10.180 1.00 32.96 55 SER C O 1
ATOM 5122 N N . THR C 1 56 ? 47.333 -8.121 12.041 1.00 31.50 56 THR C N 1
ATOM 5123 C CA . THR C 1 56 ? 46.085 -7.511 11.587 1.00 32.31 56 THR C CA 1
ATOM 5124 C C . THR C 1 56 ? 45.753 -6.261 12.397 1.00 31.79 56 THR C C 1
ATOM 5125 O O . THR C 1 56 ? 44.640 -5.767 12.338 1.00 29.53 56 THR C O 1
ATOM 5129 N N . ASP C 1 57 ? 46.714 -5.777 13.173 1.00 26.04 57 ASP C N 1
ATOM 5130 C CA . ASP C 1 57 ? 46.656 -4.417 13.747 1.00 26.26 57 ASP C CA 1
ATOM 5131 C C . ASP C 1 57 ? 47.071 -3.402 12.669 1.00 27.77 57 ASP C C 1
ATOM 5132 O O . ASP C 1 57 ? 48.214 -3.419 12.196 1.00 34.62 57 ASP C O 1
ATOM 5137 N N . PRO C 1 58 ? 46.163 -2.496 12.281 1.00 27.68 58 PRO C N 1
ATOM 5138 C CA . PRO C 1 58 ? 46.614 -1.541 11.252 1.00 28.87 58 PRO C CA 1
ATOM 5139 C C . PRO C 1 58 ? 47.849 -0.719 11.624 1.00 34.73 58 PRO C C 1
ATOM 5140 O O . PRO C 1 58 ? 48.561 -0.243 10.733 1.00 34.62 58 PRO C O 1
ATOM 5144 N N . ALA C 1 59 ? 48.075 -0.499 12.913 1.00 32.15 59 ALA C N 1
ATOM 5145 C CA . ALA C 1 59 ? 49.337 0.095 13.350 1.00 32.01 59 ALA C CA 1
ATOM 5146 C C . ALA C 1 59 ? 50.265 -1.078 13.653 1.00 30.27 59 ALA C C 1
ATOM 5147 O O . ALA C 1 59 ? 50.311 -1.566 14.775 1.00 31.93 59 ALA C O 1
ATOM 5149 N N . HIS C 1 60 ? 50.955 -1.570 12.626 1.00 34.61 60 HIS C N 1
ATOM 5150 C CA . HIS C 1 60 ? 51.743 -2.792 12.764 1.00 28.21 60 HIS C CA 1
ATOM 5151 C C . HIS C 1 60 ? 52.940 -2.585 13.687 1.00 32.21 60 HIS C C 1
ATOM 5152 O O . HIS C 1 60 ? 53.543 -1.499 13.687 1.00 30.75 60 HIS C O 1
ATOM 5159 N N . ASN C 1 61 ? 53.300 -3.630 14.433 1.00 33.83 61 ASN C N 1
ATOM 5160 C CA . ASN C 1 61 ? 54.500 -3.587 15.268 1.00 32.57 61 ASN C CA 1
ATOM 5161 C C . ASN C 1 61 ? 55.443 -4.777 15.112 1.00 31.16 61 ASN C C 1
ATOM 5162 O O . ASN C 1 61 ? 56.405 -4.895 15.872 1.00 32.82 61 ASN C O 1
ATOM 5167 N N . LEU C 1 62 ? 55.189 -5.658 14.152 1.00 27.84 62 LEU C N 1
ATOM 5168 C CA . LEU C 1 62 ? 56.106 -6.794 13.963 1.00 29.22 62 LEU C CA 1
ATOM 5169 C C . LEU C 1 62 ? 57.489 -6.342 13.510 1.00 30.70 62 LEU C C 1
ATOM 5170 O O . LEU C 1 62 ? 58.499 -6.864 13.989 1.00 29.85 62 LEU C O 1
ATOM 5175 N N . SER C 1 63 ? 57.538 -5.392 12.581 1.00 31.14 63 SER C N 1
ATOM 5176 C CA . SER C 1 63 ? 58.808 -4.826 12.128 1.00 32.05 63 SER C CA 1
ATOM 5177 C C . SER C 1 63 ? 59.506 -4.170 13.319 1.00 38.03 63 SER C C 1
ATOM 5178 O O . SER C 1 63 ? 60.712 -4.368 13.523 1.00 35.68 63 SER C O 1
ATOM 5181 N N . ASP C 1 64 ? 58.767 -3.382 14.095 1.00 33.67 64 ASP C N 1
ATOM 5182 C CA . ASP C 1 64 ? 59.370 -2.761 15.300 1.00 33.90 64 ASP C CA 1
ATOM 5183 C C . ASP C 1 64 ? 59.934 -3.820 16.277 1.00 30.77 64 ASP C C 1
ATOM 5184 O O . ASP C 1 64 ? 61.049 -3.678 16.815 1.00 31.59 64 ASP C O 1
ATOM 5189 N N . ALA C 1 65 ? 59.163 -4.878 16.505 1.00 29.58 65 ALA C N 1
ATOM 5190 C CA . ALA C 1 65 ? 59.537 -5.927 17.453 1.00 31.78 65 ALA C CA 1
ATOM 5191 C C . ALA C 1 65 ? 60.794 -6.689 17.022 1.00 35.18 65 ALA C C 1
ATOM 5192 O O . ALA C 1 65 ? 61.682 -6.959 17.841 1.00 36.49 65 ALA C O 1
ATOM 5194 N N . PHE C 1 66 ? 60.886 -7.040 15.742 1.00 30.82 66 PHE C N 1
ATOM 5195 C CA . PHE C 1 66 ? 62.032 -7.819 15.268 1.00 32.53 66 PHE C CA 1
ATOM 5196 C C . PHE C 1 66 ? 63.208 -6.938 14.868 1.00 35.34 66 PHE C C 1
ATOM 5197 O O . PHE C 1 66 ? 64.341 -7.415 14.810 1.00 37.47 66 PHE C O 1
ATOM 5205 N N . GLY C 1 67 ? 62.952 -5.655 14.593 1.00 33.97 67 GLY C N 1
ATOM 5206 C CA . GLY C 1 67 ? 64.031 -4.781 14.158 1.00 35.81 67 GLY C CA 1
ATOM 5207 C C . GLY C 1 67 ? 64.430 -5.020 12.707 1.00 37.26 67 GLY C C 1
ATOM 5208 O O . GLY C 1 67 ? 65.583 -4.801 12.302 1.00 39.12 67 GLY C O 1
ATOM 5209 N N . GLU C 1 68 ? 63.475 -5.482 11.913 1.00 36.60 68 GLU C N 1
ATOM 5210 C CA . GLU C 1 68 ? 63.684 -5.638 10.471 1.00 46.78 68 GLU C CA 1
ATOM 5211 C C . GLU C 1 68 ? 62.374 -5.314 9.718 1.00 45.35 68 GLU C C 1
ATOM 5212 O O . GLU C 1 68 ? 61.287 -5.338 10.291 1.00 35.74 68 GLU C O 1
ATOM 5218 N N . LYS C 1 69 ? 62.482 -4.984 8.440 1.00 39.56 69 LYS C N 1
ATOM 5219 C CA . LYS C 1 69 ? 61.342 -4.405 7.748 1.00 38.82 69 LYS C CA 1
ATOM 5220 C C . LYS C 1 69 ? 60.494 -5.471 7.068 1.00 38.92 69 LYS C C 1
ATOM 5221 O O . LYS C 1 69 ? 60.949 -6.137 6.137 1.00 39.67 69 LYS C O 1
ATOM 5227 N N . PHE C 1 70 ? 59.258 -5.616 7.522 1.00 36.57 70 PHE C N 1
ATOM 5228 C CA . PHE C 1 70 ? 58.311 -6.509 6.846 1.00 36.25 70 PHE C CA 1
ATOM 5229 C C . PHE C 1 70 ? 57.339 -5.726 5.958 1.00 41.62 70 PHE C C 1
ATOM 5230 O O . PHE C 1 70 ? 57.405 -4.493 5.902 1.00 40.35 70 PHE C O 1
ATOM 5238 N N . GLY C 1 71 ? 56.447 -6.428 5.260 1.00 43.27 71 GLY C N 1
ATOM 5239 C CA . GLY C 1 71 ? 55.591 -5.777 4.265 1.00 42.82 71 GLY C CA 1
ATOM 5240 C C . GLY C 1 71 ? 54.430 -6.659 3.856 1.00 41.55 71 GLY C C 1
ATOM 5241 O O . GLY C 1 71 ? 54.136 -7.648 4.529 1.00 37.49 71 GLY C O 1
ATOM 5242 N N . LYS C 1 72 ? 53.751 -6.304 2.765 1.00 44.03 72 LYS C N 1
ATOM 5243 C CA . LYS C 1 72 ? 52.552 -7.034 2.378 1.00 44.46 72 LYS C CA 1
ATOM 5244 C C . LYS C 1 72 ? 52.940 -8.407 1.836 1.00 43.84 72 LYS C C 1
ATOM 5245 O O . LYS C 1 72 ? 52.171 -9.356 1.941 1.00 43.82 72 LYS C O 1
ATOM 5251 N N . ASP C 1 73 ? 54.143 -8.519 1.284 1.00 43.42 73 ASP C N 1
ATOM 5252 C CA . ASP C 1 73 ? 54.651 -9.824 0.881 1.00 49.43 73 ASP C CA 1
ATOM 5253 C C . ASP C 1 73 ? 55.412 -10.543 2.020 1.00 49.33 73 ASP C C 1
ATOM 5254 O O . ASP C 1 73 ? 56.402 -10.026 2.547 1.00 46.58 73 ASP C O 1
ATOM 5259 N N . ALA C 1 74 ? 54.946 -11.736 2.386 1.00 44.54 74 ALA C N 1
ATOM 5260 C CA . ALA C 1 74 ? 55.606 -12.546 3.416 1.00 48.24 74 ALA C CA 1
ATOM 5261 C C . ALA C 1 74 ? 57.116 -12.635 3.215 1.00 46.06 74 ALA C C 1
ATOM 5262 O O . ALA C 1 74 ? 57.593 -12.932 2.110 1.00 46.45 74 ALA C O 1
ATOM 5264 N N . ARG C 1 75 ? 57.855 -12.398 4.295 1.00 45.17 75 ARG C N 1
ATOM 5265 C CA . ARG C 1 75 ? 59.313 -12.549 4.316 1.00 53.81 75 ARG C CA 1
ATOM 5266 C C . ARG C 1 75 ? 59.729 -13.365 5.532 1.00 47.62 75 ARG C C 1
ATOM 5267 O O . ARG C 1 75 ? 59.170 -13.184 6.611 1.00 42.48 75 ARG C O 1
ATOM 5275 N N . LYS C 1 76 ? 60.724 -14.232 5.361 1.00 47.06 76 LYS C N 1
ATOM 5276 C CA . LYS C 1 76 ? 61.306 -14.983 6.472 1.00 43.91 76 LYS C CA 1
ATOM 5277 C C . LYS C 1 76 ? 61.898 -14.037 7.521 1.00 40.55 76 LYS C C 1
ATOM 5278 O O . LYS C 1 76 ? 62.528 -13.040 7.176 1.00 43.82 76 LYS C O 1
ATOM 5284 N N . VAL C 1 77 ? 61.689 -14.348 8.800 1.00 37.72 77 VAL C N 1
ATOM 5285 C CA . VAL C 1 77 ? 62.416 -13.659 9.868 1.00 36.59 77 VAL C CA 1
ATOM 5286 C C . VAL C 1 77 ? 63.901 -14.033 9.760 1.00 44.19 77 VAL C C 1
ATOM 5287 O O . VAL C 1 77 ? 64.241 -15.216 9.724 1.00 39.68 77 VAL C O 1
ATOM 5291 N N . THR C 1 78 ? 64.779 -13.034 9.667 1.00 43.95 78 THR C N 1
ATOM 5292 C CA . THR C 1 78 ? 66.222 -13.289 9.595 1.00 49.01 78 THR C CA 1
ATOM 5293 C C . THR C 1 78 ? 66.665 -14.139 10.785 1.00 48.05 78 THR C C 1
ATOM 5294 O O . THR C 1 78 ? 66.474 -13.761 11.935 1.00 48.89 78 THR C O 1
ATOM 5298 N N . GLY C 1 79 ? 67.242 -15.300 10.511 1.00 52.58 79 GLY C N 1
ATOM 5299 C CA . GLY C 1 79 ? 67.664 -16.203 11.568 1.00 53.77 79 GLY C CA 1
ATOM 5300 C C . GLY C 1 79 ? 66.761 -17.416 11.723 1.00 53.80 79 GLY C C 1
ATOM 5301 O O . GLY C 1 79 ? 67.087 -18.347 12.453 1.00 55.14 79 GLY C O 1
ATOM 5302 N N . MET C 1 80 ? 65.612 -17.398 11.058 1.00 49.13 80 MET C N 1
ATOM 5303 C CA . MET C 1 80 ? 64.684 -18.520 11.107 1.00 46.66 80 MET C CA 1
ATOM 5304 C C . MET C 1 80 ? 64.575 -19.146 9.715 1.00 47.98 80 MET C C 1
ATOM 5305 O O . MET C 1 80 ? 64.599 -18.443 8.710 1.00 52.02 80 MET C O 1
ATOM 5310 N N . ASN C 1 81 ? 64.439 -20.465 9.661 1.00 50.82 81 ASN C N 1
ATOM 5311 C CA . ASN C 1 81 ? 64.250 -21.147 8.395 1.00 53.44 81 ASN C CA 1
ATOM 5312 C C . ASN C 1 81 ? 62.779 -21.286 8.003 1.00 47.80 81 ASN C C 1
ATOM 5313 O O . ASN C 1 81 ? 62.463 -21.362 6.825 1.00 48.80 81 ASN C O 1
ATOM 5318 N N . ASN C 1 82 ? 61.895 -21.315 8.999 1.00 43.32 82 ASN C N 1
ATOM 5319 C CA . ASN C 1 82 ? 60.484 -21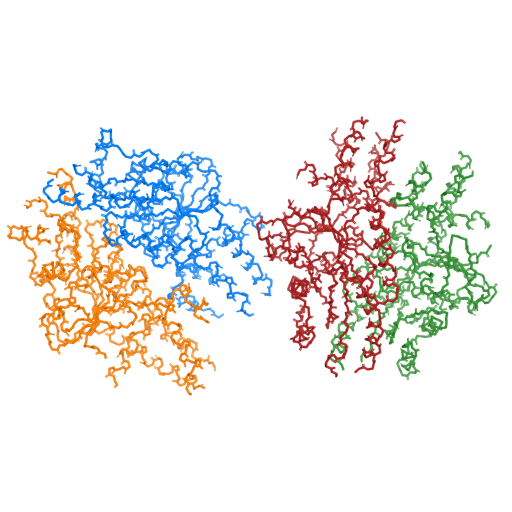.647 8.792 1.00 42.58 82 ASN C CA 1
ATOM 5320 C C . ASN C 1 82 ? 59.493 -20.705 9.497 1.00 43.37 82 ASN C C 1
ATOM 5321 O O . ASN C 1 82 ? 58.366 -21.107 9.818 1.00 37.60 82 ASN C O 1
ATOM 5326 N N . LEU C 1 83 ? 59.906 -19.468 9.764 1.00 42.01 83 LEU C N 1
ATOM 5327 C CA . LEU C 1 83 ? 58.975 -18.473 10.288 1.00 34.96 83 LEU C CA 1
ATOM 5328 C C . LEU C 1 83 ? 59.040 -17.209 9.443 1.00 36.46 83 LEU C C 1
ATOM 5329 O O . LEU C 1 83 ? 60.127 -16.671 9.217 1.00 37.46 83 LEU C O 1
ATOM 5334 N N . SER C 1 84 ? 57.878 -16.753 8.978 1.00 35.31 84 SER C N 1
ATOM 5335 C CA . SER C 1 84 ? 57.759 -15.544 8.151 1.00 38.15 84 SER C CA 1
ATOM 5336 C C . SER C 1 84 ? 56.769 -14.542 8.766 1.00 40.77 84 SER C C 1
ATOM 5337 O O . SER C 1 84 ? 55.860 -14.938 9.490 1.00 39.02 84 SER C O 1
ATOM 5340 N N . CYS C 1 85 ? 56.947 -13.252 8.475 1.00 33.21 85 CYS C N 1
ATOM 5341 C CA . CYS C 1 85 ? 56.008 -12.220 8.905 1.00 32.00 85 CYS C CA 1
ATOM 5342 C C . CYS C 1 85 ? 55.431 -11.455 7.715 1.00 33.33 85 CYS C C 1
ATOM 5343 O O . CYS C 1 85 ? 56.003 -11.429 6.628 1.00 36.59 85 CYS C O 1
ATOM 5346 N N . MET C 1 86 ? 54.276 -10.853 7.953 1.00 32.05 86 MET C N 1
ATOM 5347 C CA . MET C 1 86 ? 53.597 -10.037 6.962 1.00 32.70 86 MET C CA 1
ATOM 5348 C C . MET C 1 86 ? 52.879 -8.881 7.656 1.00 31.47 86 MET C C 1
ATOM 5349 O O . MET C 1 86 ? 52.226 -9.074 8.691 1.00 30.15 86 MET C O 1
ATOM 5354 N N . GLU C 1 87 ? 53.035 -7.690 7.085 1.00 32.29 87 GLU C N 1
ATOM 5355 C CA . GLU C 1 87 ? 52.368 -6.467 7.525 1.00 31.75 87 GLU C CA 1
ATOM 5356 C C . GLU C 1 87 ? 51.727 -5.787 6.307 1.00 35.49 87 GLU C C 1
ATOM 5357 O O . GLU C 1 87 ? 52.398 -5.080 5.535 1.00 39.12 87 GLU C O 1
ATOM 5363 N N . ILE C 1 88 ? 50.431 -5.991 6.126 1.00 33.54 88 ILE C N 1
ATOM 5364 C CA . ILE C 1 88 ? 49.786 -5.471 4.910 1.00 35.41 88 ILE C CA 1
ATOM 5365 C C . ILE C 1 88 ? 49.497 -3.998 5.067 1.00 38.09 88 ILE C C 1
ATOM 5366 O O . ILE C 1 88 ? 48.869 -3.597 6.046 1.00 37.15 88 ILE C O 1
ATOM 5371 N N . ASP C 1 89 ? 49.961 -3.220 4.094 1.00 45.43 89 ASP C N 1
ATOM 5372 C CA . ASP C 1 89 ? 49.649 -1.802 3.939 1.00 53.69 89 ASP C CA 1
ATOM 5373 C C . ASP C 1 89 ? 48.513 -1.670 2.912 1.00 50.72 89 ASP C C 1
ATOM 5374 O O . ASP C 1 89 ? 48.715 -1.913 1.724 1.00 50.10 89 ASP C O 1
ATOM 5379 N N . PRO C 1 90 ? 47.308 -1.304 3.376 1.00 49.20 90 PRO C N 1
ATOM 5380 C CA . PRO C 1 90 ? 46.133 -1.360 2.503 1.00 54.36 90 PRO C CA 1
ATOM 5381 C C . PRO C 1 90 ? 46.285 -0.531 1.233 1.00 55.03 90 PRO C C 1
ATOM 5382 O O . PRO C 1 90 ? 45.945 -1.024 0.164 1.00 52.34 90 PRO C O 1
ATOM 5386 N N . SER C 1 91 ? 46.794 0.691 1.332 1.00 56.00 91 SER C N 1
ATOM 5387 C CA . SER C 1 91 ? 46.911 1.506 0.135 1.00 64.27 91 SER C CA 1
ATOM 5388 C C . SER C 1 91 ? 47.923 0.903 -0.842 1.00 62.70 91 SER C C 1
ATOM 5389 O O . SER C 1 91 ? 47.758 1.010 -2.060 1.00 55.63 91 SER C O 1
ATOM 5392 N N . ALA C 1 92 ? 48.956 0.250 -0.317 1.00 56.31 92 ALA C N 1
ATOM 5393 C CA . ALA C 1 92 ? 49.935 -0.393 -1.189 1.00 57.17 92 ALA C CA 1
ATOM 5394 C C . ALA C 1 92 ? 49.275 -1.565 -1.897 1.00 58.33 92 ALA C C 1
ATOM 5395 O O . ALA C 1 92 ? 49.352 -1.688 -3.127 1.00 57.73 92 ALA C O 1
ATOM 5397 N N . ALA C 1 93 ? 48.617 -2.411 -1.110 1.00 51.83 93 ALA C N 1
ATOM 5398 C CA . ALA C 1 93 ? 47.889 -3.561 -1.629 1.00 51.82 93 ALA C CA 1
ATOM 5399 C C . ALA C 1 93 ? 46.888 -3.157 -2.704 1.00 61.64 93 ALA C C 1
ATOM 5400 O O . ALA C 1 93 ? 46.855 -3.749 -3.785 1.00 68.80 93 ALA C O 1
ATOM 5402 N N . LEU C 1 94 ? 46.066 -2.154 -2.404 1.00 59.65 94 LEU C N 1
ATOM 5403 C CA . LEU C 1 94 ? 45.011 -1.730 -3.333 1.00 59.53 94 LEU C CA 1
ATOM 5404 C C . LEU C 1 94 ? 45.605 -1.210 -4.624 1.00 63.68 94 LEU C C 1
ATOM 5405 O O . LEU C 1 94 ? 45.160 -1.570 -5.713 1.00 58.16 94 LEU C O 1
ATOM 5410 N N . LYS C 1 95 ? 46.607 -0.349 -4.478 1.00 69.44 95 LYS C N 1
ATOM 5411 C CA . LYS C 1 95 ? 47.314 0.236 -5.602 1.00 75.61 95 LYS C CA 1
ATOM 5412 C C . LYS C 1 95 ? 47.794 -0.850 -6.563 1.00 79.50 95 LYS C C 1
ATOM 5413 O O . LYS C 1 95 ? 47.826 -0.648 -7.779 1.00 78.89 95 LYS C O 1
ATOM 5419 N N . ASP C 1 96 ? 48.154 -2.009 -6.016 1.00 80.49 96 ASP C N 1
ATOM 5420 C CA . ASP C 1 96 ? 48.574 -3.138 -6.845 1.00 81.65 96 ASP C CA 1
ATOM 5421 C C . ASP C 1 96 ? 47.384 -3.840 -7.492 1.00 80.00 96 ASP C C 1
ATOM 5422 O O . ASP C 1 96 ? 47.430 -4.192 -8.672 1.00 85.84 96 ASP C O 1
ATOM 5427 N N . MET C 1 97 ? 46.316 -4.035 -6.724 1.00 75.93 97 MET C N 1
ATOM 5428 C CA . MET C 1 97 ? 45.106 -4.687 -7.227 1.00 78.51 97 MET C CA 1
ATOM 5429 C C . MET C 1 97 ? 44.524 -3.909 -8.415 1.00 81.04 97 MET C C 1
ATOM 5430 O O . MET C 1 97 ? 44.106 -4.492 -9.422 1.00 83.81 97 MET C O 1
ATOM 5435 N N . ASN C 1 98 ? 44.503 -2.586 -8.280 1.00 77.29 98 ASN C N 1
ATOM 5436 C CA . ASN C 1 98 ? 43.925 -1.695 -9.276 1.00 76.30 98 ASN C CA 1
ATOM 5437 C C . ASN C 1 98 ? 44.615 -1.834 -10.634 1.00 86.29 98 ASN C C 1
ATOM 5438 O O . ASN C 1 98 ? 44.019 -1.573 -11.695 1.00 87.10 98 ASN C O 1
ATOM 5443 N N . ASP C 1 99 ? 45.872 -2.259 -10.601 1.00 90.39 99 ASP C N 1
ATOM 5444 C CA . ASP C 1 99 ? 46.624 -2.449 -11.834 1.00 96.76 99 ASP C CA 1
ATOM 5445 C C . ASP C 1 99 ? 46.210 -3.741 -12.528 1.00 99.46 99 ASP C C 1
ATOM 5446 O O . ASP C 1 99 ? 45.307 -3.741 -13.370 1.00 103.98 99 ASP C O 1
ATOM 5451 N N . LEU C 1 126 ? 38.255 4.954 -6.531 1.00 82.54 126 LEU C N 1
ATOM 5452 C CA . LEU C 1 126 ? 39.705 5.120 -6.448 1.00 83.06 126 LEU C CA 1
ATOM 5453 C C . LEU C 1 126 ? 40.349 4.211 -5.394 1.00 78.46 126 LEU C C 1
ATOM 5454 O O . LEU C 1 126 ? 39.988 4.228 -4.210 1.00 71.53 126 LEU C O 1
ATOM 5459 N N . ALA C 1 127 ? 41.328 3.434 -5.841 1.00 79.67 127 ALA C N 1
ATOM 5460 C CA . ALA C 1 127 ? 42.049 2.521 -4.976 1.00 77.37 127 ALA C CA 1
ATOM 5461 C C . ALA C 1 127 ? 42.557 3.190 -3.701 1.00 83.26 127 ALA C C 1
ATOM 5462 O O . ALA C 1 127 ? 42.432 2.629 -2.605 1.00 82.64 127 ALA C O 1
ATOM 5464 N N . ASP C 1 128 ? 43.139 4.379 -3.839 1.00 84.65 128 ASP C N 1
ATOM 5465 C CA . ASP C 1 128 ? 43.806 5.027 -2.704 1.00 84.31 128 ASP C CA 1
ATOM 5466 C C . ASP C 1 128 ? 42.803 5.499 -1.650 1.00 76.52 128 ASP C C 1
ATOM 5467 O O . ASP C 1 128 ? 43.018 5.322 -0.449 1.00 78.98 128 ASP C O 1
ATOM 5472 N N . LEU C 1 129 ? 41.709 6.096 -2.113 1.00 70.47 129 LEU C N 1
ATOM 5473 C CA . LEU C 1 129 ? 40.601 6.483 -1.249 1.00 68.16 129 LEU C CA 1
ATOM 5474 C C . LEU C 1 129 ? 40.080 5.283 -0.466 1.00 66.55 129 LEU C C 1
ATOM 5475 O O . LEU C 1 129 ? 39.801 5.371 0.737 1.00 66.19 129 LEU C O 1
ATOM 5480 N N . THR C 1 130 ? 39.956 4.160 -1.164 1.00 60.08 130 THR C N 1
ATOM 5481 C CA . THR C 1 130 ? 39.457 2.932 -0.574 1.00 56.25 130 THR C CA 1
ATOM 5482 C C . THR C 1 130 ? 40.383 2.431 0.526 1.00 51.13 130 THR C C 1
ATOM 5483 O O . THR C 1 130 ? 39.924 1.865 1.515 1.00 50.55 130 THR C O 1
ATOM 5487 N N . GLY C 1 131 ? 41.685 2.662 0.364 1.00 52.54 131 GLY C N 1
ATOM 5488 C CA . GLY C 1 131 ? 42.679 2.191 1.328 1.00 50.75 131 GLY C CA 1
ATOM 5489 C C . GLY C 1 131 ? 42.639 2.972 2.625 1.00 52.50 131 GLY C C 1
ATOM 5490 O O . GLY C 1 131 ? 43.380 2.688 3.579 1.00 54.38 131 GLY C O 1
ATOM 5491 N N . SER C 1 132 ? 41.747 3.955 2.657 1.00 59.25 132 SER C N 1
ATOM 5492 C CA . SER C 1 132 ? 41.581 4.841 3.796 1.00 58.74 132 SER C CA 1
ATOM 5493 C C . SER C 1 132 ? 40.222 4.688 4.485 1.00 57.25 132 SER C C 1
ATOM 5494 O O . SER C 1 132 ? 40.002 5.249 5.555 1.00 65.66 132 SER C O 1
ATOM 5497 N N . ILE C 1 133 ? 39.309 3.943 3.870 1.00 46.63 133 ILE C N 1
ATOM 5498 C CA . ILE C 1 133 ? 38.005 3.672 4.475 1.00 44.65 133 ILE C CA 1
ATOM 5499 C C . ILE C 1 133 ? 38.098 2.764 5.716 1.00 43.78 133 ILE C C 1
ATOM 5500 O O . ILE C 1 133 ? 38.759 1.735 5.689 1.00 45.20 133 ILE C O 1
ATOM 5505 N N . PRO C 1 134 ? 37.439 3.163 6.819 1.00 44.14 134 PRO C N 1
ATOM 5506 C CA . PRO C 1 134 ? 37.369 2.273 7.981 1.00 41.51 134 PRO C CA 1
ATOM 5507 C C . PRO C 1 134 ? 36.862 0.882 7.565 1.00 40.33 134 PRO C C 1
ATOM 5508 O O . PRO C 1 134 ? 35.866 0.774 6.859 1.00 37.91 134 PRO C O 1
ATOM 5512 N N . GLY C 1 135 ? 37.546 -0.160 8.019 1.00 39.53 135 GLY C N 1
ATOM 5513 C CA . GLY C 1 135 ? 37.193 -1.516 7.640 1.00 43.58 135 GLY C CA 1
ATOM 5514 C C . GLY C 1 135 ? 38.094 -2.090 6.556 1.00 40.74 135 GLY C C 1
ATOM 5515 O O . GLY C 1 135 ? 38.208 -3.297 6.410 1.00 39.30 135 GLY C O 1
ATOM 5516 N N . ILE C 1 136 ? 38.745 -1.238 5.780 1.00 41.10 136 ILE C N 1
ATOM 5517 C CA . ILE C 1 136 ? 39.594 -1.774 4.724 1.00 43.61 136 ILE C CA 1
ATOM 5518 C C . ILE C 1 136 ? 40.705 -2.699 5.257 1.00 39.58 136 ILE C C 1
ATOM 5519 O O . ILE C 1 136 ? 41.111 -3.643 4.578 1.00 39.87 136 ILE C O 1
ATOM 5524 N N . ASP C 1 137 ? 41.204 -2.419 6.460 1.00 36.51 137 ASP C N 1
ATOM 5525 C CA . ASP C 1 137 ? 42.234 -3.261 7.086 1.00 36.94 137 ASP C CA 1
ATOM 5526 C C . ASP C 1 137 ? 41.788 -4.708 7.323 1.00 41.33 137 ASP C C 1
ATOM 5527 O O . ASP C 1 137 ? 42.497 -5.671 6.990 1.00 35.33 137 ASP C O 1
ATOM 5532 N N . GLU C 1 138 ? 40.626 -4.843 7.945 1.00 37.35 138 GLU C N 1
ATOM 5533 C CA . GLU C 1 138 ? 40.010 -6.135 8.144 1.00 38.53 138 GLU C CA 1
ATOM 5534 C C . GLU C 1 138 ? 39.699 -6.818 6.791 1.00 33.89 138 GLU C C 1
ATOM 5535 O O . GLU C 1 138 ? 39.981 -7.995 6.615 1.00 36.84 138 GLU C O 1
ATOM 5541 N N . ALA C 1 139 ? 39.147 -6.070 5.835 1.00 33.82 139 ALA C N 1
ATOM 5542 C CA . ALA C 1 139 ? 38.853 -6.629 4.518 1.00 35.34 139 ALA C CA 1
ATOM 5543 C C . ALA C 1 139 ? 40.084 -7.266 3.875 1.00 41.23 139 ALA C C 1
ATOM 5544 O O . ALA C 1 139 ? 40.011 -8.355 3.320 1.00 39.73 139 ALA C O 1
ATOM 5546 N N . LEU C 1 140 ? 41.204 -6.561 3.897 1.00 40.89 140 LEU C N 1
ATOM 5547 C CA . LEU C 1 140 ? 42.409 -7.078 3.264 1.00 47.59 140 LEU C CA 1
ATOM 5548 C C . LEU C 1 140 ? 43.009 -8.257 4.041 1.00 44.63 140 LEU C C 1
ATOM 5549 O O . LEU C 1 140 ? 43.587 -9.171 3.442 1.00 41.64 140 LEU C O 1
ATOM 5554 N N . SER C 1 141 ? 42.870 -8.233 5.362 1.00 38.02 141 SER C N 1
ATOM 5555 C CA . SER C 1 141 ? 43.357 -9.328 6.200 1.00 38.05 141 SER C CA 1
ATOM 5556 C C . SER C 1 141 ? 42.566 -10.605 5.925 1.00 32.43 141 SER C C 1
ATOM 5557 O O . SER C 1 141 ? 43.133 -11.692 5.878 1.00 38.94 141 SER C O 1
ATOM 5560 N N . PHE C 1 142 ? 41.257 -10.456 5.791 1.00 36.83 142 PHE C N 1
ATOM 5561 C CA . PHE C 1 142 ? 40.376 -11.542 5.409 1.00 40.69 142 PHE C CA 1
ATOM 5562 C C . PHE C 1 142 ? 40.702 -12.060 4.010 1.00 39.68 142 PHE C C 1
ATOM 5563 O O . PHE C 1 142 ? 40.631 -13.258 3.755 1.00 37.97 142 PHE C O 1
ATOM 5571 N N . MET C 1 143 ? 41.020 -11.158 3.090 1.00 40.92 143 MET C N 1
ATOM 5572 C CA . MET C 1 143 ? 41.323 -11.570 1.723 1.00 39.97 143 MET C CA 1
ATOM 5573 C C . MET C 1 143 ? 42.582 -12.418 1.757 1.00 44.63 143 MET C C 1
ATOM 5574 O O . MET C 1 143 ? 42.739 -13.351 0.987 1.00 39.16 143 MET C O 1
ATOM 5579 N N . GLU C 1 144 ? 43.490 -12.079 2.672 1.00 36.85 144 GLU C N 1
ATOM 5580 C CA . GLU C 1 144 ? 44.698 -12.850 2.815 1.00 40.57 144 GLU C CA 1
ATOM 5581 C C . GLU C 1 144 ? 44.355 -14.268 3.316 1.00 44.07 144 GLU C C 1
ATOM 5582 O O . GLU C 1 144 ? 44.862 -15.251 2.793 1.00 43.23 144 GLU C O 1
ATOM 5588 N N . VAL C 1 145 ? 43.461 -14.372 4.292 1.00 35.01 145 VAL C N 1
ATOM 5589 C CA . VAL C 1 145 ? 42.973 -15.671 4.745 1.00 40.30 145 VAL C CA 1
ATOM 5590 C C . VAL C 1 145 ? 42.311 -16.447 3.587 1.00 40.70 145 VAL C C 1
ATOM 5591 O O . VAL C 1 145 ? 42.595 -17.626 3.355 1.00 38.83 145 VAL C O 1
ATOM 5595 N N . MET C 1 146 ? 41.454 -15.783 2.827 1.00 41.43 146 MET C N 1
ATOM 5596 C CA . MET C 1 146 ? 40.792 -16.477 1.735 1.00 43.05 146 MET C CA 1
ATOM 5597 C C . MET C 1 146 ? 41.793 -16.985 0.704 1.00 50.53 146 MET C C 1
ATOM 5598 O O . MET C 1 146 ? 41.660 -18.093 0.185 1.00 49.40 146 MET C O 1
ATOM 5603 N N . LYS C 1 147 ? 42.804 -16.183 0.405 1.00 48.65 147 LYS C N 1
ATOM 5604 C CA . LYS C 1 147 ? 43.763 -16.625 -0.580 1.00 57.46 147 LYS C CA 1
ATOM 5605 C C . LYS C 1 147 ? 44.544 -17.860 -0.099 1.00 55.15 147 LYS C C 1
ATOM 5606 O O . LYS C 1 147 ? 44.885 -18.715 -0.922 1.00 54.14 147 LYS C O 1
ATOM 5612 N N . HIS C 1 148 ? 44.769 -17.997 1.212 1.00 47.86 148 HIS C N 1
ATOM 5613 C CA . HIS C 1 148 ? 45.324 -19.249 1.754 1.00 51.89 148 HIS C CA 1
ATOM 5614 C C . HIS C 1 148 ? 44.327 -20.418 1.775 1.00 63.18 148 HIS C C 1
ATOM 5615 O O . HIS C 1 148 ? 44.728 -21.582 1.707 1.00 69.56 148 HIS C O 1
ATOM 5622 N N . ILE C 1 149 ? 43.037 -20.112 1.868 1.00 63.22 149 ILE C N 1
ATOM 5623 C CA . ILE C 1 149 ? 41.994 -21.111 1.623 1.00 65.93 149 ILE C CA 1
ATOM 5624 C C . ILE C 1 149 ? 41.983 -21.536 0.143 1.00 71.81 149 ILE C C 1
ATOM 5625 O O . ILE C 1 149 ? 42.256 -22.687 -0.183 1.00 74.65 149 ILE C O 1
ATOM 5630 N N . LYS C 1 150 ? 41.668 -20.593 -0.741 1.00 74.91 150 LYS C N 1
ATOM 5631 C CA . LYS C 1 150 ? 41.660 -20.818 -2.187 1.00 77.53 150 LYS C CA 1
ATOM 5632 C C . LYS C 1 150 ? 42.878 -21.634 -2.617 1.00 81.58 150 LYS C C 1
ATOM 5633 O O . LYS C 1 150 ? 42.765 -22.634 -3.331 1.00 89.44 150 LYS C O 1
ATOM 5639 N N . ARG C 1 151 ? 44.046 -21.192 -2.172 1.00 75.72 151 ARG C N 1
ATOM 5640 C CA . ARG C 1 151 ? 45.315 -21.824 -2.515 1.00 75.59 151 ARG C CA 1
ATOM 5641 C C . ARG C 1 151 ? 45.607 -23.003 -1.578 1.00 79.16 151 ARG C C 1
ATOM 5642 O O . ARG C 1 151 ? 46.486 -22.945 -0.726 1.00 73.15 151 ARG C O 1
ATOM 5650 N N . GLN C 1 152 ? 44.849 -24.084 -1.739 1.00 87.31 152 GLN C N 1
ATOM 5651 C CA . GLN C 1 152 ? 44.986 -25.230 -0.844 1.00 87.16 152 GLN C CA 1
ATOM 5652 C C . GLN C 1 152 ? 43.950 -26.291 -1.189 1.00 89.75 152 GLN C C 1
ATOM 5653 O O . GLN C 1 152 ? 42.871 -25.971 -1.689 1.00 91.73 152 GLN C O 1
ATOM 5659 N N . THR C 1 159 ? 51.335 -23.559 0.951 1.00 73.22 159 THR C N 1
ATOM 5660 C CA . THR C 1 159 ? 52.309 -22.563 1.385 1.00 70.90 159 THR C CA 1
ATOM 5661 C C . THR C 1 159 ? 52.613 -22.705 2.874 1.00 62.97 159 THR C C 1
ATOM 5662 O O . THR C 1 159 ? 53.504 -23.472 3.255 1.00 70.74 159 THR C O 1
ATOM 5666 N N . PHE C 1 160 ? 51.870 -21.976 3.710 1.00 44.38 160 PHE C N 1
ATOM 5667 C CA . PHE C 1 160 ? 52.060 -22.061 5.173 1.00 46.04 160 PHE C CA 1
ATOM 5668 C C . PHE C 1 160 ? 51.160 -23.104 5.832 1.00 46.38 160 PHE C C 1
ATOM 5669 O O . PHE C 1 160 ? 49.973 -23.198 5.543 1.00 49.53 160 PHE C O 1
ATOM 5677 N N . ASP C 1 161 ? 51.742 -23.897 6.713 1.00 46.93 161 ASP C N 1
ATOM 5678 C CA . ASP C 1 161 ? 50.989 -24.890 7.470 1.00 48.89 161 ASP C CA 1
ATOM 5679 C C . ASP C 1 161 ? 50.132 -24.220 8.544 1.00 47.98 161 ASP C C 1
ATOM 5680 O O . ASP C 1 161 ? 48.997 -24.614 8.795 1.00 46.29 161 ASP C O 1
ATOM 5685 N N . THR C 1 162 ? 50.681 -23.197 9.179 1.00 44.64 162 THR C N 1
ATOM 5686 C CA . THR C 1 162 ? 49.987 -22.545 10.272 1.00 39.62 162 THR C CA 1
ATOM 5687 C C . THR C 1 162 ? 50.144 -21.036 10.185 1.00 38.37 162 THR C C 1
ATOM 5688 O O . THR C 1 162 ? 51.224 -20.533 9.881 1.00 34.77 162 THR C O 1
ATOM 5692 N N . VAL C 1 163 ? 49.052 -20.327 10.452 1.00 33.25 163 VAL C N 1
ATOM 5693 C CA . VAL C 1 163 ? 49.062 -18.877 10.493 1.00 30.91 163 VAL C CA 1
ATOM 5694 C C . VAL C 1 163 ? 48.743 -18.371 11.907 1.00 29.55 163 VAL C C 1
ATOM 5695 O O . VAL C 1 163 ? 47.760 -18.790 12.549 1.00 31.27 163 VAL C O 1
ATOM 5699 N N . ILE C 1 164 ? 49.584 -17.475 12.395 1.00 30.85 164 ILE C N 1
ATOM 5700 C CA . ILE C 1 164 ? 49.345 -16.854 13.687 1.00 29.82 164 ILE C CA 1
ATOM 5701 C C . ILE C 1 164 ? 49.014 -15.372 13.469 1.00 29.53 164 ILE C C 1
ATOM 5702 O O . ILE C 1 164 ? 49.740 -14.663 12.770 1.00 28.36 164 ILE C O 1
ATOM 5707 N N . PHE C 1 165 ? 47.891 -14.927 14.033 1.00 26.47 165 PHE C N 1
ATOM 5708 C CA . PHE C 1 165 ? 47.435 -13.561 13.886 1.00 26.05 165 PHE C CA 1
ATOM 5709 C C . PHE C 1 165 ? 47.774 -12.771 15.155 1.00 25.58 165 PHE C C 1
ATOM 5710 O O . PHE C 1 165 ? 47.320 -13.094 16.256 1.00 26.29 165 PHE C O 1
ATOM 5718 N N . ASP C 1 166 ? 48.609 -11.766 14.984 1.00 30.62 166 ASP C N 1
ATOM 5719 C CA . ASP C 1 166 ? 48.870 -10.784 16.014 1.00 25.92 166 ASP C CA 1
ATOM 5720 C C . ASP C 1 166 ? 47.784 -9.699 15.805 1.00 31.46 166 ASP C C 1
ATOM 5721 O O . ASP C 1 166 ? 47.863 -8.878 14.902 1.00 33.40 166 ASP C O 1
ATOM 5726 N N . THR C 1 167 ? 46.739 -9.717 16.609 1.00 26.21 167 THR C N 1
ATOM 5727 C CA . THR C 1 167 ? 45.568 -8.958 16.255 1.00 25.44 167 THR C CA 1
ATOM 5728 C C . THR C 1 167 ? 45.570 -7.540 16.795 1.00 31.94 167 THR C C 1
ATOM 5729 O O . THR C 1 167 ? 46.347 -7.200 17.680 1.00 26.86 167 THR C O 1
ATOM 5733 N N . ALA C 1 168 ? 44.677 -6.717 16.247 1.00 32.27 168 ALA C N 1
ATOM 5734 C CA . ALA C 1 168 ? 44.409 -5.414 16.829 1.00 24.71 168 ALA C CA 1
ATOM 5735 C C . ALA C 1 168 ? 43.752 -5.597 18.178 1.00 29.13 168 ALA C C 1
ATOM 5736 O O . ALA C 1 168 ? 43.265 -6.673 18.500 1.00 26.52 168 ALA C O 1
ATOM 5738 N N . PRO C 1 169 ? 43.711 -4.526 18.966 1.00 26.22 169 PRO C N 1
ATOM 5739 C CA . PRO C 1 169 ? 43.031 -4.677 20.241 1.00 31.25 169 PRO C CA 1
ATOM 5740 C C . PRO C 1 169 ? 41.581 -5.132 20.092 1.00 34.52 169 PRO C C 1
ATOM 5741 O O . PRO C 1 169 ? 40.925 -4.963 19.055 1.00 33.26 169 PRO C O 1
ATOM 5745 N N . THR C 1 170 ? 41.099 -5.670 21.200 1.00 33.18 170 THR C N 1
ATOM 5746 C CA . THR C 1 170 ? 39.830 -6.362 21.326 1.00 31.75 170 THR C CA 1
ATOM 5747 C C . THR C 1 170 ? 38.703 -5.976 20.368 1.00 31.95 170 THR C C 1
ATOM 5748 O O . THR C 1 170 ? 38.164 -6.825 19.647 1.00 30.90 170 THR C O 1
ATOM 5752 N N . GLY C 1 171 ? 38.321 -4.708 20.407 1.00 27.85 171 GLY C N 1
ATOM 5753 C CA . GLY C 1 171 ? 37.083 -4.277 19.767 1.00 36.77 171 GLY C CA 1
ATOM 5754 C C . GLY C 1 171 ? 37.051 -4.511 18.275 1.00 33.78 171 GLY C C 1
ATOM 5755 O O . GLY C 1 171 ? 36.065 -4.993 17.732 1.00 38.54 171 GLY C O 1
ATOM 5756 N N . HIS C 1 172 ? 38.130 -4.143 17.599 1.00 31.45 172 HIS C N 1
ATOM 5757 C CA . HIS C 1 172 ? 38.176 -4.294 16.151 1.00 32.97 172 HIS C CA 1
ATOM 5758 C C . HIS C 1 172 ? 38.485 -5.740 15.748 1.00 31.82 172 HIS C C 1
ATOM 5759 O O . HIS C 1 172 ? 38.111 -6.184 14.664 1.00 33.07 172 HIS C O 1
ATOM 5766 N N . THR C 1 173 ? 39.131 -6.495 16.634 1.00 28.83 173 THR C N 1
ATOM 5767 C CA . THR C 1 173 ? 39.355 -7.906 16.339 1.00 26.49 173 THR C CA 1
ATOM 5768 C C . THR C 1 173 ? 38.057 -8.729 16.369 1.00 33.71 173 THR C C 1
ATOM 5769 O O . THR C 1 173 ? 37.906 -9.699 15.624 1.00 31.35 173 THR C O 1
ATOM 5773 N N . LEU C 1 174 ? 37.124 -8.360 17.235 1.00 31.32 174 LEU C N 1
ATOM 5774 C CA . LEU C 1 174 ? 35.809 -9.011 17.230 1.00 32.87 174 LEU C CA 1
ATOM 5775 C C . LEU C 1 174 ? 35.107 -8.795 15.882 1.00 37.42 174 LEU C C 1
ATOM 5776 O O . LEU C 1 174 ? 34.463 -9.703 15.342 1.00 33.46 174 LEU C O 1
ATOM 5781 N N . ARG C 1 175 ? 35.274 -7.606 15.307 1.00 29.60 175 ARG C N 1
ATOM 5782 C CA . ARG C 1 175 ? 34.694 -7.341 13.999 1.00 34.70 175 ARG C CA 1
ATOM 5783 C C . ARG C 1 175 ? 35.346 -8.221 12.963 1.00 33.68 175 ARG C C 1
ATOM 5784 O O . ARG C 1 175 ? 34.687 -8.710 12.075 1.00 32.12 175 ARG C O 1
ATOM 5792 N N . PHE C 1 176 ? 36.653 -8.424 13.077 1.00 32.39 176 PHE C N 1
ATOM 5793 C CA . PHE C 1 176 ? 37.325 -9.259 12.099 1.00 35.53 176 PHE C CA 1
ATOM 5794 C C . PHE C 1 176 ? 36.842 -10.714 12.154 1.00 37.81 176 PHE C C 1
ATOM 5795 O O . PHE C 1 176 ? 36.574 -11.319 11.122 1.00 39.37 176 PHE C O 1
ATOM 5803 N N . LEU C 1 177 ? 36.713 -11.261 13.364 1.00 38.65 177 LEU C N 1
ATOM 5804 C CA . LEU C 1 177 ? 36.284 -12.654 13.546 1.00 42.14 177 LEU C CA 1
ATOM 5805 C C . LEU C 1 177 ? 34.833 -12.889 13.148 1.00 40.89 177 LEU C C 1
ATOM 5806 O O . LEU C 1 177 ? 34.422 -14.030 12.882 1.00 44.48 177 LEU C O 1
ATOM 5811 N N . GLN C 1 178 ? 34.056 -11.815 13.114 1.00 38.79 178 GLN C N 1
ATOM 5812 C CA . GLN C 1 178 ? 32.674 -11.909 12.656 1.00 41.06 178 GLN C CA 1
ATOM 5813 C C . GLN C 1 178 ? 32.561 -11.848 11.132 1.00 41.60 178 GLN C C 1
ATOM 5814 O O . GLN C 1 178 ? 31.528 -12.181 10.572 1.00 38.82 178 GLN C O 1
ATOM 5820 N N . LEU C 1 179 ? 33.628 -11.441 10.457 1.00 41.67 179 LEU C N 1
ATOM 5821 C CA . LEU C 1 179 ? 33.540 -11.247 8.999 1.00 42.73 179 LEU C CA 1
ATOM 5822 C C . LEU C 1 179 ? 32.965 -12.472 8.245 1.00 42.83 179 LEU C C 1
ATOM 5823 O O . LEU C 1 179 ? 32.078 -12.316 7.402 1.00 48.14 179 LEU C O 1
ATOM 5828 N N . PRO C 1 180 ? 33.459 -13.695 8.536 1.00 36.24 180 PRO C N 1
ATOM 5829 C CA . PRO C 1 180 ? 32.869 -14.858 7.843 1.00 37.90 180 PRO C CA 1
ATOM 5830 C C . PRO C 1 180 ? 31.353 -14.921 7.967 1.00 42.50 180 PRO C C 1
ATOM 5831 O O . PRO C 1 180 ? 30.687 -15.129 6.951 1.00 44.63 180 PRO C O 1
ATOM 5835 N N . ASN C 1 181 ? 30.799 -14.760 9.169 1.00 42.36 181 ASN C N 1
ATOM 5836 C CA . ASN C 1 181 ? 29.329 -14.717 9.304 1.00 44.66 181 ASN C CA 1
ATOM 5837 C C . ASN C 1 181 ? 28.767 -13.545 8.527 1.00 46.13 181 ASN C C 1
ATOM 5838 O O . ASN C 1 181 ? 27.798 -13.678 7.772 1.00 52.05 181 ASN C O 1
ATOM 5843 N N . THR C 1 182 ? 29.358 -12.369 8.743 1.00 42.11 182 THR C N 1
ATOM 5844 C CA . THR C 1 182 ? 28.884 -11.144 8.084 1.00 40.60 182 THR C CA 1
ATOM 5845 C C . THR C 1 182 ? 28.803 -11.267 6.557 1.00 42.02 182 THR C C 1
ATOM 5846 O O . THR C 1 182 ? 27.776 -10.989 5.976 1.00 45.16 182 THR C O 1
ATOM 5850 N N . LEU C 1 183 ? 29.900 -11.649 5.912 1.00 47.34 183 LEU C N 1
ATOM 5851 C CA . LEU C 1 183 ? 29.920 -11.800 4.463 1.00 48.96 183 LEU C CA 1
ATOM 5852 C C . LEU C 1 183 ? 28.899 -12.830 4.011 1.00 48.94 183 LEU C C 1
ATOM 5853 O O . LEU C 1 183 ? 28.186 -12.621 3.036 1.00 51.33 183 LEU C O 1
ATOM 5858 N N . SER C 1 184 ? 28.820 -13.928 4.752 1.00 53.23 184 SER C N 1
ATOM 5859 C CA . SER C 1 184 ? 27.846 -14.978 4.489 1.00 53.62 184 SER C CA 1
ATOM 5860 C C . SER C 1 184 ? 26.429 -14.427 4.361 1.00 55.82 184 SER C C 1
ATOM 5861 O O . SER C 1 184 ? 25.734 -14.664 3.355 1.00 52.13 184 SER C O 1
ATOM 5864 N N . LYS C 1 185 ? 25.991 -13.687 5.374 1.00 54.07 185 LYS C N 1
ATOM 5865 C CA . LYS C 1 185 ? 24.616 -13.173 5.381 1.00 60.29 185 LYS C CA 1
ATOM 5866 C C . LYS C 1 185 ? 24.408 -12.105 4.312 1.00 62.04 185 LYS C C 1
ATOM 5867 O O . LYS C 1 185 ? 23.343 -12.039 3.695 1.00 62.88 185 LYS C O 1
ATOM 5873 N N . LEU C 1 186 ? 25.416 -11.265 4.087 1.00 57.05 186 LEU C N 1
ATOM 5874 C CA . LEU C 1 186 ? 25.302 -10.237 3.051 1.00 54.67 186 LEU C CA 1
ATOM 5875 C C . LEU C 1 186 ? 25.175 -10.864 1.669 1.00 59.65 186 LEU C C 1
ATOM 5876 O O . LEU C 1 186 ? 24.265 -10.531 0.931 1.00 63.14 186 LEU C O 1
ATOM 5881 N N . LEU C 1 187 ? 26.104 -11.756 1.327 1.00 61.80 187 LEU C N 1
ATOM 5882 C CA . LEU C 1 187 ? 26.036 -12.520 0.082 1.00 65.89 187 LEU C CA 1
ATOM 5883 C C . LEU C 1 187 ? 24.703 -13.270 0.008 1.00 69.12 187 LEU C C 1
ATOM 5884 O O . LEU C 1 187 ? 24.053 -13.328 -1.048 1.00 73.67 187 LEU C O 1
ATOM 5889 N N . GLU C 1 188 ? 24.284 -13.837 1.137 1.00 65.24 188 GLU C N 1
ATOM 5890 C CA . GLU C 1 188 ? 22.985 -14.495 1.207 1.00 66.27 188 GLU C CA 1
ATOM 5891 C C . GLU C 1 188 ? 21.872 -13.516 0.848 1.00 65.11 188 GLU C C 1
ATOM 5892 O O . GLU C 1 188 ? 21.006 -13.840 0.031 1.00 69.53 188 GLU C O 1
ATOM 5898 N N . SER C 1 213 ? 29.154 -13.705 -10.186 1.00 101.30 213 SER C N 1
ATOM 5899 C CA . SER C 1 213 ? 28.226 -14.821 -10.326 1.00 103.55 213 SER C CA 1
ATOM 5900 C C . SER C 1 213 ? 28.880 -16.098 -9.812 1.00 100.75 213 SER C C 1
ATOM 5901 O O . SER C 1 213 ? 28.852 -16.379 -8.614 1.00 93.61 213 SER C O 1
ATOM 5904 N N . GLY C 1 214 ? 29.462 -16.871 -10.724 1.00 105.48 214 GLY C N 1
ATOM 5905 C CA . GLY C 1 214 ? 30.260 -18.018 -10.339 1.00 104.08 214 GLY C CA 1
ATOM 5906 C C . GLY C 1 214 ? 31.385 -17.537 -9.447 1.00 99.41 214 GLY C C 1
ATOM 5907 O O . GLY C 1 214 ? 31.899 -18.281 -8.611 1.00 99.30 214 GLY C O 1
ATOM 5908 N N . LYS C 1 215 ? 31.765 -16.274 -9.625 1.00 95.50 215 LYS C N 1
ATOM 5909 C CA . LYS C 1 215 ? 32.791 -15.659 -8.793 1.00 88.28 215 LYS C CA 1
ATOM 5910 C C . LYS C 1 215 ? 32.191 -15.179 -7.465 1.00 82.88 215 LYS C C 1
ATOM 5911 O O . LYS C 1 215 ? 32.889 -15.050 -6.461 1.00 76.78 215 LYS C O 1
ATOM 5917 N N . LEU C 1 216 ? 30.887 -14.929 -7.469 1.00 82.29 216 LEU C N 1
ATOM 5918 C CA . LEU C 1 216 ? 30.169 -14.543 -6.259 1.00 72.76 216 LEU C CA 1
ATOM 5919 C C . LEU C 1 216 ? 29.888 -15.790 -5.443 1.00 66.39 216 LEU C C 1
ATOM 5920 O O . LEU C 1 216 ? 30.030 -15.811 -4.225 1.00 60.70 216 LEU C O 1
ATOM 5925 N N . ASN C 1 217 ? 29.467 -16.831 -6.148 1.00 68.99 217 ASN C N 1
ATOM 5926 C CA . ASN C 1 217 ? 29.358 -18.172 -5.596 1.00 69.77 217 ASN C CA 1
ATOM 5927 C C . ASN C 1 217 ? 30.706 -18.654 -5.077 1.00 59.07 217 ASN C C 1
ATOM 5928 O O . ASN C 1 217 ? 30.780 -19.380 -4.094 1.00 67.70 217 ASN C O 1
ATOM 5933 N N . GLU C 1 218 ? 31.776 -18.256 -5.752 1.00 75.48 218 GLU C N 1
ATOM 5934 C CA . GLU C 1 218 ? 33.116 -18.637 -5.330 1.00 70.95 218 GLU C CA 1
ATOM 5935 C C . GLU C 1 218 ? 33.461 -17.942 -4.024 1.00 64.44 218 GLU C C 1
ATOM 5936 O O . GLU C 1 218 ? 34.067 -18.532 -3.119 1.00 55.85 218 GLU C O 1
ATOM 5942 N N . LEU C 1 219 ? 33.079 -16.674 -3.934 1.00 65.04 219 LEU C N 1
ATOM 5943 C CA . LEU C 1 219 ? 33.325 -15.913 -2.727 1.00 58.31 219 LEU C CA 1
ATOM 5944 C C . LEU C 1 219 ? 32.521 -16.575 -1.610 1.00 56.92 219 LEU C C 1
ATOM 5945 O O . LEU C 1 219 ? 33.027 -16.783 -0.519 1.00 48.31 219 LEU C O 1
ATOM 5950 N N . LYS C 1 220 ? 31.281 -16.956 -1.923 1.00 60.01 220 LYS C N 1
ATOM 5951 C CA . LYS C 1 220 ? 30.374 -17.535 -0.935 1.00 57.40 220 LYS C CA 1
ATOM 5952 C C . LYS C 1 220 ? 30.897 -18.846 -0.342 1.00 52.73 220 LYS C C 1
ATOM 5953 O O . LYS C 1 220 ? 30.919 -19.030 0.884 1.00 51.77 220 LYS C O 1
ATOM 5959 N N . ALA C 1 221 ? 31.347 -19.743 -1.208 1.00 54.28 221 ALA C N 1
ATOM 5960 C CA . ALA C 1 221 ? 31.874 -21.024 -0.768 1.00 52.98 221 ALA C CA 1
ATOM 5961 C C . ALA C 1 221 ? 33.080 -20.826 0.122 1.00 52.64 221 ALA C C 1
ATOM 5962 O O . ALA C 1 221 ? 33.195 -21.437 1.181 1.00 52.34 221 ALA C O 1
ATOM 5964 N N . ASN C 1 222 ? 33.982 -19.947 -0.294 1.00 53.70 222 ASN C N 1
ATOM 5965 C CA . ASN C 1 222 ? 35.187 -19.716 0.483 1.00 52.62 222 ASN C CA 1
ATOM 5966 C C . ASN C 1 222 ? 34.908 -19.156 1.887 1.00 50.43 222 ASN C C 1
ATOM 5967 O O . ASN C 1 222 ? 35.569 -19.566 2.841 1.00 43.69 222 ASN C O 1
ATOM 5972 N N . VAL C 1 223 ? 33.931 -18.260 2.032 1.00 45.04 223 VAL C N 1
ATOM 5973 C CA . VAL C 1 223 ? 33.661 -17.736 3.369 1.00 44.67 223 VAL C CA 1
ATOM 5974 C C . VAL C 1 223 ? 32.999 -18.773 4.276 1.00 43.66 223 VAL C C 1
ATOM 5975 O O . VAL C 1 223 ? 33.292 -18.818 5.470 1.00 42.90 223 VAL C O 1
ATOM 5979 N N . GLU C 1 224 ? 32.141 -19.613 3.712 1.00 45.91 224 GLU C N 1
ATOM 5980 C CA . GLU C 1 224 ? 31.550 -20.726 4.446 1.00 49.67 224 GLU C CA 1
ATOM 5981 C C . GLU C 1 224 ? 32.639 -21.655 4.914 1.00 45.83 224 GLU C C 1
ATOM 5982 O O . GLU C 1 224 ? 32.592 -22.165 6.031 1.00 46.47 224 GLU C O 1
ATOM 5988 N N . THR C 1 225 ? 33.609 -21.898 4.042 1.00 46.04 225 THR C N 1
ATOM 5989 C CA . THR C 1 225 ? 34.734 -22.748 4.392 1.00 45.50 225 THR C CA 1
ATOM 5990 C C . THR C 1 225 ? 35.550 -22.147 5.554 1.00 47.76 225 THR C C 1
ATOM 5991 O O . THR C 1 225 ? 35.961 -22.864 6.453 1.00 44.32 225 THR C O 1
ATOM 5995 N N . ILE C 1 226 ? 35.770 -20.834 5.538 1.00 46.16 226 ILE C N 1
ATOM 5996 C CA . ILE C 1 226 ? 36.494 -20.187 6.627 1.00 42.39 226 ILE C CA 1
ATOM 5997 C C . ILE C 1 226 ? 35.674 -20.281 7.894 1.00 40.62 226 ILE C C 1
ATOM 5998 O O . ILE C 1 226 ? 36.191 -20.624 8.945 1.00 42.83 226 ILE C O 1
ATOM 6003 N N . ARG C 1 227 ? 34.387 -20.002 7.785 1.00 40.47 227 ARG C N 1
ATOM 6004 C CA . ARG C 1 227 ? 33.502 -20.037 8.931 1.00 41.52 227 ARG C CA 1
ATOM 6005 C C . ARG C 1 227 ? 33.569 -21.398 9.625 1.00 45.60 227 ARG C C 1
ATOM 6006 O O . ARG C 1 227 ? 33.626 -21.477 10.856 1.00 40.36 227 ARG C O 1
ATOM 6014 N N . GLN C 1 228 ? 33.582 -22.461 8.825 1.00 44.42 228 GLN C N 1
ATOM 6015 C CA . GLN C 1 228 ? 33.685 -23.822 9.338 1.00 49.70 228 GLN C CA 1
ATOM 6016 C C . GLN C 1 228 ? 35.055 -24.087 9.978 1.00 48.04 228 GLN C C 1
ATOM 6017 O O . GLN C 1 228 ? 35.141 -24.710 11.025 1.00 46.46 228 GLN C O 1
ATOM 6023 N N . GLN C 1 229 ? 36.130 -23.646 9.340 1.00 40.84 229 GLN C N 1
ATOM 6024 C CA . GLN C 1 229 ? 37.445 -23.863 9.940 1.00 39.89 229 GLN C CA 1
ATOM 6025 C C . GLN C 1 229 ? 37.625 -23.056 11.237 1.00 38.46 229 GLN C C 1
ATOM 6026 O O . GLN C 1 229 ? 38.135 -23.586 12.228 1.00 37.43 229 GLN C O 1
ATOM 6032 N N . PHE C 1 230 ? 37.185 -21.797 11.239 1.00 38.45 230 PHE C N 1
ATOM 6033 C CA . PHE C 1 230 ? 37.351 -20.922 12.411 1.00 39.89 230 PHE C CA 1
ATOM 6034 C C . PHE C 1 230 ? 36.589 -21.458 13.625 1.00 42.01 230 PHE C C 1
ATOM 6035 O O . PHE C 1 230 ? 36.936 -21.169 14.773 1.00 46.09 230 PHE C O 1
ATOM 6043 N N . THR C 1 231 ? 35.553 -22.240 13.362 1.00 39.45 231 THR C N 1
ATOM 6044 C CA . THR C 1 231 ? 34.705 -22.758 14.420 1.00 42.11 231 THR C CA 1
ATOM 6045 C C . THR C 1 231 ? 35.031 -24.231 14.727 1.00 44.02 231 THR C C 1
ATOM 6046 O O . THR C 1 231 ? 34.269 -24.917 15.397 1.00 42.85 231 THR C O 1
ATOM 6050 N N . ASP C 1 232 ? 36.172 -24.707 14.237 1.00 41.79 232 ASP C N 1
ATOM 6051 C CA . ASP C 1 232 ? 36.613 -26.083 14.497 1.00 43.14 232 ASP C CA 1
ATOM 6052 C C . ASP C 1 232 ? 37.761 -26.082 15.525 1.00 42.09 232 ASP C C 1
ATOM 6053 O O . ASP C 1 232 ? 38.870 -25.631 15.231 1.00 42.79 232 ASP C O 1
ATOM 6058 N N . PRO C 1 233 ? 37.498 -26.573 16.752 1.00 46.42 233 PRO C N 1
ATOM 6059 C CA . PRO C 1 233 ? 38.487 -26.369 17.826 1.00 49.55 233 PRO C CA 1
ATOM 6060 C C . PRO C 1 233 ? 39.849 -27.014 17.541 1.00 49.80 233 PRO C C 1
ATOM 6061 O O . PRO C 1 233 ? 40.836 -26.613 18.151 1.00 52.43 233 PRO C O 1
ATOM 6065 N N . ASP C 1 234 ? 39.904 -27.991 16.644 1.00 46.36 234 ASP C N 1
ATOM 6066 C CA . ASP C 1 234 ? 41.181 -28.614 16.273 1.00 43.10 234 ASP C CA 1
ATOM 6067 C C . ASP C 1 234 ? 41.972 -27.768 15.268 1.00 41.12 234 ASP C C 1
ATOM 6068 O O . ASP C 1 234 ? 43.190 -27.900 15.155 1.00 41.24 234 ASP C O 1
ATOM 6073 N N . LEU C 1 235 ? 41.274 -26.896 14.548 1.00 42.12 235 LEU C N 1
ATOM 6074 C CA . LEU C 1 235 ? 41.891 -26.088 13.496 1.00 41.09 235 LEU C CA 1
ATOM 6075 C C . LEU C 1 235 ? 42.193 -24.667 13.952 1.00 40.90 235 LEU C C 1
ATOM 6076 O O . LEU C 1 235 ? 43.178 -24.071 13.515 1.00 34.51 235 LEU C O 1
ATOM 6081 N N . THR C 1 236 ? 41.330 -24.131 14.812 1.00 34.89 236 THR C N 1
ATOM 6082 C CA . THR C 1 236 ? 41.379 -22.724 15.159 1.00 33.26 236 THR C CA 1
ATOM 6083 C C . THR C 1 236 ? 41.244 -22.501 16.668 1.00 33.40 236 THR C C 1
ATOM 6084 O O . THR C 1 236 ? 40.419 -23.119 17.346 1.00 35.83 236 THR C O 1
ATOM 6088 N N . THR C 1 237 ? 42.067 -21.626 17.207 1.00 33.26 237 THR C N 1
ATOM 6089 C CA . THR C 1 237 ? 41.898 -21.298 18.608 1.00 30.88 237 THR C CA 1
ATOM 6090 C C . THR C 1 237 ? 42.298 -19.859 18.819 1.00 33.73 237 THR C C 1
ATOM 6091 O O . THR C 1 237 ? 43.051 -19.304 18.024 1.00 32.79 237 THR C O 1
ATOM 6095 N N . PHE C 1 238 ? 41.806 -19.262 19.902 1.00 31.01 238 PHE C N 1
ATOM 6096 C CA . PHE C 1 238 ? 42.099 -17.869 20.217 1.00 29.53 238 PHE C CA 1
ATOM 6097 C C . PHE C 1 238 ? 42.853 -17.873 21.554 1.00 31.22 238 PHE C C 1
ATOM 6098 O O . PHE C 1 238 ? 42.354 -18.440 22.531 1.00 31.96 238 PHE C O 1
ATOM 6106 N N . VAL C 1 239 ? 44.045 -17.272 21.602 1.00 29.50 239 VAL C N 1
ATOM 6107 C CA . VAL C 1 239 ? 44.772 -17.137 22.873 1.00 26.68 239 VAL C CA 1
ATOM 6108 C C . VAL C 1 239 ? 44.586 -15.702 23.404 1.00 26.49 239 VAL C C 1
ATOM 6109 O O . VAL C 1 239 ? 44.944 -14.743 22.731 1.00 28.92 239 VAL C O 1
ATOM 6113 N N . CYS C 1 240 ? 43.981 -15.547 24.579 1.00 28.12 240 CYS C N 1
ATOM 6114 C CA . CYS C 1 240 ? 43.848 -14.221 25.177 1.00 26.08 240 CYS C CA 1
ATOM 6115 C C . CYS C 1 240 ? 45.109 -13.822 25.919 1.00 29.33 240 CYS C C 1
ATOM 6116 O O . CYS C 1 240 ? 45.764 -14.656 26.543 1.00 33.93 240 CYS C O 1
ATOM 6119 N N . VAL C 1 241 ? 45.442 -12.544 25.837 1.00 26.48 241 VAL C N 1
ATOM 6120 C CA . VAL C 1 241 ? 46.522 -11.973 26.621 1.00 29.07 241 VAL C CA 1
ATOM 6121 C C . VAL C 1 241 ? 45.917 -10.842 27.453 1.00 29.93 241 VAL C C 1
ATOM 6122 O O . VAL C 1 241 ? 45.060 -10.090 26.972 1.00 28.95 241 VAL C O 1
ATOM 6126 N N . CYS C 1 242 ? 46.362 -10.709 28.691 1.00 25.87 242 CYS C N 1
ATOM 6127 C CA . CYS C 1 242 ? 45.810 -9.683 29.571 1.00 28.74 242 CYS C CA 1
ATOM 6128 C C . CYS C 1 242 ? 46.872 -9.265 30.576 1.00 32.63 242 CYS C C 1
ATOM 6129 O O . CYS C 1 242 ? 47.919 -9.928 30.687 1.00 29.88 242 CYS C O 1
ATOM 6132 N N . ILE C 1 243 ? 46.610 -8.168 31.290 1.00 30.61 243 ILE C N 1
ATOM 6133 C CA . ILE C 1 243 ? 47.385 -7.814 32.479 1.00 28.11 243 ILE C CA 1
ATOM 6134 C C . ILE C 1 243 ? 46.489 -7.910 33.711 1.00 32.22 243 ILE C C 1
ATOM 6135 O O . ILE C 1 243 ? 45.265 -7.850 33.617 1.00 34.71 243 ILE C O 1
ATOM 6140 N N . SER C 1 244 ? 47.089 -8.106 34.874 1.00 31.21 244 SER C N 1
ATOM 6141 C CA . SER C 1 244 ? 46.284 -8.364 36.041 1.00 31.83 244 SER C CA 1
ATOM 6142 C C . SER C 1 244 ? 45.857 -7.033 36.628 1.00 32.61 244 SER C C 1
ATOM 6143 O O . SER C 1 244 ? 46.355 -6.636 37.677 1.00 35.95 244 SER C O 1
ATOM 6146 N N . GLU C 1 245 ? 44.949 -6.331 35.934 1.00 32.16 245 GLU C N 1
ATOM 6147 C CA . GLU C 1 245 ? 44.428 -5.039 36.373 1.00 33.70 245 GLU C CA 1
ATOM 6148 C C . GLU C 1 245 ? 42.938 -5.015 36.008 1.00 36.94 245 GLU C C 1
ATOM 6149 O O . GLU C 1 245 ? 42.495 -5.735 35.113 1.00 34.53 245 GLU C O 1
ATOM 6155 N N . PHE C 1 246 ? 42.167 -4.183 36.688 1.00 38.40 246 PHE C N 1
ATOM 6156 C CA . PHE C 1 246 ? 40.716 -4.155 36.502 1.00 37.99 246 PHE C CA 1
ATOM 6157 C C . PHE C 1 246 ? 40.289 -3.999 35.040 1.00 38.04 246 PHE C C 1
ATOM 6158 O O . PHE C 1 246 ? 39.503 -4.813 34.537 1.00 33.64 246 PHE C O 1
ATOM 6166 N N . LEU C 1 247 ? 40.809 -2.972 34.360 1.00 38.97 247 LEU C N 1
ATOM 6167 C CA . LEU C 1 247 ? 40.355 -2.657 33.004 1.00 37.78 247 LEU C CA 1
ATOM 6168 C C . LEU C 1 247 ? 40.651 -3.804 32.057 1.00 41.08 247 LEU C C 1
ATOM 6169 O O . LEU C 1 247 ? 39.823 -4.146 31.211 1.00 37.40 247 LEU C O 1
ATOM 6174 N N . SER C 1 248 ? 41.822 -4.412 32.208 1.00 32.21 248 SER C N 1
ATOM 6175 C CA . SER C 1 248 ? 42.164 -5.542 31.371 1.00 33.06 248 SER C CA 1
ATOM 6176 C C . SER C 1 248 ? 41.342 -6.804 31.706 1.00 29.64 248 SER C C 1
ATOM 6177 O O . SER C 1 248 ? 40.827 -7.487 30.810 1.00 30.74 248 SER C O 1
ATOM 6180 N N . LEU C 1 249 ? 41.208 -7.117 32.988 1.00 30.84 249 LEU C N 1
ATOM 6181 C CA . LEU C 1 249 ? 40.507 -8.356 33.376 1.00 33.35 249 LEU C CA 1
ATOM 6182 C C . LEU C 1 249 ? 39.066 -8.344 32.848 1.00 34.36 249 LEU C C 1
ATOM 6183 O O . LEU C 1 249 ? 38.591 -9.319 32.287 1.00 35.64 249 LEU C O 1
ATOM 6188 N N . TYR C 1 250 ? 38.384 -7.227 33.033 1.00 32.78 250 TYR C N 1
ATOM 6189 C CA . TYR C 1 250 ? 36.979 -7.121 32.647 1.00 34.70 250 TYR C CA 1
ATOM 6190 C C . TYR C 1 250 ? 36.806 -7.116 31.146 1.00 35.28 250 TYR C C 1
ATOM 6191 O O . TYR C 1 250 ? 35.900 -7.767 30.617 1.00 32.97 250 TYR C O 1
ATOM 6200 N N . GLU C 1 251 ? 37.704 -6.429 30.454 1.00 33.26 251 GLU C N 1
ATOM 6201 C CA . GLU C 1 251 ? 37.665 -6.462 29.008 1.00 30.07 251 GLU C CA 1
ATOM 6202 C C . GLU C 1 251 ? 37.864 -7.880 28.475 1.00 36.83 251 GLU C C 1
ATOM 6203 O O . GLU C 1 251 ? 37.195 -8.304 27.528 1.00 36.77 251 GLU C O 1
ATOM 6209 N N . THR C 1 252 ? 38.813 -8.597 29.063 1.00 33.33 252 THR C N 1
ATOM 6210 C CA . THR C 1 252 ? 39.102 -9.967 28.672 1.00 30.66 252 THR C CA 1
ATOM 6211 C C . THR C 1 252 ? 37.910 -10.901 28.913 1.00 30.99 252 THR C C 1
ATOM 6212 O O . THR C 1 252 ? 37.619 -11.760 28.086 1.00 30.26 252 THR C O 1
ATOM 6216 N N . GLU C 1 253 ? 37.244 -10.757 30.055 1.00 33.80 253 GLU C N 1
ATOM 6217 C CA . GLU C 1 253 ? 36.051 -11.569 30.341 1.00 37.40 253 GLU C CA 1
ATOM 6218 C C . GLU C 1 253 ? 34.966 -11.309 29.278 1.00 38.24 253 GLU C C 1
ATOM 6219 O O . GLU C 1 253 ? 34.347 -12.246 28.762 1.00 38.28 253 GLU C O 1
ATOM 6225 N N . ARG C 1 254 ? 34.736 -10.040 28.951 1.00 36.52 254 ARG C N 1
ATOM 6226 C CA . ARG C 1 254 ? 33.766 -9.684 27.890 1.00 38.23 254 ARG C CA 1
ATOM 6227 C C . ARG C 1 254 ? 34.127 -10.296 26.530 1.00 37.21 254 ARG C C 1
ATOM 6228 O O . ARG C 1 254 ? 33.272 -10.826 25.832 1.00 32.84 254 ARG C O 1
ATOM 6236 N N . LEU C 1 255 ? 35.407 -10.246 26.194 1.00 32.14 255 LEU C N 1
ATOM 6237 C CA . LEU C 1 255 ? 35.934 -10.803 24.970 1.00 35.58 255 LEU C CA 1
ATOM 6238 C C . LEU C 1 255 ? 35.700 -12.324 24.931 1.00 35.92 255 LEU C C 1
ATOM 6239 O O . LEU C 1 255 ? 35.227 -12.860 23.938 1.00 33.57 255 LEU C O 1
ATOM 6244 N N . ILE C 1 256 ? 36.020 -13.018 26.017 1.00 37.00 256 ILE C N 1
ATOM 6245 C CA . ILE C 1 256 ? 35.875 -14.476 26.050 1.00 34.09 256 ILE C CA 1
ATOM 6246 C C . ILE C 1 256 ? 34.414 -14.897 25.876 1.00 38.72 256 ILE C C 1
ATOM 6247 O O . ILE C 1 256 ? 34.098 -15.839 25.135 1.00 38.78 256 ILE C O 1
ATOM 6252 N N . GLN C 1 257 ? 33.520 -14.180 26.544 1.00 38.03 257 GLN C N 1
ATOM 6253 C CA . GLN C 1 257 ? 32.095 -14.439 26.406 1.00 42.48 257 GLN C CA 1
ATOM 6254 C C . GLN C 1 257 ? 31.648 -14.289 24.946 1.00 41.09 257 GLN C C 1
ATOM 6255 O O . GLN C 1 257 ? 30.875 -15.090 24.415 1.00 39.25 257 GLN C O 1
ATOM 6261 N N . GLU C 1 258 ? 32.140 -13.243 24.299 1.00 44.06 258 GLU C N 1
ATOM 6262 C CA . GLU C 1 258 ? 31.769 -12.975 22.923 1.00 41.89 258 GLU C CA 1
ATOM 6263 C C . GLU C 1 258 ? 32.294 -14.111 22.024 1.00 39.79 258 GLU C C 1
ATOM 6264 O O . GLU C 1 258 ? 31.559 -14.667 21.213 1.00 39.44 258 GLU C O 1
ATOM 6270 N N . LEU C 1 259 ? 33.563 -14.466 22.184 1.00 32.70 259 LEU C N 1
ATOM 6271 C CA . LEU C 1 259 ? 34.170 -15.554 21.410 1.00 36.31 259 LEU C CA 1
ATOM 6272 C C . LEU C 1 259 ? 33.422 -16.885 21.566 1.00 38.99 259 LEU C C 1
ATOM 6273 O O . LEU C 1 259 ? 33.209 -17.607 20.589 1.00 40.71 259 LEU C O 1
ATOM 6278 N N . ILE C 1 260 ? 33.053 -17.227 22.796 1.00 39.84 260 ILE C N 1
ATOM 6279 C CA . ILE C 1 260 ? 32.296 -18.452 23.023 1.00 37.00 260 ILE C CA 1
ATOM 6280 C C . ILE C 1 260 ? 30.987 -18.374 22.240 1.00 42.68 260 ILE C C 1
ATOM 6281 O O . ILE C 1 260 ? 30.566 -19.345 21.621 1.00 43.85 260 ILE C O 1
ATOM 6286 N N . SER C 1 261 ? 30.352 -17.206 22.243 1.00 43.97 261 SER C N 1
ATOM 6287 C CA . SER C 1 261 ? 29.096 -17.045 21.526 1.00 45.35 261 SER C CA 1
ATOM 6288 C C . SER C 1 261 ? 29.267 -17.139 19.990 1.00 46.59 261 SER C C 1
ATOM 6289 O O . SER C 1 261 ? 28.324 -17.473 19.269 1.00 46.45 261 SER C O 1
ATOM 6292 N N . TYR C 1 262 ? 30.460 -16.829 19.495 1.00 43.47 262 TYR C N 1
ATOM 6293 C CA . TYR C 1 262 ? 30.809 -17.019 18.085 1.00 44.97 262 TYR C CA 1
ATOM 6294 C C . TYR C 1 262 ? 31.169 -18.475 17.792 1.00 45.83 262 TYR C C 1
ATOM 6295 O O . TYR C 1 262 ? 31.549 -18.806 16.667 1.00 43.66 262 TYR C O 1
ATOM 6304 N N . ASP C 1 263 ? 31.117 -19.326 18.816 1.00 44.51 263 ASP C N 1
ATOM 6305 C CA . ASP C 1 263 ? 31.571 -20.723 18.695 1.00 48.13 263 ASP C CA 1
ATOM 6306 C C . ASP C 1 263 ? 33.041 -20.888 18.271 1.00 44.22 263 ASP C C 1
ATOM 6307 O O . ASP C 1 263 ? 33.407 -21.848 17.576 1.00 41.36 263 ASP C O 1
ATOM 6312 N N . MET C 1 264 ? 33.863 -19.948 18.721 1.00 38.82 264 MET C N 1
ATOM 6313 C CA . MET C 1 264 ? 35.309 -19.964 18.533 1.00 38.74 264 MET C CA 1
ATOM 6314 C C . MET C 1 264 ? 35.966 -20.519 19.799 1.00 43.24 264 MET C C 1
ATOM 6315 O O . MET C 1 264 ? 35.581 -20.163 20.920 1.00 42.44 264 MET C O 1
ATOM 6320 N N . ASP C 1 265 ? 36.942 -21.401 19.625 1.00 40.66 265 ASP C N 1
ATOM 6321 C CA . ASP C 1 265 ? 37.578 -22.068 20.757 1.00 34.52 265 ASP C CA 1
ATOM 6322 C C . ASP C 1 265 ? 38.488 -21.089 21.488 1.00 35.48 265 ASP C C 1
ATOM 6323 O O . ASP C 1 265 ? 39.333 -20.431 20.871 1.00 35.71 265 ASP C O 1
ATOM 6328 N N . VAL C 1 266 ? 38.319 -20.973 22.802 1.00 35.10 266 VAL C N 1
ATOM 6329 C CA . VAL C 1 266 ? 39.273 -20.214 23.592 1.00 32.84 266 VAL C CA 1
ATOM 6330 C C . VAL C 1 266 ? 39.572 -20.988 24.863 1.00 38.16 266 VAL C C 1
ATOM 6331 O O . VAL C 1 266 ? 38.680 -21.318 25.653 1.00 41.76 266 VAL C O 1
ATOM 6335 N N . ASN C 1 267 ? 40.840 -21.312 25.027 1.00 34.59 267 ASN C N 1
ATOM 6336 C CA . ASN C 1 267 ? 41.247 -22.282 26.044 1.00 47.49 267 ASN C CA 1
ATOM 6337 C C . ASN C 1 267 ? 42.486 -21.846 26.816 1.00 41.20 267 ASN C C 1
ATOM 6338 O O . ASN C 1 267 ? 42.952 -22.571 27.695 1.00 42.04 267 ASN C O 1
ATOM 6343 N N . SER C 1 268 ? 43.011 -20.670 26.474 1.00 39.47 268 SER C N 1
ATOM 6344 C CA . SER C 1 268 ? 44.303 -20.216 26.969 1.00 38.74 268 SER C CA 1
ATOM 6345 C C . SER C 1 268 ? 44.289 -18.729 27.250 1.00 38.97 268 SER C C 1
ATOM 6346 O O . SER C 1 268 ? 43.694 -17.938 26.505 1.00 29.80 268 SER C O 1
ATOM 6349 N N . ILE C 1 269 ? 44.964 -18.351 28.326 1.00 29.54 269 ILE C N 1
ATOM 6350 C CA . ILE C 1 269 ? 45.060 -16.945 28.734 1.00 30.73 269 ILE C CA 1
ATOM 6351 C C . ILE C 1 269 ? 46.473 -16.662 29.217 1.00 28.50 269 ILE C C 1
ATOM 6352 O O . ILE C 1 269 ? 46.959 -17.318 30.139 1.00 41.00 269 ILE C O 1
ATOM 6357 N N . ILE C 1 270 ? 47.148 -15.727 28.575 1.00 27.43 270 ILE C N 1
ATOM 6358 C CA . ILE C 1 270 ? 48.468 -15.309 29.005 1.00 27.77 270 ILE C CA 1
ATOM 6359 C C . ILE C 1 270 ? 48.296 -14.107 29.922 1.00 34.56 270 ILE C C 1
ATOM 6360 O O . ILE C 1 270 ? 47.763 -13.092 29.500 1.00 32.57 270 ILE C O 1
ATOM 6365 N N . VAL C 1 271 ? 48.732 -14.215 31.179 1.00 30.70 271 VAL C N 1
ATOM 6366 C CA . VAL C 1 271 ? 48.710 -13.046 32.054 1.00 30.11 271 VAL C CA 1
ATOM 6367 C C . VAL C 1 271 ? 50.109 -12.471 32.077 1.00 32.00 271 VAL C C 1
ATOM 6368 O O . VAL C 1 271 ? 51.025 -13.114 32.569 1.00 32.29 271 VAL C O 1
ATOM 6372 N N . ASN C 1 272 ? 50.283 -11.270 31.546 1.00 28.29 272 ASN C N 1
ATOM 6373 C CA . ASN C 1 272 ? 51.629 -10.794 31.251 1.00 27.90 272 ASN C CA 1
ATOM 6374 C C . ASN C 1 272 ? 52.025 -9.667 32.210 1.00 29.43 272 ASN C C 1
ATOM 6375 O O . ASN C 1 272 ? 51.176 -9.142 32.904 1.00 28.36 272 ASN C O 1
ATOM 6380 N N . GLN C 1 273 ? 53.295 -9.280 32.207 1.00 30.89 273 GLN C N 1
ATOM 6381 C CA . GLN C 1 273 ? 53.771 -8.117 32.983 1.00 30.51 273 GLN C CA 1
ATOM 6382 C C . GLN C 1 273 ? 53.599 -8.281 34.505 1.00 32.64 273 GLN C C 1
ATOM 6383 O O . GLN C 1 273 ? 53.487 -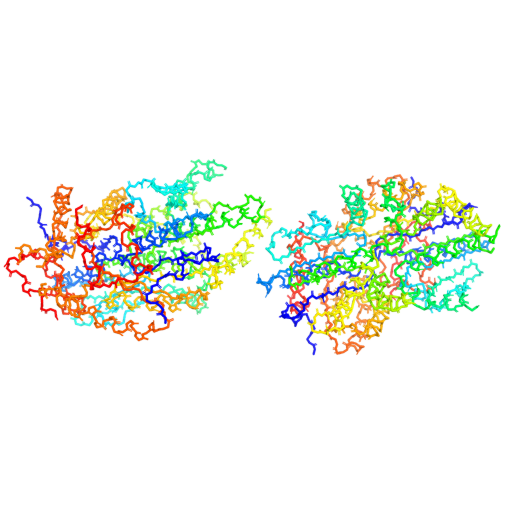7.289 35.239 1.00 30.89 273 GLN C O 1
ATOM 6389 N N . LEU C 1 274 ? 53.619 -9.522 34.987 1.00 30.66 274 LEU C N 1
ATOM 6390 C CA . LEU C 1 274 ? 53.431 -9.748 36.406 1.00 32.09 274 LEU C CA 1
ATOM 6391 C C . LEU C 1 274 ? 54.748 -9.433 37.135 1.00 34.64 274 LEU C C 1
ATOM 6392 O O . LEU C 1 274 ? 55.826 -9.786 36.649 1.00 36.01 274 LEU C O 1
ATOM 6397 N N . LEU C 1 275 ? 54.652 -8.758 38.275 1.00 37.54 275 LEU C N 1
ATOM 6398 C CA . LEU C 1 275 ? 55.835 -8.402 39.059 1.00 37.74 275 LEU C CA 1
ATOM 6399 C C . LEU C 1 275 ? 56.385 -9.553 39.900 1.00 37.09 275 LEU C C 1
ATOM 6400 O O . LEU C 1 275 ? 57.593 -9.624 40.122 1.00 40.95 275 LEU C O 1
ATOM 6405 N N . PHE C 1 276 ? 55.502 -10.431 40.380 1.00 38.58 276 PHE C N 1
ATOM 6406 C CA . PHE C 1 276 ? 55.850 -11.430 41.425 1.00 41.16 276 PHE C CA 1
ATOM 6407 C C . PHE C 1 276 ? 56.792 -10.859 42.477 1.00 50.10 276 PHE C C 1
ATOM 6408 O O . PHE C 1 276 ? 57.922 -11.334 42.622 1.00 58.58 276 PHE C O 1
ATOM 6416 N N . ALA C 1 277 ? 56.338 -9.861 43.218 1.00 48.85 277 ALA C N 1
ATOM 6417 C CA . ALA C 1 277 ? 57.200 -9.192 44.190 1.00 61.98 277 ALA C CA 1
ATOM 6418 C C . ALA C 1 277 ? 57.734 -10.099 45.320 1.00 62.62 277 ALA C C 1
ATOM 6419 O O . ALA C 1 277 ? 57.034 -10.976 45.847 1.00 62.80 277 ALA C O 1
ATOM 6421 N N . CYS C 1 285 ? 61.371 -2.111 47.266 1.00 86.13 285 CYS C N 1
ATOM 6422 C CA . CYS C 1 285 ? 60.804 -1.035 46.464 1.00 81.28 285 CYS C CA 1
ATOM 6423 C C . CYS C 1 285 ? 59.311 -0.949 46.704 1.00 50.90 285 CYS C C 1
ATOM 6424 O O . CYS C 1 285 ? 58.547 -1.804 46.258 1.00 50.53 285 CYS C O 1
ATOM 6427 N N . LYS C 1 286 ? 58.905 0.108 47.375 1.00 52.46 286 LYS C N 1
ATOM 6428 C CA . LYS C 1 286 ? 57.524 0.320 47.787 1.00 55.83 286 LYS C CA 1
ATOM 6429 C C . LYS C 1 286 ? 56.563 0.311 46.589 1.00 54.55 286 LYS C C 1
ATOM 6430 O O . LYS C 1 286 ? 55.468 -0.236 46.671 1.00 49.51 286 LYS C O 1
ATOM 6436 N N . ARG C 1 287 ? 56.970 0.911 45.479 1.00 53.96 287 ARG C N 1
ATOM 6437 C CA . ARG C 1 287 ? 56.066 0.962 44.326 1.00 48.84 287 ARG C CA 1
ATOM 6438 C C . ARG C 1 287 ? 55.783 -0.452 43.812 1.00 45.61 287 ARG C C 1
ATOM 6439 O O . ARG C 1 287 ? 54.635 -0.803 43.594 1.00 43.79 287 ARG C O 1
ATOM 6447 N N . CYS C 1 288 ? 56.829 -1.259 43.636 1.00 44.42 288 CYS C N 1
ATOM 6448 C CA . CYS C 1 288 ? 56.664 -2.645 43.202 1.00 52.50 288 CYS C CA 1
ATOM 6449 C C . CYS C 1 288 ? 55.846 -3.503 44.173 1.00 52.52 288 CYS C C 1
ATOM 6450 O O . CYS C 1 288 ? 55.046 -4.326 43.731 1.00 48.74 288 CYS C O 1
ATOM 6453 N N . GLN C 1 289 ? 56.047 -3.316 45.482 1.00 48.98 289 GLN C N 1
ATOM 6454 C CA . GLN C 1 289 ? 55.239 -4.008 46.495 1.00 47.55 289 GLN C CA 1
ATOM 6455 C C . GLN C 1 289 ? 53.731 -3.684 46.438 1.00 47.20 289 GLN C C 1
ATOM 6456 O O . GLN C 1 289 ? 52.893 -4.577 46.514 1.00 46.98 289 GLN C O 1
ATOM 6462 N N . ALA C 1 290 ? 53.386 -2.404 46.350 1.00 47.42 290 ALA C N 1
ATOM 6463 C CA . ALA C 1 290 ? 51.982 -2.034 46.181 1.00 52.13 290 ALA C CA 1
ATOM 6464 C C . ALA C 1 290 ? 51.390 -2.559 44.861 1.00 49.66 290 ALA C C 1
ATOM 6465 O O . ALA C 1 290 ? 50.270 -3.088 44.839 1.00 44.35 290 ALA C O 1
ATOM 6467 N N . ARG C 1 291 ? 52.135 -2.422 43.763 1.00 47.83 291 ARG C N 1
ATOM 6468 C CA . ARG C 1 291 ? 51.610 -2.841 42.463 1.00 44.72 291 ARG C CA 1
ATOM 6469 C C . ARG C 1 291 ? 51.418 -4.371 42.409 1.00 46.44 291 ARG C C 1
ATOM 6470 O O . ARG C 1 291 ? 50.434 -4.868 41.859 1.00 39.10 291 ARG C O 1
ATOM 6478 N N . TRP C 1 292 ? 52.335 -5.119 43.015 1.00 40.90 292 TRP C N 1
ATOM 6479 C CA . TRP C 1 292 ? 52.149 -6.566 43.114 1.00 49.89 292 TRP C CA 1
ATOM 6480 C C . TRP C 1 292 ? 50.922 -6.911 43.953 1.00 42.11 292 TRP C C 1
ATOM 6481 O O . TRP C 1 292 ? 50.183 -7.826 43.622 1.00 42.87 292 TRP C O 1
ATOM 6492 N N . LYS C 1 293 ? 50.704 -6.196 45.051 1.00 44.23 293 LYS C N 1
ATOM 6493 C CA . LYS C 1 293 ? 49.540 -6.484 45.881 1.00 48.78 293 LYS C CA 1
ATOM 6494 C C . LYS C 1 293 ? 48.297 -6.378 45.002 1.00 51.43 293 LYS C C 1
ATOM 6495 O O . LYS C 1 293 ? 47.431 -7.254 45.013 1.00 49.00 293 LYS C O 1
ATOM 6501 N N . MET C 1 294 ? 48.230 -5.318 44.204 1.00 51.93 294 MET C N 1
ATOM 6502 C CA . MET C 1 294 ? 47.142 -5.196 43.241 1.00 42.52 294 MET C CA 1
ATOM 6503 C C . MET C 1 294 ? 47.087 -6.347 42.230 1.00 39.91 294 MET C C 1
ATOM 6504 O O . MET C 1 294 ? 46.023 -6.941 42.031 1.00 42.28 294 MET C O 1
ATOM 6509 N N . GLN C 1 295 ? 48.208 -6.655 41.577 1.00 38.65 295 GLN C N 1
ATOM 6510 C CA . GLN C 1 295 ? 48.202 -7.711 40.571 1.00 37.14 295 GLN C CA 1
ATOM 6511 C C . GLN C 1 295 ? 47.716 -9.032 41.155 1.00 42.55 295 GLN C C 1
ATOM 6512 O O . GLN C 1 295 ? 46.956 -9.759 40.516 1.00 39.79 295 GLN C O 1
ATOM 6518 N N . LYS C 1 296 ? 48.160 -9.336 42.375 1.00 42.07 296 LYS C N 1
ATOM 6519 C CA . LYS C 1 296 ? 47.799 -10.580 43.056 1.00 41.34 296 LYS C CA 1
ATOM 6520 C C . LYS C 1 296 ? 46.293 -10.722 43.294 1.00 45.51 296 LYS C C 1
ATOM 6521 O O . LYS C 1 296 ? 45.722 -11.807 43.097 1.00 44.46 296 LYS C O 1
ATOM 6527 N N . LYS C 1 297 ? 45.665 -9.643 43.757 1.00 47.82 297 LYS C N 1
ATOM 6528 C CA . LYS C 1 297 ? 44.211 -9.612 43.919 1.00 54.07 297 LYS C CA 1
ATOM 6529 C C . LYS C 1 297 ? 43.461 -9.973 42.621 1.00 46.48 297 LYS C C 1
ATOM 6530 O O . LYS C 1 297 ? 42.489 -10.722 42.640 1.00 42.97 297 LYS C O 1
ATOM 6536 N N . TYR C 1 298 ? 43.886 -9.430 41.492 1.00 40.10 298 TYR C N 1
ATOM 6537 C CA . TYR C 1 298 ? 43.200 -9.770 40.253 1.00 38.65 298 TYR C CA 1
ATOM 6538 C C . TYR C 1 298 ? 43.639 -11.161 39.765 1.00 43.86 298 TYR C C 1
ATOM 6539 O O . TYR C 1 298 ? 42.887 -11.867 39.086 1.00 38.21 298 TYR C O 1
ATOM 6548 N N . LEU C 1 299 ? 44.847 -11.571 40.139 1.00 46.80 299 LEU C N 1
ATOM 6549 C CA . LEU C 1 299 ? 45.350 -12.875 39.709 1.00 49.89 299 LEU C CA 1
ATOM 6550 C C . LEU C 1 299 ? 44.549 -13.995 40.385 1.00 47.09 299 LEU C C 1
ATOM 6551 O O . LEU C 1 299 ? 44.275 -15.031 39.783 1.00 43.58 299 LEU C O 1
ATOM 6556 N N . ASP C 1 300 ? 44.186 -13.776 41.642 1.00 45.38 300 ASP C N 1
ATOM 6557 C CA . ASP C 1 300 ? 43.300 -14.689 42.358 1.00 46.93 300 ASP C CA 1
ATOM 6558 C C . ASP C 1 300 ? 41.958 -14.839 41.614 1.00 50.51 300 ASP C C 1
ATOM 6559 O O . ASP C 1 300 ? 41.461 -15.946 41.414 1.00 49.18 300 ASP C O 1
ATOM 6564 N N . GLN C 1 301 ? 41.385 -13.721 41.188 1.00 52.10 301 GLN C N 1
ATOM 6565 C CA . GLN C 1 301 ? 40.148 -13.758 40.409 1.00 49.17 301 GLN C CA 1
ATOM 6566 C C . GLN C 1 301 ? 40.307 -14.542 39.111 1.00 44.70 301 GLN C C 1
ATOM 6567 O O . GLN C 1 301 ? 39.458 -15.359 38.774 1.00 45.48 301 GLN C O 1
ATOM 6573 N N . ILE C 1 302 ? 41.395 -14.289 38.393 1.00 38.67 302 ILE C N 1
ATOM 6574 C CA . ILE C 1 302 ? 41.711 -15.033 37.165 1.00 40.31 302 ILE C CA 1
ATOM 6575 C C . ILE C 1 302 ? 41.781 -16.556 37.413 1.00 44.16 302 ILE C C 1
ATOM 6576 O O . ILE C 1 302 ? 41.340 -17.361 36.594 1.00 48.86 302 ILE C O 1
ATOM 6581 N N . ASP C 1 303 ? 42.305 -16.946 38.566 1.00 45.30 303 ASP C N 1
ATOM 6582 C CA . ASP C 1 303 ? 42.394 -18.360 38.913 1.00 52.59 303 ASP C CA 1
ATOM 6583 C C . ASP C 1 303 ? 41.022 -18.996 39.141 1.00 52.33 303 ASP C C 1
ATOM 6584 O O . ASP C 1 303 ? 40.809 -20.154 38.788 1.00 54.55 303 ASP C O 1
ATOM 6589 N N . GLU C 1 304 ? 40.110 -18.256 39.758 1.00 51.28 304 GLU C N 1
ATOM 6590 C CA . GLU C 1 304 ? 38.752 -18.744 39.970 1.00 57.92 304 GLU C CA 1
ATOM 6591 C C . GLU C 1 304 ? 38.018 -18.817 38.628 1.00 53.11 304 GLU C C 1
ATOM 6592 O O . GLU C 1 304 ? 37.453 -19.847 38.263 1.00 52.85 304 GLU C O 1
ATOM 6598 N N . LEU C 1 305 ? 38.054 -17.712 37.894 1.00 47.89 305 LEU C N 1
ATOM 6599 C CA . LEU C 1 305 ? 37.314 -17.569 36.649 1.00 51.05 305 LEU C CA 1
ATOM 6600 C C . LEU C 1 305 ? 37.748 -18.616 35.613 1.00 50.73 305 LEU C C 1
ATOM 6601 O O . LEU C 1 305 ? 36.916 -19.253 34.957 1.00 46.91 305 LEU C O 1
ATOM 6606 N N . TYR C 1 306 ? 39.059 -18.788 35.475 1.00 46.05 306 TYR C N 1
ATOM 6607 C CA . TYR C 1 306 ? 39.614 -19.522 34.343 1.00 43.03 306 TYR C CA 1
ATOM 6608 C C . TYR C 1 306 ? 40.281 -20.840 34.741 1.00 44.89 306 TYR C C 1
ATOM 6609 O O . TYR C 1 306 ? 41.271 -21.287 34.149 1.00 45.45 306 TYR C O 1
ATOM 6618 N N . GLU C 1 307 ? 39.685 -21.466 35.742 1.00 45.09 307 GLU C N 1
ATOM 6619 C CA . GLU C 1 307 ? 40.154 -22.742 36.262 1.00 57.34 307 GLU C CA 1
ATOM 6620 C C . GLU C 1 307 ? 40.356 -23.766 35.144 1.00 58.48 307 GLU C C 1
ATOM 6621 O O . GLU C 1 307 ? 41.343 -24.504 35.131 1.00 53.38 307 GLU C O 1
ATOM 6627 N N . ASP C 1 308 ? 39.418 -23.796 34.201 1.00 59.41 308 ASP C N 1
ATOM 6628 C CA . ASP C 1 308 ? 39.438 -24.783 33.121 1.00 62.74 308 ASP C CA 1
ATOM 6629 C C . ASP C 1 308 ? 40.329 -24.394 31.933 1.00 54.55 308 ASP C C 1
ATOM 6630 O O . ASP C 1 308 ? 40.462 -25.157 30.981 1.00 54.20 308 ASP C O 1
ATOM 6635 N N . PHE C 1 309 ? 40.941 -23.214 31.995 1.00 44.28 309 PHE C N 1
ATOM 6636 C CA . PHE C 1 309 ? 41.810 -22.738 30.923 1.00 39.68 309 PHE C CA 1
ATOM 6637 C C . PHE C 1 309 ? 43.292 -23.020 31.225 1.00 41.18 309 PHE C C 1
ATOM 6638 O O . PHE C 1 309 ? 43.670 -23.211 32.390 1.00 39.84 309 PHE C O 1
ATOM 6646 N N . HIS C 1 310 ? 44.127 -23.074 30.186 1.00 36.42 310 HIS C N 1
ATOM 6647 C CA . HIS C 1 310 ? 45.572 -22.981 30.370 1.00 36.61 310 HIS C CA 1
ATOM 6648 C C . HIS C 1 310 ? 45.872 -21.528 30.747 1.00 38.41 310 HIS C C 1
ATOM 6649 O O . HIS C 1 310 ? 45.809 -20.640 29.881 1.00 34.22 310 HIS C O 1
ATOM 6656 N N . VAL C 1 311 ? 46.185 -21.246 32.010 1.00 36.80 311 VAL C N 1
ATOM 6657 C CA . VAL C 1 311 ? 46.601 -19.871 32.313 1.00 33.09 311 VAL C CA 1
ATOM 6658 C C . VAL C 1 311 ? 48.101 -19.754 32.533 1.00 43.32 311 VAL C C 1
ATOM 6659 O O . VAL C 1 311 ? 48.690 -20.475 33.340 1.00 40.50 311 VAL C O 1
ATOM 6663 N N . VAL C 1 312 ? 48.724 -18.898 31.726 1.00 31.36 312 VAL C N 1
ATOM 6664 C CA . VAL C 1 312 ? 50.172 -18.839 31.662 1.00 34.94 312 VAL C CA 1
ATOM 6665 C C . VAL C 1 312 ? 50.616 -17.507 32.228 1.00 36.70 312 VAL C C 1
ATOM 6666 O O . VAL C 1 312 ? 50.284 -16.458 31.693 1.00 34.07 312 VAL C O 1
ATOM 6670 N N . LYS C 1 313 ? 51.359 -17.549 33.325 1.00 33.72 313 LYS C N 1
ATOM 6671 C CA . LYS C 1 313 ? 51.738 -16.334 34.015 1.00 34.35 313 LYS C CA 1
ATOM 6672 C C . LYS C 1 313 ? 53.143 -15.900 33.603 1.00 39.54 313 LYS C C 1
ATOM 6673 O O . LYS C 1 313 ? 54.108 -16.633 33.825 1.00 34.53 313 LYS C O 1
ATOM 6679 N N . MET C 1 314 ? 53.263 -14.710 33.010 1.00 30.06 314 MET C N 1
ATOM 6680 C CA . MET C 1 314 ? 54.565 -14.235 32.524 1.00 29.77 314 MET C CA 1
ATOM 6681 C C . MET C 1 314 ? 55.030 -12.996 33.322 1.00 30.51 314 MET C C 1
ATOM 6682 O O . MET C 1 314 ? 54.226 -12.080 33.595 1.00 31.65 314 MET C O 1
ATOM 6687 N N . PRO C 1 315 ? 56.337 -12.928 33.615 1.00 31.71 315 PRO C N 1
ATOM 6688 C CA . PRO C 1 315 ? 56.924 -11.798 34.361 1.00 32.32 315 PRO C CA 1
ATOM 6689 C C . PRO C 1 315 ? 57.182 -10.543 33.531 1.00 30.69 315 PRO C C 1
ATOM 6690 O O . PRO C 1 315 ? 57.546 -10.642 32.361 1.00 30.53 315 PRO C O 1
ATOM 6694 N N . LEU C 1 316 ? 57.057 -9.388 34.179 1.00 35.40 316 LEU C N 1
ATOM 6695 C CA . LEU C 1 316 ? 57.625 -8.152 33.673 1.00 32.77 316 LEU C CA 1
ATOM 6696 C C . LEU C 1 316 ? 59.151 -8.269 33.693 1.00 37.27 316 LEU C C 1
ATOM 6697 O O . LEU C 1 316 ? 59.747 -8.491 34.743 1.00 38.19 316 LEU C O 1
ATOM 6702 N N . CYS C 1 317 ? 59.772 -8.071 32.543 1.00 36.00 317 CYS C N 1
ATOM 6703 C CA . CYS C 1 317 ? 61.217 -8.124 32.419 1.00 36.58 317 CYS C CA 1
ATOM 6704 C C . CYS C 1 317 ? 61.864 -6.745 32.617 1.00 34.26 317 CYS C C 1
ATOM 6705 O O . CYS C 1 317 ? 61.189 -5.730 32.536 1.00 34.11 317 CYS C O 1
ATOM 6708 N N . ALA C 1 318 ? 63.175 -6.712 32.820 1.00 34.54 318 ALA C N 1
ATOM 6709 C CA . ALA C 1 318 ? 63.869 -5.462 33.143 1.00 35.75 318 ALA C CA 1
ATOM 6710 C C . ALA C 1 318 ? 64.121 -4.549 31.946 1.00 38.74 318 ALA C C 1
ATOM 6711 O O . ALA C 1 318 ? 64.923 -3.604 32.026 1.00 39.54 318 ALA C O 1
ATOM 6713 N N . GLY C 1 319 ? 63.407 -4.795 30.853 1.00 37.82 319 GLY C N 1
ATOM 6714 C CA . GLY C 1 319 ? 63.523 -3.960 29.674 1.00 41.40 319 GLY C CA 1
ATOM 6715 C C . GLY C 1 319 ? 62.525 -4.432 28.635 1.00 37.53 319 GLY C C 1
ATOM 6716 O O . GLY C 1 319 ? 61.866 -5.451 28.819 1.00 39.75 319 GLY C O 1
ATOM 6717 N N . GLU C 1 320 ? 62.423 -3.713 27.531 1.00 32.08 320 GLU C N 1
ATOM 6718 C CA . GLU C 1 320 ? 61.514 -4.135 26.468 1.00 33.76 320 GLU C CA 1
ATOM 6719 C C . GLU C 1 320 ? 62.008 -5.434 25.816 1.00 34.07 320 GLU C C 1
ATOM 6720 O O . GLU C 1 320 ? 63.179 -5.787 25.908 1.00 32.59 320 GLU C O 1
ATOM 6726 N N . ILE C 1 321 ? 61.120 -6.147 25.144 1.00 35.65 321 ILE C N 1
ATOM 6727 C CA . ILE C 1 321 ? 61.503 -7.407 24.530 1.00 34.30 321 ILE C CA 1
ATOM 6728 C C . ILE C 1 321 ? 61.557 -7.267 23.010 1.00 33.64 321 ILE C C 1
ATOM 6729 O O . ILE C 1 321 ? 60.514 -7.343 22.362 1.00 29.80 321 ILE C O 1
ATOM 6734 N N . ARG C 1 322 ? 62.754 -7.076 22.442 1.00 31.79 322 ARG C N 1
ATOM 6735 C CA . ARG C 1 322 ? 62.905 -6.880 20.977 1.00 34.68 322 ARG C CA 1
ATOM 6736 C C . ARG C 1 322 ? 64.033 -7.718 20.373 1.00 38.61 322 ARG C C 1
ATOM 6737 O O . ARG C 1 322 ? 65.032 -7.982 21.050 1.00 33.06 322 ARG C O 1
ATOM 6745 N N . GLY C 1 323 ? 63.883 -8.119 19.106 1.00 32.22 323 GLY C N 1
ATOM 6746 C CA . GLY C 1 323 ? 64.922 -8.875 18.426 1.00 36.79 323 GLY C CA 1
ATOM 6747 C C . GLY C 1 323 ? 64.685 -10.350 18.632 1.00 33.06 323 GLY C C 1
ATOM 6748 O O . GLY C 1 323 ? 64.106 -10.761 19.638 1.00 38.47 323 GLY C O 1
ATOM 6749 N N . LEU C 1 324 ? 65.115 -11.165 17.682 1.00 42.77 324 LEU C N 1
ATOM 6750 C CA . LEU C 1 324 ? 64.844 -12.597 17.748 1.00 33.69 324 LEU C CA 1
ATOM 6751 C C . LEU C 1 324 ? 65.427 -13.217 19.023 1.00 34.85 324 LEU C C 1
ATOM 6752 O O . LEU C 1 324 ? 64.792 -14.031 19.682 1.00 39.98 324 LEU C O 1
ATOM 6757 N N . ASN C 1 325 ? 66.639 -12.814 19.372 1.00 38.58 325 ASN C N 1
ATOM 6758 C CA . ASN C 1 325 ? 67.314 -13.360 20.556 1.00 35.91 325 ASN C CA 1
ATOM 6759 C C . ASN C 1 325 ? 66.461 -13.194 21.813 1.00 38.81 325 ASN C C 1
ATOM 6760 O O . ASN C 1 325 ? 66.131 -14.166 22.500 1.00 35.29 325 ASN C O 1
ATOM 6765 N N . ASN C 1 326 ? 66.101 -11.949 22.105 1.00 34.33 326 ASN C N 1
ATOM 6766 C CA . ASN C 1 326 ? 65.365 -11.650 23.324 1.00 35.16 326 ASN C CA 1
ATOM 6767 C C . ASN C 1 326 ? 63.940 -12.157 23.294 1.00 35.21 326 ASN C C 1
ATOM 6768 O O . ASN C 1 326 ? 63.423 -12.614 24.314 1.00 33.46 326 ASN C O 1
ATOM 6773 N N . LEU C 1 327 ? 63.284 -12.067 22.138 1.00 32.28 327 LEU C N 1
ATOM 6774 C CA . LEU C 1 327 ? 61.966 -12.676 21.993 1.00 32.42 327 LEU C CA 1
ATOM 6775 C C . LEU C 1 327 ? 62.010 -14.194 22.206 1.00 35.91 327 LEU C C 1
ATOM 6776 O O . LEU C 1 327 ? 61.119 -14.752 22.861 1.00 35.37 327 LEU C O 1
ATOM 6781 N N . THR C 1 328 ? 63.029 -14.857 21.652 1.00 33.22 328 THR C N 1
ATOM 6782 C CA . THR C 1 328 ? 63.162 -16.309 21.810 1.00 33.98 328 THR C CA 1
ATOM 6783 C C . THR C 1 328 ? 63.350 -16.627 23.295 1.00 39.47 328 THR C C 1
ATOM 6784 O O . THR C 1 328 ? 62.737 -17.553 23.845 1.00 34.01 328 THR C O 1
ATOM 6788 N N . LYS C 1 329 ? 64.216 -15.854 23.935 1.00 38.63 329 LYS C N 1
ATOM 6789 C CA . LYS C 1 329 ? 64.480 -16.031 25.367 1.00 41.84 329 LYS C CA 1
ATOM 6790 C C . LYS C 1 329 ? 63.202 -15.861 26.229 1.00 38.87 329 LYS C C 1
ATOM 6791 O O . LYS C 1 329 ? 62.940 -16.655 27.120 1.00 36.12 329 LYS C O 1
ATOM 6797 N N . PHE C 1 330 ? 62.382 -14.860 25.943 1.00 32.87 330 PHE C N 1
ATOM 6798 C CA . PHE C 1 330 ? 61.091 -14.707 26.640 1.00 33.84 330 PHE C CA 1
ATOM 6799 C C . PHE C 1 330 ? 60.099 -15.843 26.303 1.00 37.51 330 PHE C C 1
ATOM 6800 O O . PHE C 1 330 ? 59.334 -16.308 27.167 1.00 34.73 330 PHE C O 1
ATOM 6808 N N . SER C 1 331 ? 60.107 -16.292 25.049 1.00 29.67 331 SER C N 1
ATOM 6809 C CA . SER C 1 331 ? 59.127 -17.274 24.574 1.00 29.39 331 SER C CA 1
ATOM 6810 C C . SER C 1 331 ? 59.228 -18.639 25.242 1.00 31.93 331 SER C C 1
ATOM 6811 O O . SER C 1 331 ? 58.264 -19.388 25.265 1.00 30.77 331 SER C O 1
ATOM 6814 N N . GLN C 1 332 ? 60.385 -18.973 25.791 1.00 34.15 332 GLN C N 1
ATOM 6815 C CA . GLN C 1 332 ? 60.525 -20.275 26.431 1.00 37.56 332 GLN C CA 1
ATOM 6816 C C . GLN C 1 332 ? 59.482 -20.490 27.524 1.00 36.56 332 GLN C C 1
ATOM 6817 O O . GLN C 1 332 ? 59.025 -21.619 27.752 1.00 37.37 332 GLN C O 1
ATOM 6823 N N . PHE C 1 333 ? 59.082 -19.402 28.174 1.00 34.50 333 PHE C N 1
ATOM 6824 C CA . PHE C 1 333 ? 58.149 -19.492 29.292 1.00 34.52 333 PHE C CA 1
ATOM 6825 C C . PHE C 1 333 ? 56.677 -19.682 28.930 1.00 35.62 333 PHE C C 1
ATOM 6826 O O . PHE C 1 333 ? 55.853 -19.925 29.809 1.00 37.06 333 PHE C O 1
ATOM 6834 N N . LEU C 1 334 ? 56.353 -19.612 27.634 1.00 31.59 334 LEU C N 1
ATOM 6835 C CA . LEU C 1 334 ? 55.060 -20.101 27.157 1.00 30.02 334 LEU C CA 1
ATOM 6836 C C . LEU C 1 334 ? 55.050 -21.627 27.052 1.00 32.53 334 LEU C C 1
ATOM 6837 O O . LEU C 1 334 ? 53.996 -22.263 27.102 1.00 36.96 334 LEU C O 1
ATOM 6842 N N . ASN C 1 335 ? 56.232 -22.207 26.891 1.00 35.04 335 ASN C N 1
ATOM 6843 C CA . ASN C 1 335 ? 56.385 -23.651 26.697 1.00 34.60 335 ASN C CA 1
ATOM 6844 C C . ASN C 1 335 ? 56.544 -24.395 28.047 1.00 37.05 335 ASN C C 1
ATOM 6845 O O . ASN C 1 335 ? 55.751 -25.270 28.383 1.00 41.61 335 ASN C O 1
ATOM 6850 N N . LYS C 1 336 ? 57.552 -24.027 28.822 1.00 36.51 336 LYS C N 1
ATOM 6851 C CA . LYS C 1 336 ? 57.687 -24.483 30.219 1.00 41.03 336 LYS C CA 1
ATOM 6852 C C . LYS C 1 336 ? 57.541 -23.253 31.102 1.00 41.73 336 LYS C C 1
ATOM 6853 O O . LYS C 1 336 ? 58.295 -22.293 30.954 1.00 44.03 336 LYS C O 1
ATOM 6859 N N . GLU C 1 337 ? 56.552 -23.253 31.991 1.00 37.98 337 GLU C N 1
ATOM 6860 C CA . GLU C 1 337 ? 56.126 -22.006 32.635 1.00 37.27 337 GLU C CA 1
ATOM 6861 C C . GLU C 1 337 ? 57.239 -21.404 33.497 1.00 40.89 337 GLU C C 1
ATOM 6862 O O . GLU C 1 337 ? 58.045 -22.130 34.091 1.00 37.43 337 GLU C O 1
ATOM 6868 N N . TYR C 1 338 ? 57.270 -20.079 33.555 1.00 34.91 338 TYR C N 1
ATOM 6869 C CA . TYR C 1 338 ? 58.215 -19.331 34.372 1.00 35.50 338 TYR C CA 1
ATOM 6870 C C . TYR C 1 338 ? 58.169 -19.798 35.848 1.00 37.26 338 TYR C C 1
ATOM 6871 O O . TYR C 1 338 ? 57.096 -19.928 36.455 1.00 37.56 338 TYR C O 1
ATOM 6880 N N . ASN C 1 339 ? 59.350 -20.031 36.405 1.00 38.59 339 ASN C N 1
ATOM 6881 C CA . ASN C 1 339 ? 59.497 -20.430 37.816 1.00 40.55 339 ASN C CA 1
ATOM 6882 C C . ASN C 1 339 ? 60.553 -19.512 38.416 1.00 41.15 339 ASN C C 1
ATOM 6883 O O . ASN C 1 339 ? 61.696 -19.562 38.004 1.00 42.68 339 ASN C O 1
ATOM 6888 N N . PRO C 1 340 ? 60.163 -18.633 39.358 1.00 41.47 340 PRO C N 1
ATOM 6889 C CA . PRO C 1 340 ? 61.097 -17.686 39.995 1.00 47.41 340 PRO C CA 1
ATOM 6890 C C . PRO C 1 340 ? 62.281 -18.438 40.652 1.00 49.95 340 PRO C C 1
ATOM 6891 O O . PRO C 1 340 ? 63.414 -17.981 40.649 1.00 46.76 340 PRO C O 1
ATOM 6895 N N . ILE C 1 341 ? 62.012 -19.600 41.221 1.00 45.75 341 ILE C N 1
ATOM 6896 C CA . ILE C 1 341 ? 63.091 -20.389 41.809 1.00 47.92 341 ILE C CA 1
ATOM 6897 C C . ILE C 1 341 ? 64.211 -20.676 40.805 1.00 50.32 341 ILE C C 1
ATOM 6898 O O . ILE C 1 341 ? 65.398 -20.549 41.134 1.00 50.87 341 ILE C O 1
ATOM 6903 N N . THR C 1 342 ? 63.847 -21.081 39.592 1.00 47.93 342 THR C N 1
ATOM 6904 C CA . THR C 1 342 ? 64.855 -21.516 38.626 1.00 52.99 342 THR C CA 1
ATOM 6905 C C . THR C 1 342 ? 65.156 -20.483 37.530 1.00 50.96 342 THR C C 1
ATOM 6906 O O . THR C 1 342 ? 66.224 -20.518 36.924 1.00 53.03 342 THR C O 1
ATOM 6910 N N . ASP C 1 343 ? 64.229 -19.563 37.273 1.00 43.27 343 ASP C N 1
ATOM 6911 C CA . ASP C 1 343 ? 64.328 -18.714 36.088 1.00 40.85 343 ASP C CA 1
ATOM 6912 C C . ASP C 1 343 ? 64.486 -17.221 36.395 1.00 50.03 343 ASP C C 1
ATOM 6913 O O . ASP C 1 343 ? 64.531 -16.413 35.481 1.00 48.15 343 ASP C O 1
ATOM 6918 N N . GLY C 1 344 ? 64.540 -16.863 37.672 1.00 47.14 344 GLY C N 1
ATOM 6919 C CA . GLY C 1 344 ? 64.525 -15.469 38.081 1.00 53.68 344 GLY C CA 1
ATOM 6920 C C . GLY C 1 344 ? 65.570 -14.581 37.428 1.00 61.14 344 GLY C C 1
ATOM 6921 O O . GLY C 1 344 ? 65.290 -13.411 37.119 1.00 59.39 344 GLY C O 1
ATOM 6922 N N . LYS C 1 345 ? 66.774 -15.117 37.215 1.00 56.95 345 LYS C N 1
ATOM 6923 C CA . LYS C 1 345 ? 67.855 -14.326 36.612 1.00 58.83 345 LYS C CA 1
ATOM 6924 C C . LYS C 1 345 ? 67.513 -13.859 35.204 1.00 53.08 345 LYS C C 1
ATOM 6925 O O . LYS C 1 345 ? 67.969 -12.808 34.752 1.00 55.99 345 LYS C O 1
ATOM 6931 N N . VAL C 1 346 ? 66.706 -14.643 34.515 1.00 48.99 346 VAL C N 1
ATOM 6932 C CA . VAL C 1 346 ? 66.371 -14.359 33.116 1.00 46.71 346 VAL C CA 1
ATOM 6933 C C . VAL C 1 346 ? 65.711 -12.987 32.876 1.00 54.16 346 VAL C C 1
ATOM 6934 O O . VAL C 1 346 ? 66.076 -12.278 31.937 1.00 59.11 346 VAL C O 1
ATOM 6938 N N . ILE C 1 347 ? 64.742 -12.626 33.718 1.00 48.64 347 ILE C N 1
ATOM 6939 C CA . ILE C 1 347 ? 64.137 -11.289 33.723 1.00 46.98 347 ILE C CA 1
ATOM 6940 C C . ILE C 1 347 ? 65.181 -10.168 33.543 1.00 46.68 347 ILE C C 1
ATOM 6941 O O . ILE C 1 347 ? 64.907 -9.128 32.946 1.00 40.74 347 ILE C O 1
ATOM 6946 N N . TYR C 1 348 ? 66.373 -10.361 34.101 1.00 41.61 348 TYR C N 1
ATOM 6947 C CA . TYR C 1 348 ? 67.369 -9.291 34.122 1.00 44.96 348 TYR C CA 1
ATOM 6948 C C . TYR C 1 348 ? 68.296 -9.304 32.899 1.00 52.37 348 TYR C C 1
ATOM 6949 O O . TYR C 1 348 ? 68.991 -8.325 32.630 1.00 63.12 348 TYR C O 1
ATOM 6958 N N . GLU C 1 349 ? 68.298 -10.404 32.157 1.00 49.14 349 GLU C N 1
ATOM 6959 C CA . GLU C 1 349 ? 69.059 -10.480 30.914 1.00 59.14 349 GLU C CA 1
ATOM 6960 C C . GLU C 1 349 ? 68.460 -9.624 29.774 1.00 59.57 349 GLU C C 1
ATOM 6961 O O . GLU C 1 349 ? 69.095 -9.403 28.746 1.00 60.53 349 GLU C O 1
ATOM 6967 N N . LEU C 1 350 ? 67.248 -9.122 29.966 1.00 60.21 350 LEU C N 1
ATOM 6968 C CA . LEU C 1 350 ? 66.624 -8.263 28.963 1.00 61.85 350 LEU C CA 1
ATOM 6969 C C . LEU C 1 350 ? 66.946 -6.760 29.096 1.00 64.70 350 LEU C C 1
ATOM 6970 O O . LEU C 1 350 ? 66.525 -5.964 28.256 1.00 64.61 350 LEU C O 1
ATOM 6975 N N . GLU C 1 351 ? 67.685 -6.359 30.128 1.00 61.34 351 GLU C N 1
ATOM 6976 C CA . GLU C 1 351 ? 68.008 -4.935 30.265 1.00 62.29 351 GLU C CA 1
ATOM 6977 C C . GLU C 1 351 ? 68.599 -4.344 28.981 1.00 64.31 351 GLU C C 1
ATOM 6978 O O . GLU C 1 351 ? 69.765 -4.586 28.662 1.00 67.41 351 GLU C O 1
ATOM 6984 N N . VAL D 1 5 ? 57.803 26.454 25.685 1.00 81.14 5 VAL D N 1
ATOM 6985 C CA . VAL D 1 5 ? 56.699 25.499 25.604 1.00 74.63 5 VAL D CA 1
ATOM 6986 C C . VAL D 1 5 ? 56.586 24.711 26.900 1.00 63.47 5 VAL D C 1
ATOM 6987 O O . VAL D 1 5 ? 57.341 23.771 27.129 1.00 62.79 5 VAL D O 1
ATOM 6991 N N . GLU D 1 6 ? 55.633 25.096 27.740 1.00 59.51 6 GLU D N 1
ATOM 6992 C CA . GLU D 1 6 ? 55.576 24.593 29.112 1.00 57.34 6 GLU D CA 1
ATOM 6993 C C . GLU D 1 6 ? 55.220 23.105 29.119 1.00 50.73 6 GLU D C 1
ATOM 6994 O O . GLU D 1 6 ? 54.424 22.657 28.283 1.00 49.57 6 GLU D O 1
ATOM 7000 N N . PRO D 1 7 ? 55.835 22.328 30.032 1.00 49.53 7 PRO D N 1
ATOM 7001 C CA . PRO D 1 7 ? 55.645 20.867 30.051 1.00 47.40 7 PRO D CA 1
ATOM 7002 C C . PRO D 1 7 ? 54.339 20.468 30.735 1.00 46.36 7 PRO D C 1
ATOM 7003 O O . PRO D 1 7 ? 54.360 19.679 31.693 1.00 45.78 7 PRO D O 1
ATOM 7007 N N . ASN D 1 8 ? 53.221 21.003 30.233 1.00 47.58 8 ASN D N 1
ATOM 7008 C CA . ASN D 1 8 ? 51.902 20.749 30.799 1.00 45.57 8 ASN D CA 1
ATOM 7009 C C . ASN D 1 8 ? 50.806 21.111 29.794 1.00 51.57 8 ASN D C 1
ATOM 7010 O O . ASN D 1 8 ? 51.101 21.623 28.707 1.00 45.68 8 ASN D O 1
ATOM 7015 N N . LEU D 1 9 ? 49.549 20.845 30.150 1.00 46.41 9 LEU D N 1
ATOM 7016 C CA . LEU D 1 9 ? 48.422 21.117 29.259 1.00 46.19 9 LEU D CA 1
ATOM 7017 C C . LEU D 1 9 ? 47.599 22.316 29.699 1.00 48.84 9 LEU D C 1
ATOM 7018 O O . LEU D 1 9 ? 46.405 22.416 29.366 1.00 45.82 9 LEU D O 1
ATOM 7023 N N . HIS D 1 10 ? 48.232 23.233 30.427 1.00 47.70 10 HIS D N 1
ATOM 7024 C CA . HIS D 1 10 ? 47.485 24.328 31.006 1.00 49.43 10 HIS D CA 1
ATOM 7025 C C . HIS D 1 10 ? 46.817 25.197 29.939 1.00 50.23 10 HIS D C 1
ATOM 7026 O O . HIS D 1 10 ? 45.666 25.575 30.102 1.00 51.21 10 HIS D O 1
ATOM 7033 N N . SER D 1 11 ? 47.523 25.512 28.854 1.00 55.02 11 SER D N 1
ATOM 7034 C CA . SER D 1 11 ? 46.889 26.236 27.738 1.00 55.17 11 SER D CA 1
ATOM 7035 C C . SER D 1 11 ? 45.628 25.520 27.247 1.00 49.81 11 SER D C 1
ATOM 7036 O O . SER D 1 11 ? 44.612 26.153 26.980 1.00 50.71 11 SER D O 1
ATOM 7039 N N . LEU D 1 12 ? 45.697 24.205 27.098 1.00 47.72 12 LEU D N 1
ATOM 7040 C CA . LEU D 1 12 ? 44.549 23.463 26.554 1.00 46.43 12 LEU D CA 1
ATOM 7041 C C . LEU D 1 12 ? 43.393 23.380 27.561 1.00 47.24 12 LEU D C 1
ATOM 7042 O O . LEU D 1 12 ? 42.226 23.627 27.228 1.00 46.91 12 LEU D O 1
ATOM 7047 N N . ILE D 1 13 ? 43.734 23.067 28.800 1.00 46.44 13 ILE D N 1
ATOM 7048 C CA . ILE D 1 13 ? 42.756 22.951 29.866 1.00 46.73 13 ILE D CA 1
ATOM 7049 C C . ILE D 1 13 ? 41.982 24.253 30.089 1.00 52.40 13 ILE D C 1
ATOM 7050 O O . ILE D 1 13 ? 40.797 24.221 30.426 1.00 50.59 13 ILE D O 1
ATOM 7055 N N . THR D 1 14 ? 42.630 25.393 29.886 1.00 52.42 14 THR D N 1
ATOM 7056 C CA . THR D 1 14 ? 41.937 26.680 30.086 1.00 55.61 14 THR D CA 1
ATOM 7057 C C . THR D 1 14 ? 41.548 27.347 28.770 1.00 53.36 14 THR D C 1
ATOM 7058 O O . THR D 1 14 ? 41.213 28.520 28.731 1.00 55.94 14 THR D O 1
ATOM 7062 N N . SER D 1 15 ? 41.580 26.588 27.685 1.00 54.60 15 SER D N 1
ATOM 7063 C CA . SER D 1 15 ? 41.212 27.128 26.388 1.00 54.22 15 SER D CA 1
ATOM 7064 C C . SER D 1 15 ? 39.725 27.479 26.293 1.00 61.85 15 SER D C 1
ATOM 7065 O O . SER D 1 15 ? 38.871 26.755 26.817 1.00 64.05 15 SER D O 1
ATOM 7068 N N . THR D 1 16 ? 39.425 28.576 25.597 1.00 63.80 16 THR D N 1
ATOM 7069 C CA . THR D 1 16 ? 38.043 28.992 25.376 1.00 63.87 16 THR D CA 1
ATOM 7070 C C . THR D 1 16 ? 37.641 28.967 23.902 1.00 64.20 16 THR D C 1
ATOM 7071 O O . THR D 1 16 ? 36.700 29.660 23.492 1.00 66.07 16 THR D O 1
ATOM 7075 N N . THR D 1 17 ? 38.348 28.177 23.104 1.00 56.31 17 THR D N 1
ATOM 7076 C CA . THR D 1 17 ? 37.988 28.039 21.695 1.00 59.17 17 THR D CA 1
ATOM 7077 C C . THR D 1 17 ? 37.786 26.576 21.301 1.00 56.84 17 THR D C 1
ATOM 7078 O O . THR D 1 17 ? 37.075 26.269 20.349 1.00 51.89 17 THR D O 1
ATOM 7082 N N . HIS D 1 18 ? 38.410 25.666 22.033 1.00 55.07 18 HIS D N 1
ATOM 7083 C CA . HIS D 1 18 ? 38.405 24.276 21.611 1.00 50.52 18 HIS D CA 1
ATOM 7084 C C . HIS D 1 18 ? 37.052 23.604 21.765 1.00 52.32 18 HIS D C 1
ATOM 7085 O O . HIS D 1 18 ? 36.418 23.684 22.820 1.00 55.68 18 HIS D O 1
ATOM 7092 N N . LYS D 1 19 ? 36.624 22.935 20.699 1.00 48.12 19 LYS D N 1
ATOM 7093 C CA . LYS D 1 19 ? 35.363 22.222 20.693 1.00 47.32 19 LYS D CA 1
ATOM 7094 C C . LYS D 1 19 ? 35.590 20.727 20.585 1.00 51.07 19 LYS D C 1
ATOM 7095 O O . LYS D 1 19 ? 34.758 19.935 21.042 1.00 43.59 19 LYS D O 1
ATOM 7101 N N . TRP D 1 20 ? 36.696 20.353 19.940 1.00 47.05 20 TRP D N 1
ATOM 7102 C CA . TRP D 1 20 ? 37.001 18.957 19.677 1.00 41.52 20 TRP D CA 1
ATOM 7103 C C . TRP D 1 20 ? 38.424 18.584 20.136 1.00 44.84 20 TRP D C 1
ATOM 7104 O O . TRP D 1 20 ? 39.424 19.076 19.610 1.00 42.07 20 TRP D O 1
ATOM 7115 N N . ILE D 1 21 ? 38.516 17.699 21.107 1.00 39.38 21 ILE D N 1
ATOM 7116 C CA . ILE D 1 21 ? 39.828 17.260 21.556 1.00 38.51 21 ILE D CA 1
ATOM 7117 C C . ILE D 1 21 ? 39.995 15.760 21.507 1.00 40.40 21 ILE D C 1
ATOM 7118 O O . ILE D 1 21 ? 39.319 15.019 22.227 1.00 36.76 21 ILE D O 1
ATOM 7123 N N . PHE D 1 22 ? 40.938 15.320 20.681 1.00 36.31 22 PHE D N 1
ATOM 7124 C CA . PHE D 1 22 ? 41.223 13.899 20.541 1.00 34.93 22 PHE D CA 1
ATOM 7125 C C . PHE D 1 22 ? 42.395 13.476 21.419 1.00 34.34 22 PHE D C 1
ATOM 7126 O O . PHE D 1 22 ? 43.424 14.153 21.487 1.00 36.43 22 PHE D O 1
ATOM 7134 N N . VAL D 1 23 ? 42.220 12.366 22.114 1.00 34.25 23 VAL D N 1
ATOM 7135 C CA . VAL D 1 23 ? 43.305 11.812 22.932 1.00 32.90 23 VAL D CA 1
ATOM 7136 C C . VAL D 1 23 ? 43.579 10.438 22.373 1.00 36.52 23 VAL D C 1
ATOM 7137 O O . VAL D 1 23 ? 42.729 9.575 22.481 1.00 31.35 23 VAL D O 1
ATOM 7141 N N . GLY D 1 24 ? 44.741 10.244 21.749 1.00 35.24 24 GLY D N 1
ATOM 7142 C CA . GLY D 1 24 ? 45.054 8.970 21.137 1.00 31.90 24 GLY D CA 1
ATOM 7143 C C . GLY D 1 24 ? 46.483 8.476 21.352 1.00 33.96 24 GLY D C 1
ATOM 7144 O O . GLY D 1 24 ? 47.281 9.089 22.076 1.00 32.78 24 GLY D O 1
ATOM 7145 N N . GLY D 1 25 ? 46.815 7.361 20.712 1.00 30.23 25 GLY D N 1
ATOM 7146 C CA . GLY D 1 25 ? 48.104 6.720 20.936 1.00 32.65 25 GLY D CA 1
ATOM 7147 C C . GLY D 1 25 ? 47.976 5.208 20.921 1.00 37.74 25 GLY D C 1
ATOM 7148 O O . GLY D 1 25 ? 46.864 4.664 20.755 1.00 33.21 25 GLY D O 1
ATOM 7149 N N . LYS D 1 26 ? 49.122 4.536 21.056 1.00 32.80 26 LYS D N 1
ATOM 7150 C CA . LYS D 1 26 ? 49.205 3.083 21.047 1.00 35.53 26 LYS D CA 1
ATOM 7151 C C . LYS D 1 26 ? 48.322 2.441 22.125 1.00 28.66 26 LYS D C 1
ATOM 7152 O O . LYS D 1 26 ? 47.923 3.077 23.078 1.00 28.77 26 LYS D O 1
ATOM 7158 N N . GLY D 1 27 ? 48.015 1.169 21.942 1.00 28.38 27 GLY D N 1
ATOM 7159 C CA . GLY D 1 27 ? 47.209 0.444 22.906 1.00 30.52 27 GLY D CA 1
ATOM 7160 C C . GLY D 1 27 ? 47.851 0.467 24.295 1.00 33.38 27 GLY D C 1
ATOM 7161 O O . GLY D 1 27 ? 49.072 0.409 24.423 1.00 28.72 27 GLY D O 1
ATOM 7162 N N . GLY D 1 28 ? 47.018 0.619 25.320 1.00 28.54 28 GLY D N 1
ATOM 7163 C CA . GLY D 1 28 ? 47.423 0.447 26.710 1.00 28.93 28 GLY D CA 1
ATOM 7164 C C . GLY D 1 28 ? 48.330 1.505 27.311 1.00 37.38 28 GLY D C 1
ATOM 7165 O O . GLY D 1 28 ? 48.797 1.330 28.439 1.00 35.77 28 GLY D O 1
ATOM 7166 N N . VAL D 1 29 ? 48.586 2.591 26.582 1.00 29.37 29 VAL D N 1
ATOM 7167 C CA . VAL D 1 29 ? 49.481 3.648 27.082 1.00 29.96 29 VAL D CA 1
ATOM 7168 C C . VAL D 1 29 ? 48.879 4.548 28.152 1.00 30.41 29 VAL D C 1
ATOM 7169 O O . VAL D 1 29 ? 49.620 5.232 28.876 1.00 31.08 29 VAL D O 1
ATOM 7173 N N . GLY D 1 30 ? 47.555 4.551 28.234 1.00 30.21 30 GLY D N 1
ATOM 7174 C CA . GLY D 1 30 ? 46.834 5.470 29.087 1.00 30.76 30 GLY D CA 1
ATOM 7175 C C . GLY D 1 30 ? 45.957 6.527 28.401 1.00 32.27 30 GLY D C 1
ATOM 7176 O O . GLY D 1 30 ? 45.801 7.630 28.961 1.00 31.56 30 GLY D O 1
ATOM 7177 N N . LYS D 1 31 ? 45.381 6.221 27.218 1.00 30.30 31 LYS D N 1
ATOM 7178 C CA . LYS D 1 31 ? 44.447 7.149 26.550 1.00 34.32 31 LYS D CA 1
ATOM 7179 C C . LYS D 1 31 ? 43.206 7.419 27.399 1.00 30.96 31 LYS D C 1
ATOM 7180 O O . LYS D 1 31 ? 42.812 8.568 27.593 1.00 31.66 31 LYS D O 1
ATOM 7186 N N . THR D 1 32 ? 42.565 6.355 27.867 1.00 30.86 32 THR D N 1
ATOM 7187 C CA . THR D 1 32 ? 41.341 6.492 28.636 1.00 31.28 32 THR D CA 1
ATOM 7188 C C . THR D 1 32 ? 41.654 7.209 29.969 1.00 42.84 32 THR D C 1
ATOM 7189 O O . THR D 1 32 ? 40.930 8.103 30.400 1.00 32.90 32 THR D O 1
ATOM 7193 N N . THR D 1 33 ? 42.756 6.818 30.603 1.00 32.07 33 THR D N 1
ATOM 7194 C CA . THR D 1 33 ? 43.144 7.425 31.873 1.00 32.97 33 THR D CA 1
ATOM 7195 C C . THR D 1 33 ? 43.404 8.915 31.641 1.00 38.16 33 THR D C 1
ATOM 7196 O O . THR D 1 33 ? 42.909 9.756 32.373 1.00 38.75 33 THR D O 1
ATOM 7200 N N . SER D 1 34 ? 44.161 9.228 30.596 1.00 34.34 34 SER D N 1
ATOM 7201 C CA . SER D 1 34 ? 44.520 10.602 30.293 1.00 33.85 34 SER D CA 1
ATOM 7202 C C . SER D 1 34 ? 43.314 11.423 29.819 1.00 36.78 34 SER D C 1
ATOM 7203 O O . SER D 1 34 ? 43.188 12.603 30.164 1.00 35.33 34 SER D O 1
ATOM 7206 N N . SER D 1 35 ? 42.444 10.815 29.014 1.00 33.61 35 SER D N 1
ATOM 7207 C CA . SER D 1 35 ? 41.294 11.580 28.482 1.00 34.13 35 SER D CA 1
ATOM 7208 C C . SER D 1 35 ? 40.308 11.914 29.617 1.00 35.07 35 SER D C 1
ATOM 7209 O O . SER D 1 35 ? 39.862 13.044 29.718 1.00 36.11 35 SER D O 1
ATOM 7212 N N . CYS D 1 36 ? 40.038 10.962 30.514 1.00 41.15 36 CYS D N 1
ATOM 7213 C CA . CYS D 1 36 ? 39.304 11.267 31.755 1.00 46.54 36 CYS D CA 1
ATOM 7214 C C . CYS D 1 36 ? 39.974 12.404 32.548 1.00 45.14 36 CYS D C 1
ATOM 7215 O O . CYS D 1 36 ? 39.315 13.321 33.033 1.00 38.29 36 CYS D O 1
ATOM 7218 N N . SER D 1 37 ? 41.296 12.341 32.670 1.00 38.46 37 SER D N 1
ATOM 7219 C CA . SER D 1 37 ? 42.059 13.355 33.401 1.00 37.87 37 SER D CA 1
ATOM 7220 C C . SER D 1 37 ? 42.001 14.748 32.759 1.00 38.68 37 SER D C 1
ATOM 7221 O O . SER D 1 37 ? 41.791 15.780 33.446 1.00 40.12 37 SER D O 1
ATOM 7224 N N . ILE D 1 38 ? 42.161 14.789 31.437 1.00 37.95 38 ILE D N 1
ATOM 7225 C CA . ILE D 1 38 ? 42.053 16.043 30.714 1.00 38.80 38 ILE D CA 1
ATOM 7226 C C . ILE D 1 38 ? 40.630 16.601 30.917 1.00 42.58 38 ILE D C 1
ATOM 7227 O O . ILE D 1 38 ? 40.452 17.786 31.221 1.00 43.88 38 ILE D O 1
ATOM 7232 N N . ALA D 1 39 ? 39.623 15.741 30.768 1.00 39.08 39 ALA D N 1
ATOM 7233 C CA . ALA D 1 39 ? 38.217 16.191 30.850 1.00 45.38 39 ALA D CA 1
ATOM 7234 C C . ALA D 1 39 ? 37.865 16.749 32.225 1.00 42.28 39 ALA D C 1
ATOM 7235 O O . ALA D 1 39 ? 37.164 17.757 32.343 1.00 43.96 39 ALA D O 1
ATOM 7237 N N . ILE D 1 40 ? 38.354 16.085 33.265 1.00 41.71 40 ILE D N 1
ATOM 7238 C CA . ILE D 1 40 ? 38.172 16.546 34.643 1.00 46.22 40 ILE D CA 1
ATOM 7239 C C . ILE D 1 40 ? 38.883 17.884 34.906 1.00 51.64 40 ILE D C 1
ATOM 7240 O O . ILE D 1 40 ? 38.312 18.783 35.530 1.00 55.87 40 ILE D O 1
ATOM 7245 N N . GLN D 1 41 ? 40.125 18.018 34.437 1.00 48.15 41 GLN D N 1
ATOM 7246 C CA . GLN D 1 41 ? 40.830 19.298 34.550 1.00 46.41 41 GLN D CA 1
ATOM 7247 C C . GLN D 1 41 ? 40.052 20.405 33.819 1.00 45.88 41 GLN D C 1
ATOM 7248 O O . GLN D 1 41 ? 39.879 21.498 34.325 1.00 47.66 41 GLN D O 1
ATOM 7254 N N . MET D 1 42 ? 39.544 20.106 32.640 1.00 44.92 42 MET D N 1
ATOM 7255 C CA . MET D 1 42 ? 38.764 21.127 31.939 1.00 52.64 42 MET D CA 1
ATOM 7256 C C . MET D 1 42 ? 37.454 21.455 32.636 1.00 52.37 42 MET D C 1
ATOM 7257 O O . MET D 1 42 ? 37.084 22.624 32.729 1.00 49.16 42 MET D O 1
ATOM 7262 N N . ALA D 1 43 ? 36.737 20.428 33.092 1.00 46.83 43 ALA D N 1
ATOM 7263 C CA . ALA D 1 43 ? 35.424 20.649 33.689 1.00 50.20 43 ALA D CA 1
ATOM 7264 C C . ALA D 1 43 ? 35.588 21.491 34.949 1.00 54.12 43 ALA D C 1
ATOM 7265 O O . ALA D 1 43 ? 34.830 22.442 35.176 1.00 52.33 43 ALA D O 1
ATOM 7267 N N . LEU D 1 44 ? 36.597 21.150 35.752 1.00 54.99 44 LEU D N 1
ATOM 7268 C CA . LEU D 1 44 ? 36.841 21.856 37.014 1.00 56.51 44 LEU D CA 1
ATOM 7269 C C . LEU D 1 44 ? 37.212 23.329 36.826 1.00 61.02 44 LEU D C 1
ATOM 7270 O O . LEU D 1 44 ? 36.813 24.178 37.629 1.00 65.23 44 LEU D O 1
ATOM 7275 N N . SER D 1 45 ? 37.986 23.638 35.788 1.00 56.84 45 SER D N 1
ATOM 7276 C CA . SER D 1 45 ? 38.471 25.009 35.613 1.00 63.85 45 SER D CA 1
ATOM 7277 C C . SER D 1 45 ? 37.626 25.844 34.646 1.00 63.27 45 SER D C 1
ATOM 7278 O O . SER D 1 45 ? 37.898 27.028 34.422 1.00 57.11 45 SER D O 1
ATOM 7281 N N . GLN D 1 46 ? 36.605 25.217 34.070 1.00 62.55 46 GLN D N 1
ATOM 7282 C CA . GLN D 1 46 ? 35.631 25.923 33.248 1.00 60.29 46 GLN D CA 1
ATOM 7283 C C . GLN D 1 46 ? 34.226 25.457 33.653 1.00 55.33 46 GLN D C 1
ATOM 7284 O O . GLN D 1 46 ? 33.547 24.754 32.903 1.00 55.43 46 GLN D O 1
ATOM 7290 N N . PRO D 1 47 ? 33.808 25.836 34.868 1.00 62.20 47 PRO D N 1
ATOM 7291 C CA . PRO D 1 47 ? 32.526 25.481 35.488 1.00 70.06 47 PRO D CA 1
ATOM 7292 C C . PRO D 1 47 ? 31.323 25.932 34.665 1.00 77.06 47 PRO D C 1
ATOM 7293 O O . PRO D 1 47 ? 30.234 25.378 34.828 1.00 79.70 47 PRO D O 1
ATOM 7297 N N . ASN D 1 48 ? 31.513 26.922 33.799 1.00 78.40 48 ASN D N 1
ATOM 7298 C CA . ASN D 1 48 ? 30.394 27.502 33.061 1.00 84.05 48 ASN D CA 1
ATOM 7299 C C . ASN D 1 48 ? 30.196 26.849 31.701 1.00 77.69 48 ASN D C 1
ATOM 7300 O O . ASN D 1 48 ? 29.228 27.143 30.998 1.00 72.95 48 ASN D O 1
ATOM 7305 N N . LYS D 1 49 ? 31.115 25.961 31.331 1.00 67.20 49 LYS D N 1
ATOM 7306 C CA . LYS D 1 49 ? 30.983 25.225 30.078 1.00 65.81 49 LYS D CA 1
ATOM 7307 C C . LYS D 1 49 ? 30.598 23.767 30.342 1.00 60.36 49 LYS D C 1
ATOM 7308 O O . LYS D 1 49 ? 30.680 23.284 31.457 1.00 54.94 49 LYS D O 1
ATOM 7314 N N . GLN D 1 50 ? 30.162 23.062 29.316 1.00 62.29 50 GLN D N 1
ATOM 7315 C CA . GLN D 1 50 ? 29.698 21.705 29.531 1.00 63.70 50 GLN D CA 1
ATOM 7316 C C . GLN D 1 50 ? 30.505 20.723 28.693 1.00 53.64 50 GLN D C 1
ATOM 7317 O O . GLN D 1 50 ? 30.685 20.913 27.497 1.00 55.96 50 GLN D O 1
ATOM 7323 N N . PHE D 1 51 ? 30.991 19.665 29.321 1.00 51.53 51 PHE D N 1
ATOM 7324 C CA . PHE D 1 51 ? 31.910 18.756 28.640 1.00 46.64 51 PHE D CA 1
ATOM 7325 C C . PHE D 1 51 ? 31.358 17.344 28.433 1.00 46.54 51 PHE D C 1
ATOM 7326 O O . PHE D 1 51 ? 30.674 16.807 29.299 1.00 49.82 51 PHE D O 1
ATOM 7334 N N . LEU D 1 52 ? 31.669 16.755 27.279 1.00 46.90 52 LEU D N 1
ATOM 7335 C CA . LEU D 1 52 ? 31.257 15.398 26.933 1.00 46.10 52 LEU D CA 1
ATOM 7336 C C . LEU D 1 52 ? 32.505 14.590 26.616 1.00 45.21 52 LEU D C 1
ATOM 7337 O O . LEU D 1 52 ? 33.249 14.923 25.692 1.00 39.39 52 LEU D O 1
ATOM 7342 N N . LEU D 1 53 ? 32.731 13.538 27.392 1.00 39.01 53 LEU D N 1
ATOM 7343 C CA . LEU D 1 53 ? 33.768 12.563 27.087 1.00 37.45 53 LEU D CA 1
ATOM 7344 C C . LEU D 1 53 ? 33.151 11.412 26.304 1.00 42.78 53 LEU D C 1
ATOM 7345 O O . LEU D 1 53 ? 32.290 10.682 26.812 1.00 41.74 53 LEU D O 1
ATOM 7350 N N . ILE D 1 54 ? 33.583 11.224 25.069 1.00 36.03 54 ILE D N 1
ATOM 7351 C CA . ILE D 1 54 ? 33.016 10.119 24.293 1.00 39.48 54 ILE D CA 1
ATOM 7352 C C . ILE D 1 54 ? 34.090 9.111 23.975 1.00 37.41 54 ILE D C 1
ATOM 7353 O O . ILE D 1 54 ? 35.159 9.479 23.516 1.00 39.83 54 ILE D O 1
ATOM 7358 N N . SER D 1 55 ? 33.802 7.845 24.229 1.00 33.71 55 SER D N 1
ATOM 7359 C CA . SER D 1 55 ? 34.736 6.784 23.879 1.00 34.67 55 SER D CA 1
ATOM 7360 C C . SER D 1 55 ? 34.411 6.237 22.492 1.00 36.45 55 SER D C 1
ATOM 7361 O O . SER D 1 55 ? 33.321 5.749 22.262 1.00 33.96 55 SER D O 1
ATOM 7364 N N . THR D 1 56 ? 35.381 6.301 21.585 1.00 32.83 56 THR D N 1
ATOM 7365 C CA . THR D 1 56 ? 35.245 5.721 20.270 1.00 31.69 56 THR D CA 1
ATOM 7366 C C . THR D 1 56 ? 35.988 4.390 20.153 1.00 30.87 56 THR D C 1
ATOM 7367 O O . THR D 1 56 ? 36.141 3.837 19.066 1.00 32.77 56 THR D O 1
ATOM 7371 N N . ASP D 1 57 ? 36.437 3.866 21.281 1.00 30.49 57 ASP D N 1
ATOM 7372 C CA . ASP D 1 57 ? 37.062 2.548 21.295 1.00 29.91 57 ASP D CA 1
ATOM 7373 C C . ASP D 1 57 ? 35.914 1.545 21.380 1.00 30.28 57 ASP D C 1
ATOM 7374 O O . ASP D 1 57 ? 35.167 1.575 22.351 1.00 31.37 57 ASP D O 1
ATOM 7379 N N . PRO D 1 58 ? 35.755 0.656 20.374 1.00 30.26 58 PRO D N 1
ATOM 7380 C CA . PRO D 1 58 ? 34.608 -0.259 20.502 1.00 37.78 58 PRO D CA 1
ATOM 7381 C C . PRO D 1 58 ? 34.716 -1.122 21.746 1.00 39.12 58 PRO D C 1
ATOM 7382 O O . PRO D 1 58 ? 33.687 -1.582 22.216 1.00 33.71 58 PRO D O 1
ATOM 7386 N N . ALA D 1 59 ? 35.928 -1.362 22.264 1.00 30.23 59 ALA D N 1
ATOM 7387 C CA . ALA D 1 59 ? 36.020 -2.007 23.558 1.00 30.41 59 ALA D CA 1
ATOM 7388 C C . ALA D 1 59 ? 36.088 -0.891 24.589 1.00 31.82 59 ALA D C 1
ATOM 7389 O O . ALA D 1 59 ? 37.169 -0.394 24.886 1.00 33.10 59 ALA D O 1
ATOM 7391 N N . HIS D 1 60 ? 34.930 -0.482 25.122 1.00 33.66 60 HIS D N 1
ATOM 7392 C CA . HIS D 1 60 ? 34.856 0.733 25.938 1.00 31.54 60 HIS D CA 1
ATOM 7393 C C . HIS D 1 60 ? 35.372 0.494 27.322 1.00 34.04 60 HIS D C 1
ATOM 7394 O O . HIS D 1 60 ? 35.130 -0.569 27.887 1.00 32.07 60 HIS D O 1
ATOM 7401 N N . ASN D 1 61 ? 36.036 1.509 27.884 1.00 33.49 61 ASN D N 1
ATOM 7402 C CA . ASN D 1 61 ? 36.517 1.423 29.265 1.00 32.00 61 ASN D CA 1
ATOM 7403 C C . ASN D 1 61 ? 36.159 2.631 30.131 1.00 33.56 61 ASN D C 1
ATOM 7404 O O . ASN D 1 61 ? 36.672 2.745 31.238 1.00 33.14 61 ASN D O 1
ATOM 7409 N N . LEU D 1 62 ? 35.325 3.551 29.641 1.00 33.13 62 LEU D N 1
ATOM 7410 C CA . LEU D 1 62 ? 34.971 4.696 30.487 1.00 34.83 62 LEU D CA 1
ATOM 7411 C C . LEU D 1 62 ? 34.150 4.286 31.720 1.00 35.17 62 LEU D C 1
ATOM 7412 O O . LEU D 1 62 ? 34.390 4.786 32.805 1.00 35.86 62 LEU D O 1
ATOM 7417 N N . SER D 1 63 ? 33.175 3.394 31.562 1.00 35.53 63 SER D N 1
ATOM 7418 C CA . SER D 1 63 ? 32.465 2.863 32.729 1.00 36.72 63 SER D CA 1
ATOM 7419 C C . SER D 1 63 ? 33.438 2.166 33.696 1.00 48.54 63 SER D C 1
ATOM 7420 O O . SER D 1 63 ? 33.387 2.386 34.911 1.00 41.16 63 SER D O 1
ATOM 7423 N N . ASP D 1 64 ? 34.316 1.319 33.154 1.00 47.27 64 ASP D N 1
ATOM 7424 C CA . ASP D 1 64 ? 35.338 0.657 33.974 1.00 35.53 64 ASP D CA 1
ATOM 7425 C C . ASP D 1 64 ? 36.182 1.663 34.750 1.00 35.70 64 ASP D C 1
ATOM 7426 O O . ASP D 1 64 ? 36.481 1.446 35.924 1.00 40.53 64 ASP D O 1
ATOM 7431 N N . ALA D 1 65 ? 36.575 2.755 34.094 1.00 35.11 65 ALA D N 1
ATOM 7432 C CA . ALA D 1 65 ? 37.504 3.729 34.688 1.00 35.28 65 ALA D CA 1
ATOM 7433 C C . ALA D 1 65 ? 36.876 4.524 35.825 1.00 44.10 65 ALA D C 1
ATOM 7434 O O . ALA D 1 65 ? 37.510 4.726 36.860 1.00 42.03 65 ALA D O 1
ATOM 7436 N N . PHE D 1 66 ? 35.633 4.976 35.640 1.00 37.32 66 PHE D N 1
ATOM 7437 C CA . PHE D 1 66 ? 34.944 5.732 36.682 1.00 38.86 66 PHE D CA 1
ATOM 7438 C C . PHE D 1 66 ? 34.278 4.783 37.672 1.00 52.54 66 PHE D C 1
ATOM 7439 O O . PHE D 1 66 ? 34.006 5.163 38.806 1.00 47.72 66 PHE D O 1
ATOM 7447 N N . GLY D 1 67 ? 34.047 3.539 37.245 1.00 55.33 67 GLY D N 1
ATOM 7448 C CA . GLY D 1 67 ? 33.358 2.556 38.065 1.00 40.55 67 GLY D CA 1
ATOM 7449 C C . GLY D 1 67 ? 31.860 2.808 38.170 1.00 52.02 67 GLY D C 1
ATOM 7450 O O . GLY D 1 67 ? 31.254 2.674 39.235 1.00 49.26 67 GLY D O 1
ATOM 7451 N N . GLU D 1 68 ? 31.253 3.206 37.064 1.00 55.52 68 GLU D N 1
ATOM 7452 C CA . GLU D 1 68 ? 29.803 3.310 37.014 1.00 53.39 68 GLU D CA 1
ATOM 7453 C C . GLU D 1 68 ? 29.382 3.177 35.563 1.00 49.96 68 GLU D C 1
ATOM 7454 O O . GLU D 1 68 ? 30.220 3.213 34.668 1.00 46.14 68 GLU D O 1
ATOM 7460 N N . LYS D 1 69 ? 28.089 3.015 35.314 1.00 53.34 69 LYS D N 1
ATOM 7461 C CA . LYS D 1 69 ? 27.669 2.594 33.984 1.00 55.02 69 LYS D CA 1
ATOM 7462 C C . LYS D 1 69 ? 27.271 3.740 33.038 1.00 57.80 69 LYS D C 1
ATOM 7463 O O . LYS D 1 69 ? 26.402 4.557 33.347 1.00 60.56 69 LYS D O 1
ATOM 7469 N N . PHE D 1 70 ? 27.932 3.792 31.885 1.00 49.30 70 PHE D N 1
ATOM 7470 C CA . PHE D 1 70 ? 27.566 4.715 30.828 1.00 50.39 70 PHE D CA 1
ATOM 7471 C C . PHE D 1 70 ? 27.001 3.905 29.662 1.00 50.33 70 PHE D C 1
ATOM 7472 O O . PHE D 1 70 ? 26.974 2.674 29.713 1.00 57.49 70 PHE D O 1
ATOM 7480 N N . GLY D 1 71 ? 26.534 4.592 28.630 1.00 52.50 71 GLY D N 1
ATOM 7481 C CA . GLY D 1 71 ? 25.923 3.932 27.493 1.00 48.95 71 GLY D CA 1
ATOM 7482 C C . GLY D 1 71 ? 25.869 4.811 26.263 1.00 56.18 71 GLY D C 1
ATOM 7483 O O . GLY D 1 71 ? 26.671 5.736 26.109 1.00 59.30 71 GLY D O 1
ATOM 7484 N N . LYS D 1 72 ? 24.914 4.510 25.384 1.00 50.61 72 LYS D N 1
ATOM 7485 C CA . LYS D 1 72 ? 24.738 5.216 24.121 1.00 55.29 72 LYS D CA 1
ATOM 7486 C C . LYS D 1 72 ? 24.319 6.663 24.343 1.00 58.40 72 LYS D C 1
ATOM 7487 O O . LYS D 1 72 ? 24.581 7.538 23.510 1.00 62.69 72 LYS D O 1
ATOM 7493 N N . ASP D 1 73 ? 23.667 6.914 25.475 1.00 55.73 73 ASP D N 1
ATOM 7494 C CA . ASP D 1 73 ? 23.169 8.247 25.789 1.00 58.16 73 ASP D CA 1
ATOM 7495 C C . ASP D 1 73 ? 24.036 8.873 26.864 1.00 52.54 73 ASP D C 1
ATOM 7496 O O . ASP D 1 73 ? 24.412 8.211 27.830 1.00 50.50 73 ASP D O 1
ATOM 7501 N N . ALA D 1 74 ? 24.349 10.150 26.696 1.00 51.57 74 ALA D N 1
ATOM 7502 C CA . ALA D 1 74 ? 25.246 10.833 27.616 1.00 51.61 74 ALA D CA 1
ATOM 7503 C C . ALA D 1 74 ? 24.652 10.811 29.012 1.00 53.30 74 ALA D C 1
ATOM 7504 O O . ALA D 1 74 ? 23.437 10.883 29.157 1.00 51.10 74 ALA D O 1
ATOM 7506 N N . ARG D 1 75 ? 25.513 10.681 30.028 1.00 53.01 75 ARG D N 1
ATOM 7507 C CA . ARG D 1 75 ? 25.126 10.806 31.439 1.00 55.30 75 ARG D CA 1
ATOM 7508 C C . ARG D 1 75 ? 26.238 11.502 32.208 1.00 54.76 75 ARG D C 1
ATOM 7509 O O . ARG D 1 75 ? 27.417 11.305 31.908 1.00 54.35 75 ARG D O 1
ATOM 7517 N N . LYS D 1 76 ? 25.865 12.305 33.200 1.00 54.63 76 LYS D N 1
ATOM 7518 C CA . LYS D 1 76 ? 26.844 13.009 34.021 1.00 49.94 76 LYS D CA 1
ATOM 7519 C C . LYS D 1 76 ? 27.707 12.026 34.766 1.00 49.25 76 LYS D C 1
ATOM 7520 O O . LYS D 1 76 ? 27.274 10.920 35.102 1.00 47.48 76 LYS D O 1
ATOM 7526 N N . VAL D 1 77 ? 28.937 12.445 35.039 1.00 48.11 77 VAL D N 1
ATOM 7527 C CA . VAL D 1 77 ? 29.813 11.695 35.910 1.00 48.99 77 VAL D CA 1
ATOM 7528 C C . VAL D 1 77 ? 29.371 12.022 37.320 1.00 51.57 77 VAL D C 1
ATOM 7529 O O . VAL D 1 77 ? 29.292 13.195 37.694 1.00 53.50 77 VAL D O 1
ATOM 7533 N N . THR D 1 78 ? 29.075 11.000 38.112 1.00 52.06 78 THR D N 1
ATOM 7534 C CA . THR D 1 78 ? 28.615 11.254 39.470 1.00 58.22 78 THR D CA 1
ATOM 7535 C C . THR D 1 78 ? 29.682 11.991 40.271 1.00 59.49 78 THR D C 1
ATOM 7536 O O . THR D 1 78 ? 30.788 11.486 40.438 1.00 48.45 78 THR D O 1
ATOM 7540 N N . GLY D 1 79 ? 29.346 13.182 40.767 1.00 58.21 79 GLY D N 1
ATOM 7541 C CA . GLY D 1 79 ? 30.308 13.990 41.492 1.00 54.77 79 GLY D CA 1
ATOM 7542 C C . GLY D 1 79 ? 30.814 15.154 40.658 1.00 52.58 79 GLY D C 1
ATOM 7543 O O . GLY D 1 79 ? 31.596 15.976 41.135 1.00 55.41 79 GLY D O 1
ATOM 7544 N N . MET D 1 80 ? 30.389 15.207 39.399 1.00 53.19 80 MET D N 1
ATOM 7545 C CA . MET D 1 80 ? 30.673 16.338 38.532 1.00 55.70 80 MET D CA 1
ATOM 7546 C C . MET D 1 80 ? 29.329 16.903 38.018 1.00 62.07 80 MET D C 1
ATOM 7547 O O . MET D 1 80 ? 28.418 16.146 37.676 1.00 65.60 80 MET D O 1
ATOM 7552 N N . ASN D 1 81 ? 29.201 18.221 37.960 1.00 53.07 81 ASN D N 1
ATOM 7553 C CA . ASN D 1 81 ? 28.002 18.827 37.368 1.00 58.52 81 ASN D CA 1
ATOM 7554 C C . ASN D 1 81 ? 28.223 19.043 35.912 1.00 56.21 81 ASN D C 1
ATOM 7555 O O . ASN D 1 81 ? 27.321 19.386 35.156 1.00 57.71 81 ASN D O 1
ATOM 7560 N N . ASN D 1 82 ? 29.467 18.887 35.533 1.00 58.46 82 ASN D N 1
ATOM 7561 C CA . ASN D 1 82 ? 29.980 19.619 34.411 1.00 62.31 82 ASN D CA 1
ATOM 7562 C C . ASN D 1 82 ? 30.512 18.704 33.300 1.00 57.54 82 ASN D C 1
ATOM 7563 O O . ASN D 1 82 ? 30.841 19.143 32.192 1.00 49.71 82 ASN D O 1
ATOM 7568 N N . LEU D 1 83 ? 30.585 17.422 33.620 1.00 47.47 83 LEU D N 1
ATOM 7569 C CA . LEU D 1 83 ? 31.222 16.444 32.753 1.00 52.51 83 LEU D CA 1
ATOM 7570 C C . LEU D 1 83 ? 30.316 15.233 32.536 1.00 44.83 83 LEU D C 1
ATOM 7571 O O . LEU D 1 83 ? 29.783 14.670 33.501 1.00 53.54 83 LEU D O 1
ATOM 7576 N N . SER D 1 84 ? 30.151 14.843 31.280 1.00 43.86 84 SER D N 1
ATOM 7577 C CA . SER D 1 84 ? 29.344 13.678 30.921 1.00 48.04 84 SER D CA 1
ATOM 7578 C C . SER D 1 84 ? 30.134 12.665 30.087 1.00 45.61 84 SER D C 1
ATOM 7579 O O . SER D 1 84 ? 31.077 13.027 29.382 1.00 49.80 84 SER D O 1
ATOM 7582 N N . CYS D 1 85 ? 29.735 11.400 30.160 1.00 41.82 85 CYS D N 1
ATOM 7583 C CA . CYS D 1 85 ? 30.366 10.342 29.375 1.00 40.57 85 CYS D CA 1
ATOM 7584 C C . CYS D 1 85 ? 29.353 9.623 28.518 1.00 44.33 85 CYS D C 1
ATOM 7585 O O . CYS D 1 85 ? 28.173 9.532 28.889 1.00 41.89 85 CYS D O 1
ATOM 7588 N N . MET D 1 86 ? 29.831 9.102 27.390 1.00 38.15 86 MET D N 1
ATOM 7589 C CA . MET D 1 86 ? 29.017 8.334 26.452 1.00 43.10 86 MET D CA 1
ATOM 7590 C C . MET D 1 86 ? 29.887 7.203 25.893 1.00 46.05 86 MET D C 1
ATOM 7591 O O . MET D 1 86 ? 31.074 7.411 25.573 1.00 41.78 86 MET D O 1
ATOM 7596 N N . GLU D 1 87 ? 29.309 6.007 25.813 1.00 36.65 87 GLU D N 1
ATOM 7597 C CA . GLU D 1 87 ? 29.947 4.875 25.143 1.00 37.52 87 GLU D CA 1
ATOM 7598 C C . GLU D 1 87 ? 29.024 4.398 24.020 1.00 42.11 87 GLU D C 1
ATOM 7599 O O . GLU D 1 87 ? 28.059 3.664 24.257 1.00 41.71 87 GLU D O 1
ATOM 7605 N N . ILE D 1 88 ? 29.340 4.809 22.796 1.00 39.47 88 ILE D N 1
ATOM 7606 C CA . ILE D 1 88 ? 28.509 4.510 21.638 1.00 49.96 88 ILE D CA 1
ATOM 7607 C C . ILE D 1 88 ? 28.310 3.002 21.406 1.00 50.92 88 ILE D C 1
ATOM 7608 O O . ILE D 1 88 ? 29.271 2.236 21.363 1.00 39.67 88 ILE D O 1
ATOM 7613 N N . ASP D 1 89 ? 27.047 2.598 21.266 1.00 49.75 89 ASP D N 1
ATOM 7614 C CA . ASP D 1 89 ? 26.666 1.203 21.102 1.00 49.28 89 ASP D CA 1
ATOM 7615 C C . ASP D 1 89 ? 26.080 0.938 19.686 1.00 51.32 89 ASP D C 1
ATOM 7616 O O . ASP D 1 89 ? 24.887 1.131 19.467 1.00 55.16 89 ASP D O 1
ATOM 7621 N N . PRO D 1 90 ? 26.927 0.488 18.740 1.00 46.95 90 PRO D N 1
ATOM 7622 C CA . PRO D 1 90 ? 26.603 0.302 17.317 1.00 48.31 90 PRO D CA 1
ATOM 7623 C C . PRO D 1 90 ? 25.344 -0.524 17.046 1.00 48.43 90 PRO D C 1
ATOM 7624 O O . PRO D 1 90 ? 24.431 -0.002 16.400 1.00 50.36 90 PRO D O 1
ATOM 7628 N N . SER D 1 91 ? 25.288 -1.772 17.503 1.00 45.96 91 SER D N 1
ATOM 7629 C CA . SER D 1 91 ? 24.079 -2.562 17.309 1.00 52.80 91 SER D CA 1
ATOM 7630 C C . SER D 1 91 ? 22.820 -1.827 17.807 1.00 52.73 91 SER D C 1
ATOM 7631 O O . SER D 1 91 ? 21.788 -1.821 17.124 1.00 51.47 91 SER D O 1
ATOM 7634 N N . ALA D 1 92 ? 22.913 -1.183 18.973 1.00 50.53 92 ALA D N 1
ATOM 7635 C CA . ALA D 1 92 ? 21.765 -0.481 19.556 1.00 54.36 92 ALA D CA 1
ATOM 7636 C C . ALA D 1 92 ? 21.267 0.646 18.659 1.00 53.12 92 ALA D C 1
ATOM 7637 O O . ALA D 1 92 ? 20.059 0.802 18.442 1.00 45.15 92 ALA D O 1
ATOM 7639 N N . ALA D 1 93 ? 22.208 1.434 18.147 1.00 45.69 93 ALA D N 1
ATOM 7640 C CA . ALA D 1 93 ? 21.877 2.506 17.222 1.00 47.48 93 ALA D CA 1
ATOM 7641 C C . ALA D 1 93 ? 21.233 1.947 15.959 1.00 44.01 93 ALA D C 1
ATOM 7642 O O . ALA D 1 93 ? 20.225 2.464 15.496 1.00 45.53 93 ALA D O 1
ATOM 7644 N N . LEU D 1 94 ? 21.814 0.892 15.399 1.00 43.28 94 LEU D N 1
ATOM 7645 C CA . LEU D 1 94 ? 21.269 0.332 14.170 1.00 46.96 94 LEU D CA 1
ATOM 7646 C C . LEU D 1 94 ? 19.870 -0.208 14.402 1.00 46.07 94 LEU D C 1
ATOM 7647 O O . LEU D 1 94 ? 18.987 -0.062 13.568 1.00 47.57 94 LEU D O 1
ATOM 7652 N N . LYS D 1 95 ? 19.678 -0.827 15.554 1.00 47.20 95 LYS D N 1
ATOM 7653 C CA . LYS D 1 95 ? 18.392 -1.381 15.924 1.00 50.72 95 LYS D CA 1
ATOM 7654 C C . LYS D 1 95 ? 17.306 -0.298 15.991 1.00 49.43 95 LYS D C 1
ATOM 7655 O O . LYS D 1 95 ? 16.210 -0.489 15.483 1.00 51.25 95 LYS D O 1
ATOM 7661 N N . ASP D 1 96 ? 17.619 0.840 16.604 1.00 48.88 96 ASP D N 1
ATOM 7662 C CA . ASP D 1 96 ? 16.659 1.943 16.682 1.00 50.44 96 ASP D CA 1
ATOM 7663 C C . ASP D 1 96 ? 16.399 2.566 15.309 1.00 51.19 96 ASP D C 1
ATOM 7664 O O . ASP D 1 96 ? 15.264 2.918 14.991 1.00 53.15 96 ASP D O 1
ATOM 7669 N N . MET D 1 97 ? 17.444 2.701 14.495 1.00 51.39 97 MET D N 1
ATOM 7670 C CA . MET D 1 97 ? 17.247 3.188 13.130 1.00 50.64 97 MET D CA 1
ATOM 7671 C C . MET D 1 97 ? 16.294 2.257 12.357 1.00 52.23 97 MET D C 1
ATOM 7672 O O . MET D 1 97 ? 15.370 2.725 11.681 1.00 54.06 97 MET D O 1
ATOM 7677 N N . ASN D 1 98 ? 16.510 0.948 12.481 1.00 51.69 98 ASN D N 1
ATOM 7678 C CA . ASN D 1 98 ? 15.673 -0.023 11.794 1.00 53.25 98 ASN D CA 1
ATOM 7679 C C . ASN D 1 98 ? 14.233 0.047 12.311 1.00 55.41 98 ASN D C 1
ATOM 7680 O O . ASN D 1 98 ? 13.294 0.043 11.527 1.00 57.33 98 ASN D O 1
ATOM 7685 N N . ASP D 1 99 ? 14.077 0.129 13.630 1.00 55.22 99 ASP D N 1
ATOM 7686 C CA . ASP D 1 99 ? 12.754 0.217 14.244 1.00 57.36 99 ASP D CA 1
ATOM 7687 C C . ASP D 1 99 ? 11.982 1.441 13.732 1.00 58.95 99 ASP D C 1
ATOM 7688 O O . ASP D 1 99 ? 10.800 1.337 13.376 1.00 61.24 99 ASP D O 1
ATOM 7693 N N . MET D 1 100 ? 12.648 2.597 13.685 1.00 57.91 100 MET D N 1
ATOM 7694 C CA . MET D 1 100 ? 11.963 3.822 13.260 1.00 59.52 100 MET D CA 1
ATOM 7695 C C . MET D 1 100 ? 11.621 3.825 11.766 1.00 60.70 100 MET D C 1
ATOM 7696 O O . MET D 1 100 ? 10.610 4.384 11.368 1.00 62.89 100 MET D O 1
ATOM 7701 N N . ALA D 1 101 ? 12.472 3.210 10.949 1.00 59.39 101 ALA D N 1
ATOM 7702 C CA . ALA D 1 101 ? 12.178 3.075 9.522 1.00 60.60 101 ALA D CA 1
ATOM 7703 C C . ALA D 1 101 ? 10.939 2.210 9.285 1.00 62.83 101 ALA D C 1
ATOM 7704 O O . ALA D 1 101 ? 10.067 2.567 8.484 1.00 64.98 101 ALA D O 1
ATOM 7706 N N . VAL D 1 102 ? 10.855 1.082 9.987 1.00 62.49 102 VAL D N 1
ATOM 7707 C CA . VAL D 1 102 ? 9.684 0.205 9.890 1.00 64.71 102 VAL D CA 1
ATOM 7708 C C . VAL D 1 102 ? 8.418 0.869 10.421 1.00 66.98 102 VAL D C 1
ATOM 7709 O O . VAL D 1 102 ? 7.338 0.731 9.833 1.00 69.45 102 VAL D O 1
ATOM 7713 N N . SER D 1 103 ? 8.550 1.602 11.521 1.00 66.29 103 SER D N 1
ATOM 7714 C CA . SER D 1 103 ? 7.372 2.064 12.238 1.00 68.47 103 SER D CA 1
ATOM 7715 C C . SER D 1 103 ? 6.862 3.470 11.946 1.00 69.87 103 SER D C 1
ATOM 7716 O O . SER D 1 103 ? 5.778 3.830 12.410 1.00 72.09 103 SER D O 1
ATOM 7719 N N . ARG D 1 104 ? 7.582 4.258 11.155 1.00 81.07 104 ARG D N 1
ATOM 7720 C CA . ARG D 1 104 ? 6.852 5.296 10.409 1.00 90.53 104 ARG D CA 1
ATOM 7721 C C . ARG D 1 104 ? 7.320 5.501 8.971 1.00 90.20 104 ARG D C 1
ATOM 7722 O O . ARG D 1 104 ? 6.561 5.259 8.027 1.00 86.29 104 ARG D O 1
ATOM 7730 N N . GLY D 1 118 ? 12.954 -1.049 1.693 1.00 86.58 118 GLY D N 1
ATOM 7731 C CA . GLY D 1 118 ? 14.405 -0.978 1.690 1.00 86.28 118 GLY D CA 1
ATOM 7732 C C . GLY D 1 118 ? 15.032 -2.276 2.165 1.00 88.77 118 GLY D C 1
ATOM 7733 O O . GLY D 1 118 ? 15.129 -2.519 3.369 1.00 88.81 118 GLY D O 1
ATOM 7734 N N . SER D 1 119 ? 15.470 -3.100 1.218 1.00 88.37 119 SER D N 1
ATOM 7735 C CA . SER D 1 119 ? 15.963 -4.451 1.506 1.00 87.00 119 SER D CA 1
ATOM 7736 C C . SER D 1 119 ? 16.654 -4.686 2.870 1.00 80.87 119 SER D C 1
ATOM 7737 O O . SER D 1 119 ? 16.326 -5.646 3.575 1.00 81.90 119 SER D O 1
ATOM 7740 N N . LEU D 1 120 ? 17.611 -3.835 3.236 1.00 74.58 120 LEU D N 1
ATOM 7741 C CA . LEU D 1 120 ? 18.353 -4.019 4.492 1.00 73.43 120 LEU D CA 1
ATOM 7742 C C . LEU D 1 120 ? 17.491 -3.757 5.741 1.00 72.40 120 LEU D C 1
ATOM 7743 O O . LEU D 1 120 ? 17.805 -4.230 6.843 1.00 72.80 120 LEU D O 1
ATOM 7748 N N . LEU D 1 121 ? 16.408 -3.009 5.546 1.00 70.05 121 LEU D N 1
ATOM 7749 C CA . LEU D 1 121 ? 15.539 -2.542 6.618 1.00 66.45 121 LEU D CA 1
ATOM 7750 C C . LEU D 1 121 ? 14.255 -3.357 6.675 1.00 67.63 121 LEU D C 1
ATOM 7751 O O . LEU D 1 121 ? 13.644 -3.499 7.734 1.00 65.19 121 LEU D O 1
ATOM 7756 N N . GLN D 1 122 ? 13.852 -3.879 5.522 1.00 65.22 122 GLN D N 1
ATOM 7757 C CA . GLN D 1 122 ? 12.536 -4.498 5.353 1.00 69.78 122 GLN D CA 1
ATOM 7758 C C . GLN D 1 122 ? 12.296 -5.667 6.308 1.00 65.38 122 GLN D C 1
ATOM 7759 O O . GLN D 1 122 ? 11.200 -5.814 6.857 1.00 64.53 122 GLN D O 1
ATOM 7765 N N . GLY D 1 123 ? 13.322 -6.496 6.484 1.00 62.31 123 GLY D N 1
ATOM 7766 C CA . GLY D 1 123 ? 13.229 -7.691 7.303 1.00 62.73 123 GLY D CA 1
ATOM 7767 C C . GLY D 1 123 ? 13.713 -7.491 8.729 1.00 63.51 123 GLY D C 1
ATOM 7768 O O . GLY D 1 123 ? 13.887 -8.458 9.472 1.00 61.49 123 GLY D O 1
ATOM 7769 N N . GLY D 1 124 ? 13.935 -6.232 9.106 1.00 64.25 124 GLY D N 1
ATOM 7770 C CA . GLY D 1 124 ? 14.239 -5.877 10.478 1.00 60.90 124 GLY D CA 1
ATOM 7771 C C . GLY D 1 124 ? 15.596 -6.371 10.931 1.00 65.12 124 GLY D C 1
ATOM 7772 O O . GLY D 1 124 ? 15.871 -6.443 12.127 1.00 66.67 124 GLY D O 1
ATOM 7773 N N . ALA D 1 125 ? 16.459 -6.694 9.974 1.00 67.94 125 ALA D N 1
ATOM 7774 C CA . ALA D 1 125 ? 17.763 -7.267 10.297 1.00 63.93 125 ALA D CA 1
ATOM 7775 C C . ALA D 1 125 ? 18.950 -6.324 10.069 1.00 60.59 125 ALA D C 1
ATOM 7776 O O . ALA D 1 125 ? 20.103 -6.757 10.101 1.00 57.60 125 ALA D O 1
ATOM 7778 N N . LEU D 1 126 ? 18.682 -5.040 9.859 1.00 60.62 126 LEU D N 1
ATOM 7779 C CA . LEU D 1 126 ? 19.769 -4.093 9.627 1.00 55.42 126 LEU D CA 1
ATOM 7780 C C . LEU D 1 126 ? 20.930 -4.310 10.595 1.00 57.66 126 LEU D C 1
ATOM 7781 O O . LEU D 1 126 ? 22.083 -4.408 10.169 1.00 53.05 126 LEU D O 1
ATOM 7786 N N . ALA D 1 127 ? 20.629 -4.378 11.892 1.00 54.60 127 ALA D N 1
ATOM 7787 C CA . ALA D 1 127 ? 21.677 -4.519 12.908 1.00 54.79 127 ALA D CA 1
ATOM 7788 C C . ALA D 1 127 ? 22.435 -5.833 12.715 1.00 59.11 127 ALA D C 1
ATOM 7789 O O . ALA D 1 127 ? 23.656 -5.892 12.828 1.00 55.34 127 ALA D O 1
ATOM 7791 N N . ASP D 1 128 ? 21.692 -6.883 12.401 1.00 65.84 128 ASP D N 1
ATOM 7792 C CA . ASP D 1 128 ? 22.268 -8.203 12.204 1.00 67.37 128 ASP D CA 1
ATOM 7793 C C . ASP D 1 128 ? 23.161 -8.228 10.968 1.00 61.18 128 ASP D C 1
ATOM 7794 O O . ASP D 1 128 ? 24.224 -8.849 10.960 1.00 59.46 128 ASP D O 1
ATOM 7799 N N . LEU D 1 129 ? 22.714 -7.559 9.915 1.00 61.28 129 LEU D N 1
ATOM 7800 C CA . LEU D 1 129 ? 23.433 -7.589 8.653 1.00 60.50 129 LEU D CA 1
ATOM 7801 C C . LEU D 1 129 ? 24.655 -6.672 8.682 1.00 59.28 129 LEU D C 1
ATOM 7802 O O . LEU D 1 129 ? 25.647 -6.944 7.996 1.00 60.25 129 LEU D O 1
ATOM 7807 N N . THR D 1 130 ? 24.599 -5.613 9.497 1.00 54.97 130 THR D N 1
ATOM 7808 C CA . THR D 1 130 ? 25.564 -4.524 9.388 1.00 52.12 130 THR D CA 1
ATOM 7809 C C . THR D 1 130 ? 26.225 -4.116 10.704 1.00 50.37 130 THR D C 1
ATOM 7810 O O . THR D 1 130 ? 27.240 -3.423 10.705 1.00 49.30 130 THR D O 1
ATOM 7814 N N . GLY D 1 131 ? 25.658 -4.538 11.824 1.00 51.59 131 GLY D N 1
ATOM 7815 C CA . GLY D 1 131 ? 26.227 -4.221 13.125 1.00 45.59 131 GLY D CA 1
ATOM 7816 C C . GLY D 1 131 ? 27.626 -4.763 13.337 1.00 46.53 131 GLY D C 1
ATOM 7817 O O . GLY D 1 131 ? 28.349 -4.299 14.203 1.00 44.40 131 GLY D O 1
ATOM 7818 N N . SER D 1 132 ? 28.035 -5.732 12.531 1.00 46.35 132 SER D N 1
ATOM 7819 C CA . SER D 1 132 ? 29.357 -6.312 12.716 1.00 47.82 132 SER D CA 1
ATOM 7820 C C . SER D 1 132 ? 30.328 -6.048 11.584 1.00 45.66 132 SER D C 1
ATOM 7821 O O . SER D 1 132 ? 31.445 -6.560 11.611 1.00 42.38 132 SER D O 1
ATOM 7824 N N . ILE D 1 133 ? 29.925 -5.255 10.596 1.00 44.27 133 ILE D N 1
ATOM 7825 C CA . ILE D 1 133 ? 30.839 -4.931 9.496 1.00 42.12 133 ILE D CA 1
ATOM 7826 C C . ILE D 1 133 ? 32.032 -4.092 9.984 1.00 41.69 133 ILE D C 1
ATOM 7827 O O . ILE D 1 133 ? 31.848 -3.014 10.548 1.00 40.95 133 ILE D O 1
ATOM 7832 N N . PRO D 1 134 ? 33.268 -4.580 9.767 1.00 43.37 134 PRO D N 1
ATOM 7833 C CA . PRO D 1 134 ? 34.412 -3.767 10.195 1.00 34.23 134 PRO D CA 1
ATOM 7834 C C . PRO D 1 134 ? 34.305 -2.376 9.581 1.00 34.49 134 PRO D C 1
ATOM 7835 O O . PRO D 1 134 ? 34.030 -2.225 8.396 1.00 37.92 134 PRO D O 1
ATOM 7839 N N . GLY D 1 135 ? 34.462 -1.363 10.412 1.00 36.68 135 GLY D N 1
ATOM 7840 C CA . GLY D 1 135 ? 34.318 0.005 9.979 1.00 37.66 135 GLY D CA 1
ATOM 7841 C C . GLY D 1 135 ? 33.044 0.607 10.542 1.00 41.89 135 GLY D C 1
ATOM 7842 O O . GLY D 1 135 ? 32.910 1.832 10.595 1.00 34.92 135 GLY D O 1
ATOM 7843 N N . ILE D 1 136 ? 32.108 -0.243 10.959 1.00 34.99 136 ILE D N 1
ATOM 7844 C CA . ILE D 1 136 ? 30.828 0.244 11.465 1.00 35.65 136 ILE D CA 1
ATOM 7845 C C . ILE D 1 136 ? 31.004 1.148 12.702 1.00 35.03 136 ILE D C 1
ATOM 7846 O O . ILE D 1 136 ? 30.266 2.125 12.857 1.00 37.57 136 ILE D O 1
ATOM 7851 N N . ASP D 1 137 ? 31.984 0.855 13.563 1.00 33.94 137 ASP D N 1
ATOM 7852 C CA . ASP D 1 137 ? 32.174 1.689 14.763 1.00 33.48 137 ASP D CA 1
ATOM 7853 C C . ASP D 1 137 ? 32.593 3.112 14.441 1.00 38.59 137 ASP D C 1
ATOM 7854 O O . ASP D 1 137 ? 32.209 4.054 15.151 1.00 35.50 137 ASP D O 1
ATOM 7859 N N . GLU D 1 138 ? 33.430 3.248 13.415 1.00 36.94 138 GLU D N 1
ATOM 7860 C CA . GLU D 1 138 ? 33.923 4.547 12.974 1.00 38.15 138 GLU D CA 1
ATOM 7861 C C . GLU D 1 138 ? 32.788 5.299 12.288 1.00 38.93 138 GLU D C 1
ATOM 7862 O O . GLU D 1 138 ? 32.665 6.526 12.405 1.00 36.54 138 GLU D O 1
ATOM 7868 N N . ALA D 1 139 ? 31.942 4.549 11.600 1.00 35.69 139 ALA D N 1
ATOM 7869 C CA . ALA D 1 139 ? 30.791 5.134 10.916 1.00 39.00 139 ALA D CA 1
ATOM 7870 C C . ALA D 1 139 ? 29.816 5.752 11.900 1.00 40.06 139 ALA D C 1
ATOM 7871 O O . ALA D 1 139 ? 29.350 6.863 11.695 1.00 38.50 139 ALA D O 1
ATOM 7873 N N . LEU D 1 140 ? 29.499 5.019 12.963 1.00 37.01 140 LEU D N 1
ATOM 7874 C CA . LEU D 1 140 ? 28.558 5.513 13.960 1.00 44.05 140 LEU D CA 1
ATOM 7875 C C . LEU D 1 140 ? 29.179 6.586 14.840 1.00 37.18 140 LEU D C 1
ATOM 7876 O O . LEU D 1 140 ? 28.514 7.524 15.255 1.00 38.06 140 LEU D O 1
ATOM 7881 N N . SER D 1 141 ? 30.455 6.433 15.152 1.00 38.16 141 SER D N 1
ATOM 7882 C CA . SER D 1 141 ? 31.114 7.474 15.919 1.00 38.51 141 SER D CA 1
ATOM 7883 C C . SER D 1 141 ? 31.016 8.782 15.111 1.00 39.65 141 SER D C 1
ATOM 7884 O O . SER D 1 141 ? 30.766 9.848 15.650 1.00 41.34 141 SER D O 1
ATOM 7887 N N . PHE D 1 142 ? 31.192 8.676 13.804 1.00 37.20 142 PHE D N 1
ATOM 7888 C CA . PHE D 1 142 ? 31.136 9.853 12.956 1.00 43.19 142 PHE D CA 1
ATOM 7889 C C . PHE D 1 142 ? 29.702 10.434 12.906 1.00 44.42 142 PHE D C 1
ATOM 7890 O O . PHE D 1 142 ? 29.528 11.647 12.923 1.00 48.50 142 PHE D O 1
ATOM 7898 N N . MET D 1 143 ? 28.678 9.576 12.874 1.00 41.25 143 MET D N 1
ATOM 7899 C CA . MET D 1 143 ? 27.294 10.061 12.918 1.00 42.75 143 MET D CA 1
ATOM 7900 C C . MET D 1 143 ? 27.094 10.845 14.201 1.00 45.79 143 MET D C 1
ATOM 7901 O O . MET D 1 143 ? 26.415 11.865 14.231 1.00 43.10 143 MET D O 1
ATOM 7906 N N . GLU D 1 144 ? 27.694 10.352 15.271 1.00 40.44 144 GLU D N 1
ATOM 7907 C CA . GLU D 1 144 ? 27.550 10.986 16.562 1.00 51.33 144 GLU D CA 1
ATOM 7908 C C . GLU D 1 144 ? 28.150 12.378 16.512 1.00 50.10 144 GLU D C 1
ATOM 7909 O O . GLU D 1 144 ? 27.569 13.331 17.026 1.00 48.48 144 GLU D O 1
ATOM 7915 N N . VAL D 1 145 ? 29.326 12.492 15.906 1.00 44.78 145 VAL D N 1
ATOM 7916 C CA . VAL D 1 145 ? 29.920 13.799 15.709 1.00 41.94 145 VAL D CA 1
ATOM 7917 C C . VAL D 1 145 ? 28.954 14.740 14.987 1.00 47.34 145 VAL D C 1
ATOM 7918 O O . VAL D 1 145 ? 28.695 15.843 15.445 1.00 53.90 145 VAL D O 1
ATOM 7922 N N . MET D 1 146 ? 28.401 14.297 13.866 1.00 46.86 146 MET D N 1
ATOM 7923 C CA . MET D 1 146 ? 27.563 15.178 13.064 1.00 48.78 146 MET D CA 1
ATOM 7924 C C . MET D 1 146 ? 26.388 15.726 13.863 1.00 51.68 146 MET D C 1
ATOM 7925 O O . MET D 1 146 ? 25.912 16.826 13.596 1.00 51.61 146 MET D O 1
ATOM 7930 N N . LYS D 1 147 ? 25.931 14.969 14.853 1.00 56.92 147 LYS D N 1
ATOM 7931 C CA . LYS D 1 147 ? 24.768 15.397 15.624 1.00 59.86 147 LYS D CA 1
ATOM 7932 C C . LYS D 1 147 ? 25.083 16.588 16.511 1.00 56.74 147 LYS D C 1
ATOM 7933 O O . LYS D 1 147 ? 24.255 17.469 16.685 1.00 59.31 147 LYS D O 1
ATOM 7939 N N . HIS D 1 148 ? 26.286 16.629 17.064 1.00 51.97 148 HIS D N 1
ATOM 7940 C CA . HIS D 1 148 ? 26.635 17.756 17.914 1.00 62.39 148 HIS D CA 1
ATOM 7941 C C . HIS D 1 148 ? 26.913 18.967 17.044 1.00 64.68 148 HIS D C 1
ATOM 7942 O O . HIS D 1 148 ? 26.807 20.111 17.489 1.00 70.34 148 HIS D O 1
ATOM 7949 N N . ILE D 1 149 ? 27.254 18.705 15.789 1.00 68.58 149 ILE D N 1
ATOM 7950 C CA . ILE D 1 149 ? 27.359 19.770 14.807 1.00 75.62 149 ILE D CA 1
ATOM 7951 C C . ILE D 1 149 ? 25.978 20.367 14.578 1.00 85.64 149 ILE D C 1
ATOM 7952 O O . ILE D 1 149 ? 25.764 21.555 14.833 1.00 91.29 149 ILE D O 1
ATOM 7957 N N . LYS D 1 150 ? 25.035 19.533 14.138 1.00 88.92 150 LYS D N 1
ATOM 7958 C CA . LYS D 1 150 ? 23.698 19.999 13.747 1.00 95.17 150 LYS D CA 1
ATOM 7959 C C . LYS D 1 150 ? 22.980 20.838 14.809 1.00 98.55 150 LYS D C 1
ATOM 7960 O O . LYS D 1 150 ? 22.177 21.713 14.476 1.00 101.11 150 LYS D O 1
ATOM 7966 N N . ARG D 1 151 ? 23.268 20.574 16.080 1.00 99.86 151 ARG D N 1
ATOM 7967 C CA . ARG D 1 151 ? 22.673 21.357 17.159 1.00 104.08 151 ARG D CA 1
ATOM 7968 C C . ARG D 1 151 ? 23.735 21.826 18.148 1.00 101.79 151 ARG D C 1
ATOM 7969 O O . ARG D 1 151 ? 23.855 21.277 19.244 1.00 100.19 151 ARG D O 1
ATOM 7977 N N . PHE D 1 160 ? 26.406 20.599 24.767 1.00 56.95 160 PHE D N 1
ATOM 7978 C CA . PHE D 1 160 ? 27.816 20.454 25.140 1.00 56.34 160 PHE D CA 1
ATOM 7979 C C . PHE D 1 160 ? 28.730 21.433 24.391 1.00 55.82 160 PHE D C 1
ATOM 7980 O O . PHE D 1 160 ? 28.645 21.572 23.175 1.00 67.52 160 PHE D O 1
ATOM 7988 N N . ASP D 1 161 ? 29.588 22.116 25.133 1.00 51.33 161 ASP D N 1
ATOM 7989 C CA . ASP D 1 161 ? 30.511 23.101 24.580 1.00 53.43 161 ASP D CA 1
ATOM 7990 C C . ASP D 1 161 ? 31.749 22.437 23.992 1.00 56.86 161 ASP D C 1
ATOM 7991 O O . ASP D 1 161 ? 32.253 22.840 22.943 1.00 55.56 161 ASP D O 1
ATOM 7996 N N . THR D 1 162 ? 32.248 21.428 24.695 1.00 53.64 162 THR D N 1
ATOM 7997 C CA . THR D 1 162 ? 33.472 20.768 24.295 1.00 51.99 162 THR D CA 1
ATOM 7998 C C . THR D 1 162 ? 33.324 19.258 24.390 1.00 52.46 162 THR D C 1
ATOM 7999 O O . THR D 1 162 ? 32.747 18.734 25.345 1.00 55.80 162 THR D O 1
ATOM 8003 N N . VAL D 1 163 ? 33.849 18.570 23.386 1.00 45.18 163 VAL D N 1
ATOM 8004 C CA . VAL D 1 163 ? 33.834 17.122 23.350 1.00 43.50 163 VAL D CA 1
ATOM 8005 C C . VAL D 1 163 ? 35.277 16.600 23.334 1.00 43.18 163 VAL D C 1
ATOM 8006 O O . VAL D 1 163 ? 36.100 17.018 22.509 1.00 40.25 163 VAL D O 1
ATOM 8010 N N . ILE D 1 164 ? 35.593 15.736 24.291 1.00 42.42 164 ILE D N 1
ATOM 8011 C CA . ILE D 1 164 ? 36.891 15.082 24.336 1.00 37.37 164 ILE D CA 1
ATOM 8012 C C . ILE D 1 164 ? 36.675 13.629 23.932 1.00 40.74 164 ILE D C 1
ATOM 8013 O O . ILE D 1 164 ? 35.778 12.954 24.460 1.00 38.55 164 ILE D O 1
ATOM 8018 N N . PHE D 1 165 ? 37.463 13.160 22.970 1.00 35.28 165 PHE D N 1
ATOM 8019 C CA . PHE D 1 165 ? 37.310 11.787 22.485 1.00 34.21 165 PHE D CA 1
ATOM 8020 C C . PHE D 1 165 ? 38.364 10.887 23.148 1.00 33.21 165 PHE D C 1
ATOM 8021 O O . PHE D 1 165 ? 39.566 11.175 23.064 1.00 38.89 165 PHE D O 1
ATOM 8029 N N . ASP D 1 166 ? 37.895 9.843 23.818 1.00 32.76 166 ASP D N 1
ATOM 8030 C CA . ASP D 1 166 ? 38.759 8.724 24.276 1.00 35.10 166 ASP D CA 1
ATOM 8031 C C . ASP D 1 166 ? 38.846 7.695 23.147 1.00 38.33 166 ASP D C 1
ATOM 8032 O O . ASP D 1 166 ? 37.934 6.872 22.973 1.00 34.72 166 ASP D O 1
ATOM 8037 N N . THR D 1 167 ? 39.907 7.762 22.348 1.00 30.80 167 THR D N 1
ATOM 8038 C CA . THR D 1 167 ? 39.894 7.064 21.073 1.00 30.45 167 THR D CA 1
ATOM 8039 C C . THR D 1 167 ? 40.374 5.615 21.153 1.00 32.66 167 THR D C 1
ATOM 8040 O O . THR D 1 167 ? 40.978 5.203 22.133 1.00 29.43 167 THR D O 1
ATOM 8044 N N . ALA D 1 168 ? 40.104 4.834 20.117 1.00 31.69 168 ALA D N 1
ATOM 8045 C CA . ALA D 1 168 ? 40.661 3.488 20.050 1.00 29.00 168 ALA D CA 1
ATOM 8046 C C . ALA D 1 168 ? 42.150 3.640 19.784 1.00 31.33 168 ALA D C 1
ATOM 8047 O O . ALA D 1 168 ? 42.622 4.719 19.431 1.00 32.95 168 ALA D O 1
ATOM 8049 N N . PRO D 1 169 ? 42.902 2.552 19.928 1.00 28.81 169 PRO D N 1
ATOM 8050 C CA . PRO D 1 169 ? 44.319 2.638 19.564 1.00 31.52 169 PRO D CA 1
ATOM 8051 C C . PRO D 1 169 ? 44.578 3.115 18.118 1.00 33.87 169 PRO D C 1
ATOM 8052 O O . PRO D 1 169 ? 43.732 3.014 17.201 1.00 31.87 169 PRO D O 1
ATOM 8056 N N . THR D 1 170 ? 45.775 3.652 17.951 1.00 29.03 170 THR D N 1
ATOM 8057 C CA . THR D 1 170 ? 46.257 4.346 16.754 1.00 30.91 170 THR D CA 1
ATOM 8058 C C . THR D 1 170 ? 45.658 3.972 15.392 1.00 33.04 170 THR D C 1
ATOM 8059 O O . THR D 1 170 ? 45.121 4.834 14.662 1.00 31.66 170 THR D O 1
ATOM 8063 N N . GLY D 1 171 ? 45.795 2.710 15.016 1.00 30.54 171 GLY D N 1
ATOM 8064 C CA . GLY D 1 171 ? 45.486 2.316 13.648 1.00 30.12 171 GLY D CA 1
ATOM 8065 C C . GLY D 1 171 ? 44.072 2.671 13.256 1.00 35.02 171 GLY D C 1
ATOM 8066 O O . GLY D 1 171 ? 43.832 3.254 12.178 1.00 37.42 171 GLY D O 1
ATOM 8067 N N . HIS D 1 172 ? 43.116 2.340 14.116 1.00 32.74 172 HIS D N 1
ATOM 8068 C CA . HIS D 1 172 ? 41.715 2.543 13.725 1.00 32.15 172 HIS D CA 1
ATOM 8069 C C . HIS D 1 172 ? 41.302 3.998 13.924 1.00 38.98 172 HIS D C 1
ATOM 8070 O O . HIS D 1 172 ? 40.459 4.517 13.217 1.00 34.99 172 HIS D O 1
ATOM 8077 N N . THR D 1 173 ? 41.944 4.667 14.869 1.00 30.35 173 THR D N 1
ATOM 8078 C CA . THR D 1 173 ? 41.700 6.096 15.072 1.00 34.79 173 THR D CA 1
ATOM 8079 C C . THR D 1 173 ? 42.161 6.946 13.889 1.00 35.01 173 THR D C 1
ATOM 8080 O O . THR D 1 173 ? 41.496 7.904 13.503 1.00 35.61 173 THR D O 1
ATOM 8084 N N . LEU D 1 174 ? 43.296 6.591 13.306 1.00 31.75 174 LEU D N 1
ATOM 8085 C CA . LEU D 1 174 ? 43.717 7.183 12.052 1.00 47.08 174 LEU D CA 1
ATOM 8086 C C . LEU D 1 174 ? 42.593 7.051 10.989 1.00 40.84 174 LEU D C 1
ATOM 8087 O O . LEU D 1 174 ? 42.312 7.990 10.268 1.00 34.94 174 LEU D O 1
ATOM 8092 N N . ARG D 1 175 ? 41.956 5.885 10.902 1.00 36.72 175 ARG D N 1
ATOM 8093 C CA . ARG D 1 175 ? 40.906 5.657 9.910 1.00 37.91 175 ARG D CA 1
ATOM 8094 C C . ARG D 1 175 ? 39.724 6.569 10.219 1.00 41.19 175 ARG D C 1
ATOM 8095 O O . ARG D 1 175 ? 39.127 7.178 9.319 1.00 41.45 175 ARG D O 1
ATOM 8103 N N . PHE D 1 176 ? 39.390 6.663 11.498 1.00 37.38 176 PHE D N 1
ATOM 8104 C CA . PHE D 1 176 ? 38.344 7.567 11.926 1.00 36.72 176 PHE D CA 1
ATOM 8105 C C . PHE D 1 176 ? 38.659 9.005 11.481 1.00 38.25 176 PHE D C 1
ATOM 8106 O O . PHE D 1 176 ? 37.810 9.675 10.893 1.00 36.75 176 PHE D O 1
ATOM 8114 N N . LEU D 1 177 ? 39.891 9.452 11.703 1.00 42.23 177 LEU D N 1
ATOM 8115 C CA . LEU D 1 177 ? 40.238 10.844 11.435 1.00 47.21 177 LEU D CA 1
ATOM 8116 C C . LEU D 1 177 ? 40.392 11.168 9.960 1.00 45.56 177 LEU D C 1
ATOM 8117 O O . LEU D 1 177 ? 40.266 12.322 9.568 1.00 44.56 177 LEU D O 1
ATOM 8122 N N . GLN D 1 178 ? 40.675 10.151 9.155 1.00 42.18 178 GLN D N 1
ATOM 8123 C CA . GLN D 1 178 ? 40.699 10.300 7.712 1.00 49.22 178 GLN D CA 1
ATOM 8124 C C . GLN D 1 178 ? 39.281 10.398 7.163 1.00 46.95 178 GLN D C 1
ATOM 8125 O O . GLN D 1 178 ? 39.098 10.762 6.016 1.00 50.15 178 GLN D O 1
ATOM 8131 N N . LEU D 1 179 ? 38.284 10.035 7.966 1.00 45.17 179 LEU D N 1
ATOM 8132 C CA . LEU D 1 179 ? 36.946 9.766 7.423 1.00 44.37 179 LEU D CA 1
ATOM 8133 C C . LEU D 1 179 ? 36.254 10.968 6.768 1.00 47.86 179 LEU D C 1
ATOM 8134 O O . LEU D 1 179 ? 35.686 10.827 5.695 1.00 44.67 179 LEU D O 1
ATOM 8139 N N . PRO D 1 180 ? 36.289 12.147 7.409 1.00 47.92 180 PRO D N 1
ATOM 8140 C CA . PRO D 1 180 ? 35.561 13.289 6.826 1.00 48.01 180 PRO D CA 1
ATOM 8141 C C . PRO D 1 180 ? 36.175 13.667 5.503 1.00 52.53 180 PRO D C 1
ATOM 8142 O O . PRO D 1 180 ? 35.509 13.901 4.489 1.00 50.79 180 PRO D O 1
ATOM 8146 N N . ASN D 1 181 ? 37.493 13.724 5.528 1.00 56.68 181 ASN D N 1
ATOM 8147 C CA . ASN D 1 181 ? 38.273 13.998 4.341 1.00 58.62 181 ASN D CA 1
ATOM 8148 C C . ASN D 1 181 ? 38.170 12.867 3.284 1.00 56.23 181 ASN D C 1
ATOM 8149 O O . ASN D 1 181 ? 38.153 13.132 2.079 1.00 61.72 181 ASN D O 1
ATOM 8154 N N . THR D 1 182 ? 38.025 11.619 3.723 1.00 49.44 182 THR D N 1
ATOM 8155 C CA . THR D 1 182 ? 37.786 10.508 2.792 1.00 45.09 182 THR D CA 1
ATOM 8156 C C . THR D 1 182 ? 36.375 10.565 2.187 1.00 49.73 182 THR D C 1
ATOM 8157 O O . THR D 1 182 ? 36.213 10.468 0.971 1.00 54.29 182 THR D O 1
ATOM 8161 N N . LEU D 1 183 ? 35.356 10.740 3.025 1.00 49.23 183 LEU D N 1
ATOM 8162 C CA . LEU D 1 183 ? 33.973 10.885 2.542 1.00 48.08 183 LEU D CA 1
ATOM 8163 C C . LEU D 1 183 ? 33.808 12.055 1.562 1.00 56.08 183 LEU D C 1
ATOM 8164 O O . LEU D 1 183 ? 33.093 11.952 0.563 1.00 56.54 183 LEU D O 1
ATOM 8169 N N . SER D 1 184 ? 34.463 13.171 1.865 1.00 60.44 184 SER D N 1
ATOM 8170 C CA . SER D 1 184 ? 34.394 14.353 1.018 1.00 68.05 184 SER D CA 1
ATOM 8171 C C . SER D 1 184 ? 34.808 14.037 -0.415 1.00 69.11 184 SER D C 1
ATOM 8172 O O . SER D 1 184 ? 34.237 14.568 -1.370 1.00 73.69 184 SER D O 1
ATOM 8175 N N . LYS D 1 185 ? 35.802 13.166 -0.565 1.00 64.51 185 LYS D N 1
ATOM 8176 C CA . LYS D 1 185 ? 36.339 12.852 -1.885 1.00 67.75 185 LYS D CA 1
ATOM 8177 C C . LYS D 1 185 ? 35.571 11.748 -2.627 1.00 67.05 185 LYS D C 1
ATOM 8178 O O . LYS D 1 185 ? 35.436 11.811 -3.849 1.00 68.04 185 LYS D O 1
ATOM 8184 N N . LEU D 1 186 ? 35.068 10.752 -1.900 1.00 63.52 186 LEU D N 1
ATOM 8185 C CA . LEU D 1 186 ? 34.214 9.742 -2.514 1.00 64.70 186 LEU D CA 1
ATOM 8186 C C . LEU D 1 186 ? 32.922 10.406 -2.976 1.00 67.58 186 LEU D C 1
ATOM 8187 O O . LEU D 1 186 ? 32.500 10.227 -4.118 1.00 72.34 186 LEU D O 1
ATOM 8192 N N . LEU D 1 187 ? 32.310 11.175 -2.078 1.00 65.16 187 LEU D N 1
ATOM 8193 C CA . LEU D 1 187 ? 31.111 11.949 -2.378 1.00 65.95 187 LEU D CA 1
ATOM 8194 C C . LEU D 1 187 ? 31.338 12.889 -3.560 1.00 74.67 187 LEU D C 1
ATOM 8195 O O . LEU D 1 187 ? 30.470 13.031 -4.418 1.00 78.15 187 LEU D O 1
ATOM 8200 N N . GLU D 1 188 ? 32.504 13.525 -3.604 1.00 78.15 188 GLU D N 1
ATOM 8201 C CA . GLU D 1 188 ? 32.859 14.379 -4.727 1.00 83.11 188 GLU D CA 1
ATOM 8202 C C . GLU D 1 188 ? 32.643 13.604 -6.009 1.00 89.03 188 GLU D C 1
ATOM 8203 O O . GLU D 1 188 ? 32.329 14.180 -7.047 1.00 92.24 188 GLU D O 1
ATOM 8209 N N . LYS D 1 189 ? 32.826 12.290 -5.937 1.00 89.53 189 LYS D N 1
ATOM 8210 C CA . LYS D 1 189 ? 32.689 11.448 -7.121 1.00 91.30 189 LYS D CA 1
ATOM 8211 C C . LYS D 1 189 ? 31.309 10.789 -7.194 1.00 93.33 189 LYS D C 1
ATOM 8212 O O . LYS D 1 189 ? 31.060 9.948 -8.056 1.00 90.26 189 LYS D O 1
ATOM 8218 N N . PHE D 1 190 ? 30.412 11.179 -6.290 1.00 97.87 190 PHE D N 1
ATOM 8219 C CA . PHE D 1 190 ? 29.018 10.766 -6.394 1.00 99.51 190 PHE D CA 1
ATOM 8220 C C . PHE D 1 190 ? 28.606 11.135 -7.806 1.00 105.15 190 PHE D C 1
ATOM 8221 O O . PHE D 1 190 ? 27.895 10.384 -8.478 1.00 111.84 190 PHE D O 1
ATOM 8229 N N . GLY D 1 191 ? 29.074 12.302 -8.247 1.00 104.06 191 GLY D N 1
ATOM 8230 C CA . GLY D 1 191 ? 28.787 12.816 -9.585 1.00 106.50 191 GLY D CA 1
ATOM 8231 C C . GLY D 1 191 ? 28.847 11.722 -10.653 1.00 106.47 191 GLY D C 1
ATOM 8232 O O . GLY D 1 191 ? 29.880 11.070 -10.834 1.00 104.43 191 GLY D O 1
ATOM 8233 N N . ILE D 1 212 ? 16.017 10.326 -1.562 1.00 95.16 212 ILE D N 1
ATOM 8234 C CA . ILE D 1 212 ? 17.041 10.003 -0.566 1.00 93.99 212 ILE D CA 1
ATOM 8235 C C . ILE D 1 212 ? 18.410 10.516 -1.009 1.00 92.20 212 ILE D C 1
ATOM 8236 O O . ILE D 1 212 ? 19.356 10.564 -0.219 1.00 90.93 212 ILE D O 1
ATOM 8241 N N . SER D 1 213 ? 18.505 10.888 -2.282 1.00 92.60 213 SER D N 1
ATOM 8242 C CA . SER D 1 213 ? 19.678 11.568 -2.810 1.00 86.72 213 SER D CA 1
ATOM 8243 C C . SER D 1 213 ? 19.924 12.817 -1.970 1.00 78.49 213 SER D C 1
ATOM 8244 O O . SER D 1 213 ? 21.048 13.307 -1.869 1.00 63.50 213 SER D O 1
ATOM 8247 N N . GLY D 1 214 ? 18.851 13.313 -1.361 1.00 73.98 214 GLY D N 1
ATOM 8248 C CA . GLY D 1 214 ? 18.920 14.419 -0.428 1.00 73.08 214 GLY D CA 1
ATOM 8249 C C . GLY D 1 214 ? 19.733 14.142 0.827 1.00 71.70 214 GLY D C 1
ATOM 8250 O O . GLY D 1 214 ? 20.412 15.040 1.319 1.00 68.53 214 GLY D O 1
ATOM 8251 N N . LYS D 1 215 ? 19.661 12.917 1.354 1.00 71.78 215 LYS D N 1
ATOM 8252 C CA . LYS D 1 215 ? 20.392 12.562 2.573 1.00 70.16 215 LYS D CA 1
ATOM 8253 C C . LYS D 1 215 ? 21.874 12.577 2.279 1.00 63.06 215 LYS D C 1
ATOM 8254 O O . LYS D 1 215 ? 22.694 13.007 3.099 1.00 55.63 215 LYS D O 1
ATOM 8260 N N . LEU D 1 216 ? 22.205 12.084 1.096 1.00 57.53 216 LEU D N 1
ATOM 8261 C CA . LEU D 1 216 ? 23.562 12.105 0.579 1.00 66.64 216 LEU D CA 1
ATOM 8262 C C . LEU D 1 216 ? 24.046 13.555 0.425 1.00 57.56 216 LEU D C 1
ATOM 8263 O O . LEU D 1 216 ? 25.182 13.880 0.738 1.00 56.36 216 LEU D O 1
ATOM 8268 N N . ASN D 1 217 ? 23.170 14.424 -0.087 1.00 59.92 217 ASN D N 1
ATOM 8269 C CA . ASN D 1 217 ? 23.476 15.843 -0.158 1.00 61.13 217 ASN D CA 1
ATOM 8270 C C . ASN D 1 217 ? 23.751 16.458 1.213 1.00 59.90 217 ASN D C 1
ATOM 8271 O O . ASN D 1 217 ? 24.739 17.166 1.391 1.00 59.48 217 ASN D O 1
ATOM 8276 N N . GLU D 1 218 ? 22.874 16.196 2.177 1.00 64.29 218 GLU D N 1
ATOM 8277 C CA . GLU D 1 218 ? 23.076 16.718 3.523 1.00 70.00 218 GLU D CA 1
ATOM 8278 C C . GLU D 1 218 ? 24.319 16.121 4.199 1.00 64.15 218 GLU D C 1
ATOM 8279 O O . GLU D 1 218 ? 25.023 16.816 4.930 1.00 62.02 218 GLU D O 1
ATOM 8285 N N . LEU D 1 219 ? 24.588 14.841 3.953 1.00 54.46 219 LEU D N 1
ATOM 8286 C CA . LEU D 1 219 ? 25.790 14.206 4.497 1.00 52.14 219 LEU D CA 1
ATOM 8287 C C . LEU D 1 219 ? 27.010 14.931 3.963 1.00 52.24 219 LEU D C 1
ATOM 8288 O O . LEU D 1 219 ? 27.888 15.326 4.710 1.00 51.16 219 LEU D O 1
ATOM 8293 N N . LYS D 1 220 ? 27.035 15.132 2.649 1.00 62.74 220 LYS D N 1
ATOM 8294 C CA . LYS D 1 220 ? 28.109 15.871 2.015 1.00 54.31 220 LYS D CA 1
ATOM 8295 C C . LYS D 1 220 ? 28.328 17.236 2.687 1.00 56.72 220 LYS D C 1
ATOM 8296 O O . LYS D 1 220 ? 29.462 17.644 2.897 1.00 55.35 220 LYS D O 1
ATOM 8302 N N . ALA D 1 221 ? 27.249 17.927 3.048 1.00 56.24 221 ALA D N 1
ATOM 8303 C CA . ALA D 1 221 ? 27.360 19.229 3.715 1.00 57.06 221 ALA D CA 1
ATOM 8304 C C . ALA D 1 221 ? 27.890 19.119 5.157 1.00 59.12 221 ALA D C 1
ATOM 8305 O O . ALA D 1 221 ? 28.722 19.919 5.599 1.00 55.01 221 ALA D O 1
ATOM 8307 N N . ASN D 1 222 ? 27.407 18.131 5.896 1.00 53.59 222 ASN D N 1
ATOM 8308 C CA . ASN D 1 222 ? 27.879 17.945 7.267 1.00 51.81 222 ASN D CA 1
ATOM 8309 C C . ASN D 1 222 ? 29.349 17.523 7.284 1.00 50.92 222 ASN D C 1
ATOM 8310 O O . ASN D 1 222 ? 30.125 17.941 8.143 1.00 51.58 222 ASN D O 1
ATOM 8315 N N . VAL D 1 223 ? 29.731 16.704 6.312 1.00 51.19 223 VAL D N 1
ATOM 8316 C CA . VAL D 1 223 ? 31.111 16.248 6.188 1.00 53.02 223 VAL D CA 1
ATOM 8317 C C . VAL D 1 223 ? 32.040 17.444 6.025 1.00 54.35 223 VAL D C 1
ATOM 8318 O O . VAL D 1 223 ? 33.090 17.522 6.679 1.00 50.09 223 VAL D O 1
ATOM 8322 N N . GLU D 1 224 ? 31.633 18.387 5.171 1.00 51.44 224 GLU D N 1
ATOM 8323 C CA . GLU D 1 224 ? 32.464 19.548 4.888 1.00 70.01 224 GLU D CA 1
ATOM 8324 C C . GLU D 1 224 ? 32.684 20.427 6.113 1.00 73.12 224 GLU D C 1
ATOM 8325 O O . GLU D 1 224 ? 33.795 20.924 6.324 1.00 52.46 224 GLU D O 1
ATOM 8331 N N . THR D 1 225 ? 31.655 20.624 6.934 1.00 52.71 225 THR D N 1
ATOM 8332 C CA . THR D 1 225 ? 31.868 21.470 8.093 1.00 55.37 225 THR D CA 1
ATOM 8333 C C . THR D 1 225 ? 32.699 20.736 9.168 1.00 53.77 225 THR D C 1
ATOM 8334 O O . THR D 1 225 ? 33.589 21.330 9.765 1.00 52.79 225 THR D O 1
ATOM 8338 N N . ILE D 1 226 ? 32.445 19.453 9.395 1.00 48.76 226 ILE D N 1
ATOM 8339 C CA . ILE D 1 226 ? 33.318 18.716 10.310 1.00 48.13 226 ILE D CA 1
ATOM 8340 C C . ILE D 1 226 ? 34.753 18.811 9.809 1.00 54.62 226 ILE D C 1
ATOM 8341 O O . ILE D 1 226 ? 35.655 19.205 10.546 1.00 49.75 226 ILE D O 1
ATOM 8346 N N . ARG D 1 227 ? 34.951 18.492 8.539 1.00 52.43 227 ARG D N 1
ATOM 8347 C CA . ARG D 1 227 ? 36.273 18.555 7.947 1.00 56.58 227 ARG D CA 1
ATOM 8348 C C . ARG D 1 227 ? 36.898 19.937 8.159 1.00 59.31 227 ARG D C 1
ATOM 8349 O O . ARG D 1 227 ? 38.107 20.063 8.406 1.00 58.24 227 ARG D O 1
ATOM 8357 N N . GLN D 1 228 ? 36.060 20.967 8.092 1.00 54.95 228 GLN D N 1
ATOM 8358 C CA . GLN D 1 228 ? 36.492 22.345 8.312 1.00 53.10 228 GLN D CA 1
ATOM 8359 C C . GLN D 1 228 ? 36.958 22.534 9.761 1.00 58.72 228 GLN D C 1
ATOM 8360 O O . GLN D 1 228 ? 38.029 23.087 10.027 1.00 57.39 228 GLN D O 1
ATOM 8366 N N . GLN D 1 229 ? 36.143 22.064 10.696 1.00 49.61 229 GLN D N 1
ATOM 8367 C CA . GLN D 1 229 ? 36.412 22.278 12.097 1.00 55.93 229 GLN D CA 1
ATOM 8368 C C . GLN D 1 229 ? 37.617 21.469 12.617 1.00 50.88 229 GLN D C 1
ATOM 8369 O O . GLN D 1 229 ? 38.412 21.986 13.401 1.00 49.47 229 GLN D O 1
ATOM 8375 N N . PHE D 1 230 ? 37.778 20.236 12.147 1.00 45.62 230 PHE D N 1
ATOM 8376 C CA . PHE D 1 230 ? 38.903 19.381 12.586 1.00 43.96 230 PHE D CA 1
ATOM 8377 C C . PHE D 1 230 ? 40.250 19.912 12.092 1.00 44.66 230 PHE D C 1
ATOM 8378 O O . PHE D 1 230 ? 41.288 19.526 12.601 1.00 43.73 230 PHE D O 1
ATOM 8386 N N . THR D 1 231 ? 40.254 20.781 11.081 1.00 46.46 231 THR D N 1
ATOM 8387 C CA . THR D 1 231 ? 41.530 21.296 10.583 1.00 47.37 231 THR D CA 1
ATOM 8388 C C . THR D 1 231 ? 41.778 22.708 11.090 1.00 51.52 231 THR D C 1
ATOM 8389 O O . THR D 1 231 ? 42.717 23.399 10.667 1.00 52.14 231 THR D O 1
ATOM 8393 N N . ASP D 1 232 ? 40.923 23.128 12.015 1.00 54.18 232 ASP D N 1
ATOM 8394 C CA . ASP D 1 232 ? 41.037 24.440 12.621 1.00 50.81 232 ASP D CA 1
ATOM 8395 C C . ASP D 1 232 ? 41.775 24.324 13.940 1.00 49.83 232 ASP D C 1
ATOM 8396 O O . ASP D 1 232 ? 41.266 23.739 14.902 1.00 48.49 232 ASP D O 1
ATOM 8401 N N . PRO D 1 233 ? 42.989 24.880 13.995 1.00 53.29 233 PRO D N 1
ATOM 8402 C CA . PRO D 1 233 ? 43.836 24.559 15.146 1.00 51.51 233 PRO D CA 1
ATOM 8403 C C . PRO D 1 233 ? 43.287 25.186 16.425 1.00 53.04 233 PRO D C 1
ATOM 8404 O O . PRO D 1 233 ? 43.695 24.789 17.504 1.00 57.76 233 PRO D O 1
ATOM 8408 N N . ASP D 1 234 ? 42.358 26.132 16.301 1.00 51.66 234 ASP D N 1
ATOM 8409 C CA . ASP D 1 234 ? 41.713 26.737 17.471 1.00 58.55 234 ASP D CA 1
ATOM 8410 C C . ASP D 1 234 ? 40.508 25.933 18.009 1.00 53.63 234 ASP D C 1
ATOM 8411 O O . ASP D 1 234 ? 40.115 26.108 19.154 1.00 51.01 234 ASP D O 1
ATOM 8416 N N . LEU D 1 235 ? 39.906 25.083 17.180 1.00 49.91 235 LEU D N 1
ATOM 8417 C CA . LEU D 1 235 ? 38.703 24.332 17.566 1.00 48.87 235 LEU D CA 1
ATOM 8418 C C . LEU D 1 235 ? 39.020 22.868 17.907 1.00 46.92 235 LEU D C 1
ATOM 8419 O O . LEU D 1 235 ? 38.270 22.197 18.628 1.00 45.65 235 LEU D O 1
ATOM 8424 N N . THR D 1 236 ? 40.114 22.354 17.367 1.00 47.72 236 THR D N 1
ATOM 8425 C CA . THR D 1 236 ? 40.414 20.951 17.580 1.00 50.84 236 THR D CA 1
ATOM 8426 C C . THR D 1 236 ? 41.896 20.710 17.650 1.00 43.04 236 THR D C 1
ATOM 8427 O O . THR D 1 236 ? 42.675 21.327 16.930 1.00 44.06 236 THR D O 1
ATOM 8431 N N . THR D 1 237 ? 42.273 19.773 18.506 1.00 41.56 237 THR D N 1
ATOM 8432 C CA . THR D 1 237 ? 43.653 19.406 18.647 1.00 44.68 237 THR D CA 1
ATOM 8433 C C . THR D 1 237 ? 43.707 17.935 19.047 1.00 43.77 237 THR D C 1
ATOM 8434 O O . THR D 1 237 ? 42.738 17.388 19.575 1.00 41.70 237 THR D O 1
ATOM 8438 N N . PHE D 1 238 ? 44.837 17.297 18.782 1.00 41.29 238 PHE D N 1
ATOM 8439 C CA . PHE D 1 238 ? 45.038 15.898 19.107 1.00 36.92 238 PHE D CA 1
ATOM 8440 C C . PHE D 1 238 ? 46.138 15.817 20.171 1.00 37.63 238 PHE D C 1
ATOM 8441 O O . PHE D 1 238 ? 47.262 16.257 19.941 1.00 39.01 238 PHE D O 1
ATOM 8449 N N . VAL D 1 239 ? 45.810 15.271 21.330 1.00 36.04 239 VAL D N 1
ATOM 8450 C CA . VAL D 1 239 ? 46.819 15.003 22.371 1.00 35.86 239 VAL D CA 1
ATOM 8451 C C . VAL D 1 239 ? 47.340 13.574 22.283 1.00 37.18 239 VAL D C 1
ATOM 8452 O O . VAL D 1 239 ? 46.593 12.626 22.481 1.00 34.50 239 VAL D O 1
ATOM 8456 N N . CYS D 1 240 ? 48.621 13.417 21.971 1.00 34.75 240 CYS D N 1
ATOM 8457 C CA . CYS D 1 240 ? 49.184 12.069 21.872 1.00 33.77 240 CYS D CA 1
ATOM 8458 C C . CYS D 1 240 ? 49.544 11.554 23.267 1.00 33.46 240 CYS D C 1
ATOM 8459 O O . CYS D 1 240 ? 50.004 12.314 24.138 1.00 34.52 240 CYS D O 1
ATOM 8462 N N . VAL D 1 241 ? 49.339 10.265 23.479 1.00 32.47 241 VAL D N 1
ATOM 8463 C CA . VAL D 1 241 ? 49.772 9.613 24.725 1.00 32.99 241 VAL D CA 1
ATOM 8464 C C . VAL D 1 241 ? 50.727 8.486 24.362 1.00 31.84 241 VAL D C 1
ATOM 8465 O O . VAL D 1 241 ? 50.507 7.803 23.366 1.00 31.31 241 VAL D O 1
ATOM 8469 N N . CYS D 1 242 ? 51.751 8.260 25.183 1.00 32.20 242 CYS D N 1
ATOM 8470 C CA . CYS D 1 242 ? 52.708 7.214 24.906 1.00 32.02 242 CYS D CA 1
ATOM 8471 C C . CYS D 1 242 ? 53.401 6.725 26.187 1.00 32.32 242 CYS D C 1
ATOM 8472 O O . CYS D 1 242 ? 53.269 7.342 27.252 1.00 32.81 242 CYS D O 1
ATOM 8475 N N . ILE D 1 243 ? 54.124 5.615 26.074 1.00 32.18 243 ILE D N 1
ATOM 8476 C CA . ILE D 1 243 ? 55.038 5.196 27.139 1.00 32.76 243 ILE D CA 1
ATOM 8477 C C . ILE D 1 243 ? 56.442 5.289 26.567 1.00 40.99 243 ILE D C 1
ATOM 8478 O O . ILE D 1 243 ? 56.609 5.358 25.343 1.00 33.44 243 ILE D O 1
ATOM 8483 N N . SER D 1 244 ? 57.451 5.347 27.439 1.00 34.44 244 SER D N 1
ATOM 8484 C CA . SER D 1 244 ? 58.798 5.611 26.970 1.00 35.44 244 SER D CA 1
ATOM 8485 C C . SER D 1 244 ? 59.496 4.276 26.648 1.00 35.44 244 SER D C 1
ATOM 8486 O O . SER D 1 244 ? 60.397 3.827 27.382 1.00 36.23 244 SER D O 1
ATOM 8489 N N . GLU D 1 245 ? 59.026 3.636 25.569 1.00 34.66 245 GLU D N 1
ATOM 8490 C CA . GLU D 1 245 ? 59.526 2.355 25.085 1.00 34.67 245 GLU D CA 1
ATOM 8491 C C . GLU D 1 245 ? 59.586 2.412 23.539 1.00 34.60 245 GLU D C 1
ATOM 8492 O O . GLU D 1 245 ? 58.840 3.184 22.917 1.00 34.17 245 GLU D O 1
ATOM 8498 N N . PHE D 1 246 ? 60.425 1.592 22.923 1.00 35.14 246 PHE D N 1
ATOM 8499 C CA . PHE D 1 246 ? 60.648 1.674 21.471 1.00 35.42 246 PHE D CA 1
ATOM 8500 C C . PHE D 1 246 ? 59.331 1.595 20.683 1.00 37.60 246 PHE D C 1
ATOM 8501 O O . PHE D 1 246 ? 59.046 2.479 19.874 1.00 34.40 246 PHE D O 1
ATOM 8509 N N . LEU D 1 247 ? 58.546 0.543 20.913 1.00 36.28 247 LEU D N 1
ATOM 8510 C CA . LEU D 1 247 ? 57.320 0.349 20.115 1.00 36.81 247 LEU D CA 1
ATOM 8511 C C . LEU D 1 247 ? 56.376 1.553 20.219 1.00 38.30 247 LEU D C 1
ATOM 8512 O O . LEU D 1 247 ? 55.901 2.062 19.205 1.00 32.10 247 LEU D O 1
ATOM 8517 N N . SER D 1 248 ? 56.121 2.018 21.434 1.00 31.95 248 SER D N 1
ATOM 8518 C CA . SER D 1 248 ? 55.265 3.186 21.598 1.00 34.52 248 SER D CA 1
ATOM 8519 C C . SER D 1 248 ? 55.851 4.470 20.964 1.00 33.64 248 SER D C 1
ATOM 8520 O O . SER D 1 248 ? 55.157 5.182 20.255 1.00 35.57 248 SER D O 1
ATOM 8523 N N . LEU D 1 249 ? 57.113 4.767 21.229 1.00 33.45 249 LEU D N 1
ATOM 8524 C CA . LEU D 1 249 ? 57.741 5.942 20.640 1.00 34.47 249 LEU D CA 1
ATOM 8525 C C . LEU D 1 249 ? 57.648 6.004 19.111 1.00 34.70 249 LEU D C 1
ATOM 8526 O O . LEU D 1 249 ? 57.345 7.059 18.547 1.00 35.13 249 LEU D O 1
ATOM 8531 N N . TYR D 1 250 ? 57.982 4.905 18.448 1.00 34.64 250 TYR D N 1
ATOM 8532 C CA . TYR D 1 250 ? 58.001 4.926 17.009 1.00 36.77 250 TYR D CA 1
ATOM 8533 C C . TYR D 1 250 ? 56.588 4.900 16.436 1.00 40.22 250 TYR D C 1
ATOM 8534 O O . TYR D 1 250 ? 56.336 5.528 15.419 1.00 38.55 250 TYR D O 1
ATOM 8543 N N . GLU D 1 251 ? 55.668 4.209 17.100 1.00 33.10 251 GLU D N 1
ATOM 8544 C CA . GLU D 1 251 ? 54.271 4.303 16.685 1.00 32.41 251 GLU D CA 1
ATOM 8545 C C . GLU D 1 251 ? 53.777 5.752 16.785 1.00 34.75 251 GLU D C 1
ATOM 8546 O O . GLU D 1 251 ? 53.137 6.259 15.871 1.00 32.91 251 GLU D O 1
ATOM 8552 N N . THR D 1 252 ? 54.091 6.417 17.899 1.00 33.73 252 THR D N 1
ATOM 8553 C CA . THR D 1 252 ? 53.688 7.803 18.117 1.00 33.28 252 THR D CA 1
ATOM 8554 C C . THR D 1 252 ? 54.287 8.718 17.040 1.00 34.50 252 THR D C 1
ATOM 8555 O O . THR D 1 252 ? 53.603 9.576 16.480 1.00 34.87 252 THR D O 1
ATOM 8559 N N . GLU D 1 253 ? 55.568 8.531 16.740 1.00 36.34 253 GLU D N 1
ATOM 8560 C CA . GLU D 1 253 ? 56.229 9.347 15.731 1.00 40.17 253 GLU D CA 1
ATOM 8561 C C . GLU D 1 253 ? 55.517 9.208 14.379 1.00 40.30 253 GLU D C 1
ATOM 8562 O O . GLU D 1 253 ? 55.284 10.200 13.683 1.00 37.60 253 GLU D O 1
ATOM 8568 N N . ARG D 1 254 ? 55.149 7.980 14.025 1.00 37.29 254 ARG D N 1
ATOM 8569 C CA . ARG D 1 254 ? 54.436 7.734 12.770 1.00 41.10 254 ARG D CA 1
ATOM 8570 C C . ARG D 1 254 ? 53.017 8.339 12.809 1.00 44.12 254 ARG D C 1
ATOM 8571 O O . ARG D 1 254 ? 52.537 8.923 11.826 1.00 38.33 254 ARG D O 1
ATOM 8579 N N . LEU D 1 255 ? 52.349 8.188 13.944 1.00 34.42 255 LEU D N 1
ATOM 8580 C CA . LEU D 1 255 ? 51.028 8.764 14.098 1.00 35.66 255 LEU D CA 1
ATOM 8581 C C . LEU D 1 255 ? 51.034 10.280 13.904 1.00 39.17 255 LEU D C 1
ATOM 8582 O O . LEU D 1 255 ? 50.190 10.830 13.203 1.00 46.36 255 LEU D O 1
ATOM 8587 N N . ILE D 1 256 ? 51.991 10.955 14.519 1.00 36.84 256 ILE D N 1
ATOM 8588 C CA . ILE D 1 256 ? 52.035 12.411 14.462 1.00 37.12 256 ILE D CA 1
ATOM 8589 C C . ILE D 1 256 ? 52.336 12.887 13.047 1.00 41.27 256 ILE D C 1
ATOM 8590 O O . ILE D 1 256 ? 51.828 13.918 12.604 1.00 39.41 256 ILE D O 1
ATOM 8595 N N . GLN D 1 257 ? 53.162 12.133 12.335 1.00 38.64 257 GLN D N 1
ATOM 8596 C CA . GLN D 1 257 ? 53.456 12.479 10.956 1.00 48.29 257 GLN D CA 1
ATOM 8597 C C . GLN D 1 257 ? 52.206 12.326 10.095 1.00 44.03 257 GLN D C 1
ATOM 8598 O O . GLN D 1 257 ? 51.985 13.113 9.167 1.00 43.57 257 GLN D O 1
ATOM 8604 N N . GLU D 1 258 ? 51.380 11.341 10.431 1.00 41.90 258 GLU D N 1
ATOM 8605 C CA . GLU D 1 258 ? 50.109 11.111 9.721 1.00 42.67 258 GLU D CA 1
ATOM 8606 C C . GLU D 1 258 ? 49.131 12.264 9.974 1.00 39.16 258 GLU D C 1
ATOM 8607 O O . GLU D 1 258 ? 48.543 12.823 9.037 1.00 40.65 258 GLU D O 1
ATOM 8613 N N . LEU D 1 259 ? 48.950 12.611 11.245 1.00 37.90 259 LEU D N 1
ATOM 8614 C CA . LEU D 1 259 ? 48.064 13.707 11.624 1.00 45.12 259 LEU D CA 1
ATOM 8615 C C . LEU D 1 259 ? 48.422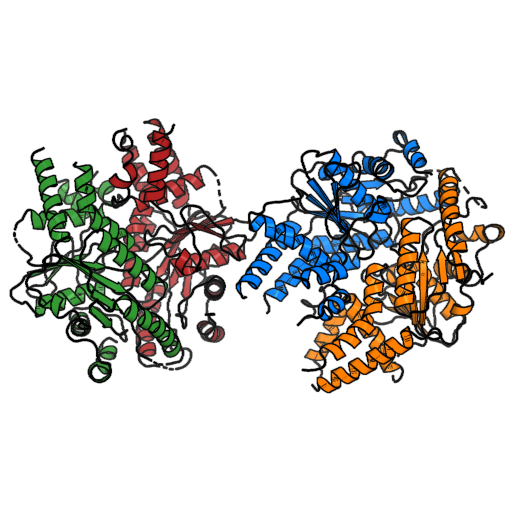 15.041 10.955 1.00 47.34 259 LEU D C 1
ATOM 8616 O O . LEU D 1 259 ? 47.544 15.772 10.485 1.00 48.34 259 LEU D O 1
ATOM 8621 N N . ILE D 1 260 ? 49.710 15.362 10.924 1.00 41.05 260 ILE D N 1
ATOM 8622 C CA . ILE D 1 260 ? 50.185 16.595 10.308 1.00 43.03 260 ILE D CA 1
ATOM 8623 C C . ILE D 1 260 ? 49.809 16.642 8.826 1.00 47.48 260 ILE D C 1
ATOM 8624 O O . ILE D 1 260 ? 49.468 17.690 8.283 1.00 48.18 260 ILE D O 1
ATOM 8629 N N . SER D 1 261 ? 49.862 15.495 8.171 1.00 45.58 261 SER D N 1
ATOM 8630 C CA . SER D 1 261 ? 49.463 15.433 6.789 1.00 51.29 261 SER D CA 1
ATOM 8631 C C . SER D 1 261 ? 47.930 15.535 6.640 1.00 54.39 261 SER D C 1
ATOM 8632 O O . SER D 1 261 ? 47.440 15.894 5.567 1.00 53.13 261 SER D O 1
ATOM 8635 N N . TYR D 1 262 ? 47.175 15.229 7.697 1.00 52.03 262 TYR D N 1
ATOM 8636 C CA . TYR D 1 262 ? 45.732 15.485 7.673 1.00 53.82 262 TYR D CA 1
ATOM 8637 C C . TYR D 1 262 ? 45.386 16.893 8.140 1.00 53.46 262 TYR D C 1
ATOM 8638 O O . TYR D 1 262 ? 44.220 17.179 8.420 1.00 53.42 262 TYR D O 1
ATOM 8647 N N . ASP D 1 263 ? 46.389 17.752 8.285 1.00 50.21 263 ASP D N 1
ATOM 8648 C CA . ASP D 1 263 ? 46.145 19.116 8.758 1.00 55.06 263 ASP D CA 1
ATOM 8649 C C . ASP D 1 263 ? 45.420 19.171 10.112 1.00 47.44 263 ASP D C 1
ATOM 8650 O O . ASP D 1 263 ? 44.731 20.147 10.425 1.00 49.30 263 ASP D O 1
ATOM 8655 N N . MET D 1 264 ? 45.581 18.125 10.912 1.00 48.68 264 MET D N 1
ATOM 8656 C CA . MET D 1 264 ? 45.075 18.114 12.279 1.00 50.00 264 MET D CA 1
ATOM 8657 C C . MET D 1 264 ? 46.172 18.656 13.202 1.00 53.25 264 MET D C 1
ATOM 8658 O O . MET D 1 264 ? 47.346 18.322 13.032 1.00 48.38 264 MET D O 1
ATOM 8663 N N . ASP D 1 265 ? 45.791 19.490 14.166 1.00 42.94 265 ASP D N 1
ATOM 8664 C CA . ASP D 1 265 ? 46.755 20.115 15.059 1.00 48.19 265 ASP D CA 1
ATOM 8665 C C . ASP D 1 265 ? 47.169 19.123 16.127 1.00 50.27 265 ASP D C 1
ATOM 8666 O O . ASP D 1 265 ? 46.329 18.498 16.775 1.00 40.66 265 ASP D O 1
ATOM 8671 N N . VAL D 1 266 ? 48.473 18.974 16.298 1.00 41.91 266 VAL D N 1
ATOM 8672 C CA . VAL D 1 266 ? 49.001 18.167 17.388 1.00 40.68 266 VAL D CA 1
ATOM 8673 C C . VAL D 1 266 ? 50.217 18.903 17.921 1.00 46.47 266 VAL D C 1
ATOM 8674 O O . VAL D 1 266 ? 51.191 19.120 17.206 1.00 49.66 266 VAL D O 1
ATOM 8678 N N . ASN D 1 267 ? 50.132 19.350 19.162 1.00 42.02 267 ASN D N 1
ATOM 8679 C CA . ASN D 1 267 ? 51.266 20.052 19.769 1.00 51.35 267 ASN D CA 1
ATOM 8680 C C . ASN D 1 267 ? 51.597 19.551 21.178 1.00 47.32 267 ASN D C 1
ATOM 8681 O O . ASN D 1 267 ? 52.294 20.222 21.934 1.00 48.71 267 ASN D O 1
ATOM 8686 N N . SER D 1 268 ? 51.100 18.371 21.517 1.00 42.09 268 SER D N 1
ATOM 8687 C CA . SER D 1 268 ? 51.163 17.883 22.891 1.00 47.54 268 SER D CA 1
ATOM 8688 C C . SER D 1 268 ? 51.418 16.384 22.909 1.00 44.55 268 SER D C 1
ATOM 8689 O O . SER D 1 268 ? 50.800 15.659 22.149 1.00 39.08 268 SER D O 1
ATOM 8692 N N . ILE D 1 269 ? 52.313 15.930 23.789 1.00 38.49 269 ILE D N 1
ATOM 8693 C CA . ILE D 1 269 ? 52.522 14.523 24.007 1.00 37.19 269 ILE D CA 1
ATOM 8694 C C . ILE D 1 269 ? 52.578 14.266 25.517 1.00 39.06 269 ILE D C 1
ATOM 8695 O O . ILE D 1 269 ? 53.340 14.912 26.262 1.00 38.22 269 ILE D O 1
ATOM 8700 N N . ILE D 1 270 ? 51.776 13.319 25.965 1.00 35.98 270 ILE D N 1
ATOM 8701 C CA . ILE D 1 270 ? 51.819 12.894 27.352 1.00 37.09 270 ILE D CA 1
ATOM 8702 C C . ILE D 1 270 ? 52.640 11.636 27.393 1.00 35.27 270 ILE D C 1
ATOM 8703 O O . ILE D 1 270 ? 52.291 10.640 26.742 1.00 34.23 270 ILE D O 1
ATOM 8708 N N . VAL D 1 271 ? 53.737 11.678 28.153 1.00 36.04 271 VAL D N 1
ATOM 8709 C CA . VAL D 1 271 ? 54.566 10.493 28.322 1.00 35.67 271 VAL D CA 1
ATOM 8710 C C . VAL D 1 271 ? 54.196 9.864 29.658 1.00 35.51 271 VAL D C 1
ATOM 8711 O O . VAL D 1 271 ? 54.508 10.407 30.703 1.00 36.47 271 VAL D O 1
ATOM 8715 N N . ASN D 1 272 ? 53.516 8.728 29.620 1.00 37.27 272 ASN D N 1
ATOM 8716 C CA . ASN D 1 272 ? 52.874 8.191 30.820 1.00 35.10 272 ASN D CA 1
ATOM 8717 C C . ASN D 1 272 ? 53.666 7.021 31.424 1.00 34.44 272 ASN D C 1
ATOM 8718 O O . ASN D 1 272 ? 54.580 6.519 30.791 1.00 34.37 272 ASN D O 1
ATOM 8723 N N . GLN D 1 273 ? 53.319 6.609 32.645 1.00 34.75 273 GLN D N 1
ATOM 8724 C CA . GLN D 1 273 ? 53.893 5.390 33.270 1.00 34.90 273 GLN D CA 1
ATOM 8725 C C . GLN D 1 273 ? 55.392 5.498 33.624 1.00 35.98 273 GLN D C 1
ATOM 8726 O O . GLN D 1 273 ? 56.096 4.471 33.720 1.00 36.06 273 GLN D O 1
ATOM 8732 N N . LEU D 1 274 ? 55.866 6.737 33.846 1.00 36.86 274 LEU D N 1
ATOM 8733 C CA . LEU D 1 274 ? 57.295 6.931 34.060 1.00 37.98 274 LEU D CA 1
ATOM 8734 C C . LEU D 1 274 ? 57.673 6.539 35.491 1.00 39.04 274 LEU D C 1
ATOM 8735 O O . LEU D 1 274 ? 56.925 6.797 36.431 1.00 39.35 274 LEU D O 1
ATOM 8740 N N . LEU D 1 275 ? 58.844 5.923 35.649 1.00 39.74 275 LEU D N 1
ATOM 8741 C CA . LEU D 1 275 ? 59.296 5.429 36.955 1.00 40.89 275 LEU D CA 1
ATOM 8742 C C . LEU D 1 275 ? 60.041 6.474 37.790 1.00 46.00 275 LEU D C 1
ATOM 8743 O O . LEU D 1 275 ? 59.955 6.446 39.021 1.00 43.89 275 LEU D O 1
ATOM 8748 N N . PHE D 1 276 ? 60.779 7.364 37.123 1.00 43.04 276 PHE D N 1
ATOM 8749 C CA . PHE D 1 276 ? 61.587 8.383 37.800 1.00 44.83 276 PHE D CA 1
ATOM 8750 C C . PHE D 1 276 ? 62.480 7.745 38.882 1.00 46.24 276 PHE D C 1
ATOM 8751 O O . PHE D 1 276 ? 62.552 8.250 40.007 1.00 51.89 276 PHE D O 1
ATOM 8759 N N . ALA D 1 277 ? 63.157 6.648 38.539 1.00 46.08 277 ALA D N 1
ATOM 8760 C CA . ALA D 1 277 ? 63.862 5.842 39.557 1.00 52.33 277 ALA D CA 1
ATOM 8761 C C . ALA D 1 277 ? 65.045 6.527 40.252 1.00 54.11 277 ALA D C 1
ATOM 8762 O O . ALA D 1 277 ? 65.514 6.036 41.281 1.00 57.51 277 ALA D O 1
ATOM 8764 N N . GLU D 1 278 ? 65.556 7.630 39.714 1.00 50.11 278 GLU D N 1
ATOM 8765 C CA . GLU D 1 278 ? 66.687 8.289 40.390 1.00 61.24 278 GLU D CA 1
ATOM 8766 C C . GLU D 1 278 ? 66.209 9.140 41.554 1.00 63.90 278 GLU D C 1
ATOM 8767 O O . GLU D 1 278 ? 67.009 9.604 42.376 1.00 66.72 278 GLU D O 1
ATOM 8773 N N . ASN D 1 279 ? 64.897 9.354 41.618 1.00 61.12 279 ASN D N 1
ATOM 8774 C CA . ASN D 1 279 ? 64.292 9.957 42.803 1.00 65.95 279 ASN D CA 1
ATOM 8775 C C . ASN D 1 279 ? 63.991 8.849 43.824 1.00 71.35 279 ASN D C 1
ATOM 8776 O O . ASN D 1 279 ? 63.351 7.852 43.498 1.00 63.53 279 ASN D O 1
ATOM 8781 N N . ASP D 1 280 ? 64.515 8.981 45.040 1.00 85.09 280 ASP D N 1
ATOM 8782 C CA . ASP D 1 280 ? 64.385 7.912 46.040 1.00 89.88 280 ASP D CA 1
ATOM 8783 C C . ASP D 1 280 ? 65.210 6.681 45.644 1.00 89.80 280 ASP D C 1
ATOM 8784 O O . ASP D 1 280 ? 65.821 6.657 44.576 1.00 83.26 280 ASP D O 1
ATOM 8789 N N . GLN D 1 281 ? 65.265 5.682 46.529 1.00 100.92 281 GLN D N 1
ATOM 8790 C CA . GLN D 1 281 ? 65.927 4.397 46.249 1.00 102.60 281 GLN D CA 1
ATOM 8791 C C . GLN D 1 281 ? 65.490 3.331 47.256 1.00 105.81 281 GLN D C 1
ATOM 8792 O O . GLN D 1 281 ? 64.330 2.911 47.272 1.00 107.55 281 GLN D O 1
ATOM 8798 N N . CYS D 1 285 ? 65.594 -1.192 44.022 1.00 60.91 285 CYS D N 1
ATOM 8799 C CA . CYS D 1 285 ? 64.912 -2.190 43.190 1.00 51.34 285 CYS D CA 1
ATOM 8800 C C . CYS D 1 285 ? 65.575 -2.298 41.826 1.00 50.36 285 CYS D C 1
ATOM 8801 O O . CYS D 1 285 ? 65.501 -1.377 41.008 1.00 49.33 285 CYS D O 1
ATOM 8804 N N . LYS D 1 286 ? 66.219 -3.428 41.591 1.00 50.99 286 LYS D N 1
ATOM 8805 C CA . LYS D 1 286 ? 66.976 -3.631 40.372 1.00 50.64 286 LYS D CA 1
ATOM 8806 C C . LYS D 1 286 ? 66.103 -3.475 39.127 1.00 48.41 286 LYS D C 1
ATOM 8807 O O . LYS D 1 286 ? 66.503 -2.829 38.172 1.00 47.90 286 LYS D O 1
ATOM 8813 N N . ARG D 1 287 ? 64.924 -4.078 39.149 1.00 49.87 287 ARG D N 1
ATOM 8814 C CA . ARG D 1 287 ? 64.014 -4.011 37.987 1.00 45.26 287 ARG D CA 1
ATOM 8815 C C . ARG D 1 287 ? 63.675 -2.553 37.643 1.00 47.76 287 ARG D C 1
ATOM 8816 O O . ARG D 1 287 ? 63.813 -2.123 36.486 1.00 43.52 287 ARG D O 1
ATOM 8824 N N . CYS D 1 288 ? 63.249 -1.783 38.643 1.00 44.76 288 CYS D N 1
ATOM 8825 C CA . CYS D 1 288 ? 62.935 -0.367 38.417 1.00 52.14 288 CYS D CA 1
ATOM 8826 C C . CYS D 1 288 ? 64.113 0.455 37.910 1.00 44.95 288 CYS D C 1
ATOM 8827 O O . CYS D 1 288 ? 63.968 1.241 36.995 1.00 44.12 288 CYS D O 1
ATOM 8830 N N . GLN D 1 289 ? 65.290 0.281 38.508 1.00 46.70 289 GLN D N 1
ATOM 8831 C CA . GLN D 1 289 ? 66.455 0.992 38.011 1.00 47.64 289 GLN D CA 1
ATOM 8832 C C . GLN D 1 289 ? 66.750 0.653 36.538 1.00 46.77 289 GLN D C 1
ATOM 8833 O O . GLN D 1 289 ? 67.060 1.536 35.760 1.00 46.67 289 GLN D O 1
ATOM 8839 N N . ALA D 1 290 ? 66.712 -0.625 36.172 1.00 46.39 290 ALA D N 1
ATOM 8840 C CA . ALA D 1 290 ? 67.006 -0.989 34.786 1.00 45.79 290 ALA D CA 1
ATOM 8841 C C . ALA D 1 290 ? 65.923 -0.416 33.869 1.00 48.27 290 ALA D C 1
ATOM 8842 O O . ALA D 1 290 ? 66.230 0.174 32.834 1.00 43.69 290 ALA D O 1
ATOM 8844 N N . ARG D 1 291 ? 64.664 -0.566 34.268 1.00 42.76 291 ARG D N 1
ATOM 8845 C CA . ARG D 1 291 ? 63.557 -0.072 33.428 1.00 41.10 291 ARG D CA 1
ATOM 8846 C C . ARG D 1 291 ? 63.629 1.447 33.255 1.00 42.53 291 ARG D C 1
ATOM 8847 O O . ARG D 1 291 ? 63.309 1.975 32.183 1.00 40.38 291 ARG D O 1
ATOM 8855 N N . TRP D 1 292 ? 64.086 2.150 34.304 1.00 42.44 292 TRP D N 1
ATOM 8856 C CA . TRP D 1 292 ? 64.169 3.596 34.238 1.00 42.81 292 TRP D CA 1
ATOM 8857 C C . TRP D 1 292 ? 65.264 3.968 33.262 1.00 43.53 292 TRP D C 1
ATOM 8858 O O . TRP D 1 292 ? 65.108 4.894 32.471 1.00 43.23 292 TRP D O 1
ATOM 8869 N N . LYS D 1 293 ? 66.389 3.259 33.321 1.00 44.66 293 LYS D N 1
ATOM 8870 C CA . LYS D 1 293 ? 67.435 3.481 32.328 1.00 45.46 293 LYS D CA 1
ATOM 8871 C C . LYS D 1 293 ? 66.821 3.407 30.899 1.00 44.02 293 LYS D C 1
ATOM 8872 O O . LYS D 1 293 ? 67.028 4.299 30.096 1.00 44.22 293 LYS D O 1
ATOM 8878 N N . MET D 1 294 ? 66.087 2.345 30.593 1.00 42.75 294 MET D N 1
ATOM 8879 C CA . MET D 1 294 ? 65.382 2.281 29.295 1.00 41.42 294 MET D CA 1
ATOM 8880 C C . MET D 1 294 ? 64.521 3.530 29.044 1.00 59.39 294 MET D C 1
ATOM 8881 O O . MET D 1 294 ? 64.637 4.183 28.014 1.00 40.71 294 MET D O 1
ATOM 8886 N N . GLN D 1 295 ? 63.655 3.862 29.990 1.00 40.20 295 GLN D N 1
ATOM 8887 C CA . GLN D 1 295 ? 62.714 4.951 29.768 1.00 39.52 295 GLN D CA 1
ATOM 8888 C C . GLN D 1 295 ? 63.415 6.292 29.503 1.00 40.69 295 GLN D C 1
ATOM 8889 O O . GLN D 1 295 ? 63.041 7.066 28.593 1.00 40.38 295 GLN D O 1
ATOM 8895 N N . LYS D 1 296 ? 64.435 6.560 30.307 1.00 42.20 296 LYS D N 1
ATOM 8896 C CA . LYS D 1 296 ? 65.158 7.806 30.224 1.00 43.61 296 LYS D CA 1
ATOM 8897 C C . LYS D 1 296 ? 65.834 7.927 28.869 1.00 44.01 296 LYS D C 1
ATOM 8898 O O . LYS D 1 296 ? 65.932 9.017 28.309 1.00 44.62 296 LYS D O 1
ATOM 8904 N N . LYS D 1 297 ? 66.271 6.798 28.327 1.00 45.45 297 LYS D N 1
ATOM 8905 C CA . LYS D 1 297 ? 66.859 6.779 26.995 1.00 50.61 297 LYS D CA 1
ATOM 8906 C C . LYS D 1 297 ? 65.850 7.330 25.979 1.00 52.82 297 LYS D C 1
ATOM 8907 O O . LYS D 1 297 ? 66.146 8.259 25.217 1.00 53.03 297 LYS D O 1
ATOM 8913 N N . TYR D 1 298 ? 64.650 6.762 25.974 1.00 42.87 298 TYR D N 1
ATOM 8914 C CA . TYR D 1 298 ? 63.633 7.228 25.040 1.00 42.33 298 TYR D CA 1
ATOM 8915 C C . TYR D 1 298 ? 63.128 8.651 25.341 1.00 43.58 298 TYR D C 1
ATOM 8916 O O . TYR D 1 298 ? 62.767 9.380 24.418 1.00 40.74 298 TYR D O 1
ATOM 8925 N N . LEU D 1 299 ? 63.142 9.053 26.613 1.00 46.10 299 LEU D N 1
ATOM 8926 C CA . LEU D 1 299 ? 62.708 10.414 27.004 1.00 41.70 299 LEU D CA 1
ATOM 8927 C C . LEU D 1 299 ? 63.622 11.487 26.432 1.00 43.37 299 LEU D C 1
ATOM 8928 O O . LEU D 1 299 ? 63.162 12.520 25.951 1.00 45.30 299 LEU D O 1
ATOM 8933 N N . ASP D 1 300 ? 64.928 11.255 26.529 1.00 44.66 300 ASP D N 1
ATOM 8934 C CA . ASP D 1 300 ? 65.896 12.156 25.926 1.00 54.57 300 ASP D CA 1
ATOM 8935 C C . ASP D 1 300 ? 65.626 12.327 24.423 1.00 48.54 300 ASP D C 1
ATOM 8936 O O . ASP D 1 300 ? 65.796 13.414 23.871 1.00 50.49 300 ASP D O 1
ATOM 8941 N N . GLN D 1 301 ? 65.221 11.252 23.760 1.00 44.81 301 GLN D N 1
ATOM 8942 C CA . GLN D 1 301 ? 64.880 11.347 22.342 1.00 46.63 301 GLN D CA 1
ATOM 8943 C C . GLN D 1 301 ? 63.582 12.124 22.117 1.00 47.03 301 GLN D C 1
ATOM 8944 O O . GLN D 1 301 ? 63.440 12.857 21.139 1.00 44.35 301 GLN D O 1
ATOM 8950 N N . ILE D 1 302 ? 62.627 11.957 23.018 1.00 46.52 302 ILE D N 1
ATOM 8951 C CA . ILE D 1 302 ? 61.345 12.640 22.891 1.00 46.38 302 ILE D CA 1
ATOM 8952 C C . ILE D 1 302 ? 61.519 14.142 23.113 1.00 48.52 302 ILE D C 1
ATOM 8953 O O . ILE D 1 302 ? 60.933 14.958 22.404 1.00 46.29 302 ILE D O 1
ATOM 8958 N N . ASP D 1 303 ? 62.336 14.501 24.102 1.00 44.50 303 ASP D N 1
ATOM 8959 C CA . ASP D 1 303 ? 62.568 15.907 24.411 1.00 57.61 303 ASP D CA 1
ATOM 8960 C C . ASP D 1 303 ? 63.250 16.643 23.253 1.00 59.19 303 ASP D C 1
ATOM 8961 O O . ASP D 1 303 ? 62.947 17.806 22.971 1.00 62.04 303 ASP D O 1
ATOM 8966 N N . GLU D 1 304 ? 64.164 15.954 22.584 1.00 57.67 304 GLU D N 1
ATOM 8967 C CA . GLU D 1 304 ? 64.846 16.493 21.410 1.00 64.89 304 GLU D CA 1
ATOM 8968 C C . GLU D 1 304 ? 63.878 16.627 20.232 1.00 60.86 304 GLU D C 1
ATOM 8969 O O . GLU D 1 304 ? 63.683 17.705 19.659 1.00 64.45 304 GLU D O 1
ATOM 8975 N N . LEU D 1 305 ? 63.273 15.500 19.887 1.00 57.51 305 LEU D N 1
ATOM 8976 C CA . LEU D 1 305 ? 62.381 15.385 18.754 1.00 55.73 305 LEU D CA 1
ATOM 8977 C C . LEU D 1 305 ? 61.169 16.326 18.829 1.00 59.33 305 LEU D C 1
ATOM 8978 O O . LEU D 1 305 ? 60.753 16.906 17.820 1.00 58.55 305 LEU D O 1
ATOM 8983 N N . TYR D 1 306 ? 60.604 16.460 20.026 1.00 52.24 306 TYR D N 1
ATOM 8984 C CA . TYR D 1 306 ? 59.389 17.239 20.218 1.00 45.43 306 TYR D CA 1
ATOM 8985 C C . TYR D 1 306 ? 59.665 18.468 21.090 1.00 50.49 306 TYR D C 1
ATOM 8986 O O . TYR D 1 306 ? 58.918 18.789 22.015 1.00 48.85 306 TYR D O 1
ATOM 8995 N N . GLU D 1 307 ? 60.746 19.164 20.758 1.00 50.77 307 GLU D N 1
ATOM 8996 C CA . GLU D 1 307 ? 61.154 20.338 21.513 1.00 55.85 307 GLU D CA 1
ATOM 8997 C C . GLU D 1 307 ? 60.076 21.422 21.472 1.00 55.42 307 GLU D C 1
ATOM 8998 O O . GLU D 1 307 ? 59.927 22.189 22.428 1.00 53.65 307 GLU D O 1
ATOM 9004 N N . ASP D 1 308 ? 59.322 21.476 20.376 1.00 50.38 308 ASP D N 1
ATOM 9005 C CA . ASP D 1 308 ? 58.305 22.516 20.208 1.00 57.12 308 ASP D CA 1
ATOM 9006 C C . ASP D 1 308 ? 56.896 22.074 20.632 1.00 53.43 308 ASP D C 1
ATOM 9007 O O . ASP D 1 308 ? 55.923 22.778 20.416 1.00 51.80 308 ASP D O 1
ATOM 9012 N N . PHE D 1 309 ? 56.804 20.899 21.238 1.00 51.76 309 PHE D N 1
ATOM 9013 C CA . PHE D 1 309 ? 55.552 20.377 21.771 1.00 45.70 309 PHE D CA 1
ATOM 9014 C C . PHE D 1 309 ? 55.506 20.590 23.284 1.00 45.84 309 PHE D C 1
ATOM 9015 O O . PHE D 1 309 ? 56.546 20.773 23.912 1.00 46.79 309 PHE D O 1
ATOM 9023 N N . HIS D 1 310 ? 54.309 20.585 23.863 1.00 45.09 310 HIS D N 1
ATOM 9024 C CA . HIS D 1 310 ? 54.177 20.413 25.298 1.00 44.85 310 HIS D CA 1
ATOM 9025 C C . HIS D 1 310 ? 54.398 18.945 25.580 1.00 44.15 310 HIS D C 1
ATOM 9026 O O . HIS D 1 310 ? 53.578 18.096 25.194 1.00 41.62 310 HIS D O 1
ATOM 9033 N N . VAL D 1 311 ? 55.526 18.606 26.192 1.00 43.49 311 VAL D N 1
ATOM 9034 C CA . VAL D 1 311 ? 55.662 17.209 26.568 1.00 42.96 311 VAL D CA 1
ATOM 9035 C C . VAL D 1 311 ? 55.450 17.084 28.058 1.00 42.05 311 VAL D C 1
ATOM 9036 O O . VAL D 1 311 ? 56.106 17.747 28.861 1.00 43.45 311 VAL D O 1
ATOM 9040 N N . VAL D 1 312 ? 54.456 16.282 28.403 1.00 40.69 312 VAL D N 1
ATOM 9041 C CA . VAL D 1 312 ? 53.928 16.231 29.756 1.00 40.80 312 VAL D CA 1
ATOM 9042 C C . VAL D 1 312 ? 54.246 14.873 30.377 1.00 39.85 312 VAL D C 1
ATOM 9043 O O . VAL D 1 312 ? 53.771 13.849 29.895 1.00 38.46 312 VAL D O 1
ATOM 9047 N N . LYS D 1 313 ? 55.055 14.873 31.442 1.00 40.76 313 LYS D N 1
ATOM 9048 C CA . LYS D 1 313 ? 55.565 13.613 31.999 1.00 40.18 313 LYS D CA 1
ATOM 9049 C C . LYS D 1 313 ? 54.742 13.153 33.186 1.00 39.94 313 LYS D C 1
ATOM 9050 O O . LYS D 1 313 ? 54.537 13.895 34.134 1.00 41.04 313 LYS D O 1
ATOM 9056 N N . MET D 1 314 ? 54.262 11.926 33.139 1.00 38.68 314 MET D N 1
ATOM 9057 C CA . MET D 1 314 ? 53.382 11.459 34.203 1.00 38.55 314 MET D CA 1
ATOM 9058 C C . MET D 1 314 ? 53.970 10.201 34.835 1.00 38.38 314 MET D C 1
ATOM 9059 O O . MET D 1 314 ? 54.496 9.343 34.122 1.00 38.76 314 MET D O 1
ATOM 9064 N N . PRO D 1 315 ? 53.865 10.079 36.162 1.00 39.21 315 PRO D N 1
ATOM 9065 C CA . PRO D 1 315 ? 54.453 8.950 36.896 1.00 39.39 315 PRO D CA 1
ATOM 9066 C C . PRO D 1 315 ? 53.608 7.684 36.871 1.00 39.17 315 PRO D C 1
ATOM 9067 O O . PRO D 1 315 ? 52.379 7.768 36.929 1.00 37.88 315 PRO D O 1
ATOM 9071 N N . LEU D 1 316 ? 54.270 6.525 36.827 1.00 38.06 316 LEU D N 1
ATOM 9072 C CA . LEU D 1 316 ? 53.587 5.275 37.125 1.00 40.56 316 LEU D CA 1
ATOM 9073 C C . LEU D 1 316 ? 53.160 5.344 38.580 1.00 43.34 316 LEU D C 1
ATOM 9074 O O . LEU D 1 316 ? 53.994 5.588 39.466 1.00 39.92 316 LEU D O 1
ATOM 9079 N N . CYS D 1 317 ? 51.866 5.164 38.831 1.00 38.33 317 CYS D N 1
ATOM 9080 C CA . CYS D 1 317 ? 51.373 5.155 40.198 1.00 39.52 317 CYS D CA 1
ATOM 9081 C C . CYS D 1 317 ? 51.424 3.764 40.813 1.00 39.80 317 CYS D C 1
ATOM 9082 O O . CYS D 1 317 ? 51.550 2.767 40.098 1.00 41.64 317 CYS D O 1
ATOM 9085 N N . ALA D 1 318 ? 51.313 3.712 42.138 1.00 41.22 318 ALA D N 1
ATOM 9086 C CA . ALA D 1 318 ? 51.435 2.458 42.880 1.00 42.09 318 ALA D CA 1
ATOM 9087 C C . ALA D 1 318 ? 50.176 1.583 42.821 1.00 46.78 318 ALA D C 1
ATOM 9088 O O . ALA D 1 318 ? 50.006 0.658 43.605 1.00 47.49 318 ALA D O 1
ATOM 9090 N N . GLY D 1 319 ? 49.314 1.855 41.852 1.00 47.18 319 GLY D N 1
ATOM 9091 C CA . GLY D 1 319 ? 48.128 1.051 41.659 1.00 39.73 319 GLY D CA 1
ATOM 9092 C C . GLY D 1 319 ? 47.441 1.575 40.411 1.00 38.32 319 GLY D C 1
ATOM 9093 O O . GLY D 1 319 ? 47.893 2.572 39.827 1.00 39.06 319 GLY D O 1
ATOM 9094 N N . GLU D 1 320 ? 46.350 0.936 40.003 1.00 37.81 320 GLU D N 1
ATOM 9095 C CA . GLU D 1 320 ? 45.612 1.414 38.830 1.00 36.64 320 GLU D CA 1
ATOM 9096 C C . GLU D 1 320 ? 44.907 2.698 39.252 1.00 37.23 320 GLU D C 1
ATOM 9097 O O . GLU D 1 320 ? 44.741 2.947 40.438 1.00 39.83 320 GLU D O 1
ATOM 9103 N N . ILE D 1 321 ? 44.472 3.499 38.294 1.00 40.81 321 ILE D N 1
ATOM 9104 C CA . ILE D 1 321 ? 43.907 4.795 38.616 1.00 38.84 321 ILE D CA 1
ATOM 9105 C C . ILE D 1 321 ? 42.427 4.791 38.267 1.00 37.03 321 ILE D C 1
ATOM 9106 O O . ILE D 1 321 ? 42.079 5.054 37.130 1.00 36.12 321 ILE D O 1
ATOM 9111 N N . ARG D 1 322 ? 41.562 4.487 39.233 1.00 38.10 322 ARG D N 1
ATOM 9112 C CA . ARG D 1 322 ? 40.135 4.358 38.939 1.00 38.18 322 ARG D CA 1
ATOM 9113 C C . ARG D 1 322 ? 39.289 5.153 39.928 1.00 40.26 322 ARG D C 1
ATOM 9114 O O . ARG D 1 322 ? 39.628 5.235 41.110 1.00 40.91 322 ARG D O 1
ATOM 9122 N N . GLY D 1 323 ? 38.172 5.699 39.443 1.00 40.25 323 GLY D N 1
ATOM 9123 C CA . GLY D 1 323 ? 37.290 6.481 40.305 1.00 41.97 323 GLY D CA 1
ATOM 9124 C C . GLY D 1 323 ? 37.606 7.956 40.211 1.00 47.70 323 GLY D C 1
ATOM 9125 O O . GLY D 1 323 ? 38.750 8.340 39.954 1.00 41.16 323 GLY D O 1
ATOM 9126 N N . LEU D 1 324 ? 36.585 8.781 40.432 1.00 47.01 324 LEU D N 1
ATOM 9127 C CA . LEU D 1 324 ? 36.708 10.218 40.272 1.00 50.12 324 LEU D CA 1
ATOM 9128 C C . LEU D 1 324 ? 37.862 10.765 41.102 1.00 44.11 324 LEU D C 1
ATOM 9129 O O . LEU D 1 324 ? 38.673 11.528 40.590 1.00 43.69 324 LEU D O 1
ATOM 9134 N N . ASN D 1 325 ? 37.946 10.372 42.371 1.00 45.30 325 ASN D N 1
ATOM 9135 C CA . ASN D 1 325 ? 39.022 10.850 43.244 1.00 46.19 325 ASN D CA 1
ATOM 9136 C C . ASN D 1 325 ? 40.445 10.574 42.745 1.00 67.68 325 ASN D C 1
ATOM 9137 O O . ASN D 1 325 ? 41.266 11.493 42.664 1.00 45.15 325 ASN D O 1
ATOM 9142 N N . ASN D 1 326 ? 40.743 9.316 42.419 1.00 43.71 326 ASN D N 1
ATOM 9143 C CA . ASN D 1 326 ? 42.075 8.978 41.924 1.00 45.35 326 ASN D CA 1
ATOM 9144 C C . ASN D 1 326 ? 42.405 9.625 40.568 1.00 42.67 326 ASN D C 1
ATOM 9145 O O . ASN D 1 326 ? 43.507 10.125 40.364 1.00 43.73 326 ASN D O 1
ATOM 9150 N N . LEU D 1 327 ? 41.452 9.637 39.645 1.00 40.63 327 LEU D N 1
ATOM 9151 C CA . LEU D 1 327 ? 41.666 10.326 38.370 1.00 39.73 327 LEU D CA 1
ATOM 9152 C C . LEU D 1 327 ? 41.912 11.827 38.571 1.00 47.24 327 LEU D C 1
ATOM 9153 O O . LEU D 1 327 ? 42.768 12.428 37.911 1.00 40.52 327 LEU D O 1
ATOM 9158 N N . THR D 1 328 ? 41.154 12.436 39.474 1.00 42.35 328 THR D N 1
ATOM 9159 C CA . THR D 1 328 ? 41.315 13.861 39.742 1.00 43.97 328 THR D CA 1
ATOM 9160 C C . THR D 1 328 ? 42.705 14.141 40.314 1.00 44.22 328 THR D C 1
ATOM 9161 O O . THR D 1 328 ? 43.407 15.039 39.858 1.00 44.43 328 THR D O 1
ATOM 9165 N N . LYS D 1 329 ? 43.102 13.340 41.296 1.00 45.74 329 LYS D N 1
ATOM 9166 C CA . LYS D 1 329 ? 44.436 13.419 41.878 1.00 49.59 329 LYS D CA 1
ATOM 9167 C C . LYS D 1 329 ? 45.538 13.292 40.814 1.00 47.03 329 LYS D C 1
ATOM 9168 O O . LYS D 1 329 ? 46.485 14.086 40.782 1.00 48.93 329 LYS D O 1
ATOM 9174 N N . PHE D 1 330 ? 45.405 12.298 39.944 1.00 42.14 330 PHE D N 1
ATOM 9175 C CA . PHE D 1 330 ? 46.387 12.058 38.897 1.00 40.95 330 PHE D CA 1
ATOM 9176 C C . PHE D 1 330 ? 46.381 13.244 37.943 1.00 40.99 330 PHE D C 1
ATOM 9177 O O . PHE D 1 330 ? 47.423 13.657 37.445 1.00 46.46 330 PHE D O 1
ATOM 9185 N N . SER D 1 331 ? 45.203 13.824 37.730 1.00 41.26 331 SER D N 1
ATOM 9186 C CA . SER D 1 331 ? 45.027 14.812 36.677 1.00 41.23 331 SER D CA 1
ATOM 9187 C C . SER D 1 331 ? 45.678 16.154 37.006 1.00 42.77 331 SER D C 1
ATOM 9188 O O . SER D 1 331 ? 45.924 16.945 36.108 1.00 42.87 331 SER D O 1
ATOM 9191 N N . GLN D 1 332 ? 45.978 16.423 38.277 1.00 44.14 332 GLN D N 1
ATOM 9192 C CA . GLN D 1 332 ? 46.540 17.733 38.594 1.00 52.60 332 GLN D CA 1
ATOM 9193 C C . GLN D 1 332 ? 47.871 17.893 37.856 1.00 54.30 332 GLN D C 1
ATOM 9194 O O . GLN D 1 332 ? 48.273 19.003 37.527 1.00 46.52 332 GLN D O 1
ATOM 9200 N N . PHE D 1 333 ? 48.534 16.776 37.565 1.00 44.15 333 PHE D N 1
ATOM 9201 C CA . PHE D 1 333 ? 49.835 16.830 36.899 1.00 51.79 333 PHE D CA 1
ATOM 9202 C C . PHE D 1 333 ? 49.821 17.096 35.380 1.00 51.28 333 PHE D C 1
ATOM 9203 O O . PHE D 1 333 ? 50.878 17.295 34.770 1.00 43.21 333 PHE D O 1
ATOM 9211 N N . LEU D 1 334 ? 48.630 17.121 34.781 1.00 42.43 334 LEU D N 1
ATOM 9212 C CA . LEU D 1 334 ? 48.476 17.642 33.415 1.00 42.09 334 LEU D CA 1
ATOM 9213 C C . LEU D 1 334 ? 48.473 19.170 33.400 1.00 45.34 334 LEU D C 1
ATOM 9214 O O . LEU D 1 334 ? 48.848 19.799 32.402 1.00 44.12 334 LEU D O 1
ATOM 9219 N N . ASN D 1 335 ? 48.042 19.761 34.511 1.00 45.16 335 ASN D N 1
ATOM 9220 C CA . ASN D 1 335 ? 47.871 21.210 34.588 1.00 52.51 335 ASN D CA 1
ATOM 9221 C C . ASN D 1 335 ? 49.149 21.869 35.105 1.00 53.02 335 ASN D C 1
ATOM 9222 O O . ASN D 1 335 ? 49.617 22.855 34.553 1.00 49.64 335 ASN D O 1
ATOM 9227 N N . LYS D 1 336 ? 49.714 21.304 36.161 1.00 53.18 336 LYS D N 1
ATOM 9228 C CA . LYS D 1 336 ? 51.009 21.749 36.667 1.00 57.61 336 LYS D CA 1
ATOM 9229 C C . LYS D 1 336 ? 51.939 20.556 36.738 1.00 51.64 336 LYS D C 1
ATOM 9230 O O . LYS D 1 336 ? 51.585 19.510 37.295 1.00 47.83 336 LYS D O 1
ATOM 9236 N N . GLU D 1 337 ? 53.131 20.716 36.170 1.00 55.19 337 GLU D N 1
ATOM 9237 C CA . GLU D 1 337 ? 54.032 19.576 35.917 1.00 58.37 337 GLU D CA 1
ATOM 9238 C C . GLU D 1 337 ? 54.463 18.810 37.178 1.00 52.72 337 GLU D C 1
ATOM 9239 O O . GLU D 1 337 ? 54.774 19.408 38.218 1.00 49.91 337 GLU D O 1
ATOM 9245 N N . TYR D 1 338 ? 54.477 17.486 37.068 1.00 46.61 338 TYR D N 1
ATOM 9246 C CA . TYR D 1 338 ? 54.898 16.587 38.161 1.00 46.77 338 TYR D CA 1
ATOM 9247 C C . TYR D 1 338 ? 56.345 16.817 38.561 1.00 61.75 338 TYR D C 1
ATOM 9248 O O . TYR D 1 338 ? 57.224 16.898 37.715 1.00 48.14 338 TYR D O 1
ATOM 9257 N N . ASN D 1 339 ? 56.611 16.910 39.855 1.00 49.61 339 ASN D N 1
ATOM 9258 C CA . ASN D 1 339 ? 57.990 17.044 40.271 1.00 51.07 339 ASN D CA 1
ATOM 9259 C C . ASN D 1 339 ? 58.344 15.930 41.252 1.00 51.14 339 ASN D C 1
ATOM 9260 O O . ASN D 1 339 ? 57.947 15.974 42.412 1.00 62.02 339 ASN D O 1
ATOM 9265 N N . PRO D 1 340 ? 59.108 14.934 40.787 1.00 50.29 340 PRO D N 1
ATOM 9266 C CA . PRO D 1 340 ? 59.360 13.712 41.561 1.00 55.21 340 PRO D CA 1
ATOM 9267 C C . PRO D 1 340 ? 60.004 14.003 42.909 1.00 59.54 340 PRO D C 1
ATOM 9268 O O . PRO D 1 340 ? 59.810 13.231 43.846 1.00 66.72 340 PRO D O 1
ATOM 9272 N N . ILE D 1 341 ? 60.751 15.098 43.018 1.00 57.34 341 ILE D N 1
ATOM 9273 C CA . ILE D 1 341 ? 61.386 15.422 44.291 1.00 58.58 341 ILE D CA 1
ATOM 9274 C C . ILE D 1 341 ? 60.324 15.760 45.336 1.00 61.42 341 ILE D C 1
ATOM 9275 O O . ILE D 1 341 ? 60.393 15.327 46.480 1.00 68.59 341 ILE D O 1
ATOM 9280 N N . THR D 1 342 ? 59.335 16.535 44.922 1.00 56.55 342 THR D N 1
ATOM 9281 C CA . THR D 1 342 ? 58.365 17.117 45.836 1.00 69.54 342 THR D CA 1
ATOM 9282 C C . THR D 1 342 ? 57.022 16.383 45.843 1.00 63.39 342 THR D C 1
ATOM 9283 O O . THR D 1 342 ? 56.301 16.370 46.844 1.00 60.19 342 THR D O 1
ATOM 9287 N N . ASP D 1 343 ? 56.696 15.767 44.721 1.00 53.74 343 ASP D N 1
ATOM 9288 C CA . ASP D 1 343 ? 55.350 15.241 44.511 1.00 57.97 343 ASP D CA 1
ATOM 9289 C C . ASP D 1 343 ? 55.334 13.738 44.645 1.00 56.48 343 ASP D C 1
ATOM 9290 O O . ASP D 1 343 ? 54.272 13.120 44.581 1.00 49.95 343 ASP D O 1
ATOM 9295 N N . GLY D 1 344 ? 56.517 13.169 44.863 1.00 53.39 344 GLY D N 1
ATOM 9296 C CA . GLY D 1 344 ? 56.702 11.727 44.831 1.00 52.23 344 GLY D CA 1
ATOM 9297 C C . GLY D 1 344 ? 55.678 10.960 45.642 1.00 53.29 344 GLY D C 1
ATOM 9298 O O . GLY D 1 344 ? 55.178 9.929 45.204 1.00 57.73 344 GLY D O 1
ATOM 9299 N N . LYS D 1 345 ? 55.342 11.477 46.819 1.00 52.16 345 LYS D N 1
ATOM 9300 C CA . LYS D 1 345 ? 54.412 10.799 47.710 1.00 62.31 345 LYS D CA 1
ATOM 9301 C C . LYS D 1 345 ? 53.066 10.519 47.039 1.00 50.83 345 LYS D C 1
ATOM 9302 O O . LYS D 1 345 ? 52.368 9.580 47.411 1.00 50.55 345 LYS D O 1
ATOM 9308 N N . VAL D 1 346 ? 52.685 11.345 46.073 1.00 49.90 346 VAL D N 1
ATOM 9309 C CA . VAL D 1 346 ? 51.365 11.183 45.442 1.00 53.78 346 VAL D CA 1
ATOM 9310 C C . VAL D 1 346 ? 51.114 9.805 44.832 1.00 52.75 346 VAL D C 1
ATOM 9311 O O . VAL D 1 346 ? 49.970 9.354 44.786 1.00 51.07 346 VAL D O 1
ATOM 9315 N N . ILE D 1 347 ? 52.164 9.118 44.382 1.00 49.38 347 ILE D N 1
ATOM 9316 C CA . ILE D 1 347 ? 51.942 7.828 43.731 1.00 49.32 347 ILE D CA 1
ATOM 9317 C C . ILE D 1 347 ? 51.411 6.770 44.710 1.00 50.39 347 ILE D C 1
ATOM 9318 O O . ILE D 1 347 ? 50.831 5.775 44.289 1.00 45.59 347 ILE D O 1
ATOM 9323 N N . TYR D 1 348 ? 51.598 7.006 46.014 1.00 48.94 348 TYR D N 1
ATOM 9324 C CA . TYR D 1 348 ? 51.093 6.107 47.060 1.00 49.94 348 TYR D CA 1
ATOM 9325 C C . TYR D 1 348 ? 49.783 6.593 47.668 1.00 54.30 348 TYR D C 1
ATOM 9326 O O . TYR D 1 348 ? 49.312 6.042 48.664 1.00 58.15 348 TYR D O 1
ATOM 9335 N N . GLU D 1 349 ? 49.192 7.625 47.081 1.00 57.89 349 GLU D N 1
ATOM 9336 C CA . GLU D 1 349 ? 48.065 8.291 47.737 1.00 60.92 349 GLU D CA 1
ATOM 9337 C C . GLU D 1 349 ? 46.723 7.951 47.129 1.00 60.47 349 GLU D C 1
ATOM 9338 O O . GLU D 1 349 ? 45.721 8.605 47.413 1.00 60.52 349 GLU D O 1
ATOM 9344 N N . LEU D 1 350 ? 46.707 6.912 46.305 1.00 57.63 350 LEU D N 1
ATOM 9345 C CA . LEU D 1 350 ? 45.486 6.489 45.630 1.00 57.03 350 LEU D CA 1
ATOM 9346 C C . LEU D 1 350 ? 44.530 5.800 46.604 1.00 59.11 350 LEU D C 1
ATOM 9347 O O . LEU D 1 350 ? 44.947 4.986 47.434 1.00 56.66 350 LEU D O 1
ATOM 9352 N N . GLU D 1 351 ? 43.247 6.140 46.510 1.00 55.08 351 GLU D N 1
ATOM 9353 C CA . GLU D 1 351 ? 42.229 5.485 47.325 1.00 61.21 351 GLU D CA 1
ATOM 9354 C C . GLU D 1 351 ? 41.874 4.124 46.741 1.00 64.24 351 GLU D C 1
ATOM 9355 O O . GLU D 1 351 ? 42.088 3.871 45.553 1.00 63.12 351 GLU D O 1
ATOM 9361 N N . ASP D 1 352 ? 41.336 3.237 47.571 1.00 71.38 352 ASP D N 1
ATOM 9362 C CA . ASP D 1 352 ? 40.956 1.925 47.070 1.00 79.62 352 ASP D CA 1
ATOM 9363 C C . ASP D 1 352 ? 39.567 1.929 46.426 1.00 80.57 352 ASP D C 1
ATOM 9364 O O . ASP D 1 352 ? 38.605 2.439 47.005 1.00 83.04 352 ASP D O 1
#

Radius of gyration: 40.11 Å; Cα contacts (8 Å, |Δi|>4): 2267; chains: 4; bounding box: 76×102×103 Å

Organism: Saccharomyces cerevisiae (strain ATCC 204508 / S288c) (NCBI:txid559292)

B-factor: mean 47.28, std 17.03, range [12.9, 137.46]

GO terms:
  GO:0005085 guanyl-nucleotide exchange factor activity (F, IDA)
  GO:0034599 cellular response to oxidative stress (P, IDA)
  GO:0016887 ATP hydrolysis activity (F, IDA)
  GO:0044183 protein folding chaperone (F, IDA)
  GO:0006620 post-translational protein targeting to endoplasmic reticulum membrane (P, IDA)
  GO:0006890 retrograde vesicle-mediated transport, Golgi to endoplasmic reticulum (P, IDA)
  GO:0006890 retrograde vesicle-mediated transport, Golgi to endoplasmic reticulum (P, IGI)
  GO:0000750 pheromone-dependent signal transduction involved in conjugation with cellular fusion (P, IMP)
  GO:0005783 endoplasmic reticulum (C, HDA)
  GO:0005829 cytosol (C, HDA)
  GO:0009408 response to heat (P, IMP)
  GO:0010038 response to metal ion (P, IMP)
  GO:0071816 tail-anchored membrane protein insertion into ER membrane (P, IMP)
  GO:0006890 retrograde vesicle-mediated transport, Golgi to endoplasmic reticulum (P, IMP)
  GO:0043529 GET complex (C, IPI)
  GO:0016887 ATP hydrolysis activity (F, TAS)
  GO:0005829 cytosol (C, TAS)
  GO:0042802 identical protein binding (F, IPI)
  GO:0005515 protein binding (F, IPI)
  GO:0045048 protein insertion into ER membrane (P, IDA)

Secondary structure (DSSP, 8-state):
--SS-HHHHT-SS--EEEEEESTTSSHHHHHHHHHHHHHHH-TTS-EEEEE--SS--HHHHHTS---SS-EEPTT-SSEEEEE--HHHHHHHHHT---SSHHHHHHTTSTTHHHHHHHHHHHHHHHHHHHTS--S-SEEEEEPPPHHHHHHHHTHHHHHHHHHH---HHHHHHHHHHHHHHHHHHT-TTTEEEEEEEESSHHHHHHHHHHHHHHHHTT--EEEEEEEEE-----HHHHHHHHHHHHHHHHHHHHTTTSEEEEEEPPSS---HHHHHHHHHHHHHTT--HHHHGGGGGGG--/---SS-HHHHT-SS--EEEEEESTTSSHHHHHHHHHHHHHHH-TTS-EEEEE--SS--HHHHHTS---SS-EEPTT-SSEEEEE--HHHHHHHHHHHHHH---HHHHTTSTTHHHHHHHHHHHHHHHHH---SEEEEEPPPHHHHHHHHHHHHHHHHHHHHT-----HHHHHHHHHHHHHHHHHHHT-TTTEEEEEEEESSHHHHHHHHHHHHHHHHTT--EEEEEEEEE--TT--HHHHHHHHHHHHHHHHHHHHTTTSEEEEEEPPSS---SHHHHHHHHHHHHS---HHHHGGGGG--/--SSSHHHHT-SS--EEEEEESTTSSHHHHHHHHHHHHHHH-TTS-EEEEE--SS--HHHHHTS---SS-EEPTT-SSEEEEE--HHHHHHHHT--HHHHTTSTTHHHHHHHHHHHHHHH----SEEEEEPPPHHHHHHHHHHHHHHHHHH--HHHHHHHHHHHHHHHHHT-TTTEEEEEEEESSHHHHHHHHHHHHHHHHTT--EEEEEEEEE----HHHHHHHHHHHHHHHHHHHHTTTSEEEEEEPPSS---HHHHHHHHHHHHHTT--HHHHTTHHHHT-/--SSSHHHHT-SS--EEEEE-STTSSHHHHHHHHHHHHHHH-TTS-EEEEE--SS--HHHHHTS---SS-EEPTT-SSEEEEE--HHHHHHHHHHHHHH--HHHHTS-HHHHHTTSTTHHHHHHHHHHHHHHH---EEEEEPPPHHHHHHHHHHHHHHHHHHHTT--HHHHHHHHHHHHHHHHHHT-TTTEEEEEEEESSHHHHHHHHHHHHHHHHTT----EEEEEEE--TTS---HHHHHHHHHHHHHHHHHHHHTTTSEEEEEEPPSS---SHHHHHHHHHHHHS---HHHHGGGGG----